Protein AF-A0A7V1G7P2-F1 (afdb_monomer_lite)

Structure (mmCIF, N/CA/C/O backbone):
data_AF-A0A7V1G7P2-F1
#
_entry.id   AF-A0A7V1G7P2-F1
#
loop_
_atom_site.group_PDB
_atom_site.id
_atom_site.type_symbol
_atom_site.label_atom_id
_atom_site.label_alt_id
_atom_site.label_comp_id
_atom_site.label_asym_id
_atom_site.label_entity_id
_atom_site.label_seq_id
_atom_site.pdbx_PDB_ins_code
_atom_site.Cartn_x
_atom_site.Cartn_y
_atom_site.Cartn_z
_atom_site.occupancy
_atom_site.B_iso_or_equiv
_atom_site.auth_seq_id
_atom_site.auth_comp_id
_atom_site.auth_asym_id
_atom_site.auth_atom_id
_atom_site.pdbx_PDB_model_num
ATOM 1 N N . GLY A 1 1 ? -12.724 52.203 19.573 1.00 27.95 1 GLY A N 1
ATOM 2 C CA . GLY A 1 1 ? -13.584 51.296 18.794 1.00 27.95 1 GLY A CA 1
ATOM 3 C C . GLY A 1 1 ? -13.089 49.905 19.089 1.00 27.95 1 GLY A C 1
ATOM 4 O O . GLY A 1 1 ? -12.019 49.605 18.593 1.00 27.95 1 GLY A O 1
ATOM 5 N N . LEU A 1 2 ? -13.583 49.236 20.140 1.00 21.66 2 LEU A N 1
ATOM 6 C CA . LEU A 1 2 ? -14.900 48.562 20.254 1.00 21.66 2 LEU A CA 1
ATOM 7 C C . LEU A 1 2 ? -14.921 47.342 19.307 1.00 21.66 2 LEU A C 1
ATOM 9 O O . LEU A 1 2 ? -14.838 47.572 18.107 1.00 21.66 2 LEU A O 1
ATOM 13 N N . HIS A 1 3 ? -14.993 46.067 19.710 1.00 22.47 3 HIS A N 1
ATOM 14 C CA . HIS A 1 3 ? -15.221 45.343 20.983 1.00 22.47 3 HIS A CA 1
ATOM 15 C C . HIS A 1 3 ? -14.580 43.931 20.830 1.00 22.47 3 HIS A C 1
ATOM 17 O O . HIS A 1 3 ? -14.553 43.418 19.717 1.00 22.47 3 HIS A O 1
ATOM 23 N N . GLU A 1 4 ? -13.841 43.391 21.810 1.00 26.34 4 GLU A N 1
ATOM 24 C CA . GLU A 1 4 ? -14.279 42.386 22.818 1.00 26.34 4 GLU A CA 1
ATOM 25 C C . GLU A 1 4 ? -15.004 41.139 22.265 1.00 26.34 4 GLU A C 1
ATOM 27 O O . GLU A 1 4 ? -16.059 41.268 21.654 1.00 26.34 4 GLU A O 1
ATOM 32 N N . ILE A 1 5 ? -14.482 39.935 22.561 1.00 23.22 5 ILE A N 1
ATOM 33 C CA . ILE A 1 5 ? -15.050 38.980 23.541 1.00 23.22 5 ILE A CA 1
ATOM 34 C C . ILE A 1 5 ? -13.998 37.914 23.922 1.00 23.22 5 ILE A C 1
ATOM 36 O O . ILE A 1 5 ? -13.150 37.506 23.133 1.00 23.22 5 ILE A O 1
ATOM 40 N N . ASP A 1 6 ? -14.098 37.553 25.193 1.00 22.50 6 ASP A N 1
ATOM 41 C CA . ASP A 1 6 ? -13.249 36.819 26.123 1.00 22.50 6 ASP A CA 1
ATOM 42 C C . ASP A 1 6 ? -13.480 35.288 26.107 1.00 22.50 6 ASP A C 1
ATOM 44 O O . ASP A 1 6 ? -14.578 34.837 25.772 1.00 22.50 6 ASP A O 1
ATOM 48 N N . ASN A 1 7 ? -12.469 34.496 26.506 1.00 21.72 7 ASN A N 1
ATOM 49 C CA . ASN A 1 7 ? -12.548 33.582 27.666 1.00 21.72 7 ASN A CA 1
ATOM 50 C C . ASN A 1 7 ? -11.319 32.654 27.812 1.00 21.72 7 ASN A C 1
ATOM 52 O O . ASN A 1 7 ? -11.214 31.578 27.223 1.00 21.72 7 ASN A O 1
ATOM 56 N N . PHE A 1 8 ? -10.404 33.121 28.667 1.00 21.33 8 PHE A N 1
ATOM 57 C CA . PHE A 1 8 ? -9.594 32.424 29.680 1.00 21.33 8 PHE A CA 1
ATOM 58 C C . PHE A 1 8 ? -9.469 30.879 29.675 1.00 21.33 8 PHE A C 1
ATOM 60 O O . PHE A 1 8 ? -10.409 30.148 29.983 1.00 21.33 8 PHE A O 1
ATOM 67 N N . ARG A 1 9 ? -8.216 30.394 29.600 1.00 23.23 9 ARG A N 1
ATOM 68 C CA . ARG A 1 9 ? -7.738 29.238 30.388 1.00 23.23 9 ARG A CA 1
ATOM 69 C C . ARG A 1 9 ? -6.706 29.720 31.408 1.00 23.23 9 ARG A C 1
ATOM 71 O O . ARG A 1 9 ? -5.691 30.317 31.055 1.00 23.23 9 ARG A O 1
ATOM 78 N N . ILE A 1 10 ? -7.005 29.463 32.676 1.00 22.66 10 ILE A N 1
ATOM 79 C CA . ILE A 1 10 ? -6.203 29.788 33.857 1.00 22.66 10 ILE A CA 1
ATOM 80 C C . ILE A 1 10 ? -4.869 29.029 33.785 1.00 22.66 10 ILE A C 1
ATOM 82 O O . ILE A 1 10 ? -4.853 27.801 33.813 1.00 22.66 10 ILE A O 1
ATOM 86 N N . ARG A 1 11 ? -3.747 29.757 33.710 1.00 23.53 11 ARG A N 1
ATOM 87 C CA . ARG A 1 11 ? -2.413 29.223 34.021 1.00 23.53 11 ARG A CA 1
ATOM 88 C C . ARG A 1 11 ? -2.134 29.477 35.496 1.00 23.53 11 ARG A C 1
ATOM 90 O O . ARG A 1 11 ? -2.043 30.635 35.898 1.00 23.53 11 ARG A O 1
ATOM 97 N N . ASN A 1 12 ? -1.939 28.419 36.275 1.00 21.69 12 ASN A N 1
ATOM 98 C CA . ASN A 1 12 ? -1.246 28.541 37.552 1.00 21.69 12 ASN A CA 1
ATOM 99 C C . ASN A 1 12 ? 0.260 28.612 37.263 1.00 21.69 12 ASN A C 1
ATOM 101 O O . ASN A 1 12 ? 0.894 27.610 36.946 1.00 21.69 12 ASN A O 1
ATOM 105 N N . TYR A 1 13 ? 0.807 29.827 37.319 1.00 22.56 13 TYR A N 1
ATOM 106 C CA . TYR A 1 13 ? 2.242 30.094 37.335 1.00 22.56 13 TYR A CA 1
ATOM 107 C C . TYR A 1 13 ? 2.760 29.951 38.768 1.00 22.56 13 TYR A C 1
ATOM 109 O O . TYR A 1 13 ? 2.450 30.788 39.610 1.00 22.56 13 TYR A O 1
ATOM 117 N N . ALA A 1 14 ? 3.602 28.953 39.022 1.00 22.48 14 ALA A N 1
ATOM 118 C CA . ALA A 1 14 ? 4.615 29.018 40.072 1.00 22.48 14 ALA A CA 1
ATOM 119 C C . ALA A 1 14 ? 5.707 27.981 39.788 1.00 22.48 14 ALA A C 1
ATOM 121 O O . ALA A 1 14 ? 5.609 26.838 40.219 1.00 22.48 14 ALA A O 1
ATOM 122 N N . ASN A 1 15 ? 6.696 28.367 38.981 1.00 25.78 15 ASN A N 1
ATOM 123 C CA . ASN A 1 15 ? 8.127 28.292 39.301 1.00 25.78 15 ASN A CA 1
ATOM 124 C C . ASN A 1 15 ? 8.930 28.714 38.062 1.00 25.78 15 ASN A C 1
ATOM 126 O O . ASN A 1 15 ? 8.744 28.196 36.965 1.00 25.78 15 ASN A O 1
ATOM 130 N N . VAL A 1 16 ? 9.760 29.736 38.254 1.00 27.11 16 VAL A N 1
ATOM 131 C CA . VAL A 1 16 ? 10.602 30.376 37.241 1.00 27.11 16 VAL A CA 1
ATOM 132 C C . VAL A 1 16 ? 11.987 29.740 37.313 1.00 27.11 16 VAL A C 1
ATOM 134 O O . VAL A 1 16 ? 12.609 29.808 38.364 1.00 27.11 16 VAL A O 1
ATOM 137 N N . GLU A 1 17 ? 12.475 29.201 36.199 1.00 24.75 17 GLU A N 1
ATOM 138 C CA . GLU A 1 17 ? 13.897 28.945 35.918 1.00 24.75 17 GLU A CA 1
ATOM 139 C C . GLU A 1 17 ? 14.171 29.378 34.453 1.00 24.75 17 GLU A C 1
ATOM 141 O O . GLU A 1 17 ? 13.233 29.453 33.650 1.00 24.75 17 GLU A O 1
ATOM 146 N N . PRO A 1 18 ? 15.402 29.798 34.106 1.00 26.98 18 PRO A N 1
ATOM 147 C CA . PRO A 1 18 ? 15.633 30.995 33.303 1.00 26.98 18 PRO A CA 1
ATOM 148 C C . PRO A 1 18 ? 15.902 30.738 31.814 1.00 26.98 18 PRO A C 1
ATOM 150 O O . PRO A 1 18 ? 16.698 29.888 31.435 1.00 26.98 18 PRO A O 1
ATOM 153 N N . GLY A 1 19 ? 15.299 31.602 30.995 1.00 28.33 19 GLY A N 1
ATOM 154 C CA . GLY A 1 19 ? 15.853 32.213 29.782 1.00 28.33 19 GLY A CA 1
ATOM 155 C C . GLY A 1 19 ? 16.790 31.395 28.893 1.00 28.33 19 GLY A C 1
ATOM 156 O O . GLY A 1 19 ? 18.000 31.607 28.919 1.00 28.33 19 GLY A O 1
ATOM 157 N N . VAL A 1 20 ? 16.211 30.632 27.965 1.00 23.75 20 VAL A N 1
ATOM 158 C CA . VAL A 1 20 ? 16.835 30.384 26.659 1.00 23.75 20 VAL A CA 1
ATOM 159 C C . VAL A 1 20 ? 16.096 31.236 25.632 1.00 23.75 20 VAL A C 1
ATOM 161 O O . VAL A 1 20 ? 14.902 31.064 25.400 1.00 23.75 20 VAL A O 1
ATOM 164 N N . SER A 1 21 ? 16.806 32.202 25.048 1.00 26.19 21 SER A N 1
ATOM 165 C CA . SER A 1 21 ? 16.332 32.962 23.893 1.00 26.19 21 SER A CA 1
ATOM 166 C C . SER A 1 21 ? 16.341 32.044 22.673 1.00 26.19 21 SER A C 1
ATOM 168 O O . SER A 1 21 ? 17.377 31.889 22.030 1.00 26.19 21 SER A O 1
ATOM 170 N N . LEU A 1 22 ? 15.198 31.444 22.352 1.00 26.66 22 LEU A N 1
ATOM 171 C CA . LEU A 1 22 ? 14.978 30.815 21.054 1.00 26.66 22 LEU A CA 1
ATOM 172 C C . LEU A 1 22 ? 14.605 31.913 20.046 1.00 26.66 22 LEU A C 1
ATOM 174 O O . LEU A 1 22 ? 13.692 32.705 20.285 1.00 26.66 22 LEU A O 1
ATOM 178 N N . GLY A 1 23 ? 15.364 31.992 18.948 1.00 27.61 23 GLY A N 1
ATOM 179 C CA . GLY A 1 23 ? 14.994 32.764 17.758 1.00 27.61 23 GLY A CA 1
ATOM 180 C C . GLY A 1 23 ? 13.719 32.204 17.111 1.00 27.61 23 GLY A C 1
ATOM 181 O O . GLY A 1 23 ? 13.170 31.228 17.619 1.00 27.61 23 GLY A O 1
ATOM 182 N N . PRO A 1 24 ? 13.218 32.806 16.017 1.00 27.64 24 PRO A N 1
ATOM 183 C CA . PRO A 1 24 ? 11.931 32.455 15.427 1.00 27.64 24 PRO A CA 1
ATOM 184 C C . PRO A 1 24 ? 12.024 31.112 14.689 1.00 27.64 24 PRO A C 1
ATOM 186 O O . PRO A 1 24 ? 12.030 31.059 13.464 1.00 27.64 24 PRO A O 1
ATOM 189 N N . GLU A 1 25 ? 12.116 30.017 15.437 1.00 27.88 25 GLU A N 1
ATOM 190 C CA . GLU A 1 25 ? 11.596 28.743 14.980 1.00 27.88 25 GLU A CA 1
ATOM 191 C C . GLU A 1 25 ? 10.080 28.843 15.069 1.00 27.88 25 GLU A C 1
ATOM 193 O O . GLU A 1 25 ? 9.504 29.072 16.136 1.00 27.88 25 GLU A O 1
ATOM 198 N N . GLU A 1 26 ? 9.435 28.715 13.913 1.00 28.91 26 GLU A N 1
ATOM 199 C CA . GLU A 1 26 ? 8.037 28.338 13.840 1.00 28.91 26 GLU A CA 1
ATOM 200 C C . GLU A 1 26 ? 7.831 27.151 14.779 1.00 28.91 26 GLU A C 1
ATOM 202 O O . GLU A 1 26 ? 8.303 26.040 14.535 1.00 28.91 26 GLU A O 1
ATOM 207 N N . THR A 1 27 ? 7.133 27.409 15.880 1.00 26.16 27 THR A N 1
ATOM 208 C CA . THR A 1 27 ? 6.521 26.389 16.712 1.00 26.16 27 THR A CA 1
ATOM 209 C C . THR A 1 27 ? 5.703 25.496 15.792 1.00 26.16 27 THR A C 1
ATOM 211 O O . THR A 1 27 ? 4.573 25.836 15.431 1.00 26.16 27 THR A O 1
ATOM 214 N N . LYS A 1 28 ? 6.275 24.357 15.398 1.00 27.56 28 LYS A N 1
ATOM 215 C CA . LYS A 1 28 ? 5.531 23.243 14.830 1.00 27.56 28 LYS A CA 1
ATOM 216 C C . LYS A 1 28 ? 4.644 22.702 15.944 1.00 27.56 28 LYS A C 1
ATOM 218 O O . LYS A 1 28 ? 4.958 21.723 16.609 1.00 27.56 28 LYS A O 1
ATOM 223 N N . VAL A 1 29 ? 3.500 23.358 16.128 1.00 24.91 29 VAL A N 1
ATOM 224 C CA . VAL A 1 29 ? 2.259 22.622 16.342 1.00 24.91 29 VAL A CA 1
ATOM 225 C C . VAL A 1 29 ? 2.300 21.523 15.293 1.00 24.91 29 VAL A C 1
ATOM 227 O O . VAL A 1 29 ? 2.389 21.836 14.104 1.00 24.91 29 VAL A O 1
ATOM 230 N N . VAL A 1 30 ? 2.366 20.266 15.736 1.00 28.48 30 VAL A N 1
ATOM 231 C CA . VAL A 1 30 ? 2.223 19.099 14.865 1.00 28.48 30 VAL A CA 1
ATOM 232 C C . VAL A 1 30 ? 1.100 19.437 13.889 1.00 28.48 30 VAL A C 1
ATOM 234 O O . VAL A 1 30 ? -0.021 19.690 14.349 1.00 28.48 30 VAL A O 1
ATOM 237 N N . PRO A 1 31 ? 1.368 19.554 12.576 1.00 29.62 31 PRO A N 1
ATOM 238 C CA . PRO A 1 31 ? 0.284 19.693 11.636 1.00 29.62 31 PRO A CA 1
ATOM 239 C C . PRO A 1 31 ? -0.623 18.498 11.894 1.00 29.62 31 PRO A C 1
ATOM 241 O O . PRO A 1 31 ? -0.173 17.350 11.865 1.00 29.62 31 PRO A O 1
ATOM 244 N N . LYS A 1 32 ? -1.900 18.776 12.169 1.00 30.83 32 LYS A N 1
ATOM 245 C CA . LYS A 1 32 ? -2.977 17.813 11.927 1.00 30.83 32 LYS A CA 1
ATOM 246 C C . LYS A 1 32 ? -2.633 17.115 10.592 1.00 30.83 32 LYS A C 1
ATOM 248 O O . LYS A 1 32 ? -2.172 17.831 9.700 1.00 30.83 32 LYS A O 1
ATOM 253 N N . PRO A 1 33 ? -2.754 15.777 10.481 1.00 33.66 33 PRO A N 1
ATOM 254 C CA . PRO A 1 33 ? -2.213 14.973 9.379 1.00 33.66 33 PRO A CA 1
ATOM 255 C C . PRO A 1 33 ? -2.405 15.635 8.010 1.00 33.66 33 PRO A C 1
ATOM 257 O O . PRO A 1 33 ? -3.380 16.370 7.842 1.00 33.66 33 PRO A O 1
ATOM 260 N N . PRO A 1 34 ? -1.518 15.370 7.032 1.00 36.31 34 PRO A N 1
ATOM 261 C CA . PRO A 1 34 ? -1.467 16.088 5.770 1.00 36.31 34 PRO A CA 1
ATOM 262 C C . PRO A 1 34 ? -2.673 15.706 4.905 1.00 36.31 34 PRO A C 1
ATOM 264 O O . PRO A 1 34 ? -2.555 14.989 3.920 1.00 36.31 34 PRO A O 1
ATOM 267 N N . PHE A 1 35 ? -3.854 16.224 5.225 1.00 37.88 35 PHE A N 1
ATOM 268 C CA . PHE A 1 35 ? -4.718 16.670 4.154 1.00 37.88 35 PHE A CA 1
ATOM 269 C C . PHE A 1 35 ? -3.912 17.786 3.511 1.00 37.88 35 PHE A C 1
ATOM 271 O O . PHE A 1 35 ? -3.632 18.800 4.156 1.00 37.88 35 PHE A O 1
ATOM 278 N N . ALA A 1 36 ? -3.465 17.582 2.271 1.00 38.06 36 ALA A N 1
ATOM 279 C CA . ALA A 1 36 ? -3.195 18.730 1.429 1.00 38.06 36 ALA A CA 1
ATOM 280 C C . ALA A 1 36 ? -4.382 19.674 1.643 1.00 38.06 36 ALA A C 1
ATOM 282 O O . ALA A 1 36 ? -5.532 19.246 1.530 1.00 38.06 36 ALA A O 1
ATOM 283 N N . ASP A 1 37 ? -4.111 20.908 2.061 1.00 41.78 37 ASP A N 1
ATOM 284 C CA . ASP A 1 37 ? -5.110 21.911 2.446 1.00 41.78 37 ASP A CA 1
ATOM 285 C C . ASP A 1 37 ? -5.965 22.375 1.240 1.00 41.78 37 ASP A C 1
ATOM 287 O O . ASP A 1 37 ? -6.479 23.489 1.170 1.00 41.78 37 ASP A O 1
ATOM 291 N N . THR A 1 38 ? -6.133 21.510 0.241 1.00 57.94 38 THR A N 1
ATOM 292 C CA . THR A 1 38 ? -6.852 21.724 -1.003 1.00 57.94 38 THR A CA 1
ATOM 293 C C . THR A 1 38 ? -8.257 21.136 -0.910 1.00 57.94 38 THR A C 1
ATOM 295 O O . THR A 1 38 ? -9.208 21.899 -1.022 1.00 57.94 38 THR A O 1
ATOM 298 N N . ASP A 1 39 ? -8.456 19.874 -0.527 1.00 64.56 39 ASP A N 1
ATOM 299 C CA . ASP A 1 39 ? -9.790 19.243 -0.596 1.00 64.56 39 ASP A CA 1
ATOM 300 C C . ASP A 1 39 ? -10.623 19.422 0.695 1.00 64.56 39 ASP A C 1
ATOM 302 O O . ASP A 1 39 ? -10.062 19.637 1.779 1.00 64.56 39 ASP A O 1
ATOM 306 N N . PRO A 1 40 ? -11.971 19.385 0.623 1.00 80.56 40 PRO A N 1
ATOM 307 C CA . PRO A 1 40 ? -12.807 19.221 1.813 1.00 80.56 40 PRO A CA 1
ATOM 308 C C . PRO A 1 40 ? -12.568 17.851 2.485 1.00 80.56 40 PRO A C 1
ATOM 310 O O . PRO A 1 40 ? -12.047 16.918 1.877 1.00 80.56 40 PRO A O 1
ATOM 313 N N . TYR A 1 41 ? -12.932 17.726 3.760 1.00 82.12 41 TYR A N 1
ATOM 314 C CA . TYR A 1 41 ? -13.037 16.456 4.473 1.00 82.12 41 TYR A CA 1
ATOM 315 C C . TYR A 1 41 ? -14.230 16.462 5.433 1.00 82.12 41 TYR A C 1
ATOM 317 O O . TYR A 1 41 ? -14.467 17.431 6.163 1.00 82.12 41 TYR A O 1
ATOM 325 N N . THR A 1 42 ? -14.938 15.334 5.480 1.00 87.88 42 THR A N 1
ATOM 326 C CA . THR A 1 42 ? -16.130 15.147 6.309 1.00 87.88 42 THR A CA 1
ATOM 327 C C . THR A 1 42 ? -15.838 14.300 7.544 1.00 87.88 42 THR A C 1
ATOM 329 O O . THR A 1 42 ? -15.235 13.230 7.476 1.00 87.88 42 THR A O 1
ATOM 332 N N . THR A 1 43 ? -16.313 14.774 8.693 1.00 88.25 43 THR A N 1
ATOM 333 C CA . THR A 1 43 ? -16.328 14.056 9.974 1.00 88.25 43 THR A CA 1
ATOM 334 C C . THR A 1 43 ? -17.725 13.507 10.260 1.00 88.25 43 THR A C 1
ATOM 336 O O . THR A 1 43 ? -18.720 14.126 9.890 1.00 88.25 43 THR A O 1
ATOM 339 N N . ILE A 1 44 ? -17.806 12.349 10.916 1.00 88.81 44 ILE A N 1
ATOM 340 C CA . ILE A 1 44 ? -19.047 11.679 11.323 1.00 88.81 44 ILE A CA 1
ATOM 341 C C . ILE A 1 44 ? -19.131 11.633 12.847 1.00 88.81 44 ILE A C 1
ATOM 343 O O . ILE A 1 44 ? -18.208 11.171 13.501 1.00 88.81 44 ILE A O 1
ATOM 347 N N . THR A 1 45 ? -20.239 12.078 13.431 1.00 88.94 45 THR A N 1
ATOM 348 C CA . THR A 1 45 ? -20.507 11.973 14.875 1.00 88.94 45 THR A CA 1
ATOM 349 C C . THR A 1 45 ? -21.784 11.178 15.109 1.00 88.94 45 THR A C 1
ATOM 351 O O . THR A 1 45 ? -22.745 11.322 14.355 1.00 88.94 45 THR A O 1
ATOM 354 N N . LEU A 1 46 ? -21.782 10.341 16.150 1.00 87.56 46 LEU A N 1
ATOM 355 C CA . LEU A 1 46 ? -22.865 9.415 16.480 1.00 87.56 46 LEU A CA 1
ATOM 356 C C . LEU A 1 46 ? -23.383 9.659 17.901 1.00 87.56 46 LEU A C 1
ATOM 358 O O . LEU A 1 46 ? -22.586 9.904 18.810 1.00 87.56 46 LEU A O 1
ATOM 362 N N . ALA A 1 47 ? -24.692 9.519 18.114 1.00 86.94 47 ALA A N 1
ATOM 363 C CA . ALA A 1 47 ? -25.287 9.466 19.450 1.00 86.94 47 ALA A CA 1
ATOM 364 C C . ALA A 1 47 ? -26.327 8.325 19.547 1.00 86.94 47 ALA A C 1
ATOM 366 O O . ALA A 1 47 ? -27.401 8.466 18.964 1.00 86.94 47 ALA A O 1
ATOM 367 N N . PRO A 1 48 ? -26.042 7.221 20.277 1.00 84.31 48 PRO A N 1
ATOM 368 C CA . PRO A 1 48 ? -24.840 6.995 21.087 1.00 84.31 48 PRO A CA 1
ATOM 369 C C . PRO A 1 48 ? -23.561 6.848 20.249 1.00 84.31 48 PRO A C 1
ATOM 371 O O . PRO A 1 48 ? -23.568 6.332 19.135 1.00 84.31 48 PRO A O 1
ATOM 374 N N . ALA A 1 49 ? -22.431 7.285 20.812 1.00 80.44 49 ALA A N 1
ATOM 375 C CA . ALA A 1 49 ? -21.136 7.272 20.125 1.00 80.44 49 ALA A CA 1
ATOM 376 C C . ALA A 1 49 ? -20.555 5.859 19.926 1.00 80.44 49 ALA A C 1
ATOM 378 O O . ALA A 1 49 ? -19.608 5.668 19.164 1.00 80.44 49 ALA A O 1
ATOM 379 N N . ARG A 1 50 ? -21.097 4.861 20.632 1.00 79.69 50 ARG A N 1
ATOM 380 C CA . ARG A 1 50 ? -20.600 3.482 20.671 1.00 79.69 50 ARG A CA 1
ATOM 381 C C . ARG A 1 50 ? -21.777 2.506 20.642 1.00 79.69 50 ARG A C 1
ATOM 383 O O . ARG A 1 50 ? -22.845 2.878 21.129 1.00 79.69 50 ARG A O 1
ATOM 390 N N . PRO A 1 51 ? -21.574 1.279 20.141 1.00 81.25 51 PRO A N 1
ATOM 391 C CA . PRO A 1 51 ? -22.567 0.225 20.257 1.00 81.25 51 PRO A CA 1
ATOM 392 C C . PRO A 1 51 ? -22.878 -0.079 21.730 1.00 81.25 51 PRO A C 1
ATOM 394 O O . PRO A 1 51 ? -21.983 -0.110 22.589 1.00 81.25 51 PRO A O 1
ATOM 397 N N . ASP A 1 52 ? -24.156 -0.281 22.020 1.00 75.81 52 ASP A N 1
ATOM 398 C CA . ASP A 1 52 ? -24.712 -0.549 23.347 1.00 75.81 52 ASP A CA 1
ATOM 399 C C . ASP A 1 52 ? -25.105 -2.024 23.554 1.00 75.81 52 ASP A C 1
ATOM 401 O O . ASP A 1 52 ? -25.572 -2.383 24.634 1.00 75.81 52 ASP A O 1
ATOM 405 N N . ALA A 1 53 ? -24.811 -2.895 22.580 1.00 74.00 53 ALA A N 1
ATOM 406 C CA . ALA A 1 53 ? -24.841 -4.353 22.704 1.00 74.00 53 ALA A CA 1
ATOM 407 C C . ALA A 1 53 ? -23.498 -5.017 22.333 1.00 74.00 53 ALA A C 1
ATOM 409 O O . ALA A 1 53 ? -22.532 -4.360 21.925 1.00 74.00 53 ALA A O 1
ATOM 410 N N . TYR A 1 54 ? -23.434 -6.337 22.545 1.00 70.69 54 TYR A N 1
ATOM 411 C CA . TYR A 1 54 ? -22.311 -7.207 22.170 1.00 70.69 54 TYR A CA 1
ATOM 412 C C . TYR A 1 54 ? -22.073 -7.188 20.648 1.00 70.69 54 TYR A C 1
ATOM 414 O O . TYR A 1 54 ? -22.902 -6.665 19.913 1.00 70.69 54 TYR A O 1
ATOM 422 N N . ASP A 1 55 ? -20.940 -7.702 20.164 1.00 71.62 55 ASP A N 1
ATOM 423 C CA . ASP A 1 55 ? -20.615 -7.828 18.728 1.00 71.62 55 ASP A CA 1
ATOM 424 C C . ASP A 1 55 ? -20.701 -6.541 17.882 1.00 71.62 55 ASP A C 1
ATOM 426 O O . ASP A 1 55 ? -20.791 -6.581 16.648 1.00 71.62 55 ASP A O 1
ATOM 430 N N . GLY A 1 56 ? -20.653 -5.382 18.545 1.00 78.25 56 GLY A N 1
ATOM 431 C CA . GLY A 1 56 ? -20.733 -4.071 17.904 1.00 78.25 56 GLY A CA 1
ATOM 432 C C . GLY A 1 56 ? -22.143 -3.649 17.482 1.00 78.25 56 GLY A C 1
ATOM 433 O O . GLY A 1 56 ? -22.273 -2.720 16.682 1.00 78.25 56 GLY A O 1
ATOM 434 N N . TRP A 1 57 ? -23.185 -4.293 18.020 1.00 83.31 57 TRP A N 1
ATOM 435 C CA . TRP A 1 57 ? -24.585 -3.978 17.726 1.00 83.31 57 TRP A CA 1
ATOM 436 C C . TRP A 1 57 ? -25.079 -2.720 18.449 1.00 83.31 57 TRP A C 1
ATOM 438 O O . TRP A 1 57 ? -24.844 -2.527 19.645 1.00 83.31 57 TRP A O 1
ATOM 448 N N . TYR A 1 58 ? -25.793 -1.871 17.712 1.00 85.50 58 TYR A N 1
ATOM 449 C CA . TYR A 1 58 ? -26.588 -0.779 18.264 1.00 85.50 58 TYR A CA 1
ATOM 450 C C . TYR A 1 58 ? -28.022 -1.251 18.501 1.00 85.50 58 TYR A C 1
ATOM 452 O O . TYR A 1 58 ? -28.752 -1.523 17.548 1.00 85.50 58 TYR A O 1
ATOM 460 N N . VAL A 1 59 ? -28.423 -1.294 19.767 1.00 84.19 59 VAL A N 1
ATOM 461 C CA . VAL A 1 59 ? -29.816 -1.444 20.205 1.00 84.19 59 VAL A CA 1
ATOM 462 C C . VAL A 1 59 ? -30.503 -0.087 20.184 1.00 84.19 59 VAL A C 1
ATOM 464 O O . VAL A 1 59 ? -31.607 0.064 19.661 1.00 84.19 59 VAL A O 1
ATOM 467 N N . THR A 1 60 ? -29.822 0.933 20.706 1.00 87.06 60 THR A N 1
ATOM 468 C CA . THR A 1 60 ? -30.240 2.322 20.546 1.00 87.06 60 THR A CA 1
ATOM 469 C C . THR A 1 60 ? -29.747 2.818 19.194 1.00 87.06 60 THR A C 1
ATOM 471 O O . THR A 1 60 ? -28.557 3.094 19.025 1.00 87.06 60 THR A O 1
ATOM 474 N N . LEU A 1 61 ? -30.666 2.939 18.230 1.00 87.50 61 LEU A N 1
ATOM 475 C CA . LEU A 1 61 ? -30.366 3.463 16.896 1.00 87.50 61 LEU A CA 1
ATOM 476 C C . LEU A 1 61 ? -29.680 4.834 17.005 1.00 87.50 61 LEU A C 1
ATOM 478 O O . LEU A 1 61 ? -30.278 5.764 17.559 1.00 87.50 61 LEU A O 1
ATOM 482 N N . PRO A 1 62 ? -28.442 4.983 16.500 1.00 88.88 62 PRO A N 1
ATOM 483 C CA . PRO A 1 62 ? -27.719 6.223 16.677 1.00 88.88 62 PRO A CA 1
ATOM 484 C C . PRO A 1 62 ? -28.215 7.301 15.717 1.00 88.88 62 PRO A C 1
ATOM 486 O O . PRO A 1 62 ? -28.501 7.039 14.550 1.00 88.88 62 PRO A O 1
ATOM 489 N N . THR A 1 63 ? -28.259 8.543 16.193 1.00 90.38 63 THR A N 1
ATOM 490 C CA . THR A 1 63 ? -28.364 9.703 15.304 1.00 90.38 63 THR A CA 1
ATOM 491 C C . THR A 1 63 ? -27.002 9.981 14.679 1.00 90.38 63 THR A C 1
ATOM 493 O O . THR A 1 63 ? -25.978 9.929 15.367 1.00 90.38 63 THR A O 1
ATOM 496 N N . ILE A 1 64 ? -26.982 10.248 13.371 1.00 93.12 64 ILE A N 1
ATOM 497 C CA . ILE A 1 64 ? -25.749 10.471 12.610 1.00 93.12 64 ILE A CA 1
ATOM 498 C C . ILE A 1 64 ? -25.679 11.933 12.169 1.00 93.12 64 ILE A C 1
ATOM 500 O O . ILE A 1 64 ? -26.606 12.453 11.539 1.00 93.12 64 ILE A O 1
ATOM 504 N N . THR A 1 65 ? -24.545 12.569 12.455 1.00 92.50 65 THR A N 1
ATOM 505 C CA . THR A 1 65 ? -24.236 13.942 12.046 1.00 92.50 65 THR A CA 1
ATOM 506 C C . THR A 1 65 ? -22.965 13.954 11.208 1.00 92.50 65 THR A C 1
ATOM 508 O O . THR A 1 65 ? -21.925 13.484 11.666 1.00 92.50 65 THR A O 1
ATOM 511 N N . LEU A 1 66 ? -23.037 14.524 10.005 1.00 93.38 66 LEU A N 1
ATOM 512 C CA . LEU A 1 66 ? -21.887 14.767 9.133 1.00 93.38 66 LEU A CA 1
ATOM 513 C C . LEU A 1 66 ? -21.470 16.241 9.214 1.00 93.38 66 LEU A C 1
ATOM 515 O O . LEU A 1 66 ? -22.321 17.129 9.251 1.00 93.38 66 LEU A O 1
ATOM 519 N N . THR A 1 67 ? -20.167 16.517 9.289 1.00 91.06 67 THR A N 1
ATOM 520 C CA . THR A 1 67 ? -19.618 17.884 9.340 1.00 91.06 67 THR A CA 1
ATOM 521 C C . THR A 1 67 ? -18.398 18.010 8.434 1.00 91.06 67 THR A C 1
ATOM 523 O O . THR A 1 67 ? -17.366 17.390 8.699 1.00 91.06 67 THR A O 1
ATOM 526 N N . SER A 1 68 ? -18.516 18.829 7.387 1.00 90.19 68 SER A N 1
ATOM 527 C CA . SER A 1 68 ? -17.403 19.221 6.513 1.00 90.19 68 SER A CA 1
ATOM 528 C C . SER A 1 68 ? -16.539 20.299 7.172 1.00 90.19 68 SER A C 1
ATOM 530 O O . SER A 1 68 ? -17.054 21.201 7.836 1.00 90.19 68 SER A O 1
ATOM 532 N N . ASN A 1 69 ? -15.224 20.246 6.960 1.00 85.81 69 ASN A N 1
ATOM 533 C CA . ASN A 1 69 ? -14.293 21.299 7.378 1.00 85.81 69 ASN A CA 1
ATOM 534 C C . ASN A 1 69 ? -14.327 22.556 6.484 1.00 85.81 69 ASN A C 1
ATOM 536 O O . ASN A 1 69 ? -13.771 23.583 6.873 1.00 85.81 69 ASN A O 1
ATOM 540 N N . LYS A 1 70 ? -14.925 22.477 5.287 1.00 86.94 70 LYS A N 1
ATOM 541 C CA . LYS A 1 70 ? -15.014 23.575 4.310 1.00 86.94 70 LYS A CA 1
ATOM 542 C C . LYS A 1 70 ? -16.475 23.853 3.930 1.00 86.94 70 LYS A C 1
ATOM 544 O O . LYS A 1 70 ? -17.282 22.920 3.904 1.00 86.94 70 LYS A O 1
ATOM 549 N N . PRO A 1 71 ? -16.832 25.115 3.618 1.00 87.06 71 PRO A N 1
ATOM 550 C CA . PRO A 1 71 ? -18.177 25.459 3.167 1.00 87.06 71 PRO A CA 1
ATOM 551 C C . PRO A 1 71 ? -18.476 24.773 1.831 1.00 87.06 71 PRO A C 1
ATOM 553 O O . PRO A 1 71 ? -17.662 24.831 0.908 1.00 87.06 71 PRO A O 1
ATOM 556 N N . GLY A 1 72 ? -19.628 24.114 1.728 1.00 89.31 72 GLY A N 1
ATOM 557 C CA . GLY A 1 72 ? -19.904 23.228 0.606 1.00 89.31 72 GLY A CA 1
ATOM 558 C C . GLY A 1 72 ? -21.115 22.326 0.815 1.00 89.31 72 GLY A C 1
ATOM 559 O O . GLY A 1 72 ? -21.802 22.432 1.833 1.00 89.31 72 GLY A O 1
ATOM 560 N N . ALA A 1 73 ? -21.369 21.453 -0.158 1.00 93.69 73 ALA A N 1
ATOM 561 C CA . ALA A 1 73 ? -22.399 20.425 -0.062 1.00 93.69 73 ALA A CA 1
ATOM 562 C C . ALA A 1 73 ? -21.784 19.118 0.446 1.00 93.69 73 ALA A C 1
ATOM 564 O O . ALA A 1 73 ? -20.693 18.739 0.029 1.00 93.69 73 ALA A O 1
ATOM 565 N N . THR A 1 74 ? -22.500 18.426 1.327 1.00 95.69 74 THR A N 1
ATOM 566 C CA . THR A 1 74 ? -22.164 17.070 1.773 1.00 95.69 74 THR A CA 1
ATOM 567 C C . THR A 1 74 ? -23.214 16.114 1.227 1.00 95.69 74 THR A C 1
ATOM 569 O O . THR A 1 74 ? -24.403 16.439 1.210 1.00 95.69 74 THR A O 1
ATOM 572 N N . TYR A 1 75 ? -22.790 14.931 0.808 1.00 95.25 75 TYR A N 1
ATOM 573 C CA . TYR A 1 75 ? -23.638 13.896 0.243 1.00 95.25 75 TYR A CA 1
ATOM 574 C C . TYR A 1 75 ? -23.404 12.567 0.944 1.00 95.25 75 TYR A C 1
ATOM 576 O O . TYR A 1 75 ? -22.311 12.300 1.443 1.00 95.25 75 TYR A O 1
ATOM 584 N N . TYR A 1 76 ? -24.432 11.723 0.971 1.00 95.50 76 TYR A N 1
ATOM 585 C CA . TYR A 1 76 ? -24.347 10.382 1.530 1.00 95.50 76 TYR A CA 1
ATOM 586 C C . TYR A 1 76 ? -25.188 9.370 0.749 1.00 95.50 76 TYR A C 1
ATOM 588 O O . TYR A 1 76 ? -26.132 9.728 0.039 1.00 95.50 76 TYR A O 1
ATOM 596 N N . GLN A 1 77 ? -24.838 8.095 0.904 1.00 93.94 77 GLN A N 1
ATOM 597 C CA . GLN A 1 77 ? -25.550 6.956 0.340 1.00 93.94 77 GLN A CA 1
ATOM 598 C C . GLN A 1 77 ? -25.338 5.710 1.211 1.00 93.94 77 GLN A C 1
ATOM 600 O O . GLN A 1 77 ? -24.293 5.552 1.836 1.00 93.94 77 GLN A O 1
ATOM 605 N N . TRP A 1 78 ? -26.326 4.816 1.255 1.00 92.19 78 TRP A N 1
ATOM 606 C CA . TRP A 1 78 ? -26.230 3.537 1.963 1.00 92.19 78 TRP A CA 1
ATOM 607 C C . TRP A 1 78 ? -25.834 2.403 1.016 1.00 92.19 78 TRP A C 1
ATOM 609 O O . TRP A 1 78 ? -26.319 2.348 -0.112 1.00 92.19 78 TRP A O 1
ATOM 619 N N . ASP A 1 79 ? -24.964 1.512 1.488 1.00 88.50 79 ASP A N 1
ATOM 620 C CA . ASP A 1 79 ? -24.594 0.207 0.914 1.00 88.50 79 ASP A CA 1
ATOM 621 C C . ASP A 1 79 ? -24.043 0.207 -0.525 1.00 88.50 79 ASP A C 1
ATOM 623 O O . ASP A 1 79 ? -23.731 -0.845 -1.077 1.00 88.50 79 ASP A O 1
ATOM 627 N N . SER A 1 80 ? -23.853 1.379 -1.131 1.00 84.19 80 SER A N 1
ATOM 628 C CA . SER A 1 80 ? -23.272 1.539 -2.460 1.00 84.19 80 SER A CA 1
ATOM 629 C C . SER A 1 80 ? -22.467 2.835 -2.558 1.00 84.19 80 SER A C 1
ATOM 631 O O . SER A 1 80 ? -22.861 3.858 -1.996 1.00 84.19 80 SER A O 1
ATOM 633 N N . LYS A 1 81 ? -21.374 2.805 -3.332 1.00 79.06 81 LYS A N 1
ATOM 634 C CA . LYS A 1 81 ? -20.580 3.984 -3.735 1.00 79.06 81 LYS A CA 1
ATOM 635 C C . LYS A 1 81 ? -21.000 4.562 -5.095 1.00 79.06 81 LYS A C 1
ATOM 637 O O . LYS A 1 81 ? -20.472 5.588 -5.507 1.00 79.06 81 LYS A O 1
ATOM 642 N N . VAL A 1 82 ? -21.910 3.890 -5.804 1.00 73.94 82 VAL A N 1
ATOM 643 C CA . VAL A 1 82 ? -22.343 4.238 -7.166 1.00 73.94 82 VAL A CA 1
ATOM 644 C C . VAL A 1 82 ? -23.836 4.551 -7.195 1.00 73.94 82 VAL A C 1
ATOM 646 O O . VAL A 1 82 ? -24.612 3.948 -6.451 1.00 73.94 82 VAL A O 1
ATOM 649 N N . GLY A 1 83 ? -24.252 5.471 -8.064 1.00 77.62 83 GLY A N 1
ATOM 650 C CA . GLY A 1 83 ? -25.656 5.852 -8.226 1.00 77.62 83 GLY A CA 1
ATOM 651 C C . GLY A 1 83 ? -25.989 7.244 -7.686 1.00 77.62 83 GLY A C 1
ATOM 652 O O . GLY A 1 83 ? -25.175 8.163 -7.754 1.00 77.62 83 GLY A O 1
ATOM 653 N N . SER A 1 84 ? -27.235 7.421 -7.241 1.00 85.19 84 SER A N 1
ATOM 654 C CA . SER A 1 84 ? -27.796 8.727 -6.886 1.00 85.19 84 SER A CA 1
ATOM 655 C C . SER A 1 84 ? -27.568 9.082 -5.417 1.00 85.19 84 SER A C 1
ATOM 657 O O . SER A 1 84 ? -28.312 8.663 -4.531 1.00 85.19 84 SER A O 1
ATOM 659 N N . TRP A 1 85 ? -26.579 9.939 -5.192 1.00 93.69 85 TRP A N 1
ATOM 660 C CA . TRP A 1 85 ? -26.245 10.511 -3.895 1.00 93.69 85 TRP A CA 1
ATOM 661 C C . TRP A 1 85 ? -27.365 11.378 -3.302 1.00 93.69 85 TRP A C 1
ATOM 663 O O . TRP A 1 85 ? -28.018 12.153 -4.004 1.00 93.69 85 TRP A O 1
ATOM 673 N N . THR A 1 86 ? -27.554 11.294 -1.982 1.00 94.62 86 THR A N 1
ATOM 674 C CA . THR A 1 86 ? -28.497 12.142 -1.237 1.00 94.62 86 THR A CA 1
ATOM 675 C C . THR A 1 86 ? -27.766 13.324 -0.612 1.00 94.62 86 THR A C 1
ATOM 677 O O . THR A 1 86 ? -26.801 13.132 0.125 1.00 94.62 86 THR A O 1
ATOM 680 N N . THR A 1 87 ? -28.234 14.551 -0.850 1.00 95.31 87 THR A N 1
ATOM 681 C CA . THR A 1 87 ? -27.684 15.748 -0.195 1.00 95.31 87 THR A CA 1
ATOM 682 C C . THR A 1 87 ? -28.010 15.748 1.301 1.00 95.31 87 THR A C 1
ATOM 684 O O . THR A 1 87 ? -29.162 15.601 1.712 1.00 95.31 87 THR A O 1
ATOM 687 N N . TYR A 1 88 ? -26.988 15.935 2.129 1.00 95.31 88 TYR A N 1
ATOM 688 C CA . TYR A 1 88 ? -27.097 16.037 3.578 1.00 95.31 88 TYR A CA 1
ATOM 689 C C . TYR A 1 88 ? -27.647 17.412 3.987 1.00 95.31 88 TYR A C 1
ATOM 691 O O . TYR A 1 88 ? -27.072 18.446 3.656 1.00 95.31 88 TYR A O 1
ATOM 699 N N . GLY A 1 89 ? -28.762 17.419 4.723 1.00 88.56 89 GLY A N 1
ATOM 700 C CA . GLY A 1 89 ? -29.450 18.640 5.171 1.00 88.56 89 GLY A CA 1
ATOM 701 C C . GLY A 1 89 ? -29.692 18.725 6.683 1.00 88.56 89 GLY A C 1
ATOM 702 O O . GLY A 1 89 ? -30.441 19.591 7.127 1.00 88.56 89 GLY A O 1
ATOM 703 N N . GLY A 1 90 ? -29.113 17.817 7.473 1.00 88.62 90 GLY A N 1
ATOM 704 C CA . GLY A 1 90 ? -29.363 17.676 8.910 1.00 88.62 90 GLY A CA 1
ATOM 705 C C . GLY A 1 90 ? -29.176 16.229 9.363 1.00 88.62 90 GLY A C 1
ATOM 706 O O . GLY A 1 90 ? -28.631 15.424 8.623 1.00 88.62 90 GLY A O 1
ATOM 707 N N . THR A 1 91 ? -29.642 15.874 10.558 1.00 87.75 91 THR A N 1
ATOM 708 C CA . THR A 1 91 ? -29.460 14.525 11.122 1.00 87.75 91 THR A CA 1
ATOM 709 C C . THR A 1 91 ? -29.965 13.412 10.195 1.00 87.75 91 THR A C 1
ATOM 711 O O . THR A 1 91 ? -31.107 13.450 9.734 1.00 87.75 91 THR A O 1
ATOM 714 N N . ILE A 1 92 ? -29.131 12.391 9.973 1.00 91.12 92 ILE A N 1
ATOM 715 C CA . ILE A 1 92 ? -29.521 11.165 9.265 1.00 91.12 92 ILE A CA 1
ATOM 716 C C . ILE A 1 92 ? -30.070 10.171 10.295 1.00 91.12 92 ILE A C 1
ATOM 718 O O . ILE A 1 92 ? -29.431 9.899 11.315 1.00 91.12 92 ILE A O 1
ATOM 722 N N . ASN A 1 93 ? -31.248 9.621 10.001 1.00 86.06 93 ASN A N 1
ATOM 723 C CA . ASN A 1 93 ? -31.859 8.528 10.755 1.00 86.06 93 ASN A CA 1
ATOM 724 C C . ASN A 1 93 ? -31.710 7.212 9.986 1.00 86.06 93 ASN A C 1
ATOM 726 O O . ASN A 1 93 ? -31.678 7.207 8.754 1.00 86.06 93 ASN A O 1
ATOM 730 N N . PHE A 1 94 ? -31.681 6.095 10.712 1.00 86.56 94 PHE A N 1
ATOM 731 C CA . PHE A 1 94 ? -31.667 4.770 10.099 1.00 86.56 94 PHE A CA 1
ATOM 732 C C . PHE A 1 94 ? -32.994 4.476 9.386 1.00 86.56 94 PHE A C 1
ATOM 734 O O . PHE A 1 94 ? -34.062 4.670 9.977 1.00 86.56 94 PHE A O 1
ATOM 741 N N . PRO A 1 95 ? -32.954 3.979 8.137 1.00 87.50 95 PRO A N 1
ATOM 742 C CA . PRO A 1 95 ? -34.114 3.373 7.502 1.00 87.50 95 PRO A CA 1
ATOM 743 C C . PRO A 1 95 ? -34.713 2.269 8.391 1.00 87.50 95 PRO A C 1
ATOM 745 O O . PRO A 1 95 ? -33.972 1.395 8.837 1.00 87.50 95 PRO A O 1
ATOM 748 N N . PRO A 1 96 ? -36.044 2.225 8.602 1.00 82.81 96 PRO A N 1
ATOM 749 C CA . PRO A 1 96 ? -36.674 1.176 9.412 1.00 82.81 96 PRO A CA 1
ATOM 750 C C . PRO A 1 96 ? -36.395 -0.249 8.915 1.00 82.81 96 PRO A C 1
ATOM 752 O O . PRO A 1 96 ? -36.473 -1.201 9.678 1.00 82.81 96 PRO A O 1
ATOM 755 N N . ALA A 1 97 ? -36.073 -0.405 7.628 1.00 84.75 97 ALA A N 1
ATOM 756 C CA . ALA A 1 97 ? -35.731 -1.691 7.031 1.00 84.75 97 ALA A CA 1
ATOM 757 C C . ALA A 1 97 ? -34.364 -2.238 7.474 1.00 84.75 97 ALA A C 1
ATOM 759 O O . ALA A 1 97 ? -34.120 -3.420 7.256 1.00 84.75 97 ALA A O 1
ATOM 760 N N . PHE A 1 98 ? -33.501 -1.404 8.056 1.00 86.88 98 PHE A N 1
ATOM 761 C CA . PHE A 1 98 ? -32.171 -1.806 8.521 1.00 86.88 98 PHE A CA 1
ATOM 762 C C . PHE A 1 98 ? -32.215 -2.436 9.912 1.00 86.88 98 PHE A C 1
ATOM 764 O O . PHE A 1 98 ? -31.308 -3.165 10.285 1.00 86.88 98 PHE A O 1
ATOM 771 N N . ASP A 1 99 ? -33.285 -2.182 10.667 1.00 84.12 99 ASP A N 1
ATOM 772 C CA . ASP A 1 99 ? -33.496 -2.761 11.988 1.00 84.12 99 ASP A CA 1
ATOM 773 C C . ASP A 1 99 ? -33.924 -4.229 11.859 1.00 84.12 99 ASP A C 1
ATOM 775 O O . ASP A 1 99 ? -35.079 -4.549 11.538 1.00 84.12 99 ASP A O 1
ATOM 779 N N . LYS A 1 100 ? -32.954 -5.130 12.020 1.00 80.75 100 LYS A N 1
ATOM 780 C CA . LYS A 1 100 ? -33.100 -6.572 11.815 1.00 80.75 100 LYS A CA 1
ATOM 781 C C . LYS A 1 100 ? -32.475 -7.324 12.979 1.00 80.75 100 LYS A C 1
ATOM 783 O O . LYS A 1 100 ? -31.517 -6.860 13.583 1.00 80.75 100 LYS A O 1
ATOM 788 N N . ALA A 1 101 ? -33.029 -8.498 13.274 1.00 75.69 101 ALA A N 1
ATOM 789 C CA . ALA A 1 101 ? -32.446 -9.401 14.260 1.00 75.69 101 ALA A CA 1
ATOM 790 C C . ALA A 1 101 ? -31.004 -9.758 13.864 1.00 75.69 101 ALA A C 1
ATOM 792 O O . ALA A 1 101 ? -30.727 -9.814 12.671 1.00 75.69 101 ALA A O 1
ATOM 793 N N . ILE A 1 102 ? -30.136 -10.027 14.847 1.00 67.75 102 ILE A N 1
ATOM 794 C CA . ILE A 1 102 ? -28.713 -10.418 14.713 1.00 67.75 102 ILE A CA 1
ATOM 795 C C . ILE A 1 102 ? -28.427 -11.353 13.514 1.00 67.75 102 ILE A C 1
ATOM 797 O O . ILE A 1 102 ? -28.339 -12.576 13.648 1.00 67.75 102 ILE A O 1
ATOM 801 N N . ASP A 1 103 ? -28.243 -10.774 12.333 1.00 69.69 103 ASP A N 1
ATOM 802 C CA . ASP A 1 103 ? -27.888 -11.456 11.095 1.00 69.69 103 ASP A CA 1
ATOM 803 C C . ASP A 1 103 ? -27.214 -10.476 10.117 1.00 69.69 103 ASP A C 1
ATOM 805 O O . ASP A 1 103 ? -27.005 -9.297 10.408 1.00 69.69 103 ASP A O 1
ATOM 809 N N . ALA A 1 104 ? -26.831 -10.963 8.936 1.00 65.75 104 ALA A N 1
ATOM 810 C CA . ALA A 1 104 ? -26.158 -10.135 7.938 1.00 65.75 104 ALA A CA 1
ATOM 811 C C . ALA A 1 104 ? -27.025 -8.969 7.414 1.00 65.75 104 ALA A C 1
ATOM 813 O O . ALA A 1 104 ? -26.478 -8.020 6.860 1.00 65.75 104 ALA A O 1
ATOM 814 N N . SER A 1 105 ? -28.351 -9.019 7.584 1.00 72.94 105 SER A N 1
ATOM 815 C CA . SER A 1 105 ? -29.290 -8.012 7.078 1.00 72.94 105 SER A CA 1
ATOM 816 C C . SER A 1 105 ? -29.422 -6.772 7.962 1.00 72.94 105 SER A C 1
ATOM 818 O O . SER A 1 105 ? -29.995 -5.793 7.500 1.00 72.94 105 SER A O 1
ATOM 820 N N . GLY A 1 106 ? -28.877 -6.793 9.186 1.00 81.50 106 GLY A N 1
ATOM 821 C CA . GLY A 1 106 ? -28.741 -5.609 10.046 1.00 81.50 106 GLY A CA 1
ATOM 822 C C . GLY A 1 106 ? -27.401 -4.879 9.893 1.00 81.50 106 GLY A C 1
ATOM 823 O O . GLY A 1 106 ? -27.138 -3.909 10.611 1.00 81.50 106 GLY A O 1
ATOM 824 N N . SER A 1 107 ? -26.523 -5.351 8.996 1.00 87.38 107 SER A N 1
ATOM 825 C CA . SER A 1 107 ? -25.230 -4.725 8.717 1.00 87.38 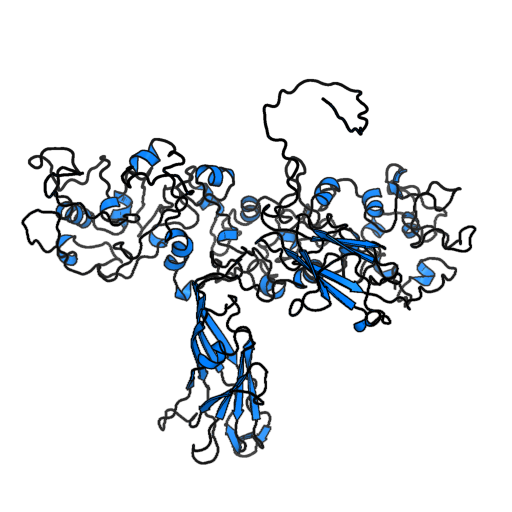107 SER A CA 1
ATOM 826 C C . SER A 1 107 ? -25.310 -3.812 7.499 1.00 87.38 107 SER A C 1
ATOM 828 O O . SER A 1 107 ? -25.646 -4.258 6.407 1.00 87.38 107 SER A O 1
ATOM 830 N N . HIS A 1 108 ? -24.950 -2.543 7.690 1.00 88.69 108 HIS A N 1
ATOM 831 C CA . HIS A 1 108 ? -25.041 -1.515 6.655 1.00 88.69 108 HIS A CA 1
ATOM 832 C C . HIS A 1 108 ? -23.815 -0.611 6.648 1.00 88.69 108 HIS A C 1
ATOM 834 O O . HIS A 1 108 ? -23.196 -0.362 7.687 1.00 88.69 108 HIS A O 1
ATOM 840 N N . THR A 1 109 ? -23.483 -0.071 5.481 1.00 90.31 109 THR A N 1
ATOM 841 C CA . THR A 1 109 ? -22.381 0.875 5.301 1.00 90.31 109 THR A CA 1
ATOM 842 C C . THR A 1 109 ? -22.917 2.216 4.828 1.00 90.31 109 THR A C 1
ATOM 844 O O . THR A 1 109 ? -23.581 2.304 3.800 1.00 90.31 109 THR A O 1
ATOM 847 N N . LEU A 1 110 ? -22.607 3.281 5.563 1.00 92.75 110 LEU A N 1
ATOM 848 C CA . LEU A 1 110 ? -22.851 4.648 5.119 1.00 92.75 110 LEU A CA 1
ATOM 849 C C . LEU A 1 110 ? -21.628 5.143 4.358 1.00 92.75 110 LEU A C 1
ATOM 851 O O . LEU A 1 110 ? -20.558 5.269 4.952 1.00 92.75 110 LEU A O 1
ATOM 855 N N . TYR A 1 111 ? -21.796 5.463 3.084 1.00 92.25 111 TYR A N 1
ATOM 856 C CA . TYR A 1 111 ? -20.816 6.168 2.269 1.00 92.25 111 TYR A CA 1
ATOM 857 C C . TYR A 1 111 ? -21.138 7.659 2.238 1.00 92.25 111 TYR A C 1
ATOM 859 O O . TYR A 1 111 ? -22.311 8.032 2.219 1.00 92.25 111 TYR A O 1
ATOM 867 N N . PHE A 1 112 ? -20.122 8.520 2.231 1.00 93.00 112 PHE A N 1
ATOM 868 C CA . PHE A 1 112 ? -20.319 9.968 2.165 1.00 93.00 112 PHE A CA 1
ATOM 869 C C . PHE A 1 112 ? -19.106 10.715 1.616 1.00 93.00 112 PHE A C 1
ATOM 871 O O . PHE A 1 112 ? -17.979 10.230 1.700 1.00 93.00 112 PHE A O 1
ATOM 878 N N . HIS A 1 113 ? -19.353 11.902 1.066 1.00 91.62 113 HIS A N 1
ATOM 879 C CA . HIS A 1 113 ? -18.324 12.843 0.628 1.00 91.62 113 HIS A CA 1
ATOM 880 C C . HIS A 1 113 ? -18.840 14.293 0.704 1.00 91.62 113 HIS A C 1
ATOM 882 O O . HIS A 1 113 ? -20.045 14.527 0.748 1.00 91.62 113 HIS A O 1
ATOM 888 N N . SER A 1 114 ? -17.944 15.277 0.701 1.00 91.75 114 SER A N 1
ATOM 889 C CA . SER A 1 114 ? -18.233 16.701 0.559 1.00 91.75 114 SER A CA 1
ATOM 890 C C . SER A 1 114 ? -17.540 17.307 -0.656 1.00 91.75 114 SER A C 1
ATOM 892 O O . SER A 1 114 ? -16.489 16.850 -1.105 1.00 91.75 114 SER A O 1
ATOM 894 N N . GLU A 1 115 ? -18.137 18.379 -1.154 1.00 91.75 115 GLU A N 1
ATOM 895 C CA . GLU A 1 115 ? -17.671 19.189 -2.274 1.00 91.75 115 GLU A CA 1
ATOM 896 C C . GLU A 1 115 ? -17.589 20.652 -1.837 1.00 91.75 115 GLU A C 1
ATOM 898 O O . GLU A 1 115 ? -18.505 21.164 -1.191 1.00 91.75 115 GLU A O 1
ATOM 903 N N . SER A 1 116 ? -16.509 21.344 -2.197 1.00 87.94 116 SER A N 1
ATOM 904 C CA . SER A 1 116 ? -16.296 22.763 -1.906 1.00 87.94 116 SER A CA 1
ATOM 905 C C . SER A 1 116 ? -15.681 23.451 -3.124 1.00 87.94 116 SER A C 1
ATOM 907 O O . SER A 1 116 ? -14.521 23.225 -3.466 1.00 87.94 116 SER A O 1
ATOM 909 N N . GLY A 1 117 ? -16.463 24.286 -3.815 1.00 83.94 117 GLY A N 1
ATOM 910 C CA . GLY A 1 117 ? -16.035 24.872 -5.087 1.00 83.94 117 GLY A CA 1
ATOM 911 C C . GLY A 1 117 ? -15.826 23.788 -6.149 1.00 83.94 117 GLY A C 1
ATOM 912 O O . GLY A 1 117 ? -16.750 23.040 -6.442 1.00 83.94 117 GLY A O 1
ATOM 913 N N . SER A 1 118 ? -14.620 23.705 -6.716 1.00 77.06 118 SER A N 1
ATOM 914 C CA . SER A 1 118 ? -14.221 22.662 -7.677 1.00 77.06 118 SER A CA 1
ATOM 915 C C . SER A 1 118 ? -13.533 21.453 -7.029 1.00 77.06 118 SER A C 1
ATOM 917 O O . SER A 1 118 ? -12.974 20.623 -7.739 1.00 77.06 118 SER A O 1
ATOM 919 N N . LEU A 1 119 ? -13.484 21.393 -5.696 1.00 78.94 119 LEU A N 1
ATOM 920 C CA . LEU A 1 119 ? -12.735 20.387 -4.944 1.00 78.94 119 LEU A CA 1
ATOM 921 C C . LEU A 1 119 ? -13.709 19.377 -4.342 1.00 78.94 119 LEU A C 1
ATOM 923 O O . LEU A 1 119 ? -14.725 19.767 -3.764 1.00 78.94 119 LEU A O 1
ATOM 927 N N . GLN A 1 120 ? -13.376 18.093 -4.434 1.00 82.25 120 GLN A N 1
ATOM 928 C CA . GLN A 1 120 ? -14.201 16.993 -3.942 1.00 82.25 120 GLN A CA 1
ATOM 929 C C . GLN A 1 120 ? -13.355 16.056 -3.078 1.00 82.25 120 GLN A C 1
ATOM 931 O O . GLN A 1 120 ? -12.234 15.697 -3.442 1.00 82.25 120 GLN A O 1
ATOM 936 N N . GLU A 1 121 ? -13.889 15.655 -1.924 1.00 82.94 121 GLU A N 1
ATOM 937 C CA . GLU A 1 121 ? -13.227 14.656 -1.085 1.00 82.94 121 GLU A CA 1
ATOM 938 C C . GLU A 1 121 ? -13.407 13.238 -1.639 1.00 82.94 121 GLU A C 1
ATOM 940 O O . GLU A 1 121 ? -14.390 12.919 -2.308 1.00 82.94 121 GLU A O 1
ATOM 945 N N . GLU A 1 122 ? -12.475 12.353 -1.297 1.00 79.06 122 GLU A N 1
ATOM 946 C CA . GLU A 1 122 ? -12.665 10.920 -1.516 1.00 79.06 122 GLU A CA 1
ATOM 947 C C . GLU A 1 122 ? -13.835 10.378 -0.695 1.00 79.06 122 GLU A C 1
ATOM 949 O O . GLU A 1 122 ? -14.008 10.743 0.469 1.00 79.06 122 GLU A O 1
ATOM 954 N N . VAL A 1 123 ? -14.582 9.437 -1.278 1.00 84.44 123 VAL A N 1
ATOM 955 C CA . VAL A 1 123 ? -15.709 8.788 -0.603 1.00 84.44 123 VAL A CA 1
ATOM 956 C C . VAL A 1 123 ? -15.235 8.064 0.656 1.00 84.44 123 VAL A C 1
ATOM 958 O O . VAL A 1 123 ? -14.507 7.070 0.603 1.00 84.44 123 VAL A O 1
ATOM 961 N N . ARG A 1 124 ? -15.711 8.549 1.799 1.00 87.25 124 ARG A N 1
ATOM 962 C CA . ARG A 1 124 ? -15.528 7.953 3.121 1.00 87.25 124 ARG A CA 1
ATOM 963 C C . ARG A 1 124 ? -16.624 6.951 3.401 1.00 87.25 124 ARG A C 1
ATOM 965 O O . ARG A 1 124 ? -17.689 6.988 2.783 1.00 87.25 124 ARG A O 1
ATOM 972 N N . PHE A 1 125 ? -16.371 6.062 4.354 1.00 88.81 125 PHE A N 1
ATOM 973 C CA . PHE A 1 125 ? -17.361 5.074 4.748 1.00 88.81 125 PHE A CA 1
ATOM 974 C C . PHE A 1 125 ? -17.351 4.764 6.240 1.00 88.81 125 PHE A C 1
ATOM 976 O O . PHE A 1 125 ? -16.329 4.863 6.921 1.00 88.81 125 PHE A O 1
ATOM 983 N N . PHE A 1 126 ? -18.511 4.353 6.747 1.00 88.88 126 PHE A N 1
ATOM 984 C CA . PHE A 1 126 ? -18.667 3.898 8.119 1.00 88.88 126 PHE A CA 1
ATOM 985 C C . PHE A 1 126 ? -19.651 2.731 8.210 1.00 88.88 126 PHE A C 1
ATOM 987 O O . PHE A 1 126 ? -20.759 2.804 7.682 1.00 88.88 126 PHE A O 1
ATOM 994 N N . LYS A 1 127 ? -19.249 1.658 8.901 1.00 88.00 127 LYS A N 1
ATOM 995 C CA . LYS A 1 127 ? -20.062 0.447 9.071 1.00 88.00 127 LYS A CA 1
ATOM 996 C C . LYS A 1 127 ? -20.893 0.477 10.349 1.00 88.00 127 LYS A C 1
ATOM 998 O O . LYS A 1 127 ? -20.402 0.840 11.424 1.00 88.00 127 LYS A O 1
ATOM 1003 N N . PHE A 1 128 ? -22.125 0.004 10.227 1.00 88.06 128 PHE A N 1
ATOM 1004 C CA . PHE A 1 128 ? -23.100 -0.137 11.296 1.00 88.06 128 PHE A CA 1
ATOM 1005 C C . PHE A 1 128 ? -23.626 -1.569 11.369 1.00 88.06 128 PHE A C 1
ATOM 1007 O O . PHE A 1 128 ? -23.761 -2.248 10.353 1.00 88.06 128 PHE A O 1
ATOM 1014 N N . LYS A 1 129 ? -23.945 -1.990 12.593 1.00 87.56 129 LYS A N 1
ATOM 1015 C CA . LYS A 1 129 ? -24.783 -3.148 12.896 1.00 87.56 129 LYS A CA 1
ATOM 1016 C C . LYS A 1 129 ? -25.902 -2.667 13.810 1.00 87.56 129 LYS A C 1
ATOM 1018 O O . LYS A 1 129 ? -25.596 -2.094 14.859 1.00 87.56 129 LYS A O 1
ATOM 1023 N N . VAL A 1 130 ? -27.158 -2.825 13.413 1.00 88.94 130 VAL A N 1
ATOM 1024 C CA . VAL A 1 130 ? -28.306 -2.290 14.162 1.00 88.94 130 VAL A CA 1
ATOM 1025 C C . VAL A 1 130 ? -29.359 -3.368 14.413 1.00 88.94 130 VAL A C 1
ATOM 1027 O O . VAL A 1 130 ? -29.771 -4.058 13.489 1.00 88.94 130 VAL A O 1
ATOM 1030 N N . ASP A 1 131 ? -29.767 -3.512 15.673 1.00 86.75 131 ASP A N 1
ATOM 1031 C CA . ASP A 1 131 ? -30.814 -4.440 16.114 1.00 86.75 131 ASP A CA 1
ATOM 1032 C C . ASP A 1 131 ? -31.472 -3.886 17.388 1.00 86.75 131 ASP A C 1
ATOM 1034 O O . ASP A 1 131 ? -31.015 -4.133 18.508 1.00 86.75 131 ASP A O 1
ATOM 1038 N N . SER A 1 132 ? -32.558 -3.124 17.238 1.00 85.00 132 SER A N 1
ATOM 1039 C CA . SER A 1 132 ? -33.328 -2.583 18.372 1.00 85.00 132 SER A CA 1
ATOM 1040 C C . SER A 1 132 ? -34.137 -3.665 19.110 1.00 85.00 132 SER A C 1
ATOM 1042 O O . SER A 1 132 ? -34.584 -3.493 20.257 1.00 85.00 132 SER A O 1
ATOM 1044 N N . GLY A 1 133 ? -34.312 -4.819 18.461 1.00 80.56 133 GLY A N 1
ATOM 1045 C CA . GLY A 1 133 ? -34.921 -6.020 19.014 1.00 80.56 133 GLY A CA 1
ATOM 1046 C C . GLY A 1 133 ? -33.996 -6.777 19.963 1.00 80.56 133 GLY A C 1
ATOM 1047 O O . GLY A 1 133 ? -34.495 -7.556 20.781 1.00 80.56 133 GLY A O 1
ATOM 1048 N N . TYR A 1 134 ? -32.688 -6.509 19.921 1.00 75.56 134 TYR A N 1
ATOM 1049 C CA . TYR A 1 134 ? -31.700 -7.162 20.764 1.00 75.56 134 TYR A CA 1
ATOM 1050 C C . TYR A 1 134 ? -32.076 -7.043 22.247 1.00 75.56 134 TYR A C 1
ATOM 1052 O O . TYR A 1 134 ? -32.478 -5.990 22.761 1.00 75.56 134 TYR A O 1
ATOM 1060 N N . ARG A 1 135 ? -31.969 -8.159 22.966 1.00 69.69 135 ARG A N 1
ATOM 1061 C CA . ARG A 1 135 ? -32.190 -8.222 24.411 1.00 69.69 135 ARG A CA 1
ATOM 1062 C C . ARG A 1 135 ? -30.928 -8.764 25.054 1.00 69.69 135 ARG A C 1
ATOM 1064 O O . ARG A 1 135 ? -30.581 -9.924 24.852 1.00 69.69 135 ARG A O 1
ATOM 1071 N N . MET A 1 136 ? -30.264 -7.922 25.846 1.00 60.28 136 MET A N 1
ATOM 1072 C CA . MET A 1 136 ? -29.208 -8.393 26.739 1.00 60.28 136 MET A CA 1
ATOM 1073 C C . MET A 1 136 ? -29.808 -9.459 27.672 1.00 60.28 136 MET A C 1
ATOM 1075 O O . MET A 1 136 ? -30.907 -9.239 28.198 1.00 60.28 136 MET A O 1
ATOM 1079 N N . PRO A 1 137 ? -29.135 -10.604 27.881 1.00 54.41 137 PRO A N 1
ATOM 1080 C CA . PRO A 1 137 ? -29.578 -11.588 28.859 1.00 54.41 137 PRO A CA 1
ATOM 1081 C C . PRO A 1 137 ? -29.755 -10.939 30.237 1.00 54.41 137 PRO A C 1
ATOM 1083 O O . PRO A 1 137 ? -28.970 -10.073 30.629 1.00 54.41 137 PRO A O 1
ATOM 1086 N N . ALA A 1 138 ? -30.784 -11.349 30.981 1.00 50.97 138 ALA A N 1
ATOM 1087 C CA . ALA A 1 138 ? -30.937 -10.926 32.368 1.00 50.97 138 ALA A CA 1
ATOM 1088 C C . ALA A 1 138 ? -29.746 -11.443 33.189 1.00 50.97 138 ALA A C 1
ATOM 1090 O O . ALA A 1 138 ? -29.390 -12.616 33.078 1.00 50.97 138 ALA A O 1
ATOM 1091 N N . ALA A 1 139 ? -29.141 -10.572 34.002 1.00 49.94 139 ALA A N 1
ATOM 1092 C CA . ALA A 1 139 ? -28.058 -10.954 34.900 1.00 49.94 139 ALA A CA 1
ATOM 1093 C C . ALA A 1 139 ? -28.536 -12.074 35.839 1.00 49.94 139 ALA A C 1
ATOM 1095 O O . ALA A 1 139 ? -29.529 -11.916 36.554 1.00 49.94 139 ALA A O 1
ATOM 1096 N N . VAL A 1 140 ? -27.841 -13.208 35.810 1.00 49.53 140 VAL A N 1
ATOM 1097 C CA . VAL A 1 140 ? -28.062 -14.333 36.721 1.00 49.53 140 VAL A CA 1
ATOM 1098 C C . VAL A 1 140 ? -27.038 -14.196 37.845 1.00 49.53 140 VAL A C 1
ATOM 1100 O O . VAL A 1 140 ? -25.876 -13.916 37.572 1.00 49.53 140 VAL A O 1
ATOM 1103 N N . GLY A 1 141 ? -27.450 -14.336 39.106 1.00 51.84 141 GLY A N 1
ATOM 1104 C CA . GLY A 1 141 ? -26.507 -14.288 40.229 1.00 51.84 141 GLY A CA 1
ATOM 1105 C C . GLY A 1 141 ? -25.498 -15.444 40.176 1.00 51.84 141 GLY A C 1
ATOM 1106 O O . GLY A 1 141 ? -25.895 -16.579 39.920 1.00 51.84 141 GLY A O 1
ATOM 1107 N N . GLY A 1 142 ? -24.219 -15.155 40.432 1.00 58.12 142 GLY A N 1
ATOM 1108 C CA . GLY A 1 142 ? -23.093 -16.103 40.409 1.00 58.12 142 GLY A CA 1
ATOM 1109 C C . GLY A 1 142 ? -21.749 -15.362 40.340 1.00 58.12 142 GLY A C 1
ATOM 1110 O O . GLY A 1 142 ? -21.752 -14.133 40.241 1.00 58.12 142 GLY A O 1
ATOM 1111 N N . THR A 1 143 ? -20.611 -16.068 40.404 1.00 63.84 143 THR A N 1
ATOM 1112 C CA . THR A 1 143 ? -19.308 -15.451 40.081 1.00 63.84 143 THR A CA 1
ATOM 1113 C C . THR A 1 143 ? -19.105 -15.393 38.564 1.00 63.84 143 THR A C 1
ATOM 1115 O O . THR A 1 143 ? -19.782 -16.083 37.795 1.00 63.84 143 THR A O 1
ATOM 1118 N N . CYS A 1 144 ? -18.173 -14.553 38.111 1.00 69.12 144 CYS A N 1
ATOM 1119 C CA . CYS A 1 144 ? -17.874 -14.372 36.690 1.00 69.12 144 CYS A CA 1
ATOM 1120 C C . CYS A 1 144 ? -17.505 -15.699 36.005 1.00 69.12 144 CYS A C 1
ATOM 1122 O O . CYS A 1 144 ? -17.947 -15.958 34.887 1.00 69.12 144 CYS A O 1
ATOM 1124 N N . GLU A 1 145 ? -16.731 -16.553 36.679 1.00 71.31 145 GLU A N 1
ATOM 1125 C CA . GLU A 1 145 ? -16.209 -17.815 36.139 1.00 71.31 145 GLU A CA 1
ATOM 1126 C C . GLU A 1 145 ? -17.279 -18.902 36.038 1.00 71.31 145 GLU A C 1
ATOM 1128 O O . GLU A 1 145 ? -17.215 -19.742 35.142 1.00 71.31 145 GLU A O 1
ATOM 1133 N N . ASP A 1 146 ? -18.283 -18.869 36.917 1.00 70.06 146 ASP A N 1
ATOM 1134 C CA . ASP A 1 146 ? -19.397 -19.819 36.886 1.00 70.06 146 ASP A CA 1
ATOM 1135 C C . ASP A 1 146 ? -20.251 -19.632 35.623 1.00 70.06 146 ASP A C 1
ATOM 1137 O O . ASP A 1 146 ? -20.798 -20.589 35.073 1.00 70.06 146 ASP A O 1
ATOM 1141 N N . CYS A 1 147 ? -20.348 -18.389 35.143 1.00 69.12 147 CYS A N 1
ATOM 1142 C CA . CYS A 1 147 ? -21.112 -18.032 33.948 1.00 69.12 147 CYS A CA 1
ATOM 1143 C C . CYS A 1 147 ? -20.240 -18.003 32.676 1.00 69.12 147 CYS A C 1
ATOM 1145 O O . CYS A 1 147 ? -20.670 -18.478 31.624 1.00 69.12 147 CYS A O 1
ATOM 1147 N N . HIS A 1 148 ? -19.010 -17.486 32.754 1.00 76.06 148 HIS A N 1
ATOM 1148 C CA . HIS A 1 148 ? -18.087 -17.291 31.621 1.00 76.06 148 HIS A CA 1
ATOM 1149 C C . HIS A 1 148 ? -16.876 -18.239 31.635 1.00 76.06 148 HIS A C 1
ATOM 1151 O O . HIS A 1 148 ? -15.805 -17.904 31.126 1.00 76.06 148 HIS A O 1
ATOM 1157 N N . GLY A 1 149 ? -17.037 -19.421 32.230 1.00 77.06 149 GLY A N 1
ATOM 1158 C CA . GLY A 1 149 ? -16.021 -20.468 32.287 1.00 77.06 149 GLY A CA 1
ATOM 1159 C C . GLY A 1 149 ? -15.872 -21.282 30.999 1.00 77.06 149 GLY A C 1
ATOM 1160 O O . GLY A 1 149 ? -16.458 -20.971 29.957 1.00 77.06 149 GLY A O 1
ATOM 1161 N N . SER A 1 150 ? -15.097 -22.368 31.103 1.00 82.31 150 SER A N 1
ATOM 1162 C CA . SER A 1 150 ? -14.697 -23.179 29.953 1.00 82.31 150 SER A CA 1
ATOM 1163 C C . SER A 1 150 ? -15.889 -23.692 29.140 1.00 82.31 150 SER A C 1
ATOM 1165 O O . SER A 1 150 ? -16.753 -24.393 29.670 1.00 82.31 150 SER A O 1
ATOM 1167 N N . GLY A 1 151 ? -15.935 -23.352 27.850 1.00 74.38 151 GLY A N 1
ATOM 1168 C CA . GLY A 1 151 ? -17.008 -23.775 26.944 1.00 74.38 151 GLY A CA 1
ATOM 1169 C C . GLY A 1 151 ? -18.357 -23.072 27.154 1.00 74.38 151 GLY A C 1
ATOM 1170 O O . GLY A 1 151 ? -19.373 -23.574 26.670 1.00 74.38 151 GLY A O 1
ATOM 1171 N N . SER A 1 152 ? -18.393 -21.935 27.860 1.00 76.00 152 SER A N 1
ATOM 1172 C CA . SER A 1 152 ? -19.620 -21.150 28.036 1.00 76.00 152 SER A CA 1
ATOM 1173 C C . SER A 1 152 ? -20.228 -20.712 26.697 1.00 76.00 152 SER A C 1
ATOM 1175 O O . SER A 1 152 ? -19.550 -20.156 25.834 1.00 76.00 152 SER A O 1
ATOM 1177 N N . GLY A 1 153 ? -21.536 -20.944 26.550 1.00 66.31 153 GLY A N 1
ATOM 1178 C CA . GLY A 1 153 ? -22.353 -20.480 25.423 1.00 66.31 153 GLY A CA 1
ATOM 1179 C C . GLY A 1 153 ? -23.136 -19.195 25.711 1.00 66.31 153 GLY A C 1
ATOM 1180 O O . GLY A 1 153 ? -24.031 -18.849 24.941 1.00 66.31 153 GLY A O 1
ATOM 1181 N N . LEU A 1 154 ? -22.865 -18.522 26.837 1.00 67.38 154 LEU A N 1
ATOM 1182 C CA . LEU A 1 154 ? -23.479 -17.230 27.147 1.00 67.38 154 LEU A CA 1
ATOM 1183 C C . LEU A 1 154 ? -22.976 -16.141 26.191 1.00 67.38 154 LEU A C 1
ATOM 1185 O O . LEU A 1 154 ? -21.905 -16.252 25.601 1.00 67.38 154 LEU A O 1
ATOM 1189 N N . VAL A 1 155 ? -23.734 -15.050 26.073 1.00 57.38 155 VAL A N 1
ATOM 1190 C CA . VAL A 1 155 ? -23.290 -13.841 25.360 1.00 57.38 155 VAL A CA 1
ATOM 1191 C C . VAL A 1 155 ? -22.015 -13.313 26.023 1.00 57.38 155 VAL A C 1
ATOM 1193 O O . VAL A 1 155 ? -22.039 -13.028 27.214 1.00 57.38 155 VAL A O 1
ATOM 1196 N N . GLY A 1 156 ? -20.919 -13.182 25.273 1.00 62.94 156 GLY A N 1
ATOM 1197 C CA . GLY A 1 156 ? -19.573 -12.930 25.813 1.00 62.94 156 GLY A CA 1
ATOM 1198 C C . GLY A 1 156 ? -18.664 -14.160 25.750 1.00 62.94 156 GLY A C 1
ATOM 1199 O O . GLY A 1 156 ? -17.472 -14.025 25.511 1.00 62.94 156 GLY A O 1
ATOM 1200 N N . GLY A 1 157 ? -19.240 -15.359 25.833 1.00 75.31 157 GLY A N 1
ATOM 1201 C CA . GLY A 1 157 ? -18.528 -16.625 25.705 1.00 75.31 157 GLY A CA 1
ATOM 1202 C C . GLY A 1 157 ? -17.658 -16.968 26.912 1.00 75.31 157 GLY A C 1
ATOM 1203 O O . GLY A 1 157 ? -17.837 -16.455 28.017 1.00 75.31 157 GLY A O 1
ATOM 1204 N N . ASP A 1 158 ? -16.734 -17.890 26.679 1.00 80.12 158 ASP A N 1
ATOM 1205 C CA . ASP A 1 158 ? -15.715 -18.331 27.624 1.00 80.12 158 ASP A CA 1
ATOM 1206 C C . ASP A 1 158 ? -14.601 -17.283 27.735 1.00 80.12 158 ASP A C 1
ATOM 1208 O O . ASP A 1 158 ? -13.882 -17.047 26.767 1.00 80.12 158 ASP A O 1
ATOM 1212 N N . HIS A 1 159 ? -14.462 -16.649 28.897 1.00 77.88 159 HIS A N 1
ATOM 1213 C CA . HIS A 1 159 ? -13.388 -15.693 29.181 1.00 77.88 159 HIS A CA 1
ATOM 1214 C C . HIS A 1 159 ? -12.257 -16.322 30.003 1.00 77.88 159 HIS A C 1
ATOM 1216 O O . HIS A 1 159 ? -11.120 -15.863 29.935 1.00 77.88 159 HIS A O 1
ATOM 1222 N N . VAL A 1 160 ? -12.543 -17.380 30.767 1.00 79.56 160 VAL A N 1
ATOM 1223 C CA . VAL A 1 160 ? -11.566 -17.994 31.680 1.00 79.56 160 VAL A CA 1
ATOM 1224 C C . VAL A 1 160 ? -10.505 -18.772 30.908 1.00 79.56 160 VAL A C 1
ATOM 1226 O O . VAL A 1 160 ? -9.315 -18.637 31.192 1.00 79.56 160 VAL A O 1
ATOM 1229 N N . THR A 1 161 ? -10.907 -19.558 29.904 1.00 83.75 161 THR A N 1
ATOM 1230 C CA . THR A 1 161 ? -9.963 -20.362 29.113 1.00 83.75 161 THR A CA 1
ATOM 1231 C C . THR A 1 161 ? -8.954 -19.482 28.383 1.00 83.75 161 THR A C 1
ATOM 1233 O O . THR A 1 161 ? -7.794 -19.866 28.257 1.00 83.75 161 THR A O 1
ATOM 1236 N N . TRP A 1 162 ? -9.379 -18.308 27.910 1.00 82.38 162 TRP A N 1
ATOM 1237 C CA . TRP A 1 162 ? -8.518 -17.418 27.132 1.00 82.38 162 TRP A CA 1
ATOM 1238 C C . TRP A 1 162 ? -7.728 -16.438 27.982 1.00 82.38 162 TRP A C 1
ATOM 1240 O O . TRP A 1 162 ? -6.676 -16.005 27.527 1.00 82.38 162 TRP A O 1
ATOM 1250 N N . PHE A 1 163 ? -8.190 -16.117 29.192 1.00 81.06 163 PHE A N 1
ATOM 1251 C CA . PHE A 1 163 ? -7.447 -15.275 30.124 1.00 81.06 163 PHE A CA 1
ATOM 1252 C C . PHE A 1 163 ? -6.310 -16.045 30.808 1.00 81.06 163 PHE A C 1
ATOM 1254 O O . PHE A 1 163 ? -5.230 -15.490 31.014 1.00 81.06 163 PHE A O 1
ATOM 1261 N N . ASN A 1 164 ? -6.511 -17.326 31.125 1.00 80.56 164 ASN A N 1
ATOM 1262 C CA . ASN A 1 164 ? -5.492 -18.142 31.785 1.00 80.56 164 ASN A CA 1
ATOM 1263 C C . ASN A 1 164 ? -4.234 -18.318 30.915 1.00 80.56 164 ASN A C 1
ATOM 1265 O O . ASN A 1 164 ? -4.305 -18.649 29.732 1.00 80.56 164 ASN A O 1
ATOM 1269 N N . GLY A 1 165 ? -3.059 -18.135 31.520 1.00 77.62 165 GLY A N 1
ATOM 1270 C CA . GLY A 1 165 ? -1.752 -18.226 30.864 1.00 77.62 165 GLY A CA 1
ATOM 1271 C C . GLY A 1 165 ? -1.356 -16.986 30.061 1.00 77.62 165 GLY A C 1
ATOM 1272 O O . GLY A 1 165 ? -0.296 -16.975 29.433 1.00 77.62 165 GLY A O 1
ATOM 1273 N N . THR A 1 166 ? -2.180 -15.941 30.073 1.00 79.50 166 THR A N 1
ATOM 1274 C CA . THR A 1 166 ? -1.872 -14.683 29.395 1.00 79.50 166 THR A CA 1
ATOM 1275 C C . THR A 1 166 ? -0.921 -13.798 30.222 1.00 79.50 166 THR A C 1
ATOM 1277 O O . THR A 1 166 ? -0.815 -13.985 31.432 1.00 79.50 166 THR A O 1
ATOM 1280 N N . PRO A 1 167 ? -0.218 -12.812 29.629 1.00 78.81 167 PRO A N 1
ATOM 1281 C CA . PRO A 1 167 ? 0.716 -11.951 30.370 1.00 78.81 167 PRO A CA 1
ATOM 1282 C C . PRO A 1 167 ? 0.160 -11.240 31.627 1.00 78.81 167 PRO A C 1
ATOM 1284 O O . PRO A 1 167 ? 0.841 -11.199 32.639 1.00 78.81 167 PRO A O 1
ATOM 1287 N N . HIS A 1 168 ? -1.057 -10.703 31.600 1.00 80.75 168 HIS A N 1
ATOM 1288 C CA . HIS A 1 168 ? -1.833 -10.197 32.738 1.00 80.75 168 HIS A CA 1
ATOM 1289 C C . HIS A 1 168 ? -2.197 -11.287 33.744 1.00 80.75 168 HIS A C 1
ATOM 1291 O O . HIS A 1 168 ? -2.146 -11.012 34.934 1.00 80.75 168 HIS A O 1
ATOM 1297 N N . ASP A 1 169 ? -2.529 -12.512 33.325 1.00 79.12 169 ASP A N 1
ATOM 1298 C CA . ASP A 1 169 ? -2.711 -13.608 34.285 1.00 79.12 169 ASP A CA 1
ATOM 1299 C C . ASP A 1 169 ? -1.383 -13.930 34.987 1.00 79.12 169 ASP A C 1
ATOM 1301 O O . ASP A 1 169 ? -1.327 -14.027 36.207 1.00 79.12 169 ASP A O 1
ATOM 1305 N N . LEU A 1 170 ? -0.280 -14.020 34.246 1.00 79.25 170 LEU A N 1
ATOM 1306 C CA . LEU A 1 170 ? 1.036 -14.330 34.813 1.00 79.25 170 LEU A CA 1
ATOM 1307 C C . LEU A 1 170 ? 1.666 -13.164 35.593 1.00 79.25 170 LEU A C 1
ATOM 1309 O O . LEU A 1 170 ? 2.509 -13.398 36.454 1.00 79.25 170 LEU A O 1
ATOM 1313 N N . GLY A 1 171 ? 1.308 -11.925 35.253 1.00 75.62 171 GLY A N 1
ATOM 1314 C CA . GLY A 1 171 ? 1.887 -10.702 35.809 1.00 75.62 171 GLY A CA 1
ATOM 1315 C C . GLY A 1 171 ? 1.086 -10.086 36.953 1.00 75.62 171 GLY A C 1
ATOM 1316 O O . GLY A 1 171 ? 1.661 -9.337 37.738 1.00 75.62 171 GLY A O 1
ATOM 1317 N N . LEU A 1 172 ? -0.212 -10.390 37.057 1.00 75.19 172 LEU A N 1
ATOM 1318 C CA . LEU A 1 172 ? -1.059 -9.970 38.171 1.00 75.19 172 LEU A CA 1
ATOM 1319 C C . LEU A 1 172 ? -1.211 -11.146 39.139 1.00 75.19 172 LEU A C 1
ATOM 1321 O O . LEU A 1 172 ? -1.938 -12.105 38.868 1.00 75.19 172 LEU A O 1
ATOM 1325 N N . ASN A 1 173 ? -0.540 -11.064 40.282 1.00 70.50 173 ASN A N 1
ATOM 1326 C CA . ASN A 1 173 ? -0.709 -12.012 41.381 1.00 70.50 173 ASN A CA 1
ATOM 1327 C C . ASN A 1 173 ? -1.963 -11.639 42.183 1.00 70.50 173 ASN A C 1
ATOM 1329 O O . ASN A 1 173 ? -2.546 -10.582 41.973 1.00 70.50 173 ASN A O 1
ATOM 1333 N N . ASP A 1 174 ? -2.431 -12.484 43.092 1.00 67.75 174 ASP A N 1
ATOM 1334 C CA . ASP A 1 174 ? -3.565 -12.194 43.985 1.00 67.75 174 ASP A CA 1
ATOM 1335 C C . ASP A 1 174 ? -3.141 -11.882 45.429 1.00 67.75 174 ASP A C 1
ATOM 1337 O O . ASP A 1 174 ? -3.914 -11.323 46.210 1.00 67.75 174 ASP A O 1
ATOM 1341 N N . ASP A 1 175 ? -1.886 -12.180 45.757 1.00 68.94 175 ASP A N 1
ATOM 1342 C CA . ASP A 1 175 ? -1.266 -12.028 47.075 1.00 68.94 175 ASP A CA 1
ATOM 1343 C C . ASP A 1 175 ? -0.630 -10.646 47.325 1.00 68.94 175 ASP A C 1
ATOM 1345 O O . ASP A 1 175 ? -0.120 -10.380 48.415 1.00 68.94 175 ASP A O 1
ATOM 1349 N N . GLY A 1 176 ? -0.670 -9.762 46.324 1.00 66.12 176 GLY A N 1
ATOM 1350 C CA . GLY A 1 176 ? -0.115 -8.408 46.369 1.00 66.12 176 GLY A CA 1
ATOM 1351 C C . GLY A 1 176 ? 1.415 -8.323 46.304 1.00 66.12 176 GLY A C 1
ATOM 1352 O O . GLY A 1 176 ? 1.997 -7.280 46.605 1.00 66.12 176 GLY A O 1
ATOM 1353 N N . THR A 1 177 ? 2.093 -9.407 45.919 1.00 71.94 177 THR A N 1
ATOM 1354 C CA . THR A 1 177 ? 3.557 -9.424 45.718 1.00 71.94 177 THR A CA 1
ATOM 1355 C C . THR A 1 177 ? 4.008 -8.758 44.415 1.00 71.94 177 THR A C 1
ATOM 1357 O O . THR A 1 177 ? 5.193 -8.485 44.237 1.00 71.94 177 THR A O 1
ATOM 1360 N N . ASP A 1 178 ? 3.066 -8.459 43.524 1.00 64.38 178 ASP A N 1
ATOM 1361 C CA . ASP A 1 178 ? 3.240 -7.787 42.232 1.00 64.38 178 ASP A CA 1
ATOM 1362 C C . ASP A 1 178 ? 3.261 -6.247 42.335 1.00 64.38 178 ASP A C 1
ATOM 1364 O O . ASP A 1 178 ? 3.311 -5.551 41.322 1.00 64.38 178 ASP A O 1
ATOM 1368 N N . GLY A 1 179 ? 3.228 -5.705 43.557 1.00 65.06 179 GLY A N 1
ATOM 1369 C CA . GLY A 1 179 ? 3.168 -4.266 43.824 1.00 65.06 179 GLY A CA 1
ATOM 1370 C C . GLY A 1 179 ? 1.746 -3.710 43.904 1.00 65.06 179 GLY A C 1
ATOM 1371 O O . GLY A 1 179 ? 1.566 -2.579 44.343 1.00 65.06 179 GLY A O 1
ATOM 1372 N N . TYR A 1 180 ? 0.719 -4.493 43.570 1.00 65.19 180 TYR A N 1
ATOM 1373 C CA . TYR A 1 180 ? -0.671 -4.082 43.747 1.00 65.19 180 TYR A CA 1
ATOM 1374 C C . TYR A 1 180 ? -1.213 -4.555 45.107 1.00 65.19 180 TYR A C 1
ATOM 1376 O O . TYR A 1 180 ? -0.732 -5.543 45.655 1.00 65.19 180 TYR A O 1
ATOM 1384 N N . PRO A 1 181 ? -2.251 -3.914 45.679 1.00 62.53 181 PRO A N 1
ATOM 1385 C CA . PRO A 1 181 ? -2.900 -4.439 46.877 1.00 62.53 181 PRO A CA 1
ATOM 1386 C C . PRO A 1 181 ? -3.422 -5.864 46.654 1.00 62.53 181 PRO A C 1
ATOM 1388 O O . PRO A 1 181 ? -4.007 -6.150 45.602 1.00 62.53 181 PRO A O 1
ATOM 1391 N N . ALA A 1 182 ? -3.218 -6.731 47.652 1.00 63.19 182 ALA A N 1
ATOM 1392 C CA . ALA A 1 182 ? -3.783 -8.075 47.670 1.00 63.19 182 ALA A CA 1
ATOM 1393 C C . ALA A 1 182 ? -5.307 -7.994 47.568 1.00 63.19 182 ALA A C 1
ATOM 1395 O O . ALA A 1 182 ? -5.948 -7.141 48.192 1.00 63.19 182 ALA A O 1
ATOM 1396 N N . VAL A 1 183 ? -5.882 -8.890 46.779 1.00 60.44 183 VAL A N 1
ATOM 1397 C CA . VAL A 1 183 ? -7.323 -8.922 46.579 1.00 60.44 183 VAL A CA 1
ATOM 1398 C C . VAL A 1 183 ? -7.941 -9.767 47.697 1.00 60.44 183 VAL A C 1
ATOM 1400 O O . VAL A 1 183 ? -7.440 -10.841 48.030 1.00 60.44 183 VAL A O 1
ATOM 1403 N N . LEU A 1 184 ? -8.991 -9.254 48.342 1.00 55.16 184 LEU A N 1
ATOM 1404 C CA . LEU A 1 184 ? -9.586 -9.868 49.530 1.00 55.16 184 LEU A CA 1
ATOM 1405 C C . LEU A 1 184 ? -11.002 -10.381 49.235 1.00 55.16 184 LEU A C 1
ATOM 1407 O O . LEU A 1 184 ? -11.793 -9.617 48.685 1.00 55.16 184 LEU A O 1
ATOM 1411 N N . PRO A 1 185 ? -11.362 -11.603 49.687 1.00 52.41 185 PRO A N 1
ATOM 1412 C CA . PRO A 1 185 ? -10.575 -12.518 50.526 1.00 52.41 185 PRO A CA 1
ATOM 1413 C C . PRO A 1 185 ? -9.565 -13.380 49.742 1.00 52.41 185 PRO A C 1
ATOM 1415 O O . PRO A 1 185 ? -9.805 -13.771 48.605 1.00 52.41 185 PRO A O 1
ATOM 1418 N N . ALA A 1 186 ? -8.449 -13.728 50.394 1.00 44.38 186 ALA A N 1
ATOM 1419 C CA . ALA A 1 186 ? -7.410 -14.580 49.815 1.00 44.38 186 ALA A CA 1
ATOM 1420 C C . ALA A 1 186 ? -7.989 -15.941 49.374 1.00 44.38 186 ALA A C 1
ATOM 1422 O O . ALA A 1 186 ? -8.517 -16.688 50.203 1.00 44.38 186 ALA A O 1
ATOM 1423 N N . GLY A 1 187 ? -7.886 -16.249 48.077 1.00 48.22 187 GLY A N 1
ATOM 1424 C CA . GLY A 1 187 ? -8.384 -17.488 47.471 1.00 48.22 187 GLY A CA 1
ATOM 1425 C C . GLY A 1 187 ? -9.745 -17.414 46.757 1.00 48.22 187 GLY A C 1
ATOM 1426 O O . GLY A 1 187 ? -10.253 -18.471 46.385 1.00 48.22 187 GLY A O 1
ATOM 1427 N N . SER A 1 188 ? -10.349 -16.233 46.548 1.00 52.09 188 SER A N 1
ATOM 1428 C CA . SER A 1 188 ? -11.411 -16.065 45.528 1.00 52.09 188 SER A CA 1
ATOM 1429 C C . SER A 1 188 ? -10.811 -15.875 44.119 1.00 52.09 188 SER A C 1
ATOM 1431 O O . SER A 1 188 ? -9.593 -15.854 43.958 1.00 52.09 188 SER A O 1
ATOM 1433 N N . SER A 1 189 ? -11.630 -15.759 43.068 1.00 56.41 189 SER A N 1
ATOM 1434 C CA . SER A 1 189 ? -11.215 -15.600 41.656 1.00 56.41 189 SER A CA 1
ATOM 1435 C C . SER A 1 189 ? -10.672 -14.195 41.290 1.00 56.41 189 SER A C 1
ATOM 1437 O O . SER A 1 189 ? -10.955 -13.584 40.260 1.00 56.41 189 SER A O 1
ATOM 1439 N N . THR A 1 190 ? -9.822 -13.680 42.163 1.00 60.47 190 THR A N 1
ATOM 1440 C CA . THR A 1 190 ? -9.396 -12.294 42.396 1.00 60.47 190 THR A CA 1
ATOM 1441 C C . THR A 1 190 ? -8.765 -11.493 41.246 1.00 60.47 190 THR A C 1
ATOM 1443 O O . THR A 1 190 ? -8.828 -10.262 41.277 1.00 60.47 190 THR A O 1
ATOM 1446 N N . LYS A 1 191 ? -8.177 -12.104 40.208 1.00 71.31 191 LYS A N 1
ATOM 1447 C CA . LYS A 1 191 ? -7.536 -11.326 39.119 1.00 71.31 191 LYS A CA 1
ATOM 1448 C C . LYS A 1 191 ? -8.557 -10.536 38.298 1.00 71.31 191 LYS A C 1
ATOM 1450 O O . LYS A 1 191 ? -8.306 -9.381 37.958 1.00 71.31 191 LYS A O 1
ATOM 1455 N N . CYS A 1 192 ? -9.746 -11.102 38.074 1.00 75.31 192 CYS A N 1
ATOM 1456 C CA . CYS A 1 192 ? -10.868 -10.426 37.414 1.00 75.31 192 CYS A CA 1
ATOM 1457 C C . CYS A 1 192 ? -11.331 -9.194 38.205 1.00 75.31 192 CYS A C 1
ATOM 1459 O O . CYS A 1 192 ? -11.635 -8.151 37.625 1.00 75.31 192 CYS A O 1
ATOM 1461 N N . GLN A 1 193 ? -11.319 -9.288 39.540 1.00 71.56 193 GLN A N 1
ATOM 1462 C CA . GLN A 1 193 ? -11.737 -8.222 40.453 1.00 71.56 193 GLN A CA 1
ATOM 1463 C C . GLN A 1 193 ? -10.785 -7.018 40.444 1.00 71.56 193 GLN A C 1
ATOM 1465 O O . GLN A 1 193 ? -11.119 -5.984 41.019 1.00 71.56 193 GLN A O 1
ATOM 1470 N N . ARG A 1 194 ? -9.608 -7.115 39.806 1.00 75.38 194 ARG A N 1
ATOM 1471 C CA . ARG A 1 194 ? -8.721 -5.963 39.590 1.00 75.38 194 ARG A CA 1
ATOM 1472 C C . ARG A 1 194 ? -9.319 -4.973 38.595 1.00 75.38 194 ARG A C 1
ATOM 1474 O O . ARG A 1 194 ? -9.116 -3.779 38.763 1.00 75.38 194 ARG A O 1
ATOM 1481 N N . CYS A 1 195 ? -10.092 -5.456 37.620 1.00 77.44 195 CYS A N 1
ATOM 1482 C CA . CYS A 1 195 ? -10.761 -4.636 36.605 1.00 77.44 195 CYS A CA 1
ATOM 1483 C C . CYS A 1 195 ? -12.279 -4.540 36.825 1.00 77.44 195 CYS A C 1
ATOM 1485 O O . CYS A 1 195 ? -12.900 -3.517 36.520 1.00 77.44 195 CYS A O 1
ATOM 1487 N N . HIS A 1 196 ? -12.870 -5.602 37.371 1.00 75.75 196 HIS A N 1
ATOM 1488 C CA . HIS A 1 196 ? -14.305 -5.750 37.566 1.00 75.75 196 HIS A CA 1
ATOM 1489 C C . HIS A 1 196 ? -14.724 -5.589 39.026 1.00 75.75 196 HIS A C 1
ATOM 1491 O O . HIS A 1 196 ? -13.928 -5.770 39.950 1.00 75.75 196 HIS A O 1
ATOM 1497 N N . TYR A 1 197 ? -15.990 -5.230 39.229 1.00 68.06 197 TYR A N 1
ATOM 1498 C CA . TYR A 1 197 ? -16.595 -5.210 40.556 1.00 68.06 197 TYR A CA 1
ATOM 1499 C C . TYR A 1 197 ? -17.121 -6.595 40.941 1.00 68.06 197 TYR A C 1
ATOM 1501 O O . TYR A 1 197 ? -17.616 -7.336 40.096 1.00 68.06 197 TYR A O 1
ATOM 1509 N N . ASP A 1 198 ? -17.032 -6.915 42.231 1.00 53.00 198 ASP A N 1
ATOM 1510 C CA . ASP A 1 198 ? -17.315 -8.251 42.769 1.00 53.00 198 ASP A CA 1
ATOM 1511 C C . ASP A 1 198 ? -18.804 -8.579 42.886 1.00 53.00 198 ASP A C 1
ATOM 1513 O O . ASP A 1 198 ? -19.224 -9.714 43.111 1.00 53.00 198 ASP A O 1
ATOM 1517 N N . SER A 1 199 ? -19.625 -7.543 42.774 1.00 52.31 199 SER A N 1
ATOM 1518 C CA . SER A 1 199 ? -21.039 -7.620 43.044 1.00 52.31 199 SER A CA 1
ATOM 1519 C C . SER A 1 199 ? -21.801 -7.213 41.782 1.00 52.31 199 SER A C 1
ATOM 1521 O O . SER A 1 199 ? -21.735 -6.081 41.304 1.00 52.31 199 SER A O 1
ATOM 1523 N N . MET A 1 200 ? -22.587 -8.143 41.234 1.00 51.44 200 MET A N 1
ATOM 1524 C CA . MET A 1 200 ? -23.655 -7.814 40.279 1.00 51.44 200 MET A CA 1
ATOM 1525 C C . MET A 1 200 ? -24.828 -7.120 40.994 1.00 51.44 200 MET A C 1
ATOM 1527 O O . MET A 1 200 ? -25.990 -7.307 40.625 1.00 51.44 200 MET A O 1
ATOM 1531 N N . VAL A 1 201 ? -24.559 -6.392 42.084 1.00 47.12 201 VAL A N 1
ATOM 1532 C CA . VAL A 1 201 ? -25.604 -5.807 42.912 1.00 47.12 201 VAL A CA 1
ATOM 1533 C C . VAL A 1 201 ? -26.294 -4.745 42.077 1.00 47.12 201 VAL A C 1
ATOM 1535 O O . VAL A 1 201 ? -25.675 -3.947 41.372 1.00 47.12 201 VAL A O 1
ATOM 1538 N N . GLN A 1 202 ? -27.616 -4.806 42.102 1.00 51.09 202 GLN A N 1
ATOM 1539 C CA . GLN A 1 202 ? -28.429 -3.752 41.547 1.00 51.09 202 GLN A CA 1
ATOM 1540 C C . GLN A 1 202 ? -28.223 -2.510 42.417 1.00 51.09 202 GLN A C 1
ATOM 1542 O O . GLN A 1 202 ? -28.272 -2.601 43.644 1.00 51.09 202 GLN A O 1
ATOM 1547 N N . GLY A 1 203 ? -27.998 -1.357 41.797 1.00 51.47 203 GLY A N 1
ATOM 1548 C CA . GLY A 1 203 ? -28.051 -0.078 42.478 1.00 51.47 203 GLY A CA 1
ATOM 1549 C C . GLY A 1 203 ? -29.409 0.113 43.168 1.00 51.47 203 GLY A C 1
ATOM 1550 O O . GLY A 1 203 ? -30.336 -0.686 42.985 1.00 51.47 203 GLY A O 1
ATOM 1551 N N . PRO A 1 204 ? -29.576 1.191 43.949 1.00 47.72 204 PRO A N 1
ATOM 1552 C CA . PRO A 1 204 ? -30.818 1.466 44.677 1.00 47.72 204 PRO A CA 1
ATOM 1553 C C . PRO A 1 204 ? -32.088 1.497 43.801 1.00 47.72 204 PRO A C 1
ATOM 1555 O O . PRO A 1 204 ? -33.198 1.435 44.326 1.00 47.72 204 PRO A O 1
ATOM 1558 N N . ASP A 1 205 ? -31.935 1.603 42.478 1.00 49.69 205 ASP A N 1
ATOM 1559 C CA . ASP A 1 205 ? -32.983 1.644 41.457 1.00 49.69 205 ASP A CA 1
ATOM 1560 C C . ASP A 1 205 ? -33.270 0.291 40.768 1.00 49.69 205 ASP A C 1
ATOM 1562 O O . ASP A 1 205 ? -34.083 0.237 39.842 1.00 49.69 205 ASP A O 1
ATOM 1566 N N . GLY A 1 206 ? -32.629 -0.805 41.188 1.00 50.56 206 GLY A N 1
ATOM 1567 C CA . GLY A 1 206 ? -32.822 -2.125 40.579 1.00 50.56 206 GLY A CA 1
ATOM 1568 C C . GLY A 1 206 ? -32.029 -2.351 39.281 1.00 50.56 206 GLY A C 1
ATOM 1569 O O . GLY A 1 206 ? -32.206 -3.383 38.630 1.00 50.56 206 GLY A O 1
ATOM 1570 N N . LYS A 1 207 ? -31.160 -1.415 38.873 1.00 51.47 207 LYS A N 1
ATOM 1571 C CA . LYS A 1 207 ? -30.316 -1.534 37.668 1.00 51.47 207 LYS A CA 1
ATOM 1572 C C . LYS A 1 207 ? -28.877 -1.911 38.027 1.00 51.47 207 LYS A C 1
ATOM 1574 O O . LYS A 1 207 ? -28.446 -1.613 39.131 1.00 51.47 207 LYS A O 1
ATOM 1579 N N . PRO A 1 208 ? -28.101 -2.548 37.133 1.00 51.22 208 PRO A N 1
ATOM 1580 C CA . PRO A 1 208 ? -26.684 -2.812 37.386 1.00 51.22 208 PRO A CA 1
ATOM 1581 C C . PRO A 1 208 ? -25.914 -1.527 37.731 1.00 51.22 208 PRO A C 1
ATOM 1583 O O . PRO A 1 208 ? -26.050 -0.529 37.025 1.00 51.22 208 PRO A O 1
ATOM 1586 N N . ILE A 1 209 ? -25.083 -1.575 38.780 1.00 50.25 209 ILE A N 1
ATOM 1587 C CA . ILE A 1 209 ? -24.242 -0.457 39.260 1.00 50.25 209 ILE A CA 1
ATOM 1588 C C . ILE A 1 209 ? -23.295 0.084 38.165 1.00 50.25 209 ILE A C 1
ATOM 1590 O O . ILE A 1 209 ? -23.008 1.277 38.107 1.00 50.25 209 ILE A O 1
ATOM 1594 N N . SER A 1 210 ? -22.861 -0.778 37.241 1.00 53.56 210 SER A N 1
ATOM 1595 C CA . SER A 1 210 ? -22.132 -0.410 36.024 1.00 53.56 210 SER A CA 1
ATOM 1596 C C . SER A 1 210 ? -22.698 -1.201 34.840 1.00 53.56 210 SER A C 1
ATOM 1598 O O . SER A 1 210 ? -22.813 -2.424 34.948 1.00 53.56 210 SER A O 1
ATOM 1600 N N . PRO A 1 211 ? -22.994 -0.575 33.681 1.00 53.38 211 PRO A N 1
ATOM 1601 C CA . PRO A 1 211 ? -23.491 -1.279 32.491 1.00 53.38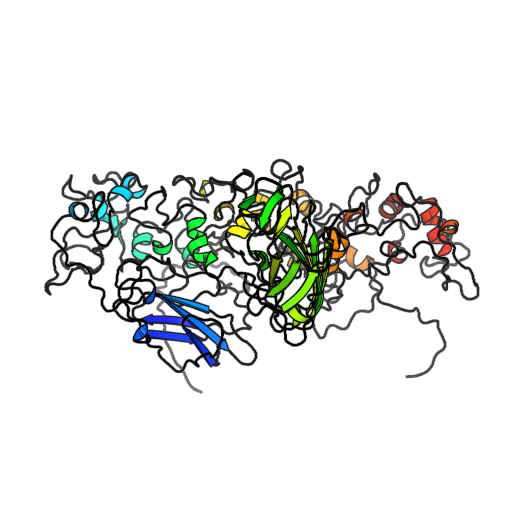 211 PRO A CA 1
ATOM 1602 C C . PRO A 1 211 ? -22.541 -2.364 31.962 1.00 53.38 211 PRO A C 1
ATOM 1604 O O . PRO A 1 211 ? -22.939 -3.176 31.130 1.00 53.38 211 PRO A O 1
ATOM 1607 N N . ARG A 1 212 ? -21.270 -2.343 32.393 1.00 59.38 212 ARG A N 1
ATOM 1608 C CA . ARG A 1 212 ? -20.205 -3.247 31.934 1.00 59.38 212 ARG A CA 1
ATOM 1609 C C . ARG A 1 212 ? -19.432 -3.919 33.073 1.00 59.38 212 ARG A C 1
ATOM 1611 O O . ARG A 1 212 ? -18.377 -4.488 32.819 1.00 59.38 212 ARG A O 1
ATOM 1618 N N . PHE A 1 213 ? -19.931 -3.838 34.310 1.00 69.06 213 PHE A N 1
ATOM 1619 C CA . PHE A 1 213 ? -19.314 -4.452 35.498 1.00 69.06 213 PHE A CA 1
ATOM 1620 C C . PHE A 1 213 ? -17.853 -4.026 35.767 1.00 69.06 213 PHE A C 1
ATOM 1622 O O . PHE A 1 213 ? -17.141 -4.706 36.499 1.00 69.06 213 PHE A O 1
ATOM 1629 N N . LEU A 1 214 ? -17.392 -2.917 35.173 1.00 72.75 214 LEU A N 1
ATOM 1630 C CA . LEU A 1 214 ? -16.067 -2.324 35.404 1.00 72.75 214 LEU A CA 1
ATOM 1631 C C . LEU A 1 214 ? -16.066 -1.476 36.683 1.00 72.75 214 LEU A C 1
ATOM 1633 O O . LEU A 1 214 ? -17.090 -0.861 36.996 1.00 72.75 214 LEU A O 1
ATOM 1637 N N . ARG A 1 215 ? -14.913 -1.383 37.361 1.00 69.81 215 ARG A N 1
ATOM 1638 C CA . ARG A 1 215 ? -14.672 -0.443 38.476 1.00 69.81 215 ARG A CA 1
ATOM 1639 C C . ARG A 1 215 ? -14.603 1.010 37.967 1.00 69.81 215 ARG A C 1
ATOM 1641 O O . ARG A 1 215 ? -13.520 1.538 37.736 1.00 69.81 215 ARG A O 1
ATOM 1648 N N . ILE A 1 216 ? -15.764 1.623 37.737 1.00 64.31 216 ILE A N 1
ATOM 1649 C CA . ILE A 1 216 ? -15.938 3.011 37.261 1.00 64.31 216 ILE A CA 1
ATOM 1650 C C . ILE A 1 216 ? -16.143 3.941 38.462 1.00 64.31 216 ILE A C 1
ATOM 1652 O O . ILE A 1 216 ? -16.818 3.553 39.411 1.00 64.31 216 ILE A O 1
ATOM 1656 N N . THR A 1 217 ? -15.620 5.169 38.402 1.00 58.44 217 THR A N 1
ATOM 1657 C CA . THR A 1 217 ? -15.794 6.192 39.449 1.00 58.44 217 THR A CA 1
ATOM 1658 C C . THR A 1 217 ? -17.274 6.527 39.719 1.00 58.44 217 THR A C 1
ATOM 1660 O O . THR A 1 217 ? -18.022 6.854 38.797 1.00 58.44 217 THR A O 1
ATOM 1663 N N . ASN A 1 218 ? -17.686 6.526 40.997 1.00 55.28 218 ASN A N 1
ATOM 1664 C CA . ASN A 1 218 ? -19.027 6.859 41.522 1.00 55.28 218 ASN A CA 1
ATOM 1665 C C . ASN A 1 218 ? -20.120 5.785 41.361 1.00 55.28 218 ASN A C 1
ATOM 1667 O O . ASN A 1 218 ? -21.312 6.096 41.460 1.00 55.28 218 ASN A O 1
ATOM 1671 N N . ALA A 1 219 ? -19.741 4.537 41.106 1.00 53.75 219 ALA A N 1
ATOM 1672 C CA . ALA A 1 219 ? -20.668 3.418 41.015 1.00 53.75 219 ALA A CA 1
ATOM 1673 C C . ALA A 1 219 ? -21.097 2.936 42.421 1.00 53.75 219 ALA A C 1
ATOM 1675 O O . ALA A 1 219 ? -22.245 2.522 42.612 1.00 53.75 219 ALA A O 1
ATOM 1676 N N . ASN A 1 220 ? -20.224 3.067 43.428 1.00 53.19 220 ASN A N 1
ATOM 1677 C CA . ASN A 1 220 ? -20.547 2.804 44.827 1.00 53.19 220 ASN A CA 1
ATOM 1678 C C . ASN A 1 220 ? -20.121 3.990 45.722 1.00 53.19 220 ASN A C 1
ATOM 1680 O O . ASN A 1 220 ? -18.932 4.264 45.844 1.00 53.19 220 ASN A O 1
ATOM 1684 N N . PRO A 1 221 ? -21.053 4.686 46.402 1.00 54.56 221 PRO A N 1
ATOM 1685 C CA . PRO A 1 221 ? -20.708 5.801 47.287 1.00 54.56 221 PRO A CA 1
ATOM 1686 C C . PRO A 1 221 ? -19.883 5.410 48.533 1.00 54.56 221 PRO A C 1
ATOM 1688 O O . PRO A 1 221 ? -19.374 6.309 49.203 1.00 54.56 221 PRO A O 1
ATOM 1691 N N . ASP A 1 222 ? -19.733 4.112 48.833 1.00 52.84 222 ASP A N 1
ATOM 1692 C CA . ASP A 1 222 ? -19.064 3.598 50.037 1.00 52.84 222 ASP A CA 1
ATOM 1693 C C . ASP A 1 222 ? -17.646 3.001 49.799 1.00 52.84 222 ASP A C 1
ATOM 1695 O O . ASP A 1 222 ? -16.998 2.600 50.768 1.00 52.84 222 ASP A O 1
ATOM 1699 N N . ASP A 1 223 ? -17.125 2.947 48.560 1.00 52.88 223 ASP A N 1
ATOM 1700 C CA . ASP A 1 223 ? -15.801 2.369 48.211 1.00 52.88 223 ASP A CA 1
ATOM 1701 C C . ASP A 1 223 ? -15.015 3.324 47.278 1.00 52.88 223 ASP A C 1
ATOM 1703 O O . ASP A 1 223 ? -15.620 3.931 46.394 1.00 52.88 223 ASP A O 1
ATOM 1707 N N . PRO A 1 224 ? -13.689 3.538 47.435 1.00 54.94 224 PRO A N 1
ATOM 1708 C CA . PRO A 1 224 ? -12.889 4.278 46.455 1.00 54.94 224 PRO A CA 1
ATOM 1709 C C . PRO A 1 224 ? -12.871 3.586 45.081 1.00 54.94 224 PRO A C 1
ATOM 1711 O O . PRO A 1 224 ? -12.035 2.722 44.806 1.00 54.94 224 PRO A O 1
ATOM 1714 N N . ASP A 1 225 ? -13.782 4.012 44.214 1.00 63.75 225 ASP A N 1
ATOM 1715 C CA . ASP A 1 225 ? -13.935 3.541 42.841 1.00 63.75 225 ASP A CA 1
ATOM 1716 C C . ASP A 1 225 ? -12.741 3.923 41.932 1.00 63.75 225 ASP A C 1
ATOM 1718 O O . ASP A 1 225 ? -12.293 5.071 41.919 1.00 63.75 225 ASP A O 1
ATOM 1722 N N . GLY A 1 226 ? -12.249 2.964 41.135 1.00 70.56 226 GLY A N 1
ATOM 1723 C CA . GLY A 1 226 ? -11.183 3.135 40.135 1.00 70.56 226 GLY A CA 1
ATOM 1724 C C . GLY A 1 226 ? -10.218 1.943 40.064 1.00 70.56 226 GLY A C 1
ATOM 1725 O O . GLY A 1 226 ? -10.369 0.957 40.792 1.00 70.56 226 GLY A O 1
ATOM 1726 N N . ILE A 1 227 ? -9.215 2.027 39.186 1.00 76.19 227 ILE A N 1
ATOM 1727 C CA . ILE A 1 227 ? -8.150 1.016 39.058 1.00 76.19 227 ILE A CA 1
ATOM 1728 C C . ILE A 1 227 ? -6.903 1.537 39.759 1.00 76.19 227 ILE A C 1
ATOM 1730 O O . ILE A 1 227 ? -6.490 2.670 39.531 1.00 76.19 227 ILE A O 1
ATOM 1734 N N . ARG A 1 228 ? -6.306 0.727 40.635 1.00 74.44 228 ARG A N 1
ATOM 1735 C CA . ARG A 1 228 ? -5.057 1.091 41.313 1.00 74.44 228 ARG A CA 1
ATOM 1736 C C . ARG A 1 228 ? -3.869 0.702 40.455 1.00 74.44 228 ARG A C 1
ATOM 1738 O O . ARG A 1 228 ? -3.858 -0.415 39.956 1.00 74.44 228 ARG A O 1
ATOM 1745 N N . ASP A 1 229 ? -2.886 1.584 40.336 1.00 71.31 229 ASP A N 1
ATOM 1746 C CA . ASP A 1 229 ? -1.574 1.258 39.768 1.00 71.31 229 ASP A CA 1
ATOM 1747 C C . ASP A 1 229 ? -0.669 0.531 40.796 1.00 71.31 229 ASP A C 1
ATOM 1749 O O . ASP A 1 229 ? -1.061 0.386 41.964 1.00 71.31 229 ASP A O 1
ATOM 1753 N N . PRO A 1 230 ? 0.550 0.082 40.418 1.00 69.94 230 PRO A N 1
ATOM 1754 C CA . PRO A 1 230 ? 1.498 -0.534 41.355 1.00 69.94 230 PRO A CA 1
ATOM 1755 C C . PRO A 1 230 ? 1.979 0.395 42.482 1.00 69.94 230 PRO A C 1
ATOM 1757 O O . PRO A 1 230 ? 2.581 -0.060 43.450 1.00 69.94 230 PRO A O 1
ATOM 1760 N N . ALA A 1 231 ? 1.772 1.710 42.368 1.00 70.88 231 ALA A N 1
ATOM 1761 C CA . ALA A 1 231 ? 2.064 2.666 43.434 1.00 70.88 231 ALA A CA 1
ATOM 1762 C C . ALA A 1 231 ? 0.869 2.844 44.395 1.00 70.88 231 ALA A C 1
ATOM 1764 O O . ALA A 1 231 ? 0.959 3.594 45.370 1.00 70.88 231 ALA A O 1
ATOM 1765 N N . GLY A 1 232 ? -0.249 2.150 44.146 1.00 69.31 232 GLY A N 1
ATOM 1766 C CA . GLY A 1 232 ? -1.485 2.228 44.919 1.00 69.31 232 GLY A CA 1
ATOM 1767 C C . GLY A 1 232 ? -2.338 3.463 44.613 1.00 69.31 232 GLY A C 1
ATOM 1768 O O . GLY A 1 232 ? -3.362 3.662 45.285 1.00 69.31 232 GLY A O 1
ATOM 1769 N N . VAL A 1 233 ? -1.950 4.273 43.621 1.00 76.50 233 VAL A N 1
ATOM 1770 C CA . VAL A 1 233 ? -2.685 5.460 43.171 1.00 76.50 233 VAL A CA 1
ATOM 1771 C C . VAL A 1 233 ? -3.914 5.007 42.396 1.00 76.50 233 VAL A C 1
ATOM 1773 O O . VAL A 1 233 ? -3.836 4.131 41.540 1.00 76.50 233 VAL A O 1
ATOM 1776 N N . VAL A 1 234 ? -5.070 5.583 42.729 1.00 75.94 234 VAL A N 1
ATOM 1777 C CA . VAL A 1 234 ? -6.332 5.293 42.040 1.00 75.94 234 VAL A CA 1
ATOM 1778 C C . VAL A 1 234 ? -6.405 6.136 40.773 1.00 75.94 234 VAL A C 1
ATOM 1780 O O . VAL A 1 234 ? -6.380 7.364 40.846 1.00 75.94 234 VAL A O 1
ATOM 1783 N N . HIS A 1 235 ? -6.530 5.468 39.632 1.00 78.19 235 HIS A N 1
ATOM 1784 C CA . HIS A 1 235 ? -6.773 6.070 38.329 1.00 78.19 235 HIS A CA 1
ATOM 1785 C C . HIS A 1 235 ? -8.254 5.981 37.981 1.00 78.19 235 HIS A C 1
ATOM 1787 O O . HIS A 1 235 ? -8.908 4.950 38.175 1.00 78.19 235 HIS A O 1
ATOM 1793 N N . GLU A 1 236 ? -8.781 7.086 37.466 1.00 78.75 236 GLU A N 1
ATOM 1794 C CA . GLU A 1 236 ? -10.169 7.180 37.041 1.00 78.75 236 GLU A CA 1
ATOM 1795 C C . GLU A 1 236 ? -10.404 6.360 35.766 1.00 78.75 236 GLU A C 1
ATOM 1797 O O . GLU A 1 236 ? -9.726 6.539 34.754 1.00 78.75 236 GLU A O 1
ATOM 1802 N N . VAL A 1 237 ? -11.409 5.483 35.810 1.00 77.81 237 VAL A N 1
ATOM 1803 C CA . VAL A 1 237 ? -11.899 4.738 34.648 1.00 77.81 237 VAL A CA 1
ATOM 1804 C C . VAL A 1 237 ? -13.297 5.226 34.325 1.00 77.81 237 VAL A C 1
ATOM 1806 O O . VAL A 1 237 ? -14.211 5.085 35.133 1.00 77.81 237 VAL A O 1
ATOM 1809 N N . LEU A 1 238 ? -13.465 5.784 33.127 1.00 73.62 238 LEU A N 1
ATOM 1810 C CA . LEU A 1 238 ? -14.726 6.380 32.673 1.00 73.62 238 LEU A CA 1
ATOM 1811 C C . LEU A 1 238 ? -15.643 5.361 31.980 1.00 73.62 238 LEU A C 1
ATOM 1813 O O . LEU A 1 238 ? -16.826 5.620 31.752 1.00 73.62 238 LEU A O 1
ATOM 1817 N N . GLY A 1 239 ? -15.110 4.187 31.640 1.00 73.62 239 GLY A N 1
ATOM 1818 C CA . GLY A 1 239 ? -15.860 3.099 31.033 1.00 73.62 239 GLY A CA 1
ATOM 1819 C C . GLY A 1 239 ? -14.964 2.084 30.333 1.00 73.62 239 GLY A C 1
ATOM 1820 O O . GLY A 1 239 ? -13.772 1.977 30.600 1.00 73.62 239 GLY A O 1
ATOM 1821 N N . ASN A 1 240 ? -15.554 1.328 29.404 1.00 74.06 240 ASN A N 1
ATOM 1822 C CA . ASN A 1 240 ? -14.823 0.384 28.554 1.00 74.06 240 ASN A CA 1
ATOM 1823 C C . ASN A 1 240 ? -14.154 1.126 27.381 1.00 74.06 240 ASN A C 1
ATOM 1825 O O . ASN A 1 240 ? -14.597 1.021 26.235 1.00 74.06 240 ASN A O 1
ATOM 1829 N N . ASP A 1 241 ? -13.160 1.956 27.691 1.00 80.12 241 ASP A N 1
ATOM 1830 C CA . ASP A 1 241 ? -12.308 2.680 26.742 1.00 80.12 241 ASP A CA 1
ATOM 1831 C C . ASP A 1 241 ? -10.856 2.745 27.222 1.00 80.12 241 ASP A C 1
ATOM 1833 O O . ASP A 1 241 ? -10.462 2.049 28.155 1.00 80.12 241 ASP A O 1
ATOM 1837 N N . ASN A 1 242 ? -10.041 3.558 26.550 1.00 87.00 242 ASN A N 1
ATOM 1838 C CA . ASN A 1 242 ? -8.611 3.635 26.806 1.00 87.00 242 ASN A CA 1
ATOM 1839 C C . ASN A 1 242 ? -8.279 4.107 28.227 1.00 87.00 242 ASN A C 1
ATOM 1841 O O . ASN A 1 242 ? -7.182 3.804 28.678 1.00 87.00 242 ASN A O 1
ATOM 1845 N N . THR A 1 243 ? -9.199 4.756 28.962 1.00 84.81 243 THR A N 1
ATOM 1846 C CA . THR A 1 243 ? -8.957 5.122 30.375 1.00 84.81 243 THR A CA 1
ATOM 1847 C C . THR A 1 243 ? -8.674 3.896 31.242 1.00 84.81 243 THR A C 1
ATOM 1849 O O . THR A 1 243 ? -7.783 3.940 32.085 1.00 84.81 243 THR A O 1
ATOM 1852 N N . LEU A 1 244 ? -9.325 2.760 30.957 1.00 84.31 244 LEU A N 1
ATOM 1853 C CA . LEU A 1 244 ? -9.033 1.480 31.609 1.00 84.31 244 LEU A CA 1
ATOM 1854 C C . LEU A 1 244 ? -7.595 1.015 31.345 1.00 84.31 244 LEU A C 1
ATOM 1856 O O . LEU A 1 244 ? -6.929 0.519 32.245 1.00 84.31 244 LEU A O 1
ATOM 1860 N N . CYS A 1 245 ? -7.120 1.156 30.107 1.00 86.75 245 CYS A N 1
ATOM 1861 C CA . CYS A 1 245 ? -5.788 0.692 29.716 1.00 86.75 245 CYS A CA 1
ATOM 1862 C C . CYS A 1 245 ? -4.702 1.623 30.272 1.00 86.75 245 CYS A C 1
ATOM 1864 O O . CYS A 1 245 ? -3.701 1.165 30.820 1.00 86.75 245 CYS A O 1
ATOM 1866 N N . PHE A 1 246 ? -4.915 2.936 30.166 1.00 86.31 246 PHE A N 1
ATOM 1867 C CA . PHE A 1 246 ? -3.977 3.953 30.632 1.00 86.31 246 PHE A CA 1
ATOM 1868 C C . PHE A 1 246 ? -3.868 4.018 32.156 1.00 86.31 246 PHE A C 1
ATOM 1870 O O . PHE A 1 246 ? -2.855 4.495 32.642 1.00 86.31 246 PHE A O 1
ATOM 1877 N N . ALA A 1 247 ? -4.822 3.465 32.912 1.00 81.94 247 ALA A N 1
ATOM 1878 C CA . ALA A 1 247 ? -4.698 3.326 34.364 1.00 81.94 247 ALA A CA 1
ATOM 1879 C C . ALA A 1 247 ? -3.456 2.524 34.805 1.00 81.94 247 ALA A C 1
ATOM 1881 O O . ALA A 1 247 ? -2.953 2.726 35.907 1.00 81.94 247 ALA A O 1
ATOM 1882 N N . CYS A 1 248 ? -2.959 1.615 33.957 1.00 80.88 248 CYS A N 1
ATOM 1883 C CA . CYS A 1 248 ? -1.746 0.835 34.231 1.00 80.88 248 CYS A CA 1
ATOM 1884 C C . CYS A 1 248 ? -0.660 0.993 33.149 1.00 80.88 248 CYS A C 1
ATOM 1886 O O . CYS A 1 248 ? 0.508 0.725 33.421 1.00 80.88 248 CYS A O 1
ATOM 1888 N N . HIS A 1 249 ? -1.012 1.430 31.932 1.00 84.00 249 HIS A N 1
ATOM 1889 C CA . HIS A 1 249 ? -0.098 1.568 30.789 1.00 84.00 249 HIS A CA 1
ATOM 1890 C C . HIS A 1 249 ? 0.112 3.033 30.361 1.00 84.00 249 HIS A C 1
ATOM 1892 O O . HIS A 1 249 ? -0.198 3.411 29.227 1.00 84.00 249 HIS A O 1
ATOM 1898 N N . THR A 1 250 ? 0.653 3.868 31.251 1.00 72.69 250 THR A N 1
ATOM 1899 C CA . THR A 1 250 ? 1.026 5.260 30.924 1.00 72.69 250 THR A CA 1
ATOM 1900 C C . THR A 1 250 ? 2.387 5.351 30.231 1.00 72.69 250 THR A C 1
ATOM 1902 O O . THR A 1 250 ? 2.548 6.082 29.250 1.00 72.69 250 THR A O 1
ATOM 1905 N N . ASP A 1 251 ? 3.354 4.570 30.714 1.00 80.88 251 ASP A N 1
ATOM 1906 C CA . ASP A 1 251 ? 4.766 4.710 30.367 1.00 80.88 251 ASP A CA 1
ATOM 1907 C C . ASP A 1 251 ? 5.196 3.791 29.219 1.00 80.88 251 ASP A C 1
ATOM 1909 O O . ASP A 1 251 ? 4.590 2.753 28.929 1.00 80.88 251 ASP A O 1
ATOM 1913 N N . LYS A 1 252 ? 6.304 4.165 28.572 1.00 85.69 252 LYS A N 1
ATOM 1914 C CA . LYS A 1 252 ? 6.906 3.391 27.482 1.00 85.69 252 LYS A CA 1
ATOM 1915 C C . LYS A 1 252 ? 7.369 2.038 28.015 1.00 85.69 252 LYS A C 1
ATOM 1917 O O . LYS A 1 252 ? 8.251 1.979 28.869 1.00 85.69 252 LYS A O 1
ATOM 1922 N N . THR A 1 253 ? 6.807 0.954 27.489 1.00 79.31 253 THR A N 1
ATOM 1923 C CA . THR A 1 253 ? 7.149 -0.409 27.909 1.00 79.31 253 THR A CA 1
ATOM 1924 C C . THR A 1 253 ? 7.160 -1.343 26.704 1.00 79.31 253 THR A C 1
ATOM 1926 O O . THR A 1 253 ? 6.141 -1.547 26.046 1.00 79.31 253 THR A O 1
ATOM 1929 N N . GLY A 1 254 ? 8.318 -1.946 26.419 1.00 79.50 254 GLY A N 1
ATOM 1930 C CA . GLY A 1 254 ? 8.488 -2.839 25.270 1.00 79.50 254 GLY A CA 1
ATOM 1931 C C . GLY A 1 254 ? 8.156 -2.144 23.944 1.00 79.50 254 GLY A C 1
ATOM 1932 O O . GLY A 1 254 ? 8.717 -1.097 23.634 1.00 79.50 254 GLY A O 1
ATOM 1933 N N . ALA A 1 255 ? 7.227 -2.723 23.180 1.00 82.69 255 ALA A N 1
ATOM 1934 C CA . ALA A 1 255 ? 6.770 -2.185 21.895 1.00 82.69 255 ALA A CA 1
ATOM 1935 C C . ALA A 1 255 ? 5.816 -0.986 22.016 1.00 82.69 255 ALA A C 1
ATOM 1937 O O . ALA A 1 255 ? 5.601 -0.267 21.036 1.00 82.69 255 ALA A O 1
ATOM 1938 N N . TYR A 1 256 ? 5.225 -0.780 23.197 1.00 87.38 256 TYR A N 1
ATOM 1939 C CA . TYR A 1 256 ? 4.339 0.344 23.453 1.00 87.38 256 TYR A CA 1
ATOM 1940 C C . TYR A 1 256 ? 5.167 1.589 23.771 1.00 87.38 256 TYR A C 1
ATOM 1942 O O . TYR A 1 256 ? 5.901 1.645 24.759 1.00 87.38 256 TYR A O 1
ATOM 1950 N N . THR A 1 257 ? 5.042 2.599 22.918 1.00 87.56 257 THR A N 1
ATOM 1951 C CA . THR A 1 257 ? 5.848 3.828 22.952 1.00 87.56 257 THR A CA 1
ATOM 1952 C C . THR A 1 257 ? 5.253 4.925 23.833 1.00 87.56 257 THR A C 1
ATOM 1954 O O . THR A 1 257 ? 5.772 6.041 23.855 1.00 87.56 257 THR A O 1
ATOM 1957 N N . GLY A 1 258 ? 4.225 4.586 24.617 1.00 89.25 258 GLY A N 1
ATOM 1958 C CA . GLY A 1 258 ? 3.566 5.476 25.566 1.00 89.25 258 GLY A CA 1
ATOM 1959 C C . GLY A 1 258 ? 2.332 6.167 24.988 1.00 89.25 258 GLY A C 1
ATOM 1960 O O . GLY A 1 258 ? 2.163 6.299 23.773 1.00 89.25 258 GLY A O 1
ATOM 1961 N N . GLN A 1 259 ? 1.475 6.646 25.892 1.00 88.12 259 GLN A N 1
ATOM 1962 C CA . GLN A 1 259 ? 0.190 7.260 25.546 1.00 88.12 259 GLN A CA 1
ATOM 1963 C C . GLN A 1 259 ? 0.364 8.485 24.640 1.00 88.12 259 GLN A C 1
ATOM 1965 O O . GLN A 1 259 ? -0.328 8.607 23.633 1.00 88.12 259 GLN A O 1
ATOM 1970 N N . GLN A 1 260 ? 1.330 9.355 24.956 1.00 87.94 260 GLN A N 1
ATOM 1971 C CA . GLN A 1 260 ? 1.574 10.599 24.219 1.00 87.94 260 GLN A CA 1
ATOM 1972 C C . GLN A 1 260 ? 1.861 10.360 22.731 1.00 87.94 260 GLN A C 1
ATOM 1974 O O . GLN A 1 260 ? 1.376 11.111 21.886 1.00 87.94 260 GLN A O 1
ATOM 1979 N N . VAL A 1 261 ? 2.660 9.341 22.402 1.00 89.19 261 VAL A N 1
ATOM 1980 C CA . VAL A 1 261 ? 2.972 9.001 21.008 1.00 89.19 261 VAL A CA 1
ATOM 1981 C C . VAL A 1 261 ? 1.757 8.355 20.359 1.00 89.19 261 VAL A C 1
ATOM 1983 O O . VAL A 1 261 ? 1.361 8.777 19.274 1.00 89.19 261 VAL A O 1
ATOM 1986 N N . PHE A 1 262 ? 1.122 7.391 21.036 1.00 89.00 262 PHE A N 1
ATOM 1987 C CA . PHE A 1 262 ? -0.051 6.703 20.505 1.00 89.00 262 PHE A CA 1
ATOM 1988 C C . PHE A 1 262 ? -1.174 7.675 20.144 1.00 89.00 262 PHE A C 1
ATOM 1990 O O . PHE A 1 262 ? -1.699 7.580 19.039 1.00 89.00 262 PHE A O 1
ATOM 1997 N N . GLU A 1 263 ? -1.501 8.650 20.996 1.00 87.44 263 GLU A N 1
ATOM 1998 C CA . GLU A 1 263 ? -2.557 9.662 20.785 1.00 87.44 263 GLU A CA 1
ATOM 1999 C C . GLU A 1 263 ? -2.339 10.573 19.558 1.00 87.44 263 GLU A C 1
ATOM 2001 O O . GLU A 1 263 ? -3.274 11.207 19.059 1.00 87.44 263 GLU A O 1
ATOM 2006 N N . GLN A 1 264 ? -1.122 10.614 19.013 1.00 86.88 264 GLN A N 1
ATOM 2007 C CA . GLN A 1 264 ? -0.811 11.343 17.778 1.00 86.88 264 GLN A CA 1
ATOM 2008 C C . GLN A 1 264 ? -1.068 10.512 16.512 1.00 86.88 264 GLN A C 1
ATOM 2010 O O . GLN A 1 264 ? -1.052 11.047 15.404 1.00 86.88 264 GLN A O 1
ATOM 2015 N N . THR A 1 265 ? -1.302 9.210 16.657 1.00 85.31 265 THR A N 1
ATOM 2016 C CA . THR A 1 265 ? -1.433 8.273 15.540 1.00 85.31 265 THR A CA 1
ATOM 2017 C C . THR A 1 265 ? -2.841 8.255 14.948 1.00 85.31 265 THR A C 1
ATOM 2019 O O . THR A 1 265 ? -3.838 8.509 15.621 1.00 85.31 265 THR A O 1
ATOM 2022 N N . MET A 1 266 ? -2.956 7.843 13.684 1.00 79.31 266 MET A N 1
ATOM 2023 C CA . MET A 1 266 ? -4.262 7.634 13.035 1.00 79.31 266 MET A CA 1
ATOM 2024 C C . MET A 1 266 ? -5.074 6.481 13.648 1.00 79.31 266 MET A C 1
ATOM 2026 O O . MET A 1 266 ? -6.263 6.356 13.364 1.00 79.31 266 MET A O 1
ATOM 2030 N N . HIS A 1 267 ? -4.430 5.633 14.457 1.00 84.50 267 HIS A N 1
ATOM 2031 C CA . HIS A 1 267 ? -5.062 4.517 15.158 1.00 84.50 267 HIS A CA 1
ATOM 2032 C C . HIS A 1 267 ? -5.660 4.920 16.511 1.00 84.50 267 HIS A C 1
ATOM 2034 O O . HIS A 1 267 ? -6.393 4.120 17.083 1.00 84.50 267 HIS A O 1
ATOM 2040 N N . SER A 1 268 ? -5.367 6.122 17.022 1.00 82.81 268 SER A N 1
ATOM 2041 C CA . SER A 1 268 ? -5.893 6.649 18.292 1.00 82.81 268 SER A CA 1
ATOM 2042 C C . SER A 1 268 ? -6.823 7.846 18.096 1.00 82.81 268 SER A C 1
ATOM 2044 O O . SER A 1 268 ? -7.843 7.974 18.776 1.00 82.81 268 SER A O 1
ATOM 2046 N N . GLN A 1 269 ? -6.504 8.713 17.133 1.00 69.50 269 GLN A N 1
ATOM 2047 C CA . GLN A 1 269 ? -7.421 9.722 16.630 1.00 69.50 269 GLN A CA 1
ATOM 2048 C C . GLN A 1 269 ? -8.593 8.973 15.998 1.00 69.50 269 GLN A C 1
ATOM 2050 O O . GLN A 1 269 ? -8.369 7.902 15.451 1.00 69.50 269 GLN A O 1
ATOM 2055 N N . ASN A 1 270 ? -9.824 9.487 16.133 1.00 60.88 270 ASN A N 1
ATOM 2056 C CA . ASN A 1 270 ? -11.023 9.176 15.319 1.00 60.88 270 ASN A CA 1
ATOM 2057 C C . ASN A 1 270 ? -12.334 9.090 16.121 1.00 60.88 270 ASN A C 1
ATOM 2059 O O . ASN A 1 270 ? -13.275 8.448 15.679 1.00 60.88 270 ASN A O 1
ATOM 2063 N N . GLY A 1 271 ? -12.506 9.825 17.226 1.00 57.12 271 GLY A N 1
ATOM 2064 C CA . GLY A 1 271 ? -13.847 9.993 17.821 1.00 57.12 271 GLY A CA 1
ATOM 2065 C C . GLY A 1 271 ? -14.930 10.454 16.819 1.00 57.12 271 GLY A C 1
ATOM 2066 O O . GLY A 1 271 ? -16.111 10.206 17.055 1.00 57.12 271 GLY A O 1
ATOM 2067 N N . SER A 1 272 ? -14.526 11.048 15.682 1.00 62.41 272 SER A N 1
ATOM 2068 C CA . SER A 1 272 ? -15.434 11.527 14.635 1.00 62.41 272 SER A CA 1
ATOM 2069 C C . SER A 1 272 ? -14.946 11.349 13.184 1.00 62.41 272 SER A C 1
ATOM 2071 O O . SER A 1 272 ? -15.387 12.081 12.300 1.00 62.41 272 SER A O 1
ATOM 2073 N N . PHE A 1 273 ? -14.003 10.452 12.885 1.00 70.19 273 PHE A N 1
ATOM 2074 C CA . PHE A 1 273 ? -13.357 10.430 11.560 1.00 70.19 273 PHE A CA 1
ATOM 2075 C C . PHE A 1 273 ? -13.558 9.099 10.836 1.00 70.19 273 PHE A C 1
ATOM 2077 O O . PHE A 1 273 ? -13.026 8.069 11.233 1.00 70.19 273 PHE A O 1
ATOM 2084 N N . ALA A 1 274 ? -14.312 9.126 9.737 1.00 74.94 274 ALA A N 1
ATOM 2085 C CA . ALA A 1 274 ? -14.445 7.972 8.858 1.00 74.94 274 ALA A CA 1
ATOM 2086 C C . ALA A 1 274 ? -13.267 7.885 7.892 1.00 74.94 274 ALA A C 1
ATOM 2088 O O . ALA A 1 274 ? -12.850 8.888 7.308 1.00 74.94 274 ALA A O 1
ATOM 2089 N N . SER A 1 275 ? -12.771 6.672 7.693 1.00 76.88 275 SER A N 1
ATOM 2090 C CA . SER A 1 275 ? -11.688 6.391 6.758 1.00 76.88 275 SER A CA 1
ATOM 2091 C C . SER A 1 275 ? -12.189 6.317 5.314 1.00 76.88 275 SER A C 1
ATOM 2093 O O . SER A 1 275 ? -13.370 6.075 5.059 1.00 76.88 275 SER A O 1
ATOM 2095 N N . THR A 1 276 ? -11.266 6.483 4.371 1.00 75.38 276 THR A N 1
ATOM 2096 C CA . THR A 1 276 ? -11.454 6.136 2.954 1.00 75.38 276 THR A CA 1
ATOM 2097 C C . THR A 1 276 ? -10.858 4.764 2.618 1.00 75.38 276 THR A C 1
ATOM 2099 O O . THR A 1 276 ? -11.122 4.245 1.538 1.00 75.38 276 THR A O 1
ATOM 2102 N N . THR A 1 277 ? -10.081 4.163 3.535 1.00 74.38 277 THR A N 1
ATOM 2103 C CA . THR A 1 277 ? -9.217 2.999 3.241 1.00 74.38 277 THR A CA 1
ATOM 2104 C C . THR A 1 277 ? -9.396 1.803 4.185 1.00 74.38 277 THR A C 1
ATOM 2106 O O . THR A 1 277 ? -9.221 0.665 3.754 1.00 74.38 277 THR A O 1
ATOM 2109 N N . ALA A 1 278 ? -9.765 2.015 5.448 1.00 81.94 278 ALA A N 1
ATOM 2110 C CA . ALA A 1 278 ? -9.849 0.946 6.448 1.00 81.94 278 ALA A CA 1
ATOM 2111 C C . ALA A 1 278 ? -11.026 1.161 7.400 1.00 81.94 278 ALA A C 1
ATOM 2113 O O . ALA A 1 278 ? -11.321 2.299 7.759 1.00 81.94 278 ALA A O 1
ATOM 2114 N N . ILE A 1 279 ? -11.685 0.102 7.868 1.00 84.81 279 ILE A N 1
ATOM 2115 C CA . ILE A 1 279 ? -12.697 0.269 8.927 1.00 84.81 279 ILE A CA 1
ATOM 2116 C C . ILE A 1 279 ? -12.051 0.865 10.181 1.00 84.81 279 ILE A C 1
ATOM 2118 O O . ILE A 1 279 ? -10.970 0.464 10.603 1.00 84.81 279 ILE A O 1
ATOM 2122 N N . SER A 1 280 ? -12.722 1.836 10.798 1.00 80.81 280 SER A N 1
ATOM 2123 C CA . SER A 1 280 ? -12.205 2.536 11.982 1.00 80.81 280 SER A CA 1
ATOM 2124 C C . SER A 1 280 ? -12.545 1.847 13.307 1.00 80.81 280 SER A C 1
ATOM 2126 O O . SER A 1 280 ? -12.225 2.363 14.380 1.00 80.81 280 SER A O 1
ATOM 2128 N N . ARG A 1 281 ? -13.212 0.688 13.245 1.00 83.62 281 ARG A N 1
ATOM 2129 C CA . ARG A 1 281 ? -13.565 -0.156 14.389 1.00 83.62 281 ARG A CA 1
ATOM 2130 C C . ARG A 1 281 ? -13.468 -1.611 13.997 1.00 83.62 281 ARG A C 1
ATOM 2132 O O . ARG A 1 281 ? -13.810 -1.963 12.870 1.00 83.62 281 ARG A O 1
ATOM 2139 N N . TRP A 1 282 ? -13.081 -2.435 14.957 1.00 85.00 282 TRP A N 1
ATOM 2140 C CA . TRP A 1 282 ? -13.067 -3.871 14.754 1.00 85.00 282 TRP A CA 1
ATOM 2141 C C . TRP A 1 282 ? -14.509 -4.407 14.596 1.00 85.00 282 TRP A C 1
ATOM 2143 O O . TRP A 1 282 ? -15.383 -3.993 15.366 1.00 85.00 282 TRP A O 1
ATOM 2153 N N . PRO A 1 283 ? -14.803 -5.284 13.612 1.00 71.81 283 PRO A N 1
ATOM 2154 C CA . PRO A 1 283 ? -16.179 -5.627 13.241 1.00 71.81 283 PRO A CA 1
ATOM 2155 C C . PRO A 1 283 ? -17.027 -6.283 14.333 1.00 71.81 283 PRO A C 1
ATOM 2157 O O . PRO A 1 283 ? -18.248 -6.203 14.251 1.00 71.81 283 PRO A O 1
ATOM 2160 N N . ASP A 1 284 ? -16.431 -6.950 15.321 1.00 68.19 284 ASP A N 1
ATOM 2161 C CA . ASP A 1 284 ? -17.128 -7.775 16.323 1.00 68.19 284 ASP A CA 1
ATOM 2162 C C . ASP A 1 284 ? -17.133 -7.185 17.747 1.00 68.19 284 ASP A C 1
ATOM 2164 O O . ASP A 1 284 ? -17.300 -7.907 18.724 1.00 68.19 284 ASP A O 1
ATOM 2168 N N . VAL A 1 285 ? -16.977 -5.865 17.916 1.00 67.12 285 VAL A N 1
ATOM 2169 C CA . VAL A 1 285 ? -16.884 -5.284 19.268 1.00 67.12 285 VAL A CA 1
ATOM 2170 C C . VAL A 1 285 ? -17.639 -3.988 19.508 1.00 67.12 285 VAL A C 1
ATOM 2172 O O . VAL A 1 285 ? -17.795 -3.135 18.641 1.00 67.12 285 VAL A O 1
ATOM 2175 N N . SER A 1 286 ? -18.020 -3.792 20.772 1.00 70.62 286 SER A N 1
ATOM 2176 C CA . SER A 1 286 ? -18.678 -2.588 21.290 1.00 70.62 286 SER A CA 1
ATOM 2177 C C . SER A 1 286 ? -17.730 -1.396 21.530 1.00 70.62 286 SER A C 1
ATOM 2179 O O . SER A 1 286 ? -18.093 -0.464 22.254 1.00 70.62 286 SER A O 1
ATOM 2181 N N . TYR A 1 287 ? -16.510 -1.418 20.982 1.00 78.00 287 TYR A N 1
ATOM 2182 C CA . TYR A 1 287 ? -15.540 -0.334 21.151 1.00 78.00 287 TYR A CA 1
ATOM 2183 C C . TYR A 1 287 ? -15.812 0.817 20.176 1.00 78.00 287 TYR A C 1
ATOM 2185 O O . TYR A 1 287 ? -16.298 0.641 19.059 1.00 78.00 287 TYR A O 1
ATOM 2193 N N . GLY A 1 288 ? -15.519 2.034 20.625 1.00 78.62 288 GLY A N 1
ATOM 2194 C CA . GLY A 1 288 ? -15.452 3.198 19.750 1.00 78.62 288 GLY A CA 1
ATOM 2195 C C . GLY A 1 288 ? -14.172 3.194 18.916 1.00 78.62 288 GLY A C 1
ATOM 2196 O O . GLY A 1 288 ? -13.256 2.404 19.134 1.00 78.62 288 GLY A O 1
ATOM 2197 N N . GLN A 1 289 ? -14.111 4.111 17.962 1.00 82.38 289 GLN A N 1
ATOM 2198 C CA . GLN A 1 289 ? -12.921 4.352 17.150 1.00 82.38 289 GLN A CA 1
ATOM 2199 C C . GLN A 1 289 ? -11.736 4.771 18.033 1.00 82.38 289 GLN A C 1
ATOM 2201 O O . GLN A 1 289 ? -11.937 5.399 19.074 1.00 82.38 289 GLN A O 1
ATOM 2206 N N . GLY A 1 290 ? -10.514 4.425 17.631 1.00 84.62 290 GLY A N 1
ATOM 2207 C CA . GLY A 1 290 ? -9.305 4.827 18.358 1.00 84.62 290 GLY A CA 1
ATOM 2208 C C . GLY A 1 290 ? -9.010 4.036 19.642 1.00 84.62 290 GLY A C 1
ATOM 2209 O O . GLY A 1 290 ? -8.066 4.346 20.369 1.00 84.62 290 GLY A O 1
ATOM 2210 N N . MET A 1 291 ? -9.842 3.041 19.974 1.00 87.56 291 MET A N 1
ATOM 2211 C CA . MET A 1 291 ? -9.717 2.311 21.237 1.00 87.56 291 MET A CA 1
ATOM 2212 C C . MET A 1 291 ? -8.771 1.120 21.149 1.00 87.56 291 MET A C 1
ATOM 2214 O O . MET A 1 291 ? -8.844 0.350 20.190 1.00 87.56 291 MET A O 1
ATOM 2218 N N . CYS A 1 292 ? -7.987 0.900 22.210 1.00 89.31 292 CYS A N 1
ATOM 2219 C CA . CYS A 1 292 ? -7.104 -0.257 22.383 1.00 89.31 292 CYS A CA 1
ATOM 2220 C C . CYS A 1 292 ? -7.868 -1.572 22.190 1.00 89.31 292 CYS A C 1
ATOM 2222 O O . CYS A 1 292 ? -7.362 -2.511 21.581 1.00 89.31 292 CYS A O 1
ATOM 2224 N N . GLY A 1 293 ? -9.126 -1.599 22.643 1.00 86.81 293 GLY A N 1
ATOM 2225 C CA . GLY A 1 293 ? -10.039 -2.727 22.510 1.00 86.81 293 GLY A CA 1
ATOM 2226 C C . GLY A 1 293 ? -10.363 -3.141 21.071 1.00 86.81 293 GLY A C 1
ATOM 2227 O O . GLY A 1 293 ? -10.864 -4.242 20.880 1.00 86.81 293 GLY A O 1
ATOM 2228 N N . ASN A 1 294 ? -10.075 -2.319 20.055 1.00 87.56 294 ASN A N 1
ATOM 2229 C CA . ASN A 1 294 ? -10.209 -2.722 18.648 1.00 87.56 294 ASN A CA 1
ATOM 2230 C C . ASN A 1 294 ? -9.094 -3.682 18.207 1.00 87.56 294 ASN A C 1
ATOM 2232 O O . ASN A 1 294 ? -9.297 -4.475 17.298 1.00 87.56 294 ASN A O 1
ATOM 2236 N N . CYS A 1 295 ? -7.932 -3.635 18.859 1.00 89.19 295 CYS A N 1
ATOM 2237 C CA . CYS A 1 295 ? -6.779 -4.472 18.522 1.00 89.19 295 CYS A CA 1
ATOM 2238 C C . CYS A 1 295 ? -6.538 -5.550 19.582 1.00 89.19 295 CYS A C 1
ATOM 2240 O O . CYS A 1 295 ? -6.207 -6.690 19.250 1.00 89.19 295 CYS A O 1
ATOM 2242 N N . HIS A 1 296 ? -6.744 -5.189 20.849 1.00 88.44 296 HIS A N 1
ATOM 2243 C CA . HIS A 1 296 ? -6.538 -6.041 22.009 1.00 88.44 296 HIS A CA 1
ATOM 2244 C C . HIS A 1 296 ? -7.864 -6.525 22.602 1.00 88.44 296 HIS A C 1
ATOM 2246 O O . HIS A 1 296 ? -8.867 -5.809 22.635 1.00 88.44 296 HIS A O 1
ATOM 2252 N N . ASN A 1 297 ? -7.855 -7.743 23.126 1.00 85.38 297 ASN A N 1
ATOM 2253 C CA . ASN A 1 297 ? -8.897 -8.275 23.982 1.00 85.38 297 ASN A CA 1
ATOM 2254 C C . ASN A 1 297 ? -8.283 -8.594 25.353 1.00 85.38 297 ASN A C 1
ATOM 2256 O O . ASN A 1 297 ? -7.501 -9.540 25.444 1.00 85.38 297 ASN A O 1
ATOM 2260 N N . PRO A 1 298 ? -8.618 -7.842 26.415 1.00 81.75 298 PRO A N 1
ATOM 2261 C CA . PRO A 1 298 ? -8.035 -8.056 27.739 1.00 81.75 298 PRO A CA 1
ATOM 2262 C C . PRO A 1 298 ? -8.424 -9.406 28.362 1.00 81.75 298 PRO A C 1
ATOM 2264 O O . PRO A 1 298 ? -7.735 -9.865 29.266 1.00 81.75 298 PRO A O 1
ATOM 2267 N N . HIS A 1 299 ? -9.473 -10.068 27.858 1.00 80.69 299 HIS A N 1
ATOM 2268 C CA . HIS A 1 299 ? -9.858 -11.423 28.269 1.00 80.69 299 HIS A CA 1
ATOM 2269 C C . HIS A 1 299 ? -9.076 -12.525 27.534 1.00 80.69 299 HIS A C 1
ATOM 2271 O O . HIS A 1 299 ? -9.329 -13.702 27.759 1.00 80.69 299 HIS A O 1
ATOM 2277 N N . GLY A 1 300 ? -8.155 -12.162 26.636 1.00 80.19 300 GLY A N 1
ATOM 2278 C CA . GLY A 1 300 ? -7.477 -13.101 25.745 1.00 80.19 300 GLY A CA 1
ATOM 2279 C C . GLY A 1 300 ? -8.363 -13.589 24.596 1.00 80.19 300 GLY A C 1
ATOM 2280 O O . GLY A 1 300 ? -9.576 -13.372 24.567 1.00 80.19 300 GLY A O 1
ATOM 2281 N N . VAL A 1 301 ? -7.738 -14.222 23.601 1.00 78.56 301 VAL A N 1
ATOM 2282 C CA . VAL A 1 301 ? -8.424 -14.825 22.447 1.00 78.56 301 VAL A CA 1
ATOM 2283 C C . VAL A 1 301 ? -7.747 -16.136 22.081 1.00 78.56 301 VAL A C 1
ATOM 2285 O O . VAL A 1 301 ? -6.516 -16.225 22.051 1.00 78.56 301 VAL A O 1
ATOM 2288 N N . ALA A 1 302 ? -8.561 -17.132 21.737 1.00 77.06 302 ALA A N 1
ATOM 2289 C CA . ALA A 1 302 ? -8.109 -18.409 21.206 1.00 77.06 302 ALA A CA 1
ATOM 2290 C C . ALA A 1 302 ? -7.065 -18.244 20.090 1.00 77.06 302 ALA A C 1
ATOM 2292 O O . ALA A 1 302 ? -7.268 -17.508 19.125 1.00 77.06 302 ALA A O 1
ATOM 2293 N N . GLY A 1 303 ? -5.953 -18.973 20.201 1.00 72.50 303 GLY A N 1
ATOM 2294 C CA . GLY A 1 303 ? -4.910 -18.995 19.171 1.00 72.50 303 GLY A CA 1
ATOM 2295 C C . GLY A 1 303 ? -3.970 -17.785 19.167 1.00 72.50 303 GLY A C 1
ATOM 2296 O O . GLY A 1 303 ? -3.134 -17.687 18.270 1.00 72.50 303 GLY A O 1
ATOM 2297 N N . THR A 1 304 ? -4.061 -16.893 20.158 1.00 74.31 304 THR A N 1
ATOM 2298 C CA . THR A 1 304 ? -3.110 -15.788 20.361 1.00 74.31 304 THR A CA 1
ATOM 2299 C C . THR A 1 304 ? -2.432 -15.903 21.724 1.00 74.31 304 THR A C 1
ATOM 2301 O O . THR A 1 304 ? -2.994 -16.483 22.649 1.00 74.31 304 THR A O 1
ATOM 2304 N N . ASN A 1 305 ? -1.212 -15.378 21.848 1.00 71.69 305 ASN A N 1
ATOM 2305 C CA . ASN A 1 305 ? -0.452 -15.362 23.103 1.00 71.69 305 ASN A CA 1
ATOM 2306 C C . ASN A 1 305 ? -0.191 -13.943 23.645 1.00 71.69 305 ASN A C 1
ATOM 2308 O O . ASN A 1 305 ? 0.454 -13.796 24.677 1.00 71.69 305 ASN A O 1
ATOM 2312 N N . ASP A 1 306 ? -0.699 -12.911 22.966 1.00 73.88 306 ASP A N 1
ATOM 2313 C CA . ASP A 1 306 ? -0.387 -11.496 23.206 1.00 73.88 306 ASP A CA 1
ATOM 2314 C C . ASP A 1 306 ? -1.615 -10.572 23.066 1.00 73.88 306 ASP A C 1
ATOM 2316 O O . ASP A 1 306 ? -1.513 -9.420 22.641 1.00 73.88 306 ASP A O 1
ATOM 2320 N N . TYR A 1 307 ? -2.797 -11.088 23.425 1.00 81.31 307 TYR A N 1
ATOM 2321 C CA . TYR A 1 307 ? -4.086 -10.374 23.485 1.00 81.31 307 TYR A CA 1
ATOM 2322 C C . TYR A 1 307 ? -4.629 -9.812 22.184 1.00 81.31 307 TYR A C 1
ATOM 2324 O O . TYR A 1 307 ? -5.688 -9.186 22.197 1.00 81.31 307 TYR A O 1
ATOM 2332 N N . ARG A 1 308 ? -3.944 -9.992 21.059 1.00 85.81 308 ARG A N 1
ATOM 2333 C CA . ARG A 1 308 ? -4.472 -9.545 19.775 1.00 85.81 308 ARG A CA 1
ATOM 2334 C C . ARG A 1 308 ? -5.786 -10.263 19.478 1.00 85.81 308 ARG A C 1
ATOM 2336 O O . ARG A 1 308 ? -5.938 -11.448 19.755 1.00 85.81 308 ARG A O 1
ATOM 2343 N N . ARG A 1 309 ? -6.731 -9.567 18.849 1.00 85.81 309 ARG A N 1
ATOM 2344 C CA . ARG A 1 309 ? -7.993 -10.189 18.404 1.00 85.81 309 ARG A CA 1
ATOM 2345 C C . ARG A 1 309 ? -7.805 -11.249 17.326 1.00 85.81 309 ARG A C 1
ATOM 2347 O O . ARG A 1 309 ? -8.625 -12.153 17.187 1.00 85.81 309 ARG A O 1
ATOM 2354 N N . LYS A 1 310 ? -6.713 -11.140 16.576 1.00 86.38 310 LYS A N 1
ATOM 2355 C CA . LYS A 1 310 ? -6.294 -12.076 15.540 1.00 86.38 310 LYS A CA 1
ATOM 2356 C C . LYS A 1 310 ? -4.773 -12.197 15.531 1.00 86.38 310 LYS A C 1
ATOM 2358 O O . LYS A 1 310 ? -4.077 -11.261 15.925 1.00 86.38 310 LYS A O 1
ATOM 2363 N N . PRO A 1 311 ? -4.234 -13.328 15.063 1.00 84.06 311 PRO A N 1
ATOM 2364 C CA . PRO A 1 311 ? -2.796 -13.495 14.954 1.00 84.06 311 PRO A CA 1
ATOM 2365 C C . PRO A 1 311 ? -2.204 -12.583 13.865 1.00 84.06 311 PRO A C 1
ATOM 2367 O O . PRO A 1 311 ? -2.623 -12.615 12.710 1.00 84.06 311 PRO A O 1
ATOM 2370 N N . LYS A 1 312 ? -1.143 -11.844 14.214 1.00 84.44 312 LYS A N 1
ATOM 2371 C CA . LYS A 1 312 ? -0.210 -11.206 13.262 1.00 84.44 312 LYS A CA 1
ATOM 2372 C C . LYS A 1 312 ? -0.925 -10.338 12.209 1.00 84.44 312 LYS A C 1
ATOM 2374 O O . LYS A 1 312 ? -1.726 -9.480 12.564 1.00 84.44 312 LYS A O 1
ATOM 2379 N N . ASN A 1 313 ? -0.633 -10.554 10.925 1.00 88.62 313 ASN A N 1
ATOM 2380 C CA . ASN A 1 313 ? -1.141 -9.748 9.815 1.00 88.62 313 ASN A CA 1
ATOM 2381 C C . ASN A 1 313 ? -2.662 -9.844 9.641 1.00 88.62 313 ASN A C 1
ATOM 2383 O O . ASN A 1 313 ? -3.237 -8.941 9.043 1.00 88.62 313 ASN A O 1
ATOM 2387 N N . ASP A 1 314 ? -3.316 -10.893 10.155 1.00 88.25 314 ASP A N 1
ATOM 2388 C CA . ASP A 1 314 ? -4.775 -11.036 10.057 1.00 88.25 314 ASP A CA 1
ATOM 2389 C C . ASP A 1 314 ? -5.489 -9.925 10.826 1.00 88.25 314 ASP A C 1
ATOM 2391 O O . ASP A 1 314 ? -6.518 -9.437 10.375 1.00 88.25 314 ASP A O 1
ATOM 2395 N N . LEU A 1 315 ? -4.906 -9.468 11.941 1.00 88.94 315 LEU A N 1
ATOM 2396 C CA . LEU A 1 315 ? -5.433 -8.336 12.700 1.00 88.94 315 LEU A CA 1
ATOM 2397 C C . LEU A 1 315 ? -5.452 -7.055 11.858 1.00 88.94 315 LEU A C 1
ATOM 2399 O O . LEU A 1 315 ? -6.426 -6.315 11.860 1.00 88.94 315 LEU A O 1
ATOM 2403 N N . CYS A 1 316 ? -4.371 -6.780 11.132 1.00 89.50 316 CYS A N 1
ATOM 2404 C CA . CYS A 1 316 ? -4.279 -5.579 10.309 1.00 89.50 316 CYS A CA 1
ATOM 2405 C C . CYS A 1 316 ? -5.171 -5.700 9.067 1.00 89.50 316 CYS A C 1
ATOM 2407 O O . CYS A 1 316 ? -5.918 -4.777 8.751 1.00 89.50 316 CYS A O 1
ATOM 2409 N N . ALA A 1 317 ? -5.104 -6.843 8.379 1.00 88.88 317 ALA A N 1
ATOM 2410 C CA . ALA A 1 317 ? -5.812 -7.076 7.125 1.00 88.88 317 ALA A CA 1
ATOM 2411 C C . ALA A 1 317 ? -7.334 -7.049 7.296 1.00 88.88 317 ALA A C 1
ATOM 2413 O O . ALA A 1 317 ? -8.004 -6.487 6.444 1.00 88.88 317 ALA A O 1
ATOM 2414 N N . GLU A 1 318 ? -7.887 -7.550 8.407 1.00 87.88 318 GLU A N 1
ATOM 2415 C CA . GLU A 1 318 ? -9.337 -7.471 8.665 1.00 87.88 318 GLU A CA 1
ATOM 2416 C C . GLU A 1 318 ? -9.861 -6.028 8.565 1.00 87.88 318 GLU A C 1
ATOM 2418 O O . GLU A 1 318 ? -10.961 -5.791 8.070 1.00 87.88 318 GLU A O 1
ATOM 2423 N N . CYS A 1 319 ? -9.052 -5.050 8.993 1.00 86.69 319 CYS A N 1
ATOM 2424 C CA . CYS A 1 319 ? -9.421 -3.645 8.902 1.00 86.69 319 CYS A CA 1
ATOM 2425 C C . CYS A 1 319 ? -9.000 -2.987 7.582 1.00 86.69 319 CYS A C 1
ATOM 2427 O O . CYS A 1 319 ? -9.772 -2.226 6.993 1.00 86.69 319 CYS A O 1
ATOM 2429 N N . HIS A 1 320 ? -7.763 -3.237 7.149 1.00 85.88 320 HIS A N 1
ATOM 2430 C CA . HIS A 1 320 ? -7.127 -2.554 6.022 1.00 85.88 320 HIS A CA 1
ATOM 2431 C C . HIS A 1 320 ? -7.488 -3.142 4.652 1.00 85.88 320 HIS A C 1
ATOM 2433 O O . HIS A 1 320 ? -7.355 -2.426 3.661 1.00 85.88 320 HIS A O 1
ATOM 2439 N N . ASP A 1 321 ? -7.974 -4.387 4.581 1.00 84.88 321 ASP A N 1
ATOM 2440 C CA . ASP A 1 321 ? -8.409 -5.013 3.325 1.00 84.88 321 ASP A CA 1
ATOM 2441 C C . ASP A 1 321 ? -9.836 -4.612 2.927 1.00 84.88 321 ASP A C 1
ATOM 2443 O O . ASP A 1 321 ? -10.209 -4.796 1.772 1.00 84.88 321 ASP A O 1
ATOM 2447 N N . GLU A 1 322 ? -10.621 -4.009 3.831 1.00 76.94 322 GLU A N 1
ATOM 2448 C CA . GLU A 1 322 ? -12.036 -3.686 3.583 1.00 76.94 322 GLU A CA 1
ATOM 2449 C C . GLU A 1 322 ? -12.237 -2.823 2.335 1.00 76.94 322 GLU A C 1
ATOM 2451 O O . GLU A 1 322 ? -13.100 -3.073 1.496 1.00 76.94 322 GLU A O 1
ATOM 2456 N N . THR A 1 323 ? -11.445 -1.761 2.247 1.00 63.59 323 THR A N 1
ATOM 2457 C CA . THR A 1 323 ? -11.370 -0.920 1.058 1.00 63.59 323 THR A CA 1
ATOM 2458 C C . THR A 1 323 ? -9.939 -0.815 0.588 1.00 63.59 323 THR A C 1
ATOM 2460 O O . THR A 1 323 ? -9.617 0.157 -0.100 1.00 63.59 323 THR A O 1
ATOM 2463 N N . ALA A 1 324 ? -9.089 -1.804 0.938 1.00 58.28 324 ALA A N 1
ATOM 2464 C CA . ALA A 1 324 ? -7.839 -1.983 0.215 1.00 58.28 324 ALA A CA 1
ATOM 2465 C C . ALA A 1 324 ? -8.220 -1.864 -1.247 1.00 58.28 324 ALA A C 1
ATOM 2467 O O . ALA A 1 324 ? -9.192 -2.514 -1.645 1.00 58.28 324 ALA A O 1
ATOM 2468 N N . PRO A 1 325 ? -7.567 -0.964 -1.990 1.00 52.28 325 PRO A N 1
ATOM 2469 C CA . PRO A 1 325 ? -7.982 -0.660 -3.330 1.00 52.28 325 PRO A CA 1
ATOM 2470 C C . PRO A 1 325 ? -7.953 -1.963 -4.114 1.00 52.28 325 PRO A C 1
ATOM 2472 O O . PRO A 1 325 ? -6.900 -2.416 -4.569 1.00 52.28 325 PRO A O 1
ATOM 2475 N N . LEU A 1 326 ? -9.131 -2.576 -4.244 1.00 43.03 326 LEU A N 1
ATOM 2476 C CA . LEU A 1 326 ? -9.458 -3.476 -5.316 1.00 43.03 326 LEU A CA 1
ATOM 2477 C C . LEU A 1 326 ? -9.288 -2.560 -6.507 1.00 43.03 326 LEU A C 1
ATOM 2479 O O . LEU A 1 326 ? -10.160 -1.745 -6.788 1.00 43.03 326 LEU A O 1
ATOM 2483 N N . THR A 1 327 ? -8.077 -2.562 -7.062 1.00 45.28 327 THR A N 1
ATOM 2484 C CA . THR A 1 327 ? -7.750 -1.817 -8.271 1.00 45.28 327 THR A CA 1
ATOM 2485 C C . THR A 1 327 ? -8.159 -0.343 -8.182 1.00 45.28 327 THR A C 1
ATOM 2487 O O . THR A 1 327 ? -9.011 0.096 -8.948 1.00 45.28 327 THR A O 1
ATOM 2490 N N . ALA A 1 328 ? -7.589 0.441 -7.250 1.00 44.56 328 ALA A N 1
ATOM 2491 C CA . ALA A 1 328 ? -7.650 1.899 -7.400 1.00 44.56 328 ALA A CA 1
ATOM 2492 C C . ALA A 1 328 ? -6.833 2.248 -8.638 1.00 44.56 328 ALA A C 1
ATOM 2494 O O . ALA A 1 328 ? -5.617 2.423 -8.585 1.00 44.56 328 ALA A O 1
ATOM 2495 N N . LYS A 1 329 ? -7.541 2.248 -9.759 1.00 49.00 329 LYS A N 1
ATOM 2496 C CA . LYS A 1 329 ? -7.124 2.791 -11.027 1.00 49.00 329 LYS A CA 1
ATOM 2497 C C . LYS A 1 329 ? -6.754 4.244 -10.763 1.00 49.00 329 LYS A C 1
ATOM 2499 O O . LYS A 1 329 ? -7.590 5.032 -10.317 1.00 49.00 329 LYS A O 1
ATOM 2504 N N . VAL A 1 330 ? -5.485 4.582 -10.953 1.00 45.81 330 VAL A N 1
ATOM 2505 C CA . VAL A 1 330 ? -5.093 5.988 -10.944 1.00 45.81 330 VAL A CA 1
ATOM 2506 C C . VAL A 1 330 ? -5.549 6.571 -12.261 1.00 45.81 330 VAL A C 1
ATOM 2508 O O . VAL A 1 330 ? -5.363 5.992 -13.325 1.00 45.81 330 VAL A O 1
ATOM 2511 N N . SER A 1 331 ? -6.200 7.713 -12.178 1.00 46.94 331 SER A N 1
ATOM 2512 C CA . SER A 1 331 ? -6.597 8.452 -13.350 1.00 46.94 331 SER A CA 1
ATOM 2513 C C . SER A 1 331 ? -5.309 9.152 -13.842 1.00 46.94 331 SER A C 1
ATOM 2515 O O . SER A 1 331 ? -4.900 10.155 -13.241 1.00 46.94 331 SER A O 1
ATOM 2517 N N . LYS A 1 332 ? -4.617 8.609 -14.864 1.00 51.34 332 LYS A N 1
ATOM 2518 C CA . LYS A 1 332 ? -3.428 9.248 -15.472 1.00 51.34 332 LYS A CA 1
ATOM 2519 C C . LYS A 1 332 ? -3.340 9.079 -16.994 1.00 51.34 332 LYS A C 1
ATOM 2521 O O . LYS A 1 332 ? -3.279 7.960 -17.485 1.00 51.34 332 LYS A O 1
ATOM 2526 N N . ALA A 1 333 ? -3.144 10.200 -17.693 1.00 51.12 333 ALA A N 1
ATOM 2527 C CA . ALA A 1 333 ? -2.942 10.201 -19.132 1.00 51.12 333 ALA A CA 1
ATOM 2528 C C . ALA A 1 333 ? -1.675 9.416 -19.523 1.00 51.12 333 ALA A C 1
ATOM 2530 O O . ALA A 1 333 ? -0.593 9.671 -18.980 1.00 51.12 333 ALA A O 1
ATOM 2531 N N . GLY A 1 334 ? -1.797 8.482 -20.462 1.00 56.56 334 GLY A N 1
ATOM 2532 C CA . GLY A 1 334 ? -0.713 7.618 -20.919 1.00 56.56 334 GLY A CA 1
ATOM 2533 C C . GLY A 1 334 ? -1.194 6.472 -21.809 1.00 56.56 334 GLY A C 1
ATOM 2534 O O . GLY A 1 334 ? -2.379 6.156 -21.854 1.00 56.56 334 GLY A O 1
ATOM 2535 N N . THR A 1 335 ? -0.252 5.836 -22.508 1.00 59.56 335 THR A N 1
ATOM 2536 C CA . THR A 1 335 ? -0.505 4.612 -23.280 1.00 59.56 335 THR A CA 1
ATOM 2537 C C . THR A 1 335 ? -0.222 3.395 -22.410 1.00 59.56 335 THR A C 1
ATOM 2539 O O . THR A 1 335 ? 0.930 3.116 -22.070 1.00 59.56 335 THR A O 1
ATOM 2542 N N . TYR A 1 336 ? -1.252 2.621 -22.104 1.00 60.22 336 TYR A N 1
ATOM 2543 C CA . TYR A 1 336 ? -1.156 1.426 -21.273 1.00 60.22 336 TYR A CA 1
ATOM 2544 C C . TYR A 1 336 ? -1.223 0.166 -22.111 1.00 60.22 336 TYR A C 1
ATOM 2546 O O . TYR A 1 336 ? -1.808 0.140 -23.195 1.00 60.22 336 TYR A O 1
ATOM 2554 N N . TYR A 1 337 ? -0.612 -0.898 -21.594 1.00 64.81 337 TYR A N 1
ATOM 2555 C CA . TYR A 1 337 ? -0.573 -2.179 -22.273 1.00 64.81 337 TYR A CA 1
ATOM 2556 C C . TYR A 1 337 ? -0.782 -3.324 -21.308 1.00 64.81 337 TYR A C 1
ATOM 2558 O O . TYR A 1 337 ? -0.058 -3.475 -20.327 1.00 64.81 337 TYR A O 1
ATOM 2566 N N . GLU A 1 338 ? -1.716 -4.185 -21.669 1.00 67.38 338 GLU A N 1
ATOM 2567 C CA . GLU A 1 338 ? -2.232 -5.221 -20.795 1.00 67.38 338 GLU A CA 1
ATOM 2568 C C . GLU A 1 338 ? -1.898 -6.592 -21.362 1.00 67.38 338 GLU A C 1
ATOM 2570 O O . GLU A 1 338 ? -2.163 -6.885 -22.531 1.00 67.38 338 GLU A O 1
ATOM 2575 N N . LEU A 1 339 ? -1.286 -7.428 -20.524 1.00 75.56 339 LEU A N 1
ATOM 2576 C CA . LEU A 1 339 ? -0.941 -8.810 -20.840 1.00 75.56 339 LEU A CA 1
ATOM 2577 C C . LEU A 1 339 ? -1.548 -9.707 -19.773 1.00 75.56 339 LEU A C 1
ATOM 2579 O O . LEU A 1 339 ? -1.096 -9.708 -18.627 1.00 75.56 339 LEU A O 1
ATOM 2583 N N . LYS A 1 340 ? -2.555 -10.489 -20.159 1.00 77.31 340 LYS A N 1
ATOM 2584 C CA . LYS A 1 340 ? -3.221 -11.416 -19.244 1.00 77.31 340 LYS A CA 1
ATOM 2585 C C . LYS A 1 340 ? -3.306 -12.802 -19.838 1.00 77.31 340 LYS A C 1
ATOM 2587 O O . LYS A 1 340 ? -3.613 -12.968 -21.013 1.00 77.31 340 LYS A O 1
ATOM 2592 N N . ASP A 1 341 ? -3.108 -13.795 -18.989 1.00 84.62 341 ASP A N 1
ATOM 2593 C CA . ASP A 1 341 ? -3.187 -15.194 -19.369 1.00 84.62 341 ASP A CA 1
ATOM 2594 C C . ASP A 1 341 ? -4.323 -15.858 -18.602 1.00 84.62 341 ASP A C 1
ATOM 2596 O O . ASP A 1 341 ? -4.489 -15.643 -17.402 1.00 84.62 341 ASP A O 1
ATOM 2600 N N . SER A 1 342 ? -5.095 -16.682 -19.298 1.00 87.44 342 SER A N 1
ATOM 2601 C CA . SER A 1 342 ? -6.144 -17.499 -18.702 1.00 87.44 342 SER A CA 1
ATOM 2602 C C . SER A 1 342 ? -6.145 -18.874 -19.352 1.00 87.44 342 SER A C 1
ATOM 2604 O O . SER A 1 342 ? -5.572 -19.093 -20.424 1.00 87.44 342 SER A O 1
ATOM 2606 N N . THR A 1 343 ? -6.711 -19.854 -18.668 1.00 88.06 343 THR A N 1
ATOM 2607 C CA . THR A 1 343 ? -6.774 -21.234 -19.147 1.00 88.06 343 THR A CA 1
ATOM 2608 C C . THR A 1 343 ? -8.092 -21.830 -18.697 1.00 88.06 343 THR A C 1
ATOM 2610 O O . THR A 1 343 ? -8.485 -21.669 -17.545 1.00 88.06 343 THR A O 1
ATOM 2613 N N . THR A 1 344 ? -8.786 -22.509 -19.604 1.00 89.50 344 THR A N 1
ATOM 2614 C CA . THR A 1 344 ? -10.007 -23.239 -19.247 1.00 89.50 344 THR A CA 1
ATOM 2615 C C . THR A 1 344 ? -9.688 -24.375 -18.282 1.00 89.50 344 THR A C 1
ATOM 2617 O O . THR A 1 344 ? -8.629 -24.997 -18.384 1.00 89.50 344 THR A O 1
ATOM 2620 N N . ASP A 1 345 ? -10.662 -24.790 -17.479 1.00 85.44 345 ASP A N 1
ATOM 2621 C CA . ASP A 1 345 ? -10.634 -26.137 -16.910 1.00 85.44 345 ASP A CA 1
ATOM 2622 C C . ASP A 1 345 ? -10.563 -27.216 -18.006 1.00 85.44 345 ASP A C 1
ATOM 2624 O O . ASP A 1 345 ? -10.722 -26.955 -19.202 1.00 85.44 345 ASP A O 1
ATOM 2628 N N . SER A 1 346 ? -10.372 -28.464 -17.577 1.00 86.94 346 SER A N 1
ATOM 2629 C CA . SER A 1 346 ? -10.514 -29.653 -18.423 1.00 86.94 346 SER A CA 1
ATOM 2630 C C . SER A 1 346 ? -11.733 -29.556 -19.353 1.00 86.94 346 SER A C 1
ATOM 2632 O O . SER A 1 346 ? -12.865 -29.402 -18.885 1.00 86.94 346 SER A O 1
ATOM 2634 N N . LEU A 1 347 ? -11.507 -29.640 -20.666 1.00 84.69 347 LEU A N 1
ATOM 2635 C CA . LEU A 1 347 ? -12.522 -29.394 -21.696 1.00 84.69 347 LEU A CA 1
ATOM 2636 C C . LEU A 1 347 ? -13.656 -30.421 -21.663 1.00 84.69 347 LEU A C 1
ATOM 2638 O O . LEU A 1 347 ? -14.819 -30.069 -21.843 1.00 84.69 347 LEU A O 1
ATOM 2642 N N . PHE A 1 348 ? -13.335 -31.680 -21.379 1.00 84.38 348 PHE A N 1
ATOM 2643 C CA . PHE A 1 348 ? -14.298 -32.774 -21.334 1.00 84.38 348 PHE A CA 1
ATOM 2644 C C . PHE A 1 348 ? -14.404 -33.327 -19.912 1.00 84.38 348 PHE A C 1
ATOM 2646 O O . PHE A 1 348 ? -13.424 -33.392 -19.178 1.00 84.38 348 PHE A O 1
ATOM 2653 N N . SER A 1 349 ? -15.596 -33.750 -19.503 1.00 73.06 349 SER A N 1
ATOM 2654 C CA . SER A 1 349 ? -15.819 -34.394 -18.197 1.00 73.06 349 SER A CA 1
ATOM 2655 C C . SER A 1 349 ? -16.155 -35.882 -18.314 1.00 73.06 349 SER A C 1
ATOM 2657 O O . SER A 1 349 ? -16.362 -36.543 -17.300 1.00 73.06 349 SER A O 1
ATOM 2659 N N . GLN A 1 350 ? -16.219 -36.418 -19.538 1.00 75.38 350 GLN A N 1
ATOM 2660 C CA . GLN A 1 350 ? -16.715 -37.764 -19.820 1.00 75.38 350 GLN A CA 1
ATOM 2661 C C . GLN A 1 350 ? -15.831 -38.491 -20.841 1.00 75.38 350 GLN A C 1
ATOM 2663 O O . GLN A 1 350 ? -15.260 -37.874 -21.746 1.00 75.38 350 GLN A O 1
ATOM 2668 N N . THR A 1 351 ? -15.745 -39.816 -20.703 1.00 79.25 351 THR A N 1
ATOM 2669 C CA . THR A 1 351 ? -14.966 -40.706 -21.572 1.00 79.25 351 THR A CA 1
ATOM 2670 C C . THR A 1 351 ? -15.871 -41.693 -22.313 1.00 79.25 351 THR A C 1
ATOM 2672 O O . THR A 1 351 ? -16.866 -42.176 -21.776 1.00 79.25 351 THR A O 1
ATOM 2675 N N . ASN A 1 352 ? -15.530 -41.993 -23.568 1.00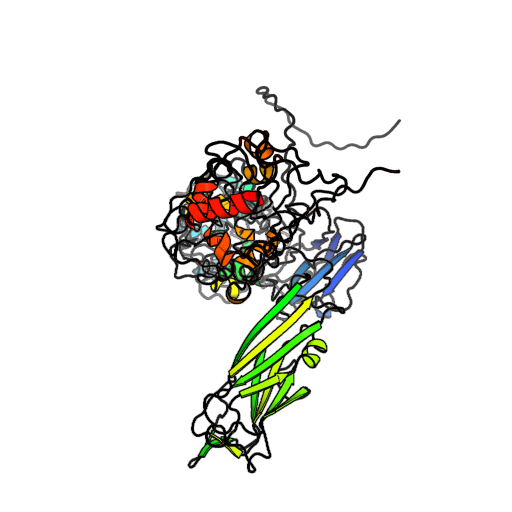 77.56 352 ASN A N 1
ATOM 2676 C CA . ASN A 1 352 ? -16.224 -42.935 -24.438 1.00 77.56 352 ASN A CA 1
ATOM 2677 C C . ASN A 1 352 ? -15.264 -44.068 -24.873 1.00 77.56 352 ASN A C 1
ATOM 2679 O O . ASN A 1 352 ? -14.197 -43.777 -25.434 1.00 77.56 352 ASN A O 1
ATOM 2683 N N . PRO A 1 353 ? -15.623 -45.351 -24.659 1.00 65.62 353 PRO A N 1
ATOM 2684 C CA . PRO A 1 353 ? -14.861 -46.508 -25.129 1.00 65.62 353 PRO A CA 1
ATOM 2685 C C . PRO A 1 353 ? -14.796 -46.570 -26.670 1.00 65.62 353 PRO A C 1
ATOM 2687 O O . PRO A 1 353 ? -15.619 -47.198 -27.326 1.00 65.62 353 PRO A O 1
ATOM 2690 N N . GLY A 1 354 ? -13.804 -45.901 -27.260 1.00 71.75 354 GLY A N 1
ATOM 2691 C CA . GLY A 1 354 ? -13.552 -45.891 -28.708 1.00 71.75 354 GLY A CA 1
ATOM 2692 C C . GLY A 1 354 ? -12.957 -44.581 -29.227 1.00 71.75 354 GLY A C 1
ATOM 2693 O O . GLY A 1 354 ? -12.171 -44.606 -30.167 1.00 71.75 354 GLY A O 1
ATOM 2694 N N . TYR A 1 355 ? -13.272 -43.459 -28.573 1.00 65.88 355 TYR A N 1
ATOM 2695 C CA . TYR A 1 355 ? -12.853 -42.112 -28.994 1.00 65.88 355 TYR A CA 1
ATOM 2696 C C . TYR A 1 355 ? -12.072 -41.335 -27.922 1.00 65.88 355 TYR A C 1
ATOM 2698 O O . TYR A 1 355 ? -11.631 -40.220 -28.183 1.00 65.88 355 TYR A O 1
ATOM 2706 N N . GLY A 1 356 ? -11.878 -41.911 -26.730 1.00 82.88 356 GLY A N 1
ATOM 2707 C CA . GLY A 1 356 ? -11.220 -41.227 -25.617 1.00 82.88 356 GLY A CA 1
ATOM 2708 C C . GLY A 1 356 ? -12.194 -40.301 -24.895 1.00 82.88 356 GLY A C 1
ATOM 2709 O O . GLY A 1 356 ? -13.182 -40.769 -24.336 1.00 82.88 356 GLY A O 1
ATOM 2710 N N . TRP A 1 357 ? -11.922 -39.000 -24.887 1.00 81.56 357 TRP A N 1
ATOM 2711 C CA . TRP A 1 357 ? -12.772 -37.979 -24.267 1.00 81.56 357 TRP A CA 1
ATOM 2712 C C . TRP A 1 357 ? -13.788 -37.449 -25.277 1.00 81.56 357 TRP A C 1
ATOM 2714 O O . TRP A 1 357 ? -13.425 -37.186 -26.420 1.00 81.56 357 TRP A O 1
ATOM 2724 N N . TYR A 1 358 ? -15.058 -37.327 -24.879 1.00 83.62 358 TYR A N 1
ATOM 2725 C CA . TYR A 1 358 ? -16.171 -37.118 -25.816 1.00 83.62 358 TYR A CA 1
ATOM 2726 C C . TYR A 1 358 ? -17.254 -36.191 -25.244 1.00 83.62 358 TYR A C 1
ATOM 2728 O O . TYR A 1 358 ? -17.606 -36.296 -24.067 1.00 83.62 358 TYR A O 1
ATOM 2736 N N . ALA A 1 359 ? -17.821 -35.316 -26.080 1.00 83.06 359 ALA A N 1
ATOM 2737 C CA . ALA A 1 359 ? -18.935 -34.434 -25.726 1.00 83.06 359 ALA A CA 1
ATOM 2738 C C . ALA A 1 359 ? -20.289 -35.026 -26.161 1.00 83.06 359 ALA A C 1
ATOM 2740 O O . ALA A 1 359 ? -20.550 -35.183 -27.351 1.00 83.06 359 ALA A O 1
ATOM 2741 N N . PHE A 1 360 ? -21.183 -35.342 -25.218 1.00 82.12 360 PHE A N 1
ATOM 2742 C CA . PHE A 1 360 ? -22.535 -35.848 -25.531 1.00 82.12 360 PHE A CA 1
ATOM 2743 C C . PHE A 1 360 ? -23.551 -34.739 -25.848 1.00 82.12 360 PHE A C 1
ATOM 2745 O O . PHE A 1 360 ? -24.555 -34.991 -26.509 1.00 82.12 360 PHE A O 1
ATOM 2752 N N . SER A 1 361 ? -23.273 -33.522 -25.394 1.00 87.00 361 SER A N 1
ATOM 2753 C CA . SER A 1 361 ? -24.019 -32.289 -25.652 1.00 87.00 361 SER A CA 1
ATOM 2754 C C . SER A 1 361 ? -23.024 -31.159 -25.903 1.00 87.00 361 SER A C 1
ATOM 2756 O O . SER A 1 361 ? -21.820 -31.360 -25.728 1.00 87.00 361 SER A O 1
ATOM 2758 N N . ASP A 1 362 ? -23.515 -29.978 -26.270 1.00 88.88 362 ASP A N 1
ATOM 2759 C CA . ASP A 1 362 ? -22.677 -28.781 -26.283 1.00 88.88 362 ASP A CA 1
ATOM 2760 C C . ASP A 1 362 ? -22.121 -28.529 -24.870 1.00 88.88 362 ASP A C 1
ATOM 2762 O O . ASP A 1 362 ? -22.803 -28.777 -23.867 1.00 88.88 362 ASP A O 1
ATOM 2766 N N . ILE A 1 363 ? -20.865 -28.091 -24.795 1.00 89.06 363 ILE A N 1
ATOM 2767 C CA . ILE A 1 363 ? -20.155 -27.822 -23.540 1.00 89.06 363 ILE A CA 1
ATOM 2768 C C . ILE A 1 363 ? -19.684 -26.373 -23.554 1.00 89.06 363 ILE A C 1
ATOM 2770 O O . ILE A 1 363 ? -18.975 -25.965 -24.473 1.00 89.06 363 ILE A O 1
ATOM 2774 N N . GLU A 1 364 ? -20.023 -25.620 -22.509 1.00 93.19 364 GLU A N 1
ATOM 2775 C CA . GLU A 1 364 ? -19.461 -24.290 -22.274 1.00 93.19 364 GLU A CA 1
ATOM 2776 C C . GLU A 1 364 ? -18.202 -24.376 -21.412 1.00 93.19 364 GLU A C 1
ATOM 2778 O O . GLU A 1 364 ? -18.153 -25.091 -20.403 1.00 93.19 364 GLU A O 1
ATOM 2783 N N . LYS A 1 365 ? -17.172 -23.637 -21.819 1.00 92.75 365 LYS A N 1
ATOM 2784 C CA . LYS A 1 365 ? -15.933 -23.461 -21.063 1.00 92.75 365 LYS A CA 1
ATOM 2785 C C . LYS A 1 365 ? -15.571 -21.995 -21.016 1.00 92.75 365 LYS A C 1
ATOM 2787 O O . LYS A 1 365 ? -15.580 -21.326 -22.042 1.00 92.75 365 LYS A O 1
ATOM 2792 N N . THR A 1 366 ? -15.223 -21.523 -19.832 1.00 92.19 366 THR A N 1
ATOM 2793 C CA . THR A 1 366 ? -15.004 -20.103 -19.578 1.00 92.19 366 THR A CA 1
ATOM 2794 C C . THR A 1 366 ? -13.542 -19.851 -19.245 1.00 92.19 366 THR A C 1
ATOM 2796 O O . THR A 1 366 ? -12.903 -20.653 -18.564 1.00 92.19 366 THR A O 1
ATOM 2799 N N . MET A 1 367 ? -13.025 -18.730 -19.731 1.00 91.81 367 MET A N 1
ATOM 2800 C CA . MET A 1 367 ? -11.758 -18.133 -19.326 1.00 91.81 367 MET A CA 1
ATOM 2801 C C . MET A 1 367 ? -12.054 -16.770 -18.718 1.00 91.81 367 MET A C 1
ATOM 2803 O O . MET A 1 367 ? -12.716 -15.949 -19.351 1.00 91.81 367 MET A O 1
ATOM 2807 N N . ASP A 1 368 ? -11.579 -16.556 -17.496 1.00 90.38 368 ASP A N 1
ATOM 2808 C CA . ASP A 1 368 ? -11.694 -15.287 -16.782 1.00 90.38 368 ASP A CA 1
ATOM 2809 C C . ASP A 1 368 ? -10.402 -14.486 -16.968 1.00 90.38 368 ASP A C 1
ATOM 2811 O O . ASP A 1 368 ? -9.312 -14.998 -16.687 1.00 90.38 368 ASP A O 1
ATOM 2815 N N . TYR A 1 369 ? -10.527 -13.261 -17.475 1.00 80.69 369 TYR A N 1
ATOM 2816 C CA . TYR A 1 369 ? -9.437 -12.291 -17.593 1.00 80.69 369 TYR A CA 1
ATOM 2817 C C . TYR A 1 369 ? -9.593 -11.107 -16.619 1.00 80.69 369 TYR A C 1
ATOM 2819 O O . TYR A 1 369 ? -8.715 -10.237 -16.558 1.00 80.69 369 TYR A O 1
ATOM 2827 N N . GLY A 1 370 ? -10.674 -11.068 -15.837 1.00 81.88 370 GLY A N 1
ATOM 2828 C CA . GLY A 1 370 ? -11.046 -9.950 -14.974 1.00 81.88 370 GLY A CA 1
ATOM 2829 C C . GLY A 1 370 ? -11.232 -8.646 -15.751 1.00 81.88 370 GLY A C 1
ATOM 2830 O O . GLY A 1 370 ? -11.398 -8.648 -16.970 1.00 81.88 370 GLY A O 1
ATOM 2831 N N . ASP A 1 371 ? -11.188 -7.522 -15.048 1.00 76.88 371 ASP A N 1
ATOM 2832 C CA . ASP A 1 371 ? -11.216 -6.189 -15.656 1.00 76.88 371 ASP A CA 1
ATOM 2833 C C . ASP A 1 371 ? -9.921 -5.913 -16.434 1.00 76.88 371 ASP A C 1
ATOM 2835 O O . ASP A 1 371 ? -8.832 -5.910 -15.858 1.00 76.88 371 ASP A O 1
ATOM 2839 N N . ILE A 1 372 ? -10.028 -5.715 -17.749 1.00 73.62 372 ILE A N 1
ATOM 2840 C CA . ILE A 1 372 ? -8.881 -5.478 -18.633 1.00 73.62 372 ILE A CA 1
ATOM 2841 C C . ILE A 1 372 ? -8.289 -4.076 -18.458 1.00 73.62 372 ILE A C 1
ATOM 2843 O O . ILE A 1 372 ? -7.095 -3.936 -18.676 1.00 73.62 372 ILE A O 1
ATOM 2847 N N . SER A 1 373 ? -9.049 -3.064 -18.027 1.00 64.06 373 SER A N 1
ATOM 2848 C CA . SER A 1 373 ? -8.509 -1.722 -17.744 1.00 64.06 373 SER A CA 1
ATOM 2849 C C . SER A 1 373 ? -8.095 -1.572 -16.278 1.00 64.06 373 SER A C 1
ATOM 2851 O O . SER A 1 373 ? -8.301 -0.530 -15.664 1.00 64.06 373 SER A O 1
ATOM 2853 N N . SER A 1 374 ? -7.531 -2.625 -15.676 1.00 56.34 374 SER A N 1
ATOM 2854 C CA . SER A 1 374 ? -7.283 -2.693 -14.228 1.00 56.34 374 SER A CA 1
ATOM 2855 C C . SER A 1 374 ? -6.311 -1.639 -13.684 1.00 56.34 374 SER A C 1
ATOM 2857 O O . SER A 1 374 ? -6.289 -1.411 -12.472 1.00 56.34 374 SER A O 1
ATOM 2859 N N . GLU A 1 375 ? -5.524 -1.002 -14.556 1.00 51.81 375 GLU A N 1
ATOM 2860 C CA . GLU A 1 375 ? -4.498 -0.026 -14.181 1.00 51.81 375 GLU A CA 1
ATOM 2861 C C . GLU A 1 375 ? -4.943 1.449 -14.316 1.00 51.81 375 GLU A C 1
ATOM 2863 O O . GLU A 1 375 ? -4.331 2.294 -13.660 1.00 51.81 375 GLU A O 1
ATOM 2868 N N . ALA A 1 376 ? -6.018 1.767 -15.065 1.00 52.62 376 ALA A N 1
ATOM 2869 C CA . ALA A 1 376 ? -6.514 3.143 -15.267 1.00 52.62 376 ALA A CA 1
ATOM 2870 C C . ALA A 1 376 ? -8.044 3.236 -15.481 1.00 52.62 376 ALA A C 1
ATOM 2872 O O . ALA A 1 376 ? -8.660 2.327 -16.040 1.00 52.62 376 ALA A O 1
ATOM 2873 N N . ILE A 1 377 ? -8.658 4.339 -15.023 1.00 56.12 377 ILE A N 1
ATOM 2874 C CA . ILE A 1 377 ? -10.090 4.642 -15.223 1.00 56.12 377 ILE A CA 1
ATOM 2875 C C . ILE A 1 377 ? -10.226 5.192 -16.633 1.00 56.12 377 ILE A C 1
ATOM 2877 O O . ILE A 1 377 ? -9.633 6.227 -16.919 1.00 56.12 377 ILE A O 1
ATOM 2881 N N . LEU A 1 378 ? -10.997 4.522 -17.489 1.00 58.28 378 LEU A N 1
ATOM 2882 C CA . LEU A 1 378 ? -11.217 4.997 -18.854 1.00 58.28 378 LEU A CA 1
ATOM 2883 C C . LEU A 1 378 ? -12.382 5.988 -18.842 1.00 58.28 378 LEU A C 1
ATOM 2885 O O . LEU A 1 378 ? -13.530 5.618 -18.593 1.00 58.28 378 LEU A O 1
ATOM 2889 N N . GLY A 1 379 ? -12.079 7.261 -19.066 1.00 55.22 379 GLY A N 1
ATOM 2890 C CA . GLY A 1 379 ? -13.056 8.311 -19.297 1.00 55.22 379 GLY A CA 1
ATOM 2891 C C . GLY A 1 379 ? -13.741 8.177 -20.659 1.00 55.22 379 GLY A C 1
ATOM 2892 O O . GLY A 1 379 ? -13.364 7.384 -21.516 1.00 55.22 379 GLY A O 1
ATOM 2893 N N . ALA A 1 380 ? -14.757 9.011 -20.892 1.00 57.00 380 ALA A N 1
ATOM 2894 C CA . ALA A 1 380 ? -15.540 8.990 -22.134 1.00 57.00 380 ALA A CA 1
ATOM 2895 C C . ALA A 1 380 ? -14.736 9.355 -23.403 1.00 57.00 380 ALA A C 1
ATOM 2897 O O . ALA A 1 380 ? -15.233 9.158 -24.512 1.00 57.00 380 ALA A O 1
ATOM 2898 N N . GLU A 1 381 ? -13.534 9.915 -23.245 1.00 57.47 381 GLU A N 1
ATOM 2899 C CA . GLU A 1 381 ? -12.607 10.246 -24.335 1.00 57.47 381 GLU A CA 1
ATOM 2900 C C . GLU A 1 381 ? -11.554 9.149 -24.575 1.00 57.47 381 GLU A C 1
ATOM 2902 O O . GLU A 1 381 ? -10.831 9.210 -25.569 1.00 57.47 381 GLU A O 1
ATOM 2907 N N . ASP A 1 382 ? -11.501 8.129 -23.713 1.00 66.31 382 ASP A N 1
ATOM 2908 C CA . ASP A 1 382 ? -10.478 7.088 -23.742 1.00 66.31 382 ASP A CA 1
ATOM 2909 C C . ASP A 1 382 ? -10.975 5.856 -24.499 1.00 66.31 382 ASP A C 1
ATOM 2911 O O . ASP A 1 382 ? -12.150 5.474 -24.437 1.00 66.31 382 ASP A O 1
ATOM 2915 N N . SER A 1 383 ? -10.075 5.201 -25.233 1.00 73.00 383 SER A N 1
ATOM 2916 C CA . SER A 1 383 ? -10.429 4.006 -25.995 1.00 73.00 383 SER A CA 1
ATOM 2917 C C . SER A 1 383 ? -9.275 3.017 -26.103 1.00 73.00 383 SER A C 1
ATOM 2919 O O . SER A 1 383 ? -8.097 3.370 -26.142 1.00 73.00 383 SER A O 1
ATOM 2921 N N . PHE A 1 384 ? -9.627 1.737 -26.168 1.00 78.12 384 PHE A N 1
ATOM 2922 C CA . PHE A 1 384 ? -8.713 0.689 -26.577 1.00 78.12 384 PHE A CA 1
ATOM 2923 C C . PHE A 1 384 ? -8.322 0.913 -28.029 1.00 78.12 384 PHE A C 1
ATOM 2925 O O . PHE A 1 384 ? -9.149 0.787 -28.936 1.00 78.12 384 PHE A O 1
ATOM 2932 N N . GLU A 1 385 ? -7.039 1.164 -28.254 1.00 80.62 385 GLU A N 1
ATOM 2933 C CA . GLU A 1 385 ? -6.457 1.174 -29.589 1.00 80.62 385 GLU A CA 1
ATOM 2934 C C . GLU A 1 385 ? -6.299 -0.247 -30.132 1.00 80.62 385 GLU A C 1
ATOM 2936 O O . GLU A 1 385 ? -6.451 -0.480 -31.337 1.00 80.62 385 GLU A O 1
ATOM 2941 N N . TYR A 1 386 ? -6.092 -1.213 -29.232 1.00 77.88 386 TYR A N 1
ATOM 2942 C CA . TYR A 1 386 ? -5.856 -2.614 -29.553 1.00 77.88 386 TYR A CA 1
ATOM 2943 C C . TYR A 1 386 ? -6.404 -3.547 -28.463 1.00 77.88 386 TYR A C 1
ATOM 2945 O O . TYR A 1 386 ? -6.235 -3.289 -27.275 1.00 77.88 386 TYR A O 1
ATOM 2953 N N . GLY A 1 387 ? -6.992 -4.682 -28.847 1.00 86.88 387 GLY A N 1
ATOM 2954 C CA . GLY A 1 387 ? -7.425 -5.707 -27.894 1.00 86.88 387 GLY A CA 1
ATOM 2955 C C . GLY A 1 387 ? -7.610 -7.058 -28.564 1.00 86.88 387 GLY A C 1
ATOM 2956 O O . GLY A 1 387 ? -8.603 -7.274 -29.254 1.00 86.88 387 GLY A O 1
ATOM 2957 N N . LYS A 1 388 ? -6.662 -7.980 -28.372 1.00 89.19 388 LYS A N 1
ATOM 2958 C CA . LYS A 1 388 ? -6.708 -9.308 -28.995 1.00 89.19 388 LYS A CA 1
ATOM 2959 C C . LYS A 1 388 ? -6.534 -10.431 -27.995 1.00 89.19 388 LYS A C 1
ATOM 2961 O O . LYS A 1 388 ? -5.704 -10.357 -27.097 1.00 89.19 388 LYS A O 1
ATOM 2966 N N . VAL A 1 389 ? -7.263 -11.514 -28.227 1.00 92.12 389 VAL A N 1
ATOM 2967 C CA . VAL A 1 389 ? -7.112 -12.778 -27.506 1.00 92.12 389 VAL A CA 1
ATOM 2968 C C . VAL A 1 389 ? -6.542 -13.815 -28.461 1.00 92.12 389 VAL A C 1
ATOM 2970 O O . VAL A 1 389 ? -7.109 -14.084 -29.519 1.00 92.12 389 VAL A O 1
ATOM 2973 N N . VAL A 1 390 ? -5.417 -14.414 -28.089 1.00 90.75 390 VAL A N 1
ATOM 2974 C CA . VAL A 1 390 ? -4.809 -15.539 -28.797 1.00 90.75 390 VAL A CA 1
ATOM 2975 C C . VAL A 1 390 ? -5.126 -16.811 -28.032 1.00 90.75 390 VAL A C 1
ATOM 2977 O O . VAL A 1 390 ? -4.603 -17.025 -26.944 1.00 90.75 390 VAL A O 1
ATOM 2980 N N . LEU A 1 391 ? -5.963 -17.667 -28.607 1.00 90.62 391 LEU A N 1
ATOM 2981 C CA . LEU A 1 391 ? -6.279 -18.979 -28.053 1.00 90.62 391 LEU A CA 1
ATOM 2982 C C . LEU A 1 391 ? -5.388 -20.035 -28.682 1.00 90.62 391 LEU A C 1
ATOM 2984 O O . LEU A 1 391 ? -5.168 -20.016 -29.893 1.00 90.62 391 LEU A O 1
ATOM 2988 N N . LYS A 1 392 ? -4.898 -20.971 -27.872 1.00 87.88 392 LYS A N 1
ATOM 2989 C CA . LYS A 1 392 ? -3.989 -22.029 -28.302 1.00 87.88 392 LYS A CA 1
ATOM 2990 C C . LYS A 1 392 ? -4.328 -23.355 -27.636 1.00 87.88 392 LYS A C 1
ATOM 2992 O O . LYS A 1 392 ? -4.539 -23.432 -26.427 1.00 87.88 392 LYS A O 1
ATOM 2997 N N . ILE A 1 393 ? -4.305 -24.411 -28.439 1.00 82.06 393 ILE A N 1
ATOM 2998 C CA . ILE A 1 393 ? -4.444 -25.799 -27.988 1.00 82.06 393 ILE A CA 1
ATOM 2999 C C . ILE A 1 393 ? -3.106 -26.528 -28.073 1.00 82.06 393 ILE A C 1
ATOM 3001 O O . ILE A 1 393 ? -2.278 -26.240 -28.940 1.00 82.06 393 ILE A O 1
ATOM 3005 N N . SER A 1 394 ? -2.879 -27.465 -27.150 1.00 71.75 394 SER A N 1
ATOM 3006 C CA . SER A 1 394 ? -1.632 -28.242 -27.103 1.00 71.75 394 SER A CA 1
ATOM 3007 C C . SER A 1 394 ? -1.709 -29.596 -27.818 1.00 71.75 394 SER A C 1
ATOM 3009 O O . SER A 1 394 ? -0.669 -30.149 -28.168 1.00 71.75 394 SER A O 1
ATOM 3011 N N . GLN A 1 395 ? -2.917 -30.112 -28.064 1.00 72.06 395 GLN A N 1
ATOM 3012 C CA . GLN A 1 395 ? -3.207 -31.334 -28.823 1.00 72.06 395 GLN A CA 1
ATOM 3013 C C . GLN A 1 395 ? -4.525 -31.165 -29.590 1.00 72.06 395 GLN A C 1
ATOM 3015 O O . GLN A 1 395 ? -5.301 -30.251 -29.308 1.00 72.06 395 GLN A O 1
ATOM 3020 N N . ASP A 1 396 ? -4.769 -32.042 -30.562 1.00 74.94 396 ASP A N 1
ATOM 3021 C CA . ASP A 1 396 ? -5.908 -31.919 -31.470 1.00 74.94 396 ASP A CA 1
ATOM 3022 C C . ASP A 1 396 ? -7.257 -32.192 -30.796 1.00 74.94 396 ASP A C 1
ATOM 3024 O O . ASP A 1 396 ? -7.421 -33.148 -30.030 1.00 74.94 396 ASP A O 1
ATOM 3028 N N . ILE A 1 397 ? -8.248 -31.389 -31.187 1.00 79.44 397 ILE A N 1
ATOM 3029 C CA . ILE A 1 397 ? -9.666 -31.605 -30.897 1.00 79.44 397 ILE A CA 1
ATOM 3030 C C . ILE A 1 397 ? -10.370 -31.891 -32.223 1.00 79.44 397 ILE A C 1
ATOM 3032 O O . ILE A 1 397 ? -10.268 -31.118 -33.177 1.00 79.44 397 ILE A O 1
ATOM 3036 N N . TYR A 1 398 ? -11.103 -32.998 -32.283 1.00 79.06 398 TYR A N 1
ATOM 3037 C CA . TYR A 1 398 ? -11.852 -33.408 -33.464 1.00 79.06 398 TYR A CA 1
ATOM 3038 C C . TYR A 1 398 ? -13.292 -32.906 -33.360 1.00 79.06 398 TYR A C 1
ATOM 3040 O O . TYR A 1 398 ? -14.009 -33.257 -32.424 1.00 79.06 398 TYR A O 1
ATOM 3048 N N . LEU A 1 399 ? -13.703 -32.082 -34.326 1.00 78.31 399 LEU A N 1
ATOM 3049 C CA . LEU A 1 399 ? -15.034 -31.476 -34.396 1.00 78.31 399 LEU A CA 1
ATOM 3050 C C . LEU A 1 399 ? -15.960 -32.249 -35.353 1.00 78.31 399 LEU A C 1
ATOM 3052 O O . LEU A 1 399 ? -15.481 -32.863 -36.316 1.00 78.31 399 LEU A O 1
ATOM 3056 N N . PRO A 1 400 ? -17.286 -32.212 -35.139 1.00 73.12 400 PRO A N 1
ATOM 3057 C CA . PRO A 1 400 ? -18.240 -32.894 -36.006 1.00 73.12 400 PRO A CA 1
ATOM 3058 C C . PRO A 1 400 ? -18.340 -32.290 -37.412 1.00 73.12 400 PRO A C 1
ATOM 3060 O O . PRO A 1 400 ? -18.134 -31.099 -37.632 1.00 73.12 400 PRO A O 1
ATOM 3063 N N . GLY A 1 401 ? -18.721 -33.125 -38.385 1.00 65.12 401 GLY A N 1
ATOM 3064 C CA . GLY A 1 401 ? -19.147 -32.655 -39.709 1.00 65.12 401 GLY A CA 1
ATOM 3065 C C . GLY A 1 401 ? -18.029 -32.138 -40.623 1.00 65.12 401 GLY A C 1
ATOM 3066 O O . GLY A 1 401 ? -18.205 -31.119 -41.286 1.00 65.12 401 GLY A O 1
ATOM 3067 N N . SER A 1 402 ? -16.884 -32.832 -40.695 1.00 56.69 402 SER A N 1
ATOM 3068 C CA . SER A 1 402 ? -15.800 -32.551 -41.665 1.00 56.69 402 SER A CA 1
ATOM 3069 C C . SER A 1 402 ? -15.312 -31.086 -41.691 1.00 56.69 402 SER A C 1
ATOM 3071 O O . SER A 1 402 ? -14.928 -30.571 -42.739 1.00 56.69 402 SER A O 1
ATOM 3073 N N . GLY A 1 403 ? -15.315 -30.410 -40.534 1.00 57.12 403 GLY A N 1
ATOM 3074 C CA . GLY A 1 403 ? -14.806 -29.040 -40.378 1.00 57.12 403 GLY A CA 1
ATOM 3075 C C . GLY A 1 403 ? -15.791 -27.924 -40.749 1.00 57.12 403 GLY A C 1
ATOM 3076 O O . GLY A 1 403 ? -15.369 -26.782 -40.909 1.00 57.12 403 GLY A O 1
ATOM 3077 N N . SER A 1 404 ? -17.084 -28.230 -40.911 1.00 61.38 404 SER A N 1
ATOM 3078 C CA . SER A 1 404 ? -18.140 -27.222 -41.128 1.00 61.38 404 SER A CA 1
ATOM 3079 C C . SER A 1 404 ? -18.739 -26.659 -39.832 1.00 61.38 404 SER A C 1
ATOM 3081 O O . SER A 1 404 ? -19.470 -25.676 -39.890 1.00 61.38 404 SER A O 1
ATOM 3083 N N . VAL A 1 405 ? -18.445 -27.267 -38.678 1.00 71.44 405 VAL A N 1
ATOM 3084 C CA . VAL A 1 405 ? -18.908 -26.827 -37.353 1.00 71.44 405 VAL A CA 1
ATOM 3085 C C . VAL A 1 405 ? -17.681 -26.554 -36.487 1.00 71.44 405 VAL A C 1
ATOM 3087 O O . VAL A 1 405 ? -16.886 -27.466 -36.259 1.00 71.44 405 VAL A O 1
ATOM 3090 N N . GLY A 1 406 ? -17.501 -25.307 -36.048 1.00 81.06 406 GLY A N 1
ATOM 3091 C CA . GLY A 1 406 ? -16.373 -24.886 -35.219 1.00 81.06 406 GLY A CA 1
ATOM 3092 C C . GLY A 1 406 ? -16.708 -24.700 -33.742 1.00 81.06 406 GLY A C 1
ATOM 3093 O O . GLY A 1 406 ? -17.866 -24.791 -33.326 1.00 81.06 406 GLY A O 1
ATOM 3094 N N . ILE A 1 407 ? -15.670 -24.444 -32.940 1.00 88.81 407 ILE A N 1
ATOM 3095 C CA . ILE A 1 407 ? -15.836 -23.976 -31.558 1.00 88.81 407 ILE A CA 1
ATOM 3096 C C . ILE A 1 407 ? -16.232 -22.504 -31.627 1.00 88.81 407 ILE A C 1
ATOM 3098 O O . ILE A 1 407 ? -15.449 -21.669 -32.089 1.00 88.81 407 ILE A O 1
ATOM 3102 N N . LYS A 1 408 ? -17.432 -22.175 -31.150 1.00 92.25 408 LYS A N 1
ATOM 3103 C CA . LYS A 1 408 ? -17.880 -20.781 -31.093 1.00 92.25 408 LYS A CA 1
ATOM 3104 C C . LYS A 1 408 ? -17.229 -20.086 -29.910 1.00 92.25 408 LYS A C 1
ATOM 3106 O O . LYS A 1 408 ? -17.224 -20.630 -28.806 1.00 92.25 408 LYS A O 1
ATOM 3111 N N . VAL A 1 409 ? -16.707 -18.889 -30.146 1.00 94.38 409 VAL A N 1
ATOM 3112 C CA . VAL A 1 409 ? -16.033 -18.087 -29.128 1.00 94.38 409 VAL A CA 1
ATOM 3113 C C . VAL A 1 409 ? -16.818 -16.809 -28.890 1.00 94.38 409 VAL A C 1
ATOM 3115 O O . VAL A 1 409 ? -16.995 -16.003 -29.804 1.00 94.38 409 VAL A O 1
ATOM 3118 N N . TYR A 1 410 ? -17.278 -16.633 -27.659 1.00 96.56 410 TYR A N 1
ATOM 3119 C CA . TYR A 1 410 ? -18.002 -15.460 -27.198 1.00 96.56 410 TYR A CA 1
ATOM 3120 C C . TYR A 1 410 ? -17.138 -14.645 -26.242 1.00 96.56 410 TYR A C 1
ATOM 3122 O O . TYR A 1 410 ? -16.333 -15.207 -25.502 1.00 96.56 410 TYR A O 1
ATOM 3130 N N . VAL A 1 411 ? -17.347 -13.334 -26.227 1.00 96.50 411 VAL A N 1
ATOM 3131 C CA . VAL A 1 411 ? -16.883 -12.434 -25.169 1.00 96.50 411 VAL A CA 1
ATOM 3132 C C . VAL A 1 411 ? -18.091 -11.926 -24.382 1.00 96.50 411 VAL A C 1
ATOM 3134 O O . VAL A 1 411 ? -19.142 -11.642 -24.969 1.00 96.50 411 VAL A O 1
ATOM 3137 N N . ASN A 1 412 ? -17.980 -11.872 -23.056 1.00 95.62 412 ASN A N 1
ATOM 3138 C CA . ASN A 1 412 ? -19.063 -11.434 -22.179 1.00 95.62 412 ASN A CA 1
ATOM 3139 C C . ASN A 1 412 ? -18.534 -10.854 -20.856 1.00 95.62 412 ASN A C 1
ATOM 3141 O O . ASN A 1 412 ? -17.389 -11.097 -20.481 1.00 95.62 412 ASN A O 1
ATOM 3145 N N . ASN A 1 413 ? -19.393 -10.136 -20.131 1.00 90.69 413 ASN A N 1
ATOM 3146 C CA . ASN A 1 413 ? -19.124 -9.619 -18.784 1.00 90.69 413 ASN A CA 1
ATOM 3147 C C . ASN A 1 413 ? -19.547 -10.580 -17.657 1.00 90.69 413 ASN A C 1
ATOM 3149 O O . ASN A 1 413 ? -19.347 -10.302 -16.476 1.00 90.69 413 ASN A O 1
ATOM 3153 N N . ALA A 1 414 ? -20.114 -11.726 -18.031 1.00 89.31 414 ALA A N 1
ATOM 3154 C CA . ALA A 1 414 ? -20.505 -12.812 -17.149 1.00 89.31 414 ALA A CA 1
ATOM 3155 C C . ALA A 1 414 ? -19.936 -14.144 -17.669 1.00 89.31 414 ALA A C 1
ATOM 3157 O O . ALA A 1 414 ? -19.756 -14.300 -18.880 1.00 89.31 414 ALA A O 1
ATOM 3158 N N . PRO A 1 415 ? -19.704 -15.142 -16.797 1.00 91.50 415 PRO A N 1
ATOM 3159 C CA . PRO A 1 415 ? -19.079 -16.414 -17.166 1.00 91.50 415 PRO A CA 1
ATOM 3160 C C . PRO A 1 415 ? -20.031 -17.385 -17.903 1.00 91.50 415 PRO A C 1
ATOM 3162 O O . PRO A 1 415 ? -20.082 -18.571 -17.583 1.00 91.50 415 PRO A O 1
ATOM 3165 N N . THR A 1 416 ? -20.803 -16.900 -18.880 1.00 91.25 416 THR A N 1
ATOM 3166 C CA . THR A 1 416 ? -21.773 -17.675 -19.678 1.00 91.25 416 THR A CA 1
ATOM 3167 C C . THR A 1 416 ? -21.866 -17.155 -21.113 1.00 91.25 416 THR A C 1
ATOM 3169 O O . THR A 1 416 ? -21.661 -15.965 -21.362 1.00 91.25 416 THR A O 1
ATOM 3172 N N . SER A 1 417 ? -22.210 -18.028 -22.068 1.00 90.12 417 SER A N 1
ATOM 3173 C CA . SER A 1 417 ? -22.451 -17.613 -23.460 1.00 90.12 417 SER A CA 1
ATOM 3174 C C . SER A 1 417 ? -23.750 -16.807 -23.633 1.00 90.12 417 SER A C 1
ATOM 3176 O O . SER A 1 417 ? -23.906 -16.073 -24.611 1.00 90.12 417 SER A O 1
ATOM 3178 N N . THR A 1 418 ? -24.684 -16.903 -22.680 1.00 92.69 418 THR A N 1
ATOM 3179 C CA . THR A 1 418 ? -25.984 -16.224 -22.757 1.00 92.69 418 THR A CA 1
ATOM 3180 C C . THR A 1 418 ? -25.797 -14.709 -22.689 1.00 92.69 418 THR A C 1
ATOM 3182 O O . THR A 1 418 ? -25.249 -14.187 -21.722 1.00 92.69 418 THR A O 1
ATOM 3185 N N . GLY A 1 419 ? -26.257 -13.998 -23.721 1.00 90.31 419 GLY A N 1
ATOM 3186 C CA . GLY A 1 419 ? -26.062 -12.548 -23.848 1.00 90.31 419 GLY A CA 1
ATOM 3187 C C . GLY A 1 419 ? -24.653 -12.129 -24.293 1.00 90.31 419 GLY A C 1
ATOM 3188 O O . GLY A 1 419 ? -24.418 -10.938 -24.469 1.00 90.31 419 GLY A O 1
ATOM 3189 N N . GLY A 1 420 ? -23.739 -13.081 -24.515 1.00 90.88 420 GLY A N 1
ATOM 3190 C CA . GLY A 1 420 ? -22.382 -12.813 -24.987 1.00 90.88 420 GLY A CA 1
ATOM 3191 C C . GLY A 1 420 ? -22.320 -12.447 -26.472 1.00 90.88 420 GLY A C 1
ATOM 3192 O O . GLY A 1 420 ? -23.158 -12.854 -27.281 1.00 90.88 420 GLY A O 1
ATOM 3193 N N . THR A 1 421 ? -21.281 -11.705 -26.853 1.00 96.56 421 THR A N 1
ATOM 3194 C CA . THR A 1 421 ? -21.008 -11.328 -28.248 1.00 96.56 421 THR A CA 1
ATOM 3195 C C . THR A 1 421 ? -20.139 -12.389 -28.910 1.00 96.56 421 THR A C 1
ATOM 3197 O O . THR A 1 421 ? -19.061 -12.697 -28.413 1.00 96.56 421 THR A O 1
ATOM 3200 N N . LEU A 1 422 ? -20.585 -12.957 -30.034 1.00 95.38 422 LEU A N 1
ATOM 3201 C CA . LEU A 1 422 ? -19.789 -13.916 -30.805 1.00 95.38 422 LEU A CA 1
ATOM 3202 C C . LEU A 1 422 ? -18.625 -13.186 -31.496 1.00 95.38 422 LEU A C 1
ATOM 3204 O O . LEU A 1 422 ? -18.859 -12.343 -32.357 1.00 95.38 422 LEU A O 1
ATOM 3208 N N . VAL A 1 423 ? -17.387 -13.537 -31.146 1.00 93.81 423 VAL A N 1
ATOM 3209 C CA . VAL A 1 423 ? -16.154 -12.902 -31.657 1.00 93.81 423 VAL A CA 1
ATOM 3210 C C . VAL A 1 423 ? -15.345 -13.810 -32.578 1.00 93.81 423 VAL A C 1
ATOM 3212 O O . VAL A 1 423 ? -14.453 -13.345 -33.283 1.00 93.81 423 VAL A O 1
ATOM 3215 N N . GLY A 1 424 ? -15.658 -15.105 -32.620 1.00 89.81 424 GLY A N 1
ATOM 3216 C CA . GLY A 1 424 ? -15.012 -16.023 -33.548 1.00 89.81 424 GLY A CA 1
ATOM 3217 C C . GLY A 1 424 ? -15.687 -17.380 -33.654 1.00 89.81 424 GLY A C 1
ATOM 3218 O O . GLY A 1 424 ? -16.422 -17.810 -32.767 1.00 89.81 424 GLY A O 1
ATOM 3219 N N . ASP A 1 425 ? -15.389 -18.066 -34.753 1.00 88.62 425 ASP A N 1
ATOM 3220 C CA . ASP A 1 425 ? -15.770 -19.454 -35.000 1.00 88.62 425 ASP A CA 1
ATOM 3221 C C . ASP A 1 425 ? -14.514 -20.245 -35.396 1.00 88.62 425 ASP A C 1
ATOM 3223 O O . ASP A 1 425 ? -13.957 -20.087 -36.490 1.00 88.62 425 ASP A O 1
ATOM 3227 N N . TRP A 1 426 ? -14.009 -21.061 -34.471 1.00 85.94 426 TRP A N 1
ATOM 3228 C CA . TRP A 1 426 ? -12.774 -21.816 -34.651 1.00 85.94 426 TRP A CA 1
ATOM 3229 C C . TRP A 1 426 ? -13.071 -23.159 -35.326 1.00 85.94 426 TRP A C 1
ATOM 3231 O O . TRP A 1 426 ? -13.205 -24.205 -34.691 1.00 85.94 426 TRP A O 1
ATOM 3241 N N . THR A 1 427 ? -13.187 -23.109 -36.652 1.00 73.19 427 THR A N 1
ATOM 3242 C CA . THR A 1 427 ? -13.653 -24.216 -37.510 1.00 73.19 427 THR A CA 1
ATOM 3243 C C . THR A 1 427 ? -12.616 -25.308 -37.792 1.00 73.19 427 THR A C 1
ATOM 3245 O O . THR A 1 427 ? -12.980 -26.396 -38.240 1.00 73.19 427 THR A O 1
ATOM 3248 N N . LYS A 1 428 ? -11.320 -25.059 -37.541 1.00 65.94 428 LYS A N 1
ATOM 3249 C CA . LYS A 1 428 ? -10.228 -26.015 -37.827 1.00 65.94 428 LYS A CA 1
ATOM 3250 C C . LYS A 1 428 ? -9.107 -26.039 -36.771 1.00 65.94 428 LYS A C 1
ATOM 3252 O O . LYS A 1 428 ? -7.972 -25.690 -37.101 1.00 65.94 428 LYS A O 1
ATOM 3257 N N . PRO A 1 429 ? -9.358 -26.524 -35.546 1.00 60.16 429 PRO A N 1
ATOM 3258 C CA . PRO A 1 429 ? -8.299 -26.819 -34.573 1.00 60.16 429 PRO A CA 1
ATOM 3259 C C . PRO A 1 429 ? -7.434 -28.061 -34.934 1.00 60.16 429 PRO A C 1
ATOM 3261 O O . PRO A 1 429 ? -6.878 -28.702 -34.051 1.00 60.16 429 PRO A O 1
ATOM 3264 N N . LEU A 1 430 ? -7.321 -28.433 -36.219 1.00 53.81 430 LEU A N 1
ATOM 3265 C CA . LEU A 1 430 ? -6.760 -29.709 -36.701 1.00 53.81 430 LEU A CA 1
ATOM 3266 C C . LEU A 1 430 ? -5.330 -29.566 -37.256 1.00 53.81 430 LEU A C 1
ATOM 3268 O O . LEU A 1 430 ? -5.135 -28.858 -38.236 1.00 53.81 430 LEU A O 1
ATOM 3272 N N . MET A 1 431 ? -4.370 -30.309 -36.694 1.00 51.97 431 MET A N 1
ATOM 3273 C CA . MET A 1 431 ? -3.125 -30.816 -37.303 1.00 51.97 431 MET A CA 1
ATOM 3274 C C . MET A 1 431 ? -2.381 -29.984 -38.376 1.00 51.97 431 MET A C 1
ATOM 3276 O O . MET A 1 431 ? -2.795 -29.833 -39.530 1.00 51.97 431 MET A O 1
ATOM 3280 N N . VAL A 1 432 ? -1.113 -29.712 -38.050 1.00 42.88 432 VAL A N 1
ATOM 3281 C CA . VAL A 1 432 ? 0.001 -29.281 -38.926 1.00 42.88 432 VAL A CA 1
ATOM 3282 C C . VAL A 1 432 ? 0.206 -30.192 -40.159 1.00 42.88 432 VAL A C 1
ATOM 3284 O O . VAL A 1 432 ? 0.804 -29.770 -41.144 1.00 42.88 432 VAL A O 1
ATOM 3287 N N . ALA A 1 433 ? -0.330 -31.420 -40.166 1.00 42.22 433 ALA A N 1
ATOM 3288 C CA . ALA A 1 433 ? -0.201 -32.366 -41.281 1.00 42.22 433 ALA A CA 1
ATOM 3289 C C . ALA A 1 433 ? -1.182 -32.139 -42.455 1.00 42.22 433 ALA A C 1
ATOM 3291 O O . ALA A 1 433 ? -0.995 -32.737 -43.513 1.00 42.22 433 ALA A O 1
ATOM 3292 N N . ILE A 1 434 ? -2.214 -31.293 -42.300 1.00 46.03 434 ILE A N 1
ATOM 3293 C CA . ILE A 1 434 ? -3.198 -30.986 -43.367 1.00 46.03 434 ILE A CA 1
ATOM 3294 C C . ILE A 1 434 ? -3.507 -29.475 -43.480 1.00 46.03 434 ILE A C 1
ATOM 3296 O O . ILE A 1 434 ? -4.460 -29.079 -44.149 1.00 46.03 434 ILE A O 1
ATOM 3300 N N . GLY A 1 435 ? -2.692 -28.621 -42.848 1.00 49.69 435 GLY A N 1
ATOM 3301 C CA . GLY A 1 435 ? -2.763 -27.160 -42.983 1.00 49.69 435 GLY A CA 1
ATOM 3302 C C . GLY A 1 435 ? -3.802 -26.443 -42.107 1.00 49.69 435 GLY A C 1
ATOM 3303 O O . GLY A 1 435 ? -4.311 -25.407 -42.531 1.00 49.69 435 GLY A O 1
ATOM 3304 N N . GLY A 1 436 ? -4.157 -26.969 -40.926 1.00 58.19 436 GLY A N 1
ATOM 3305 C CA . GLY A 1 436 ? -4.989 -26.244 -39.950 1.00 58.19 436 GLY A CA 1
ATOM 3306 C C . GLY A 1 436 ? -4.181 -25.456 -38.907 1.00 58.19 436 GLY A C 1
ATOM 3307 O O . GLY A 1 436 ? -2.968 -25.627 -38.779 1.00 58.19 436 GLY A O 1
ATOM 3308 N N . ASN A 1 437 ? -4.868 -24.579 -38.162 1.00 67.00 437 ASN A N 1
ATOM 3309 C CA . ASN A 1 437 ? -4.260 -23.655 -37.199 1.00 67.00 437 ASN A CA 1
ATOM 3310 C C . ASN A 1 437 ? -4.557 -24.103 -3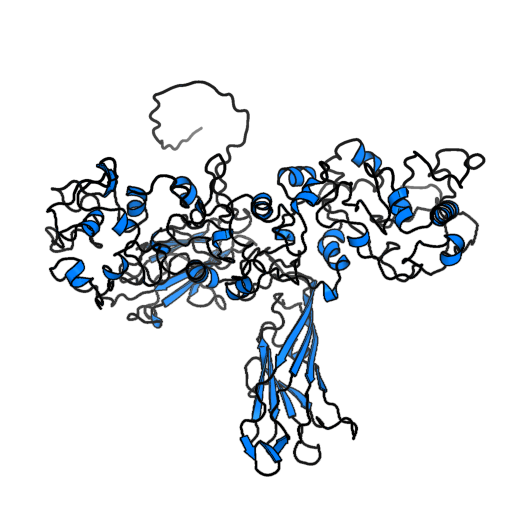5.758 1.00 67.00 437 ASN A C 1
ATOM 3312 O O . ASN A 1 437 ? -5.709 -24.096 -35.320 1.00 67.00 437 ASN A O 1
ATOM 3316 N N . ASN A 1 438 ? -3.507 -24.430 -34.998 1.00 76.81 438 ASN A N 1
ATOM 3317 C CA . ASN A 1 438 ? -3.581 -24.768 -33.565 1.00 76.81 438 ASN A CA 1
ATOM 3318 C C . ASN A 1 438 ? -3.741 -23.542 -32.647 1.00 76.81 438 ASN A C 1
ATOM 3320 O O . ASN A 1 438 ? -3.744 -23.669 -31.420 1.00 76.81 438 ASN A O 1
ATOM 3324 N N . SER A 1 439 ? -3.877 -22.360 -33.242 1.00 85.62 439 SER A N 1
ATOM 3325 C CA . SER A 1 439 ? -4.216 -21.127 -32.556 1.00 85.62 439 SER A CA 1
ATOM 3326 C C . SER A 1 439 ? -5.181 -20.287 -33.377 1.00 85.62 439 SER A C 1
ATOM 3328 O O . SER A 1 439 ? -5.125 -20.293 -34.609 1.00 85.62 439 SER A O 1
ATOM 3330 N N . ILE A 1 440 ? -6.008 -19.507 -32.694 1.00 86.56 440 ILE A N 1
ATOM 3331 C CA . ILE A 1 440 ? -6.850 -18.476 -33.298 1.00 86.56 440 ILE A CA 1
ATOM 3332 C C . ILE A 1 440 ? -6.608 -17.154 -32.573 1.00 86.56 440 ILE A C 1
ATOM 3334 O O . ILE A 1 440 ? -6.491 -17.120 -31.350 1.00 86.56 440 ILE A O 1
ATOM 3338 N N . THR A 1 441 ? -6.503 -16.068 -33.333 1.00 90.56 441 THR A N 1
ATOM 3339 C CA . THR A 1 441 ? -6.426 -14.709 -32.794 1.00 90.56 441 THR A CA 1
ATOM 3340 C C . THR A 1 441 ? -7.754 -14.020 -33.045 1.00 90.56 441 THR A C 1
ATOM 3342 O O . THR A 1 441 ? -8.221 -13.985 -34.182 1.00 90.56 441 THR A O 1
ATOM 3345 N N . LEU A 1 442 ? -8.349 -13.491 -31.986 1.00 92.25 442 LEU A N 1
ATOM 3346 C CA . LEU A 1 442 ? -9.655 -12.847 -31.987 1.00 92.25 442 LEU A CA 1
ATOM 3347 C C . LEU A 1 442 ? -9.478 -11.385 -31.608 1.00 92.25 442 LEU A C 1
ATOM 3349 O O . LEU A 1 442 ? -8.772 -11.094 -30.643 1.00 92.25 442 LEU A O 1
ATOM 3353 N N . ASP A 1 443 ? -10.094 -10.489 -32.370 1.00 92.94 443 ASP A N 1
ATOM 3354 C CA . ASP A 1 443 ? -10.147 -9.067 -32.040 1.00 92.94 443 ASP A CA 1
ATOM 3355 C C . ASP A 1 443 ? -11.399 -8.797 -31.208 1.00 92.94 443 ASP A C 1
ATOM 3357 O O . ASP A 1 443 ? -12.506 -9.171 -31.601 1.00 92.94 443 ASP A O 1
ATOM 3361 N N . ILE A 1 444 ? -11.207 -8.199 -30.037 1.00 93.25 444 ILE A N 1
ATOM 3362 C CA . ILE A 1 444 ? -12.280 -7.849 -29.105 1.00 93.25 444 ILE A CA 1
ATOM 3363 C C . ILE A 1 444 ? -12.288 -6.352 -28.778 1.00 93.25 444 ILE A C 1
ATOM 3365 O O . ILE A 1 444 ? -13.005 -5.946 -27.865 1.00 93.25 444 ILE A O 1
ATOM 3369 N N . LYS A 1 445 ? -11.527 -5.526 -29.516 1.00 92.44 445 LYS A N 1
ATOM 3370 C CA . LYS A 1 445 ? -11.411 -4.072 -29.304 1.00 92.44 445 LYS A CA 1
ATOM 3371 C C . LYS A 1 445 ? -12.771 -3.393 -29.150 1.00 92.44 445 LYS A C 1
ATOM 3373 O O . LYS A 1 445 ? -12.997 -2.679 -28.178 1.00 92.44 445 LYS A O 1
ATOM 3378 N N . ASP A 1 446 ? -13.683 -3.632 -30.088 1.00 90.81 446 ASP A N 1
ATOM 3379 C CA . ASP A 1 446 ? -14.986 -2.959 -30.097 1.00 90.81 446 ASP A CA 1
ATOM 3380 C C . ASP A 1 446 ? -15.835 -3.342 -28.881 1.00 90.81 446 ASP A C 1
ATOM 3382 O O . ASP A 1 446 ? -16.519 -2.500 -28.301 1.00 90.81 446 ASP A O 1
ATOM 3386 N N . TRP A 1 447 ? -15.753 -4.605 -28.452 1.00 93.00 447 TRP A N 1
ATOM 3387 C CA . TRP A 1 447 ? -16.453 -5.058 -27.256 1.00 93.00 447 TRP A CA 1
ATOM 3388 C C . TRP A 1 447 ? -15.856 -4.436 -25.989 1.00 93.00 447 TRP A C 1
ATOM 3390 O O . TRP A 1 447 ? -16.619 -4.003 -25.127 1.00 93.00 447 TRP A O 1
ATOM 3400 N N . LEU A 1 448 ? -14.523 -4.333 -25.900 1.00 87.81 448 LEU A N 1
ATOM 3401 C CA . LEU A 1 448 ? -13.834 -3.673 -24.784 1.00 87.81 448 LEU A CA 1
ATOM 3402 C C . LEU A 1 448 ? -14.218 -2.192 -24.682 1.00 87.81 448 LEU A C 1
ATOM 3404 O O . LEU A 1 448 ? -14.491 -1.707 -23.590 1.00 87.81 448 LEU A O 1
ATOM 3408 N N . ASN A 1 449 ? -14.310 -1.491 -25.814 1.00 84.62 449 ASN A N 1
ATOM 3409 C CA . ASN A 1 449 ? -14.744 -0.092 -25.852 1.00 84.62 449 ASN A CA 1
ATOM 3410 C C . ASN A 1 449 ? -16.225 0.091 -25.486 1.00 84.62 449 ASN A C 1
ATOM 3412 O O . ASN A 1 449 ? -16.589 1.107 -24.907 1.00 84.62 449 ASN A O 1
ATOM 3416 N N . ALA A 1 450 ? -17.086 -0.885 -25.783 1.00 86.62 450 ALA A N 1
ATOM 3417 C CA . ALA A 1 450 ? -18.500 -0.836 -25.404 1.00 86.62 450 ALA A CA 1
ATOM 3418 C C . ALA A 1 450 ? -18.768 -1.255 -23.943 1.00 86.62 450 ALA A C 1
ATOM 3420 O O . ALA A 1 450 ? -19.832 -0.948 -23.408 1.00 86.62 450 ALA A O 1
ATOM 3421 N N . ASN A 1 451 ? -17.831 -1.970 -23.310 1.00 83.81 451 ASN A N 1
ATOM 3422 C CA . ASN A 1 451 ? -17.972 -2.551 -21.970 1.00 83.81 451 ASN A CA 1
ATOM 3423 C C . ASN A 1 451 ? -16.757 -2.212 -21.093 1.00 83.81 451 ASN A C 1
ATOM 3425 O O . ASN A 1 451 ? -16.224 -3.077 -20.396 1.00 83.81 451 ASN A O 1
ATOM 3429 N N . GLN A 1 452 ? -16.305 -0.959 -21.157 1.00 74.94 452 GLN A N 1
ATOM 3430 C CA . GLN A 1 452 ? -15.181 -0.470 -20.361 1.00 74.94 452 GLN A CA 1
ATOM 3431 C C . GLN A 1 452 ? -15.404 -0.765 -18.868 1.00 74.94 452 GLN A C 1
ATOM 3433 O O . GLN A 1 452 ? -16.529 -0.697 -18.373 1.00 74.94 452 GLN A O 1
ATOM 3438 N N . GLU A 1 453 ? -14.320 -1.106 -18.164 1.00 68.50 453 GLU A N 1
ATOM 3439 C CA . GLU A 1 453 ? -14.292 -1.368 -16.712 1.00 68.50 453 GLU A CA 1
ATOM 3440 C C . GLU A 1 453 ? -15.101 -2.582 -16.231 1.00 68.50 453 GLU A C 1
ATOM 3442 O O . GLU A 1 453 ? -15.268 -2.793 -15.028 1.00 68.50 453 GLU A O 1
ATOM 3447 N N . GLN A 1 454 ? -15.610 -3.404 -17.148 1.00 79.62 454 GLN A N 1
ATOM 3448 C CA . GLN A 1 454 ? -16.280 -4.651 -16.806 1.00 79.62 454 GLN A CA 1
ATOM 3449 C C . GLN A 1 454 ? -15.313 -5.833 -16.887 1.00 79.62 454 GLN A C 1
ATOM 3451 O O . GLN A 1 454 ? -14.347 -5.830 -17.653 1.00 79.62 454 GLN A O 1
ATOM 3456 N N . ASN A 1 455 ? -15.595 -6.881 -16.108 1.00 83.94 455 ASN A N 1
ATOM 3457 C CA . ASN A 1 455 ? -14.860 -8.136 -16.220 1.00 83.94 455 ASN A CA 1
ATOM 3458 C C . ASN A 1 455 ? -14.982 -8.704 -17.633 1.00 83.94 455 ASN A C 1
ATOM 3460 O O . ASN A 1 455 ? -16.031 -8.602 -18.266 1.00 83.94 455 ASN A O 1
ATOM 3464 N N . VAL A 1 456 ? -13.922 -9.352 -18.103 1.00 90.31 456 VAL A N 1
ATOM 3465 C CA . VAL A 1 456 ? -13.871 -9.931 -19.441 1.00 90.31 456 VAL A CA 1
ATOM 3466 C C . VAL A 1 456 ? -13.775 -11.439 -19.339 1.00 90.31 456 VAL A C 1
ATOM 3468 O O . VAL A 1 456 ? -12.780 -12.000 -18.880 1.00 90.31 456 VAL A O 1
ATOM 3471 N N . TYR A 1 457 ? -14.822 -12.097 -19.820 1.00 94.06 457 TYR A N 1
ATOM 3472 C CA . TYR A 1 457 ? -14.894 -13.540 -19.951 1.00 94.06 457 TYR A CA 1
ATOM 3473 C C . TYR A 1 457 ? -14.855 -13.925 -21.422 1.00 94.06 457 TYR A C 1
ATOM 3475 O O . TYR A 1 457 ? -15.595 -13.374 -22.238 1.00 94.06 457 TYR A O 1
ATOM 3483 N N . ILE A 1 458 ? -14.032 -14.919 -21.754 1.00 96.06 458 ILE A N 1
ATOM 3484 C CA . ILE A 1 458 ? -14.084 -15.598 -23.050 1.00 96.06 458 ILE A CA 1
ATOM 3485 C C . ILE A 1 458 ? -14.748 -16.956 -22.854 1.00 96.06 458 ILE A C 1
ATOM 3487 O O . ILE A 1 458 ? -14.279 -17.774 -22.062 1.00 96.06 458 ILE A O 1
ATOM 3491 N N . ILE A 1 459 ? -15.837 -17.197 -23.580 1.00 95.75 459 ILE A N 1
ATOM 3492 C CA . ILE A 1 459 ? -16.651 -18.406 -23.475 1.00 95.75 459 ILE A CA 1
ATOM 3493 C C . ILE A 1 459 ? -16.542 -19.207 -24.763 1.00 95.75 459 ILE A C 1
ATOM 3495 O O . ILE A 1 459 ? -16.831 -18.727 -25.857 1.00 95.75 459 ILE A O 1
ATOM 3499 N N . LEU A 1 460 ? -16.133 -20.456 -24.613 1.00 93.69 460 LEU A N 1
ATOM 3500 C CA . LEU A 1 460 ? -15.953 -21.432 -25.670 1.00 93.69 460 LEU A CA 1
ATOM 3501 C C . LEU A 1 460 ? -17.127 -22.404 -25.633 1.00 93.69 460 LEU A C 1
ATOM 3503 O O . LEU A 1 460 ? -17.313 -23.105 -24.639 1.00 93.69 460 LEU A O 1
ATOM 3507 N N . VAL A 1 461 ? -17.896 -22.462 -26.717 1.00 93.06 461 VAL A N 1
ATOM 3508 C CA . VAL A 1 461 ? -18.964 -23.451 -26.890 1.00 93.06 461 VAL A CA 1
ATOM 3509 C C . VAL A 1 461 ? -18.445 -24.554 -27.799 1.00 93.06 461 VAL A C 1
ATOM 3511 O O . VAL A 1 461 ? -18.308 -24.379 -29.014 1.00 93.06 461 VAL A O 1
ATOM 3514 N N . ILE A 1 462 ? -18.117 -25.686 -27.184 1.00 89.50 462 ILE A N 1
ATOM 3515 C CA . ILE A 1 462 ? -17.637 -26.885 -27.866 1.00 89.50 462 ILE A CA 1
ATOM 3516 C C . ILE A 1 462 ? -18.866 -27.671 -28.326 1.00 89.50 462 ILE A C 1
ATOM 3518 O O . ILE A 1 462 ? -19.686 -28.032 -27.478 1.00 89.50 462 ILE A O 1
ATOM 3522 N N . PRO A 1 463 ? -19.014 -27.955 -29.631 1.00 88.81 463 PRO A N 1
ATOM 3523 C CA . PRO A 1 463 ? -20.206 -28.618 -30.135 1.00 88.81 463 PRO A CA 1
ATOM 3524 C C . PRO A 1 463 ? -20.282 -30.071 -29.660 1.00 88.81 463 PRO A C 1
ATOM 3526 O O . PRO A 1 463 ? -19.261 -30.764 -29.534 1.00 88.81 463 PRO A O 1
ATOM 3529 N N . ALA A 1 464 ? -21.506 -30.555 -29.457 1.00 87.31 464 ALA A N 1
ATOM 3530 C CA . ALA A 1 464 ? -21.795 -31.957 -29.203 1.00 87.31 464 ALA A CA 1
ATOM 3531 C C . ALA A 1 464 ? -21.109 -32.840 -30.248 1.00 87.31 464 ALA A C 1
ATOM 3533 O O . ALA A 1 464 ? -20.958 -32.460 -31.407 1.00 87.31 464 ALA A O 1
ATOM 3534 N N . THR A 1 465 ? -20.730 -34.050 -29.851 1.00 84.50 465 THR A N 1
ATOM 3535 C CA . THR A 1 465 ? -20.008 -35.051 -30.652 1.00 84.50 465 THR A CA 1
ATOM 3536 C C . THR A 1 465 ? -18.547 -34.725 -30.984 1.00 84.50 465 THR A C 1
ATOM 3538 O O . THR A 1 465 ? -17.889 -35.498 -31.680 1.00 84.50 465 THR A O 1
ATOM 3541 N N . SER A 1 466 ? -18.003 -33.637 -30.428 1.00 86.31 466 SER A N 1
ATOM 3542 C CA . SER A 1 466 ? -16.556 -33.388 -30.428 1.00 86.31 466 SER A CA 1
ATOM 3543 C C . SER A 1 466 ? -15.811 -34.407 -29.562 1.00 86.31 466 SER A C 1
ATOM 3545 O O . SER A 1 466 ? -16.331 -34.847 -28.532 1.00 86.31 466 SER A O 1
ATOM 3547 N N . TYR A 1 467 ? -14.580 -34.755 -29.945 1.00 84.38 467 TYR A N 1
ATOM 3548 C CA . TYR A 1 467 ? -13.765 -35.723 -29.206 1.00 84.38 467 TYR A CA 1
ATOM 3549 C C . TYR A 1 467 ? -12.263 -35.425 -29.244 1.00 84.38 467 TYR A C 1
ATOM 3551 O O . TYR A 1 467 ? -11.771 -34.716 -30.122 1.00 84.38 467 TYR A O 1
ATOM 3559 N N . ALA A 1 468 ? -11.522 -35.987 -28.288 1.00 82.25 468 ALA A N 1
ATOM 3560 C CA . ALA A 1 468 ? -10.069 -35.873 -28.195 1.00 82.25 468 ALA A CA 1
ATOM 3561 C C . ALA A 1 468 ? -9.445 -37.132 -27.572 1.00 82.25 468 ALA A C 1
ATOM 3563 O O . ALA A 1 468 ? -10.040 -37.787 -26.715 1.00 82.25 468 ALA A O 1
ATOM 3564 N N . ALA A 1 469 ? -8.206 -37.449 -27.964 1.00 78.12 469 ALA A N 1
ATOM 3565 C CA . ALA A 1 469 ? -7.484 -38.605 -27.428 1.00 78.12 469 ALA A CA 1
ATOM 3566 C C . ALA A 1 469 ? -7.189 -38.465 -25.921 1.00 78.12 469 ALA A C 1
ATOM 3568 O O . ALA A 1 469 ? -7.257 -39.447 -25.185 1.00 78.12 469 ALA A O 1
ATOM 3569 N N . ASN A 1 470 ? -6.922 -37.240 -25.458 1.00 78.88 470 ASN A N 1
ATOM 3570 C CA . ASN A 1 470 ? -6.697 -36.893 -24.056 1.00 78.88 470 ASN A CA 1
ATOM 3571 C C . ASN A 1 470 ? -7.517 -35.655 -23.682 1.00 78.88 470 ASN A C 1
ATOM 3573 O O . ASN A 1 470 ? -7.764 -34.796 -24.526 1.00 78.88 470 ASN A O 1
ATOM 3577 N N . ASN A 1 471 ? -7.891 -35.538 -22.409 1.00 76.62 471 ASN A N 1
ATOM 3578 C CA . ASN A 1 471 ? -8.486 -34.313 -21.896 1.00 76.62 471 ASN A CA 1
ATOM 3579 C C . ASN A 1 471 ? -7.419 -33.240 -21.754 1.00 76.62 471 ASN A C 1
ATOM 3581 O O . ASN A 1 471 ? -6.333 -33.519 -21.243 1.00 76.62 471 ASN A O 1
ATOM 3585 N N . GLN A 1 472 ? -7.741 -32.024 -22.167 1.00 76.69 472 GLN A N 1
ATOM 3586 C CA . GLN A 1 472 ? -6.826 -30.892 -22.126 1.00 76.69 472 GLN A CA 1
ATOM 3587 C C . GLN A 1 472 ? -7.574 -29.616 -21.763 1.00 76.69 472 GLN A C 1
ATOM 3589 O O . GLN A 1 472 ? -8.789 -29.642 -21.587 1.00 76.69 472 GLN A O 1
ATOM 3594 N N . SER A 1 473 ? -6.836 -28.517 -21.665 1.00 87.06 473 SER A N 1
ATOM 3595 C CA . SER A 1 473 ? -7.340 -27.155 -21.557 1.00 87.06 473 SER A CA 1
ATOM 3596 C C . SER A 1 473 ? -6.932 -26.331 -22.781 1.00 87.06 473 SER A C 1
ATOM 3598 O O . SER A 1 473 ? -5.972 -26.664 -23.484 1.00 87.06 473 SER A O 1
ATOM 3600 N N . ILE A 1 474 ? -7.666 -25.251 -23.043 1.00 88.06 474 ILE A N 1
ATOM 3601 C CA . ILE A 1 474 ? -7.275 -24.209 -23.995 1.00 88.06 474 ILE A CA 1
ATOM 3602 C C . ILE A 1 474 ? -6.594 -23.099 -23.203 1.00 88.06 474 ILE A C 1
ATOM 3604 O O . ILE A 1 474 ? -7.145 -22.612 -22.216 1.00 88.06 474 ILE A O 1
ATOM 3608 N N . MET A 1 475 ? -5.397 -22.714 -23.639 1.00 88.56 475 MET A N 1
ATOM 3609 C CA . MET A 1 475 ? -4.691 -21.554 -23.101 1.00 88.56 475 MET A CA 1
ATOM 3610 C C . MET A 1 475 ? -5.072 -20.327 -23.916 1.00 88.56 475 MET A C 1
ATOM 3612 O O . MET A 1 475 ? -5.142 -20.406 -25.145 1.00 88.56 475 MET A O 1
ATOM 3616 N N . GLY A 1 476 ? -5.269 -19.194 -23.257 1.00 87.56 476 GLY A N 1
ATOM 3617 C CA . GLY A 1 476 ? -5.550 -17.938 -23.927 1.00 87.56 476 GLY A CA 1
ATOM 3618 C C . GLY A 1 476 ? -4.675 -16.807 -23.406 1.00 87.56 476 GLY A C 1
ATOM 3619 O O . GLY A 1 476 ? -4.665 -16.540 -22.205 1.00 87.56 476 GLY A O 1
ATOM 3620 N N . ASN A 1 477 ? -3.997 -16.112 -24.316 1.00 87.62 477 ASN A N 1
ATOM 3621 C CA . ASN A 1 477 ? -3.191 -14.930 -24.024 1.00 87.62 477 ASN A CA 1
ATOM 3622 C C . ASN A 1 477 ? -3.912 -13.688 -24.556 1.00 87.62 477 ASN A C 1
ATOM 3624 O O . ASN A 1 477 ? -4.153 -13.571 -25.758 1.00 87.62 477 ASN A O 1
ATOM 3628 N N . PHE A 1 478 ? -4.257 -12.766 -23.670 1.00 82.94 478 PHE A N 1
ATOM 3629 C CA . PHE A 1 478 ? -4.797 -11.460 -24.008 1.00 82.94 478 PHE A CA 1
ATOM 3630 C C . PHE A 1 478 ? -3.669 -10.433 -24.142 1.00 82.94 478 PHE A C 1
ATOM 3632 O O . PHE A 1 478 ? -2.742 -10.408 -23.331 1.00 82.94 478 PHE A O 1
ATOM 3639 N N . VAL A 1 479 ? -3.784 -9.574 -25.156 1.00 79.19 479 VAL A N 1
ATOM 3640 C CA . VAL A 1 479 ? -2.929 -8.407 -25.371 1.00 79.19 479 VAL A CA 1
ATOM 3641 C C . VAL A 1 479 ? -3.809 -7.200 -25.675 1.00 79.19 479 VAL A C 1
ATOM 3643 O O . VAL A 1 479 ? -4.525 -7.199 -26.679 1.00 79.19 479 VAL A O 1
ATOM 3646 N N . GLY A 1 480 ? -3.725 -6.169 -24.841 1.00 75.94 480 GLY A N 1
ATOM 3647 C CA . GLY A 1 480 ? -4.446 -4.908 -25.005 1.00 75.94 480 GLY A CA 1
ATOM 3648 C C . GLY A 1 480 ? -3.511 -3.707 -25.032 1.00 75.94 480 GLY A C 1
ATOM 3649 O O . GLY A 1 480 ? -2.444 -3.747 -24.423 1.00 75.94 480 GLY A O 1
ATOM 3650 N N . GLN A 1 481 ? -3.920 -2.653 -25.732 1.00 75.19 481 GLN A N 1
ATOM 3651 C CA . GLN A 1 481 ? -3.350 -1.313 -25.628 1.00 75.19 481 GLN A CA 1
ATOM 3652 C C . GLN A 1 481 ? -4.493 -0.301 -25.592 1.00 75.19 481 GLN A C 1
ATOM 3654 O O . GLN A 1 481 ? -5.423 -0.401 -26.398 1.00 75.19 481 GLN A O 1
ATOM 3659 N N . TYR A 1 482 ? -4.409 0.672 -24.698 1.00 69.44 482 TYR A N 1
ATOM 3660 C CA . TYR A 1 482 ? -5.350 1.785 -24.631 1.00 69.44 482 TYR A CA 1
ATOM 3661 C C . TYR A 1 482 ? -4.617 3.078 -24.284 1.00 69.44 482 TYR A C 1
ATOM 3663 O O . TYR A 1 482 ? -3.589 3.038 -23.607 1.00 69.44 482 TYR A O 1
ATOM 3671 N N . ASP A 1 483 ? -5.149 4.198 -24.760 1.00 64.69 483 ASP A N 1
ATOM 3672 C CA . ASP A 1 483 ? -4.662 5.535 -24.433 1.00 64.69 483 ASP A CA 1
ATOM 3673 C C . ASP A 1 483 ? -5.659 6.206 -23.477 1.00 64.69 483 ASP A C 1
ATOM 3675 O O . ASP A 1 483 ? -6.854 6.265 -23.771 1.00 64.69 483 ASP A O 1
ATOM 3679 N N . ASP A 1 484 ? -5.164 6.676 -22.333 1.00 61.44 484 ASP A N 1
ATOM 3680 C CA . ASP A 1 484 ? -5.858 7.599 -21.424 1.00 61.44 484 ASP A CA 1
ATOM 3681 C C . ASP A 1 484 ? -5.369 9.012 -21.773 1.00 61.44 484 ASP A C 1
ATOM 3683 O O . ASP A 1 484 ? -4.160 9.270 -21.743 1.00 61.44 484 ASP A O 1
ATOM 3687 N N . TYR A 1 485 ? -6.259 9.919 -22.174 1.00 52.59 485 TYR A N 1
ATOM 3688 C CA . TYR A 1 485 ? -5.871 11.261 -22.625 1.00 52.59 485 TYR A CA 1
ATOM 3689 C C . TYR A 1 485 ? -6.094 12.356 -21.582 1.00 52.59 485 TYR A C 1
ATOM 3691 O O . TYR A 1 485 ? -5.416 13.388 -21.654 1.00 52.59 485 TYR A O 1
ATOM 3699 N N . ASN A 1 486 ? -6.993 12.176 -20.608 1.00 49.41 486 ASN A N 1
ATOM 3700 C CA . ASN A 1 486 ? -7.240 13.210 -19.604 1.00 49.41 486 ASN A CA 1
ATOM 3701 C C . ASN A 1 486 ? -8.037 12.727 -18.382 1.00 49.41 486 ASN A C 1
ATOM 3703 O O . ASN A 1 486 ? -9.268 12.810 -18.340 1.00 49.41 486 ASN A O 1
ATOM 3707 N N . PRO A 1 487 ? -7.344 12.384 -17.303 1.00 46.59 487 PRO A N 1
ATOM 3708 C CA . PRO A 1 487 ? -7.991 12.054 -16.058 1.00 46.59 487 PRO A CA 1
ATOM 3709 C C . PRO A 1 487 ? -7.988 13.245 -15.107 1.00 46.59 487 PRO A C 1
ATOM 3711 O O . PRO A 1 487 ? -6.968 13.633 -14.525 1.00 46.59 487 PRO A O 1
ATOM 3714 N N . ALA A 1 488 ? -9.168 13.809 -14.890 1.00 37.38 488 ALA A N 1
ATOM 3715 C CA . ALA A 1 488 ? -9.373 14.752 -13.806 1.00 37.38 488 ALA A CA 1
ATOM 3716 C C . ALA A 1 488 ? -9.219 14.035 -12.447 1.00 37.38 488 ALA A C 1
ATOM 3718 O O . ALA A 1 488 ? -10.046 13.201 -12.090 1.00 37.38 488 ALA A O 1
ATOM 3719 N N . GLY A 1 489 ? -8.195 14.404 -11.664 1.00 45.50 489 GLY A N 1
ATOM 3720 C CA . GLY A 1 489 ? -8.153 14.126 -10.218 1.00 45.50 489 GLY A CA 1
ATOM 3721 C C . GLY A 1 489 ? -7.231 13.003 -9.721 1.00 45.50 489 GLY A C 1
ATOM 3722 O O . GLY A 1 489 ? -7.424 12.546 -8.595 1.00 45.50 489 GLY A O 1
ATOM 3723 N N . GLY A 1 490 ? -6.224 12.580 -10.493 1.00 40.25 490 GLY A N 1
ATOM 3724 C CA . GLY A 1 490 ? -5.313 11.495 -10.097 1.00 40.25 490 GLY A CA 1
ATOM 3725 C C . GLY A 1 490 ? -4.548 11.795 -8.807 1.00 40.25 490 GLY A C 1
ATOM 3726 O O . GLY A 1 490 ? -3.714 12.699 -8.769 1.00 40.25 490 GLY A O 1
ATOM 3727 N N . LYS A 1 491 ? -4.830 11.035 -7.744 1.00 42.81 491 LYS A N 1
ATOM 3728 C CA . LYS A 1 491 ? -4.101 11.086 -6.469 1.00 42.81 491 LYS A CA 1
ATOM 3729 C C . LYS A 1 491 ? -3.004 10.019 -6.458 1.00 42.81 491 LYS A C 1
ATOM 3731 O O . LYS A 1 491 ? -3.236 8.877 -6.848 1.00 42.81 491 LYS A O 1
ATOM 3736 N N . ASP A 1 492 ? -1.812 10.392 -5.991 1.00 42.19 492 ASP A N 1
ATOM 3737 C CA . ASP A 1 492 ? -0.688 9.474 -5.778 1.00 42.19 492 ASP A CA 1
ATOM 3738 C C . ASP A 1 492 ? -1.024 8.502 -4.635 1.00 42.19 492 ASP A C 1
ATOM 3740 O O . ASP A 1 492 ? -0.810 8.792 -3.455 1.00 42.19 492 ASP A O 1
ATOM 3744 N N . TYR A 1 493 ? -1.565 7.331 -4.970 1.00 48.91 493 TYR A N 1
ATOM 3745 C CA . TYR A 1 493 ? -1.815 6.285 -3.983 1.00 48.91 493 TYR A CA 1
ATOM 3746 C C . TYR A 1 493 ? -0.528 5.515 -3.677 1.00 48.91 493 TYR A C 1
ATOM 3748 O O . TYR A 1 493 ? -0.140 4.591 -4.390 1.00 48.91 493 TYR A O 1
ATOM 3756 N N . TYR A 1 494 ? 0.096 5.831 -2.543 1.00 53.56 494 TYR A N 1
ATOM 3757 C CA . TYR A 1 494 ? 1.030 4.929 -1.862 1.00 53.56 494 TYR A CA 1
ATOM 3758 C C . TYR A 1 494 ? 0.232 3.923 -1.029 1.00 53.56 494 TYR A C 1
ATOM 3760 O O . TYR A 1 494 ? 0.243 3.956 0.199 1.00 53.56 494 TYR A O 1
ATOM 3768 N N . ALA A 1 495 ? -0.561 3.083 -1.689 1.00 62.25 495 ALA A N 1
ATOM 3769 C CA . ALA A 1 495 ? -1.510 2.238 -0.983 1.00 62.25 495 ALA A CA 1
ATOM 3770 C C . ALA A 1 495 ? -1.024 0.793 -0.907 1.00 62.25 495 ALA A C 1
ATOM 3772 O O . ALA A 1 495 ? -0.709 0.156 -1.912 1.00 62.25 495 ALA A O 1
ATOM 3773 N N . TYR A 1 496 ? -1.029 0.262 0.312 1.00 77.38 496 TYR A N 1
ATOM 3774 C CA . TYR A 1 496 ? -1.203 -1.161 0.547 1.00 77.38 496 TYR A CA 1
ATOM 3775 C C . TYR A 1 496 ? -2.415 -1.653 -0.259 1.00 77.38 496 TYR A C 1
ATOM 3777 O O . TYR A 1 496 ? -3.516 -1.136 -0.098 1.00 77.38 496 TYR A O 1
ATOM 3785 N N . GLN A 1 497 ? -2.211 -2.621 -1.153 1.00 75.94 497 GLN A N 1
ATOM 3786 C CA . GLN A 1 497 ? -3.247 -3.101 -2.080 1.00 75.94 497 GLN A CA 1
ATOM 3787 C C . GLN A 1 497 ? -3.876 -4.423 -1.624 1.00 75.94 497 GLN A C 1
ATOM 3789 O O . GLN A 1 497 ? -4.236 -5.276 -2.438 1.00 75.94 497 GLN A O 1
ATOM 3794 N N . GLY A 1 498 ? -3.954 -4.607 -0.311 1.00 82.50 498 GLY A N 1
ATOM 3795 C CA . GLY A 1 498 ? -4.506 -5.798 0.307 1.00 82.50 498 GLY A CA 1
ATOM 3796 C C . GLY A 1 498 ? -3.473 -6.886 0.576 1.00 82.50 498 GLY A C 1
ATOM 3797 O O . GLY A 1 498 ? -2.383 -6.948 -0.015 1.00 82.50 498 GLY A O 1
ATOM 3798 N N . LYS A 1 499 ? -3.837 -7.785 1.488 1.00 85.25 499 LYS A N 1
ATOM 3799 C CA . LYS A 1 499 ? -2.954 -8.832 2.008 1.00 85.25 499 LYS A CA 1
ATOM 3800 C C . LYS A 1 499 ? -2.421 -9.775 0.936 1.00 85.25 499 LYS A C 1
ATOM 3802 O O . LYS A 1 499 ? -1.268 -10.193 1.025 1.00 85.25 499 LYS A O 1
ATOM 3807 N N . SER A 1 500 ? -3.225 -10.112 -0.073 1.00 83.62 500 SER A N 1
ATOM 3808 C CA . SER A 1 500 ? -2.833 -11.043 -1.142 1.00 83.62 500 SER A CA 1
ATOM 3809 C C . SER A 1 500 ? -1.673 -10.503 -1.982 1.00 83.62 500 SER A C 1
ATOM 3811 O O . SER A 1 500 ? -0.690 -11.212 -2.208 1.00 83.62 500 SER A O 1
ATOM 3813 N N . LYS A 1 501 ? -1.744 -9.229 -2.386 1.00 83.25 501 LYS A N 1
ATOM 3814 C CA . LYS A 1 501 ? -0.671 -8.556 -3.122 1.00 83.25 501 LYS A CA 1
ATOM 3815 C C . LYS A 1 501 ? 0.578 -8.407 -2.263 1.00 83.25 501 LYS A C 1
ATOM 3817 O O . LYS A 1 501 ? 1.655 -8.783 -2.724 1.00 83.25 501 LYS A O 1
ATOM 3822 N N . PHE A 1 502 ? 0.436 -7.981 -1.007 1.00 87.31 502 PHE A N 1
ATOM 3823 C CA . PHE A 1 502 ? 1.579 -7.896 -0.096 1.00 87.31 502 PHE A CA 1
ATOM 3824 C C . PHE A 1 502 ? 2.278 -9.245 0.090 1.00 87.31 502 PHE A C 1
ATOM 3826 O O . PHE A 1 502 ? 3.492 -9.326 -0.060 1.00 87.31 502 PHE A O 1
ATOM 3833 N N . ALA A 1 503 ? 1.526 -10.323 0.323 1.00 86.81 503 ALA A N 1
ATOM 3834 C CA . ALA A 1 503 ? 2.083 -11.666 0.485 1.00 86.81 503 ALA A CA 1
ATOM 3835 C C . ALA A 1 503 ? 2.851 -12.167 -0.757 1.00 86.81 503 ALA A C 1
ATOM 3837 O O . ALA A 1 503 ? 3.698 -13.052 -0.640 1.00 86.81 503 ALA A O 1
ATOM 3838 N N . SER A 1 504 ? 2.576 -11.607 -1.942 1.00 85.31 504 SER A N 1
ATOM 3839 C CA . SER A 1 504 ? 3.315 -11.898 -3.179 1.00 85.31 504 SER A CA 1
ATOM 3840 C C . SER A 1 504 ? 4.604 -11.079 -3.342 1.00 85.31 504 SER A C 1
ATOM 3842 O O . SER A 1 504 ? 5.445 -11.408 -4.187 1.00 85.31 504 SER A O 1
ATOM 3844 N N . SER A 1 505 ? 4.778 -10.022 -2.544 1.00 87.81 505 SER A N 1
ATOM 3845 C CA . SER A 1 505 ? 5.965 -9.171 -2.564 1.00 87.81 505 SER A CA 1
ATOM 3846 C C . SER A 1 505 ? 7.168 -9.876 -1.924 1.00 87.81 505 SER A C 1
ATOM 3848 O O . SER A 1 505 ? 7.048 -10.851 -1.180 1.00 87.81 505 SER A O 1
ATOM 3850 N N . ALA A 1 506 ? 8.372 -9.375 -2.203 1.00 87.56 506 ALA A N 1
ATOM 3851 C CA . ALA A 1 506 ? 9.591 -9.873 -1.570 1.00 87.56 506 ALA A CA 1
ATOM 3852 C C . ALA A 1 506 ? 9.600 -9.627 -0.052 1.00 87.56 506 ALA A C 1
ATOM 3854 O O . ALA A 1 506 ? 10.195 -10.417 0.681 1.00 87.56 506 ALA A O 1
ATOM 3855 N N . HIS A 1 507 ? 8.935 -8.559 0.402 1.00 89.00 507 HIS A N 1
ATOM 3856 C CA . HIS A 1 507 ? 8.848 -8.193 1.814 1.00 89.00 507 HIS A CA 1
ATOM 3857 C C . HIS A 1 507 ? 7.714 -8.917 2.538 1.00 89.00 507 HIS A C 1
ATOM 3859 O O . HIS A 1 507 ? 7.858 -9.165 3.723 1.00 89.00 507 HIS A O 1
ATOM 3865 N N . GLY A 1 508 ? 6.641 -9.327 1.852 1.00 89.19 508 GLY A N 1
ATOM 3866 C CA . GLY A 1 508 ? 5.590 -10.175 2.434 1.00 89.19 508 GLY A CA 1
ATOM 3867 C C . GLY A 1 508 ? 5.926 -11.670 2.465 1.00 89.19 508 GLY A C 1
ATOM 3868 O O . GLY A 1 508 ? 5.125 -12.479 2.933 1.00 89.19 508 GLY A O 1
ATOM 3869 N N . SER A 1 509 ? 7.107 -12.062 1.978 1.00 85.25 509 SER A N 1
ATOM 3870 C CA . SER A 1 509 ? 7.561 -13.452 1.983 1.00 85.25 509 SER A CA 1
ATOM 3871 C C . SER A 1 509 ? 7.857 -13.942 3.404 1.00 85.25 509 SER A C 1
ATOM 3873 O O . SER A 1 509 ? 8.870 -13.585 4.003 1.00 85.25 509 SER A O 1
ATOM 3875 N N . GLY A 1 510 ? 7.035 -14.869 3.901 1.00 82.69 510 GLY A N 1
ATOM 3876 C CA . GLY A 1 510 ? 7.242 -15.522 5.200 1.00 82.69 510 GLY A CA 1
ATOM 3877 C C . GLY A 1 510 ? 8.470 -16.438 5.286 1.00 82.69 510 GLY A C 1
ATOM 3878 O O . GLY A 1 510 ? 8.759 -16.979 6.351 1.00 82.69 510 GLY A O 1
ATOM 3879 N N . THR A 1 511 ? 9.198 -16.640 4.184 1.00 80.38 511 THR A N 1
ATOM 3880 C CA . THR A 1 511 ? 10.386 -17.507 4.136 1.00 80.38 511 THR A CA 1
ATOM 3881 C C . THR A 1 511 ? 11.700 -16.736 4.133 1.00 80.38 511 THR A C 1
ATOM 3883 O O . THR A 1 511 ? 12.754 -17.362 4.217 1.00 80.38 511 THR A O 1
ATOM 3886 N N . ASN A 1 512 ? 11.673 -15.406 3.989 1.00 78.38 512 ASN A N 1
ATOM 3887 C CA . ASN A 1 512 ? 12.887 -14.599 3.918 1.00 78.38 512 ASN A CA 1
ATOM 3888 C C . ASN A 1 512 ? 13.243 -14.018 5.301 1.00 78.38 512 ASN A C 1
ATOM 3890 O O . ASN A 1 512 ? 12.695 -12.974 5.667 1.00 78.38 512 ASN A O 1
ATOM 3894 N N . PRO A 1 513 ? 14.183 -14.621 6.058 1.00 77.75 513 PRO A N 1
ATOM 3895 C CA . PRO A 1 513 ? 14.511 -14.177 7.415 1.00 77.75 513 PRO A CA 1
ATOM 3896 C C . PRO A 1 513 ? 15.124 -12.769 7.465 1.00 77.75 513 PRO A C 1
ATOM 3898 O O . PRO A 1 513 ? 15.231 -12.196 8.541 1.00 77.75 513 PRO A O 1
ATOM 3901 N N . LEU A 1 514 ? 15.505 -12.196 6.316 1.00 78.94 514 LEU A N 1
ATOM 3902 C CA . LEU A 1 514 ? 16.039 -10.836 6.203 1.00 78.94 514 LEU A CA 1
ATOM 3903 C C . LEU A 1 514 ? 14.956 -9.745 6.264 1.00 78.94 514 LEU A C 1
ATOM 3905 O O . LEU A 1 514 ? 15.283 -8.568 6.192 1.00 78.94 514 LEU A O 1
ATOM 3909 N N . THR A 1 515 ? 13.680 -10.126 6.376 1.00 82.94 515 THR A N 1
ATOM 3910 C CA . THR A 1 515 ? 12.536 -9.201 6.501 1.00 82.94 515 THR A CA 1
ATOM 3911 C C . THR A 1 515 ? 12.031 -9.080 7.942 1.00 82.94 515 THR A C 1
ATOM 3913 O O . THR A 1 515 ? 10.891 -8.686 8.165 1.00 82.94 515 THR A O 1
ATOM 3916 N N . ILE A 1 516 ? 12.862 -9.461 8.914 1.00 87.31 516 ILE A N 1
ATOM 3917 C CA . ILE A 1 516 ? 12.593 -9.342 10.350 1.00 87.31 516 ILE A CA 1
ATOM 3918 C C . ILE A 1 516 ? 13.247 -8.062 10.862 1.00 87.31 516 ILE A C 1
ATOM 3920 O O . ILE A 1 516 ? 14.423 -7.819 10.579 1.00 87.31 516 ILE A O 1
ATOM 3924 N N . TRP A 1 517 ? 12.505 -7.262 11.632 1.00 88.25 517 TRP A N 1
ATOM 3925 C CA . TRP A 1 517 ? 13.065 -6.051 12.231 1.00 88.25 517 TRP A CA 1
ATOM 3926 C C . TRP A 1 517 ? 14.238 -6.402 13.165 1.00 88.25 517 TRP A C 1
ATOM 3928 O O . TRP A 1 517 ? 14.090 -7.287 14.014 1.00 88.25 517 TRP A O 1
ATOM 3938 N N . PRO A 1 518 ? 15.399 -5.722 13.069 1.00 85.19 518 PRO A N 1
ATOM 3939 C CA . PRO A 1 518 ? 16.578 -6.092 13.855 1.00 85.19 518 PRO A CA 1
ATOM 3940 C C . PRO A 1 518 ? 16.393 -5.992 15.376 1.00 85.19 518 PRO A C 1
ATOM 3942 O O . PRO A 1 518 ? 17.060 -6.713 16.119 1.00 85.19 518 PRO A O 1
ATOM 3945 N N . ASN A 1 519 ? 15.513 -5.106 15.855 1.00 84.19 519 ASN A N 1
ATOM 3946 C CA . ASN A 1 519 ? 15.298 -4.870 17.281 1.00 84.19 519 ASN A CA 1
ATOM 3947 C C . ASN A 1 519 ? 13.953 -5.435 17.762 1.00 84.19 519 ASN A C 1
ATOM 3949 O O . ASN A 1 519 ? 12.946 -4.735 17.859 1.00 84.19 519 ASN A O 1
ATOM 3953 N N . THR A 1 520 ? 13.947 -6.712 18.139 1.00 79.12 520 THR A N 1
ATOM 3954 C CA . THR A 1 520 ? 12.727 -7.434 18.537 1.00 79.12 520 THR A CA 1
ATOM 3955 C C . THR A 1 520 ? 12.032 -6.878 19.788 1.00 79.12 520 THR A C 1
ATOM 3957 O O . THR A 1 520 ? 10.882 -7.224 20.058 1.00 79.12 520 THR A O 1
ATOM 3960 N N . ALA A 1 521 ? 12.693 -6.030 20.585 1.00 79.19 521 ALA A N 1
ATOM 3961 C CA . ALA A 1 521 ? 12.046 -5.365 21.718 1.00 79.19 521 ALA A CA 1
ATOM 3962 C C . ALA A 1 521 ? 10.968 -4.367 21.255 1.00 79.19 521 ALA A C 1
ATOM 3964 O O . ALA A 1 521 ? 9.964 -4.181 21.940 1.00 79.19 521 ALA A O 1
ATOM 3965 N N . GLU A 1 522 ? 11.149 -3.774 20.074 1.00 82.88 522 GLU A N 1
ATOM 3966 C CA . GLU A 1 522 ? 10.254 -2.759 19.505 1.00 82.88 522 GLU A CA 1
ATOM 3967 C C . GLU A 1 522 ? 9.064 -3.364 18.756 1.00 82.88 522 GLU A C 1
ATOM 3969 O O . GLU A 1 522 ? 8.059 -2.691 18.531 1.00 82.88 522 GLU A O 1
ATOM 3974 N N . THR A 1 523 ? 9.151 -4.642 18.394 1.00 82.38 523 THR A N 1
ATOM 3975 C CA . THR A 1 523 ? 8.081 -5.373 17.705 1.00 82.38 523 THR A CA 1
ATOM 3976 C C . THR A 1 523 ? 7.190 -6.168 18.648 1.00 82.38 523 THR A C 1
ATOM 3978 O O . THR A 1 523 ? 6.173 -6.694 18.215 1.00 82.38 523 THR A O 1
ATOM 3981 N N . GLY A 1 524 ? 7.527 -6.252 19.938 1.00 72.56 524 GLY A N 1
ATOM 3982 C CA . GLY A 1 524 ? 6.745 -6.993 20.935 1.00 72.56 524 GLY A CA 1
ATOM 3983 C C . GLY A 1 524 ? 7.273 -8.404 21.191 1.00 72.56 524 GLY A C 1
ATOM 3984 O O . GLY A 1 524 ? 6.561 -9.251 21.732 1.00 72.56 524 GLY A O 1
ATOM 3985 N N . GLY A 1 525 ? 8.537 -8.668 20.845 1.00 66.44 525 GLY A N 1
ATOM 3986 C CA . GLY A 1 525 ? 9.215 -9.934 21.123 1.00 66.44 525 GLY A CA 1
ATOM 3987 C C . GLY A 1 525 ? 9.259 -10.295 22.614 1.00 66.44 525 GLY A C 1
ATOM 3988 O O . GLY A 1 525 ? 9.292 -11.476 22.945 1.00 66.44 525 GLY A O 1
ATOM 3989 N N . SER A 1 526 ? 9.164 -9.312 23.518 1.00 55.84 526 SER A N 1
ATOM 3990 C CA . SER A 1 526 ? 9.086 -9.524 24.972 1.00 55.84 526 SER A CA 1
ATOM 3991 C C . SER A 1 526 ? 7.766 -10.141 25.457 1.00 55.84 526 SER A C 1
ATOM 3993 O O . SER A 1 526 ? 7.727 -10.651 26.572 1.00 55.84 526 SER A O 1
ATOM 3995 N N . ILE A 1 527 ? 6.709 -10.125 24.635 1.00 54.00 527 ILE A N 1
ATOM 3996 C CA . ILE A 1 527 ? 5.369 -10.662 24.957 1.00 54.00 527 ILE A CA 1
ATOM 3997 C C . ILE A 1 527 ? 5.043 -11.896 24.082 1.00 54.00 527 ILE A C 1
ATOM 3999 O O . ILE A 1 527 ? 3.977 -12.493 24.177 1.00 54.00 527 ILE A O 1
ATOM 4003 N N . GLY A 1 528 ? 6.007 -12.362 23.277 1.00 54.56 528 GLY A N 1
ATOM 4004 C CA . GLY A 1 528 ? 6.023 -13.746 22.798 1.00 54.56 528 GLY A CA 1
ATOM 4005 C C . GLY A 1 528 ? 5.641 -14.010 21.340 1.00 54.56 528 GLY A C 1
ATOM 4006 O O . GLY A 1 528 ? 5.468 -15.179 21.003 1.00 54.56 528 GLY A O 1
ATOM 4007 N N . SER A 1 529 ? 5.542 -13.017 20.447 1.00 61.78 529 SER A N 1
ATOM 4008 C CA . SER A 1 529 ? 5.563 -13.304 18.989 1.00 61.78 529 SER A CA 1
ATOM 4009 C C . SER A 1 529 ? 5.737 -12.111 18.040 1.00 61.78 529 SER A C 1
ATOM 4011 O O . SER A 1 529 ? 5.829 -12.331 16.832 1.00 61.78 529 SER A O 1
ATOM 4013 N N . GLY A 1 530 ? 5.761 -10.868 18.521 1.00 64.75 530 GLY A N 1
ATOM 4014 C CA . GLY A 1 530 ? 5.710 -9.720 17.621 1.00 64.75 530 GLY A CA 1
ATOM 4015 C C . GLY A 1 530 ? 7.000 -9.502 16.815 1.00 64.75 530 GLY A C 1
ATOM 4016 O O . GLY A 1 530 ? 8.084 -9.411 17.394 1.00 64.75 530 GLY A O 1
ATOM 4017 N N . GLY A 1 531 ? 6.894 -9.450 15.482 1.00 73.75 531 GLY A N 1
ATOM 4018 C CA . GLY A 1 531 ? 7.999 -9.237 14.541 1.00 73.75 531 GLY A CA 1
ATOM 4019 C C . GLY A 1 531 ? 8.956 -10.422 14.448 1.00 73.75 531 GLY A C 1
ATOM 4020 O O . GLY A 1 531 ? 10.031 -10.315 13.876 1.00 73.75 531 GLY A O 1
ATOM 4021 N N . ALA A 1 532 ? 8.597 -11.569 15.031 1.00 77.38 532 ALA A N 1
ATOM 4022 C CA . ALA A 1 532 ? 9.457 -12.750 15.052 1.00 77.38 532 ALA A CA 1
ATOM 4023 C C . ALA A 1 532 ? 9.391 -13.560 13.745 1.00 77.38 532 ALA A C 1
ATOM 4025 O O . ALA A 1 532 ? 10.214 -14.450 13.526 1.00 77.38 532 ALA A O 1
ATOM 4026 N N . THR A 1 533 ? 8.412 -13.276 12.881 1.00 84.81 533 THR A N 1
ATOM 4027 C CA . THR A 1 533 ? 8.257 -13.943 11.584 1.00 84.81 533 THR A CA 1
ATOM 4028 C C . THR A 1 533 ? 8.558 -12.971 10.459 1.00 84.81 533 THR A C 1
ATOM 4030 O O . THR A 1 533 ? 8.113 -11.825 10.472 1.00 84.81 533 THR A O 1
ATOM 4033 N N . ALA A 1 534 ? 9.269 -13.462 9.449 1.00 87.94 534 ALA A N 1
ATOM 4034 C CA . ALA A 1 534 ? 9.431 -12.780 8.175 1.00 87.94 534 ALA A CA 1
ATOM 4035 C C . ALA A 1 534 ? 8.070 -12.384 7.571 1.00 87.94 534 ALA A C 1
ATOM 4037 O O . ALA A 1 534 ? 7.091 -13.125 7.684 1.00 87.94 534 ALA A O 1
ATOM 4038 N N . GLY A 1 535 ? 8.016 -11.215 6.935 1.00 88.25 535 GLY A N 1
ATOM 4039 C CA . GLY A 1 535 ? 6.816 -10.702 6.270 1.00 88.25 535 GLY A CA 1
ATOM 4040 C C . GLY A 1 535 ? 5.649 -10.282 7.164 1.00 88.25 535 GLY A C 1
ATOM 4041 O O . GLY A 1 535 ? 4.538 -10.095 6.667 1.00 88.25 535 GLY A O 1
ATOM 4042 N N . GLU A 1 536 ? 5.858 -10.106 8.470 1.00 90.38 536 GLU A N 1
ATOM 4043 C CA . GLU A 1 536 ? 4.867 -9.443 9.323 1.00 90.38 536 GLU A CA 1
ATOM 4044 C C . GLU A 1 536 ? 4.834 -7.927 9.066 1.00 90.38 536 GLU A C 1
ATOM 4046 O O . GLU A 1 536 ? 5.880 -7.295 8.919 1.00 90.38 536 GLU A O 1
ATOM 4051 N N . CYS A 1 537 ? 3.640 -7.316 9.066 1.00 90.81 537 CYS A N 1
ATOM 4052 C CA . CYS A 1 537 ? 3.476 -5.862 8.906 1.00 90.81 537 CYS A CA 1
ATOM 4053 C C . CYS A 1 537 ? 4.276 -5.091 9.969 1.00 90.81 537 CYS A C 1
ATOM 4055 O O . CYS A 1 537 ? 4.842 -4.030 9.703 1.00 90.81 537 CYS A O 1
ATOM 4057 N N . ILE A 1 538 ? 4.366 -5.673 11.167 1.00 89.94 538 ILE A N 1
ATOM 4058 C CA . ILE A 1 538 ? 5.084 -5.118 12.314 1.00 89.94 538 ILE A CA 1
ATOM 4059 C C . ILE A 1 538 ? 6.605 -5.236 12.231 1.00 89.94 538 ILE A C 1
ATOM 4061 O O . ILE A 1 538 ? 7.286 -4.833 13.160 1.00 89.94 538 ILE A O 1
ATOM 4065 N N . ASN A 1 539 ? 7.162 -5.744 11.130 1.00 89.75 539 ASN A N 1
ATOM 4066 C CA . ASN A 1 539 ? 8.593 -5.594 10.856 1.00 89.75 539 ASN A CA 1
ATOM 4067 C C . ASN A 1 539 ? 8.938 -4.210 10.282 1.00 89.75 539 ASN A C 1
ATOM 4069 O O . ASN A 1 539 ? 10.113 -3.869 10.173 1.00 89.75 539 ASN A O 1
ATOM 4073 N N . CYS A 1 540 ? 7.925 -3.417 9.912 1.00 90.50 540 CYS A N 1
ATOM 4074 C CA . CYS A 1 540 ? 8.090 -2.053 9.404 1.00 90.50 540 CYS A CA 1
ATOM 4075 C C . CYS A 1 540 ? 7.178 -1.042 10.115 1.00 90.50 540 CYS A C 1
ATOM 4077 O O . CYS A 1 540 ? 7.590 0.099 10.318 1.00 90.50 540 CYS A O 1
ATOM 4079 N N . HIS A 1 541 ? 5.968 -1.456 10.512 1.00 91.31 541 HIS A N 1
ATOM 4080 C CA . HIS A 1 541 ? 4.970 -0.591 11.140 1.00 91.31 541 HIS A CA 1
ATOM 4081 C C . HIS A 1 541 ? 4.792 -0.891 12.635 1.00 91.31 541 HIS A C 1
ATOM 4083 O O . HIS A 1 541 ? 4.416 -1.997 13.006 1.00 91.31 541 HIS A O 1
ATOM 4089 N N . ASN A 1 542 ? 4.939 0.105 13.504 1.00 91.00 542 ASN A N 1
ATOM 4090 C CA . ASN A 1 542 ? 4.518 0.011 14.896 1.00 91.00 542 ASN A CA 1
ATOM 4091 C C . ASN A 1 542 ? 3.095 0.568 15.052 1.00 91.00 542 ASN A C 1
ATOM 4093 O O . ASN A 1 542 ? 2.951 1.785 15.026 1.00 91.00 542 ASN A O 1
ATOM 4097 N N . PRO A 1 543 ? 2.047 -0.243 15.282 1.00 89.56 543 PRO A N 1
ATOM 4098 C CA . PRO A 1 543 ? 0.672 0.250 15.423 1.00 89.56 543 PRO A CA 1
ATOM 4099 C C . PRO A 1 543 ? 0.443 1.137 16.661 1.00 89.56 543 PRO A C 1
ATOM 4101 O O . PRO A 1 543 ? -0.553 1.857 16.709 1.00 89.56 543 PRO A O 1
ATOM 4104 N N . HIS A 1 544 ? 1.359 1.136 17.636 1.00 89.81 544 HIS A N 1
ATOM 4105 C CA . HIS A 1 544 ? 1.345 2.079 18.763 1.00 89.81 544 HIS A CA 1
ATOM 4106 C C . HIS A 1 544 ? 1.983 3.432 18.419 1.00 89.81 544 HIS A C 1
ATOM 4108 O O . HIS A 1 544 ? 1.889 4.380 19.193 1.00 89.81 544 HIS A O 1
ATOM 4114 N N . GLY A 1 545 ? 2.630 3.522 17.259 1.00 90.00 545 GLY A N 1
ATOM 4115 C CA . GLY A 1 545 ? 3.431 4.652 16.821 1.00 90.00 545 GLY A CA 1
ATOM 4116 C C . GLY A 1 545 ? 4.861 4.557 17.335 1.00 90.00 545 GLY A C 1
ATOM 4117 O O . GLY A 1 545 ? 5.182 3.796 18.249 1.00 90.00 545 GLY A O 1
ATOM 4118 N N . LYS A 1 546 ? 5.738 5.364 16.751 1.00 89.56 546 LYS A N 1
ATOM 4119 C CA . LYS A 1 546 ? 7.114 5.557 17.201 1.00 89.56 546 LYS A CA 1
ATOM 4120 C C . LYS A 1 546 ? 7.380 7.052 17.251 1.00 89.56 546 LYS A C 1
ATOM 4122 O O . LYS A 1 546 ? 7.097 7.743 16.281 1.00 89.56 546 LYS A O 1
ATOM 4127 N N . GLY A 1 547 ? 7.853 7.543 18.391 1.00 87.62 547 GLY A N 1
ATOM 4128 C CA . GLY A 1 547 ? 8.233 8.941 18.552 1.00 87.62 547 GLY A CA 1
ATOM 4129 C C . GLY A 1 547 ? 9.634 9.194 18.006 1.00 87.62 547 GLY A C 1
ATOM 4130 O O . GLY A 1 547 ? 10.504 8.325 18.115 1.00 87.62 547 GLY A O 1
ATOM 4131 N N . ASP A 1 548 ? 9.858 10.383 17.457 1.00 85.31 548 ASP A N 1
ATOM 4132 C CA . ASP A 1 548 ? 11.204 10.926 17.301 1.00 85.31 548 ASP A CA 1
ATOM 4133 C C . ASP A 1 548 ? 11.817 11.292 18.672 1.00 85.31 548 ASP A C 1
ATOM 4135 O O . ASP A 1 548 ? 11.270 10.985 19.734 1.00 85.31 548 ASP A O 1
ATOM 4139 N N . VAL A 1 549 ? 12.969 11.967 18.672 1.00 84.00 549 VAL A N 1
ATOM 4140 C CA . VAL A 1 549 ? 13.654 12.390 19.910 1.00 84.00 549 VAL A CA 1
ATOM 4141 C C . VAL A 1 549 ? 12.821 13.321 20.805 1.00 84.00 549 VAL A C 1
ATOM 4143 O O . VAL A 1 549 ? 13.160 13.484 21.974 1.00 84.00 549 VAL A O 1
ATOM 4146 N N . ASN A 1 550 ? 11.747 13.916 20.276 1.00 86.38 550 ASN A N 1
ATOM 4147 C CA . ASN A 1 550 ? 10.833 14.817 20.973 1.00 86.38 550 ASN A CA 1
ATOM 4148 C C . ASN A 1 550 ? 9.438 14.197 21.183 1.00 86.38 550 ASN A C 1
ATOM 4150 O O . ASN A 1 550 ? 8.489 14.922 21.483 1.00 86.38 550 ASN A O 1
ATOM 4154 N N . ASP A 1 551 ? 9.297 12.878 21.008 1.00 86.56 551 ASP A N 1
ATOM 4155 C CA . ASP A 1 551 ? 8.024 12.155 21.090 1.00 86.56 551 ASP A CA 1
ATOM 4156 C C . ASP A 1 551 ? 6.956 12.628 20.092 1.00 86.56 551 ASP A C 1
ATOM 4158 O O . ASP A 1 551 ? 5.753 12.472 20.322 1.00 86.56 551 ASP A O 1
ATOM 4162 N N . VAL A 1 552 ? 7.386 13.161 18.944 1.00 86.94 552 VAL A N 1
ATOM 4163 C CA . VAL A 1 552 ? 6.501 13.404 17.801 1.00 86.94 552 VAL A CA 1
ATOM 4164 C C . VAL A 1 552 ? 6.363 12.109 17.010 1.00 86.94 552 VAL A C 1
ATOM 4166 O O . VAL A 1 552 ? 7.366 11.522 16.604 1.00 86.94 552 VAL A O 1
ATOM 4169 N N . ALA A 1 553 ? 5.130 11.645 16.795 1.00 86.75 553 ALA A N 1
ATOM 4170 C CA . ALA A 1 553 ? 4.890 10.388 16.089 1.00 86.75 553 ALA A CA 1
ATOM 4171 C C . ALA A 1 553 ? 5.401 10.433 14.638 1.00 86.75 553 ALA A C 1
ATOM 4173 O O . ALA A 1 553 ? 5.103 11.359 13.878 1.00 86.75 553 ALA A O 1
ATOM 4174 N N . LEU A 1 554 ? 6.138 9.395 14.243 1.00 85.94 554 LEU A N 1
ATOM 4175 C CA . LEU A 1 554 ? 6.611 9.212 12.880 1.00 85.94 554 LEU A CA 1
ATOM 4176 C C . LEU A 1 554 ? 5.432 8.940 11.924 1.00 85.94 554 LEU A C 1
ATOM 4178 O O . LEU A 1 554 ? 4.519 8.174 12.263 1.00 85.94 554 LEU A O 1
ATOM 4182 N N . PRO A 1 555 ? 5.438 9.535 10.714 1.00 80.88 555 PRO A N 1
ATOM 4183 C CA . PRO A 1 555 ? 4.418 9.280 9.703 1.00 80.88 555 PRO A CA 1
ATOM 4184 C C . PRO A 1 555 ? 4.310 7.797 9.344 1.00 80.88 555 PRO A C 1
ATOM 4186 O O . PRO A 1 555 ? 5.274 7.041 9.452 1.00 80.88 555 PRO A O 1
ATOM 4189 N N . LEU A 1 556 ? 3.123 7.383 8.890 1.00 81.50 556 LEU A N 1
ATOM 4190 C CA . LEU A 1 556 ? 2.845 6.013 8.429 1.00 81.50 556 LEU A CA 1
ATOM 4191 C C . LEU A 1 556 ? 3.144 4.920 9.471 1.00 81.50 556 LEU A C 1
ATOM 4193 O O . LEU A 1 556 ? 3.164 3.736 9.133 1.00 81.50 556 LEU A O 1
ATOM 4197 N N . MET A 1 557 ? 3.321 5.305 10.740 1.00 87.69 557 MET A N 1
ATOM 4198 C CA . MET A 1 557 ? 3.583 4.395 11.852 1.00 87.69 557 MET A CA 1
ATOM 4199 C C . MET A 1 557 ? 4.889 3.612 11.691 1.00 87.69 557 MET A C 1
ATOM 4201 O O . MET A 1 557 ? 4.989 2.494 12.181 1.00 87.69 557 MET A O 1
ATOM 4205 N N . LEU A 1 558 ? 5.873 4.155 10.977 1.00 89.81 558 LEU A N 1
ATOM 4206 C CA . LEU A 1 558 ? 7.145 3.474 10.739 1.00 89.81 558 LEU A CA 1
ATOM 4207 C C . LEU A 1 558 ? 8.027 3.465 11.994 1.00 89.81 558 LEU A C 1
ATOM 4209 O O . LEU A 1 558 ? 7.898 4.329 12.862 1.00 89.81 558 LEU A O 1
ATOM 4213 N N . TYR A 1 559 ? 8.939 2.494 12.087 1.00 89.69 559 TYR A N 1
ATOM 4214 C CA . TYR A 1 559 ? 9.941 2.447 13.163 1.00 89.69 559 TYR A CA 1
ATOM 4215 C C . TYR A 1 559 ? 11.009 3.537 13.069 1.00 89.69 559 TYR A C 1
ATOM 4217 O O . TYR A 1 559 ? 11.630 3.861 14.080 1.00 89.69 559 TYR A O 1
ATOM 4225 N N . ASP A 1 560 ? 11.223 4.088 11.880 1.00 89.50 560 ASP A N 1
ATOM 4226 C CA . ASP A 1 560 ? 12.145 5.191 11.645 1.00 89.50 560 ASP A CA 1
ATOM 4227 C C . ASP A 1 560 ? 11.686 6.002 10.422 1.00 89.50 560 ASP A C 1
ATOM 4229 O O . ASP A 1 560 ? 10.707 5.641 9.756 1.00 89.50 560 ASP A O 1
ATOM 4233 N N . LYS A 1 561 ? 12.382 7.100 10.126 1.00 85.44 561 LYS A N 1
ATOM 4234 C CA . LYS A 1 561 ? 12.255 7.805 8.844 1.00 85.44 561 LYS A CA 1
ATOM 4235 C C . LYS A 1 561 ? 12.572 6.855 7.692 1.00 85.44 561 LYS A C 1
ATOM 4237 O O . LYS A 1 561 ? 13.272 5.865 7.877 1.00 85.44 561 LYS A O 1
ATOM 4242 N N . GLU A 1 562 ? 12.020 7.126 6.516 1.00 82.94 562 GLU A N 1
ATOM 4243 C CA . GLU A 1 562 ? 11.953 6.149 5.429 1.00 82.94 562 GLU A CA 1
ATOM 4244 C C . GLU A 1 562 ? 13.323 5.573 5.040 1.00 82.94 562 GLU A C 1
ATOM 4246 O O . GLU A 1 562 ? 13.498 4.353 5.005 1.00 82.94 562 GLU A O 1
ATOM 4251 N N . GLU A 1 563 ? 14.310 6.431 4.801 1.00 86.56 563 GLU A N 1
ATOM 4252 C CA . GLU A 1 563 ? 15.668 6.037 4.440 1.00 86.56 563 GLU A CA 1
ATOM 4253 C C . GLU A 1 563 ? 16.342 5.199 5.542 1.00 86.56 563 GLU A C 1
ATOM 4255 O O . GLU A 1 563 ? 16.941 4.155 5.264 1.00 86.56 563 GLU A O 1
ATOM 4260 N N . ASP A 1 564 ? 16.178 5.601 6.802 1.00 88.94 564 ASP A N 1
ATOM 4261 C CA . ASP A 1 564 ? 16.789 4.949 7.960 1.00 88.94 564 ASP A CA 1
ATOM 4262 C C . ASP A 1 564 ? 16.116 3.602 8.261 1.00 88.94 564 ASP A C 1
ATOM 4264 O O . ASP A 1 564 ? 16.800 2.615 8.556 1.00 88.94 564 ASP A O 1
ATOM 4268 N N . LEU A 1 565 ? 14.796 3.516 8.067 1.00 89.81 565 LEU A N 1
ATOM 4269 C CA . LEU A 1 565 ? 14.026 2.278 8.142 1.00 89.81 565 LEU A CA 1
ATOM 4270 C C . LEU A 1 565 ? 14.554 1.255 7.133 1.00 89.81 565 LEU A C 1
ATOM 4272 O O . LEU A 1 565 ? 14.812 0.103 7.487 1.00 89.81 565 LEU A O 1
ATOM 4276 N N . CYS A 1 566 ? 14.742 1.671 5.877 1.00 89.06 566 CYS A N 1
ATOM 4277 C CA . CYS A 1 566 ? 15.265 0.798 4.829 1.00 89.06 566 CYS A CA 1
ATOM 4278 C C . CYS A 1 566 ? 16.694 0.351 5.162 1.00 89.06 566 CYS A C 1
ATOM 4280 O O . CYS A 1 566 ? 17.025 -0.837 5.078 1.00 89.06 566 CYS A O 1
ATOM 4282 N N . PHE A 1 567 ? 17.550 1.287 5.581 1.00 89.75 567 PHE A N 1
ATOM 4283 C CA . PHE A 1 567 ? 18.943 1.006 5.913 1.00 89.75 567 PHE A CA 1
ATOM 4284 C C . PHE A 1 567 ? 19.128 0.152 7.166 1.00 89.75 567 PHE A C 1
ATOM 4286 O O . PHE A 1 567 ? 20.174 -0.481 7.280 1.00 89.75 567 PHE A O 1
ATOM 4293 N N . ALA A 1 568 ? 18.141 0.034 8.056 1.00 87.94 568 ALA A N 1
ATOM 4294 C CA . ALA A 1 568 ? 18.215 -0.907 9.176 1.00 87.94 568 ALA A CA 1
ATOM 4295 C C . ALA A 1 568 ? 18.485 -2.354 8.711 1.00 87.94 568 ALA A C 1
ATOM 4297 O O . ALA A 1 568 ? 19.161 -3.118 9.404 1.00 87.94 568 ALA A O 1
ATOM 4298 N N . CYS A 1 569 ? 18.001 -2.712 7.515 1.00 85.94 569 CYS A N 1
ATOM 4299 C CA . CYS A 1 569 ? 18.254 -4.009 6.887 1.00 85.94 569 CYS A CA 1
ATOM 4300 C C . CYS A 1 569 ? 19.139 -3.906 5.636 1.00 85.94 569 CYS A C 1
ATOM 4302 O O . CYS A 1 569 ? 19.909 -4.822 5.359 1.00 85.94 569 CYS A O 1
ATOM 4304 N N . HIS A 1 570 ? 19.086 -2.808 4.882 1.00 87.69 570 HIS A N 1
ATOM 4305 C CA . HIS A 1 570 ? 19.784 -2.652 3.601 1.00 87.69 570 HIS A CA 1
ATOM 4306 C C . HIS A 1 570 ? 21.146 -1.921 3.699 1.00 87.69 570 HIS A C 1
ATOM 4308 O O . HIS A 1 570 ? 21.555 -1.211 2.782 1.00 87.69 570 HIS A O 1
ATOM 4314 N N . ASP A 1 571 ? 21.891 -2.102 4.791 1.00 88.56 571 ASP A N 1
ATOM 4315 C CA . ASP A 1 571 ? 23.190 -1.446 5.039 1.00 88.56 571 ASP A CA 1
ATOM 4316 C C . ASP A 1 571 ? 24.431 -2.305 4.758 1.00 88.56 571 ASP A C 1
ATOM 4318 O O . ASP A 1 571 ? 25.557 -1.838 4.955 1.00 88.56 571 ASP A O 1
ATOM 4322 N N . LYS A 1 572 ? 24.264 -3.568 4.353 1.00 86.25 572 LYS A N 1
ATOM 4323 C CA . LYS A 1 572 ? 25.379 -4.498 4.136 1.00 86.25 572 LYS A CA 1
ATOM 4324 C C . LYS A 1 572 ? 25.056 -5.580 3.117 1.00 86.25 572 LYS A C 1
ATOM 4326 O O . LYS A 1 572 ? 23.913 -5.853 2.771 1.00 86.25 572 LYS A O 1
ATOM 4331 N N . THR A 1 573 ? 26.107 -6.225 2.628 1.00 81.94 573 THR A N 1
ATOM 4332 C CA . THR A 1 573 ? 26.004 -7.267 1.601 1.00 81.94 573 THR A CA 1
ATOM 4333 C C . THR A 1 573 ? 25.327 -8.537 2.128 1.00 81.94 573 THR A C 1
ATOM 4335 O O . THR A 1 573 ? 24.602 -9.196 1.391 1.00 81.94 573 THR A O 1
ATOM 4338 N N . SER A 1 574 ? 25.494 -8.871 3.412 1.00 76.81 574 SER A N 1
ATOM 4339 C CA . SER A 1 574 ? 24.928 -10.089 4.012 1.00 76.81 574 SER A CA 1
ATOM 4340 C C . SER A 1 574 ? 23.403 -10.074 4.162 1.00 76.81 574 SER A C 1
ATOM 4342 O O . SER A 1 574 ? 22.815 -11.116 4.431 1.00 76.81 574 SER A O 1
ATOM 4344 N N . THR A 1 575 ? 22.764 -8.914 4.014 1.00 71.62 575 THR A N 1
ATOM 4345 C CA . THR A 1 575 ? 21.318 -8.709 4.198 1.00 71.62 575 THR A CA 1
ATOM 4346 C C . THR A 1 575 ? 20.603 -8.363 2.887 1.00 71.62 575 THR A C 1
ATOM 4348 O O . THR A 1 575 ? 19.470 -7.893 2.882 1.00 71.62 575 THR A O 1
ATOM 4351 N N . SER A 1 576 ? 21.253 -8.626 1.750 1.00 67.31 576 SER A N 1
ATOM 4352 C CA . SER A 1 576 ? 20.816 -8.212 0.419 1.00 67.31 576 SER A CA 1
ATOM 4353 C C . SER A 1 576 ? 20.926 -9.357 -0.588 1.00 67.31 576 SER A C 1
ATOM 4355 O O . SER A 1 576 ? 21.963 -10.016 -0.699 1.00 67.31 576 SER A O 1
ATOM 4357 N N . ASP A 1 577 ? 19.862 -9.582 -1.365 1.00 58.28 577 ASP A N 1
ATOM 4358 C CA . ASP A 1 577 ? 19.889 -10.514 -2.494 1.00 58.28 577 ASP A CA 1
ATOM 4359 C C . ASP A 1 577 ? 20.970 -10.075 -3.500 1.00 58.28 577 ASP A C 1
ATOM 4361 O O . ASP A 1 577 ? 20.940 -8.956 -4.018 1.00 58.28 577 ASP A O 1
ATOM 4365 N N . LYS A 1 578 ? 21.924 -10.972 -3.784 1.00 63.72 578 LYS A N 1
ATOM 4366 C CA . LYS A 1 578 ? 23.145 -10.734 -4.587 1.00 63.72 578 LYS A CA 1
ATOM 4367 C C . LYS A 1 578 ? 24.228 -9.869 -3.929 1.00 63.72 578 LYS A C 1
ATOM 4369 O O . LYS A 1 578 ? 25.131 -9.414 -4.629 1.00 63.72 578 LYS A O 1
ATOM 4374 N N . GLY A 1 579 ? 24.185 -9.663 -2.613 1.00 63.41 579 GLY A N 1
ATOM 4375 C CA . GLY A 1 579 ? 25.311 -9.077 -1.889 1.00 63.41 579 GLY A CA 1
ATOM 4376 C C . GLY A 1 579 ? 25.532 -7.587 -2.142 1.00 63.41 579 GLY A C 1
ATOM 4377 O O . GLY A 1 579 ? 26.666 -7.129 -2.052 1.00 63.41 579 GLY A O 1
ATOM 4378 N N . LYS A 1 580 ? 24.488 -6.823 -2.488 1.00 75.88 580 LYS A N 1
ATOM 4379 C CA . LYS A 1 580 ? 24.601 -5.376 -2.735 1.00 75.88 580 LYS A CA 1
ATOM 4380 C C . LYS A 1 580 ? 24.376 -4.573 -1.456 1.00 75.88 580 LYS A C 1
ATOM 4382 O O . LYS A 1 580 ? 23.306 -4.673 -0.865 1.00 75.88 580 LYS A O 1
ATOM 4387 N N . ASN A 1 581 ? 25.335 -3.736 -1.076 1.00 88.19 581 ASN A N 1
ATOM 4388 C CA . ASN A 1 581 ? 25.140 -2.731 -0.036 1.00 88.19 581 ASN A CA 1
ATOM 4389 C C . ASN A 1 581 ? 24.612 -1.441 -0.673 1.00 88.19 581 ASN A C 1
ATOM 4391 O O . ASN A 1 581 ? 25.361 -0.737 -1.350 1.00 88.19 581 ASN A O 1
ATOM 4395 N N . ILE A 1 582 ? 23.323 -1.153 -0.498 1.00 89.00 582 ILE A N 1
ATOM 4396 C CA . ILE A 1 582 ? 22.723 0.023 -1.128 1.00 89.00 582 ILE A CA 1
ATOM 4397 C C . ILE A 1 582 ? 23.025 1.310 -0.367 1.00 89.00 582 ILE A C 1
ATOM 4399 O O . ILE A 1 582 ? 23.291 2.332 -0.997 1.00 89.00 582 ILE A O 1
ATOM 4403 N N . LYS A 1 583 ? 23.107 1.242 0.968 1.00 91.25 583 LYS A N 1
ATOM 4404 C CA . LYS A 1 583 ? 23.551 2.370 1.793 1.00 91.25 583 LYS A CA 1
ATOM 4405 C C . LYS A 1 583 ? 24.906 2.886 1.330 1.00 91.25 583 LYS A C 1
ATOM 4407 O O . LYS A 1 583 ? 25.074 4.085 1.153 1.00 91.25 583 LYS A O 1
ATOM 4412 N N . GLU A 1 584 ? 25.835 1.975 1.043 1.00 91.75 584 GLU A N 1
ATOM 4413 C CA . GLU A 1 584 ? 27.166 2.327 0.547 1.00 91.75 584 GLU A CA 1
ATOM 4414 C C . GLU A 1 584 ? 27.115 3.202 -0.711 1.00 91.75 584 GLU A C 1
ATOM 4416 O O . GLU A 1 584 ? 27.888 4.150 -0.798 1.00 91.75 584 GLU A O 1
ATOM 4421 N N . ARG A 1 585 ? 26.198 2.935 -1.653 1.00 89.94 585 ARG A N 1
ATOM 4422 C CA . ARG A 1 585 ? 26.052 3.723 -2.890 1.00 89.94 585 ARG A CA 1
ATOM 4423 C C . ARG A 1 585 ? 25.554 5.143 -2.613 1.00 89.94 585 ARG A C 1
ATOM 4425 O O . ARG A 1 585 ? 26.157 6.098 -3.096 1.00 89.94 585 ARG A O 1
ATOM 4432 N N . PHE A 1 586 ? 24.538 5.298 -1.763 1.00 90.38 586 PHE A N 1
ATOM 4433 C CA . PHE A 1 586 ? 24.039 6.618 -1.347 1.00 90.38 586 PHE A CA 1
ATOM 4434 C C . PHE A 1 586 ? 25.038 7.391 -0.468 1.00 90.38 586 PHE A C 1
ATOM 4436 O O . PHE A 1 586 ? 25.024 8.619 -0.444 1.00 90.38 586 PHE A O 1
ATOM 4443 N N . THR A 1 587 ? 25.951 6.704 0.223 1.00 90.38 587 THR A N 1
ATOM 4444 C CA . THR A 1 587 ? 26.981 7.343 1.064 1.00 90.38 587 THR A CA 1
ATOM 4445 C C . THR A 1 587 ? 28.361 7.430 0.411 1.00 90.38 587 THR A C 1
ATOM 4447 O O . THR A 1 587 ? 29.303 7.900 1.046 1.00 90.38 587 THR A O 1
ATOM 4450 N N . ALA A 1 588 ? 28.511 6.989 -0.841 1.00 89.50 588 ALA A N 1
ATOM 4451 C CA . ALA A 1 588 ? 29.804 6.945 -1.529 1.00 89.50 588 ALA A CA 1
ATOM 4452 C C . ALA A 1 588 ? 30.394 8.344 -1.785 1.00 89.50 588 ALA A C 1
ATOM 4454 O O . ALA A 1 588 ? 31.606 8.486 -1.944 1.00 89.50 588 ALA A O 1
ATOM 4455 N N . SER A 1 589 ? 29.550 9.380 -1.802 1.00 85.38 589 SER A N 1
ATOM 4456 C CA . SER A 1 589 ? 29.952 10.772 -1.986 1.00 85.38 589 SER A CA 1
ATOM 4457 C C . SER A 1 589 ? 29.169 11.713 -1.074 1.00 85.38 589 SER A C 1
ATOM 4459 O O . SER A 1 589 ? 27.962 11.561 -0.866 1.00 85.38 589 SER A O 1
ATOM 4461 N N . THR A 1 590 ? 29.850 12.751 -0.587 1.00 82.50 590 THR A N 1
ATOM 4462 C CA . THR A 1 590 ? 29.229 13.882 0.123 1.00 82.50 590 THR A CA 1
ATOM 4463 C C . THR A 1 590 ? 28.514 14.847 -0.825 1.00 82.50 590 THR A C 1
ATOM 4465 O O . THR A 1 590 ? 27.784 15.723 -0.375 1.00 82.50 590 THR A O 1
ATOM 4468 N N . SER A 1 591 ? 28.708 14.694 -2.137 1.00 78.56 591 SER A N 1
ATOM 4469 C CA . SER A 1 591 ? 28.036 15.490 -3.157 1.00 78.56 591 SER A CA 1
ATOM 4470 C C . SER A 1 591 ? 26.572 15.066 -3.313 1.00 78.56 591 SER A C 1
ATOM 4472 O O . SER A 1 591 ? 26.271 13.880 -3.479 1.00 78.56 591 SER A O 1
ATOM 4474 N N . ASN A 1 592 ? 25.655 16.035 -3.326 1.00 74.88 592 ASN A N 1
ATOM 4475 C CA . ASN A 1 592 ? 24.237 15.793 -3.631 1.00 74.88 592 ASN A CA 1
ATOM 4476 C C . ASN A 1 592 ? 23.989 15.565 -5.126 1.00 74.88 592 ASN A C 1
ATOM 4478 O O . ASN A 1 592 ? 22.918 15.120 -5.505 1.00 74.88 592 ASN A O 1
ATOM 4482 N N . TRP A 1 593 ? 24.981 15.832 -5.978 1.00 75.31 593 TRP A N 1
ATOM 4483 C CA . TRP A 1 593 ? 24.901 15.585 -7.419 1.00 75.31 593 TRP A CA 1
ATOM 4484 C C . TRP A 1 593 ? 25.371 14.184 -7.809 1.00 75.31 593 TRP A C 1
ATOM 4486 O O . TRP A 1 593 ? 25.333 13.834 -8.982 1.00 75.31 593 TRP A O 1
ATOM 4496 N N . ALA A 1 594 ? 25.867 13.394 -6.859 1.00 81.12 594 ALA A N 1
ATOM 4497 C CA . ALA A 1 594 ? 26.366 12.043 -7.100 1.00 81.12 594 ALA A CA 1
ATOM 4498 C C . ALA A 1 594 ? 25.292 10.951 -6.940 1.00 81.12 594 ALA A C 1
ATOM 4500 O O . ALA A 1 594 ? 25.599 9.770 -7.097 1.00 81.12 594 ALA A O 1
ATOM 4501 N N . LYS A 1 595 ? 24.067 11.347 -6.581 1.00 83.19 595 LYS A N 1
ATOM 4502 C CA . LYS A 1 595 ? 22.959 10.482 -6.167 1.00 83.19 595 LYS A CA 1
ATOM 4503 C C . LYS A 1 595 ? 21.629 11.233 -6.249 1.00 83.19 595 LYS A C 1
ATOM 4505 O O . LYS A 1 595 ? 21.624 12.457 -6.373 1.00 83.19 595 LYS A O 1
ATOM 4510 N N . HIS A 1 596 ? 20.518 10.514 -6.134 1.00 82.50 596 HIS A N 1
ATOM 4511 C CA . HIS A 1 596 ? 19.223 11.137 -5.862 1.00 82.50 596 HIS A CA 1
ATOM 4512 C C . HIS A 1 596 ? 19.171 11.609 -4.402 1.00 82.50 596 HIS A C 1
ATOM 4514 O O . HIS A 1 596 ? 19.652 10.908 -3.512 1.00 82.50 596 HIS A O 1
ATOM 4520 N N . GLY A 1 597 ? 18.619 12.802 -4.159 1.00 79.06 597 GLY A N 1
ATOM 4521 C CA . GLY A 1 597 ? 18.437 13.319 -2.804 1.00 79.06 597 GLY A CA 1
ATOM 4522 C C . GLY A 1 597 ? 17.254 12.631 -2.138 1.00 79.06 597 GLY A C 1
ATOM 4523 O O . GLY A 1 597 ? 16.118 12.945 -2.479 1.00 79.06 597 GLY A O 1
ATOM 4524 N N . ILE A 1 598 ? 17.531 11.703 -1.222 1.00 82.44 598 ILE A N 1
ATOM 4525 C CA . ILE A 1 598 ? 16.504 10.901 -0.537 1.00 82.44 598 ILE A CA 1
ATOM 4526 C C . ILE A 1 598 ? 16.251 11.377 0.888 1.00 82.44 598 ILE A C 1
ATOM 4528 O O . ILE A 1 598 ? 15.203 11.110 1.441 1.00 82.44 598 ILE A O 1
ATOM 4532 N N . THR A 1 599 ? 17.179 12.121 1.484 1.00 80.81 599 THR A N 1
ATOM 4533 C CA . THR A 1 599 ? 16.937 12.731 2.794 1.00 80.81 599 THR A CA 1
ATOM 4534 C C . THR A 1 599 ? 16.321 14.112 2.632 1.00 80.81 599 THR A C 1
ATOM 4536 O O . THR A 1 599 ? 16.611 14.841 1.677 1.00 80.81 599 THR A O 1
ATOM 4539 N N . LYS A 1 600 ? 15.570 14.565 3.639 1.00 75.00 600 LYS A N 1
ATOM 4540 C CA . LYS A 1 600 ? 15.021 15.931 3.653 1.00 75.00 600 LYS A CA 1
ATOM 4541 C C . LYS A 1 600 ? 16.086 17.013 3.421 1.00 75.00 600 LYS A C 1
ATOM 4543 O O . LYS A 1 600 ? 15.837 17.973 2.698 1.00 75.00 600 LYS A O 1
ATOM 4548 N N . ALA A 1 601 ? 17.269 16.856 4.017 1.00 78.56 601 ALA A N 1
ATOM 4549 C CA . ALA A 1 601 ? 18.365 17.812 3.873 1.00 78.56 601 ALA A CA 1
ATOM 4550 C C . ALA A 1 601 ? 18.899 17.871 2.430 1.00 78.56 601 ALA A C 1
ATOM 4552 O O . ALA A 1 601 ? 19.223 18.945 1.929 1.00 78.56 601 ALA A O 1
ATOM 4553 N N . GLU A 1 602 ? 18.970 16.731 1.743 1.00 75.75 602 GLU A N 1
ATOM 4554 C CA . GLU A 1 602 ? 19.388 16.659 0.339 1.00 75.75 602 GLU A CA 1
ATOM 4555 C C . GLU A 1 602 ? 18.305 17.182 -0.607 1.00 75.75 602 GLU A C 1
ATOM 4557 O O . GLU A 1 602 ? 18.612 17.883 -1.575 1.00 75.75 602 GLU A O 1
ATOM 4562 N N . GLN A 1 603 ? 17.040 16.877 -0.324 1.00 71.69 603 GLN A N 1
ATOM 4563 C CA . GLN A 1 603 ? 15.882 17.374 -1.066 1.00 71.69 603 GLN A CA 1
ATOM 4564 C C . GLN A 1 603 ? 15.749 18.898 -0.962 1.00 71.69 603 GLN A C 1
ATOM 4566 O O . GLN A 1 603 ? 15.448 19.554 -1.954 1.00 71.69 603 GLN A O 1
ATOM 4571 N N . ASP A 1 604 ? 16.067 19.487 0.194 1.00 66.88 604 ASP A N 1
ATOM 4572 C CA . ASP A 1 604 ? 16.073 20.946 0.380 1.00 66.88 604 ASP A CA 1
ATOM 4573 C C . ASP A 1 604 ? 17.155 21.660 -0.436 1.00 66.88 604 ASP A C 1
ATOM 4575 O O . ASP A 1 604 ? 17.001 22.830 -0.779 1.00 66.88 604 ASP A O 1
ATOM 4579 N N . ILE A 1 605 ? 18.236 20.953 -0.773 1.00 65.69 605 ILE A N 1
ATOM 4580 C CA . ILE A 1 605 ? 19.331 21.478 -1.597 1.00 65.69 605 ILE A CA 1
ATOM 4581 C C . ILE A 1 605 ? 19.067 21.234 -3.087 1.00 65.69 605 ILE A C 1
ATOM 4583 O O . ILE A 1 605 ? 19.333 22.098 -3.920 1.00 65.69 605 ILE A O 1
ATOM 4587 N N . SER A 1 606 ? 18.582 20.042 -3.435 1.00 60.31 606 SER A N 1
ATOM 4588 C CA . SER A 1 606 ? 18.379 19.609 -4.825 1.00 60.31 606 SER A CA 1
ATOM 4589 C C . SER A 1 606 ? 17.013 19.994 -5.396 1.00 60.31 606 SER A C 1
ATOM 4591 O O . SER A 1 606 ? 16.826 19.934 -6.608 1.00 60.31 606 SER A O 1
ATOM 4593 N N . TYR A 1 607 ? 16.060 20.379 -4.542 1.00 55.75 607 TYR A N 1
ATOM 4594 C CA . TYR A 1 607 ? 14.645 20.590 -4.870 1.00 55.75 607 TYR A CA 1
ATOM 4595 C C . TYR A 1 607 ? 13.960 19.369 -5.504 1.00 55.75 607 TYR A C 1
ATOM 4597 O O . TYR A 1 607 ? 12.889 19.494 -6.101 1.00 55.75 607 TYR A O 1
ATOM 4605 N N . THR A 1 608 ? 14.556 18.184 -5.357 1.00 59.88 608 THR A N 1
ATOM 4606 C CA . THR A 1 608 ? 13.940 16.908 -5.726 1.00 59.88 608 THR A CA 1
ATOM 4607 C C . THR A 1 608 ? 13.057 16.426 -4.574 1.00 59.88 608 THR A C 1
ATOM 4609 O O . THR A 1 608 ? 13.344 16.705 -3.416 1.00 59.88 608 THR A O 1
ATOM 4612 N N . LYS A 1 609 ? 11.947 15.746 -4.877 1.00 66.44 609 LYS A N 1
ATOM 4613 C CA . LYS A 1 609 ? 11.063 15.116 -3.877 1.00 66.44 609 LYS A CA 1
ATOM 4614 C C . LYS A 1 609 ? 11.013 13.611 -4.122 1.00 66.44 609 LYS A C 1
ATOM 4616 O O . LYS A 1 609 ? 9.957 13.073 -4.445 1.00 66.44 609 LYS A O 1
ATOM 4621 N N . LEU A 1 610 ? 12.182 12.980 -4.095 1.00 76.56 610 LEU A N 1
ATOM 4622 C CA . LEU A 1 610 ? 12.334 11.551 -4.337 1.00 76.56 610 LEU A CA 1
ATOM 4623 C C . LEU A 1 610 ? 12.645 10.839 -3.027 1.00 76.56 610 LEU A C 1
ATOM 4625 O O . LEU A 1 610 ? 13.542 11.243 -2.300 1.00 76.56 610 LEU A O 1
ATOM 4629 N N . GLU A 1 611 ? 11.925 9.756 -2.784 1.00 82.81 611 GLU A N 1
ATOM 4630 C CA . GLU A 1 611 ? 12.107 8.853 -1.648 1.00 82.81 611 GLU A CA 1
ATOM 4631 C C . GLU A 1 611 ? 12.333 7.422 -2.151 1.00 82.81 611 GLU A C 1
ATOM 4633 O O . GLU A 1 611 ? 12.113 7.123 -3.332 1.00 82.81 611 GLU A O 1
ATOM 4638 N N . CYS A 1 612 ? 12.736 6.505 -1.269 1.00 87.25 612 CYS A N 1
ATOM 4639 C CA . CYS A 1 612 ? 12.936 5.098 -1.637 1.00 87.25 612 CYS A CA 1
ATOM 4640 C C . CYS A 1 612 ? 11.664 4.511 -2.274 1.00 87.25 612 CYS A C 1
ATOM 4642 O O . CYS A 1 612 ? 11.719 3.878 -3.332 1.00 87.25 612 CYS A O 1
ATOM 4644 N N . ASN A 1 613 ? 10.503 4.802 -1.688 1.00 84.38 613 ASN A N 1
ATOM 4645 C CA . ASN A 1 613 ? 9.185 4.366 -2.132 1.00 84.38 613 ASN A CA 1
ATOM 4646 C C . ASN A 1 613 ? 8.688 5.025 -3.418 1.00 84.38 613 ASN A C 1
ATOM 4648 O O . ASN A 1 613 ? 7.702 4.560 -3.988 1.00 84.38 613 ASN A O 1
ATOM 4652 N N . SER A 1 614 ? 9.373 6.064 -3.903 1.00 81.75 614 SER A N 1
ATOM 4653 C CA . SER A 1 614 ? 9.063 6.681 -5.194 1.00 81.75 614 SER A CA 1
ATOM 4654 C C . SER A 1 614 ? 9.404 5.737 -6.347 1.00 81.75 614 SER A C 1
ATOM 4656 O O . SER A 1 614 ? 8.768 5.793 -7.394 1.00 81.75 614 SER A O 1
ATOM 4658 N N . CYS A 1 615 ? 10.373 4.840 -6.128 1.00 85.06 615 CYS A N 1
ATOM 4659 C CA . CYS A 1 615 ? 10.765 3.790 -7.069 1.00 85.06 615 CYS A CA 1
ATOM 4660 C C . CYS A 1 615 ? 10.479 2.378 -6.530 1.00 85.06 615 CYS A C 1
ATOM 4662 O O . CYS A 1 615 ? 10.276 1.453 -7.319 1.00 85.06 615 CYS A O 1
ATOM 4664 N N . HIS A 1 616 ? 10.458 2.193 -5.204 1.00 89.25 616 HIS A N 1
ATOM 4665 C CA . HIS A 1 616 ? 10.340 0.895 -4.540 1.00 89.25 616 HIS A CA 1
ATOM 4666 C C . HIS A 1 616 ? 9.121 0.800 -3.610 1.00 89.25 616 HIS A C 1
ATOM 4668 O O . HIS A 1 616 ? 9.191 1.111 -2.426 1.00 89.25 616 HIS A O 1
ATOM 4674 N N . ASN A 1 617 ? 8.001 0.271 -4.084 1.00 88.31 617 ASN A N 1
ATOM 4675 C CA . ASN A 1 617 ? 6.897 -0.092 -3.203 1.00 88.31 617 ASN A CA 1
ATOM 4676 C C . ASN A 1 617 ? 7.147 -1.448 -2.513 1.00 88.31 617 ASN A C 1
ATOM 4678 O O . ASN A 1 617 ? 6.982 -2.512 -3.122 1.00 88.31 617 ASN A O 1
ATOM 4682 N N . SER A 1 618 ? 7.477 -1.426 -1.219 1.00 89.00 618 SER A N 1
ATOM 4683 C CA . SER A 1 618 ? 7.666 -2.628 -0.385 1.00 89.00 618 SER A CA 1
ATOM 4684 C C . SER A 1 618 ? 6.440 -3.553 -0.365 1.00 89.00 618 SER A C 1
ATOM 4686 O O . SER A 1 618 ? 6.583 -4.771 -0.203 1.00 89.00 618 SER A O 1
ATOM 4688 N N . HIS A 1 619 ? 5.245 -3.015 -0.626 1.00 87.75 619 HIS A N 1
ATOM 4689 C CA . HIS A 1 619 ? 4.021 -3.800 -0.711 1.00 87.75 619 HIS A CA 1
ATOM 4690 C C . HIS A 1 619 ? 3.854 -4.562 -2.032 1.00 87.75 619 HIS A C 1
ATOM 4692 O O . HIS A 1 619 ? 3.029 -5.470 -2.085 1.00 87.75 619 HIS A O 1
ATOM 4698 N N . LEU A 1 620 ? 4.629 -4.242 -3.077 1.00 85.81 620 LEU A N 1
ATOM 4699 C CA . LEU A 1 620 ? 4.457 -4.803 -4.427 1.00 85.81 620 LEU A CA 1
ATOM 4700 C C . LEU A 1 620 ? 5.722 -5.411 -5.015 1.00 85.81 620 LEU A C 1
ATOM 4702 O O . LEU A 1 620 ? 5.648 -6.413 -5.729 1.00 85.81 620 LEU A O 1
ATOM 4706 N N . ASN A 1 621 ? 6.887 -4.813 -4.761 1.00 87.44 621 ASN A N 1
ATOM 4707 C CA . ASN A 1 621 ? 8.121 -5.248 -5.394 1.00 87.44 621 ASN A CA 1
ATOM 4708 C C . ASN A 1 621 ? 8.439 -6.697 -5.060 1.00 87.44 621 ASN A C 1
ATOM 4710 O O . ASN A 1 621 ? 8.395 -7.137 -3.913 1.00 87.44 621 ASN A O 1
ATOM 4714 N N . THR A 1 622 ? 8.811 -7.433 -6.098 1.00 84.69 622 THR A N 1
ATOM 4715 C CA . THR A 1 622 ? 9.202 -8.836 -6.008 1.00 84.69 622 THR A CA 1
ATOM 4716 C C . THR A 1 622 ? 10.702 -8.957 -6.243 1.00 84.69 622 THR A C 1
ATOM 4718 O O . THR A 1 622 ? 11.343 -8.052 -6.781 1.00 84.69 622 THR A O 1
ATOM 4721 N N . ALA A 1 623 ? 11.279 -10.122 -5.941 1.00 77.56 623 ALA A N 1
ATOM 4722 C CA . ALA A 1 623 ? 12.692 -10.380 -6.226 1.00 77.56 623 ALA A CA 1
ATOM 4723 C C . ALA A 1 623 ? 13.052 -10.208 -7.721 1.00 77.56 623 ALA A C 1
ATOM 4725 O O . ALA A 1 623 ? 14.200 -9.905 -8.054 1.00 77.56 623 ALA A O 1
ATOM 4726 N N . LYS A 1 624 ? 12.074 -10.381 -8.626 1.00 79.06 624 LYS A N 1
ATOM 4727 C CA . LYS A 1 624 ? 12.248 -10.239 -10.082 1.00 79.06 624 LYS A CA 1
ATOM 4728 C C . LYS A 1 624 ? 11.934 -8.832 -10.595 1.00 79.06 624 LYS A C 1
ATOM 4730 O O . LYS A 1 624 ? 12.604 -8.374 -11.514 1.00 79.06 624 LYS A O 1
ATOM 4735 N N . ARG A 1 625 ? 10.921 -8.165 -10.035 1.00 83.06 625 ARG A N 1
ATOM 4736 C CA . ARG A 1 625 ? 10.461 -6.825 -10.438 1.00 83.06 625 ARG A CA 1
ATOM 4737 C C . ARG A 1 625 ? 10.630 -5.878 -9.257 1.00 83.06 625 ARG A C 1
ATOM 4739 O O . ARG A 1 625 ? 9.781 -5.830 -8.367 1.00 83.06 625 ARG A O 1
ATOM 4746 N N . LYS A 1 626 ? 11.771 -5.188 -9.247 1.00 85.50 626 LYS A N 1
ATOM 4747 C CA . LYS A 1 626 ? 12.260 -4.424 -8.093 1.00 85.50 626 LYS A CA 1
ATOM 4748 C C . LYS A 1 626 ? 11.819 -2.965 -8.079 1.00 85.50 626 LYS A C 1
ATOM 4750 O O . LYS A 1 626 ? 12.004 -2.337 -7.052 1.00 85.50 626 LYS A O 1
ATOM 4755 N N . VAL A 1 627 ? 11.245 -2.455 -9.166 1.00 87.31 627 VAL A N 1
ATOM 4756 C CA . VAL A 1 627 ? 10.753 -1.076 -9.255 1.00 87.31 627 VAL A CA 1
ATOM 4757 C C . VAL A 1 627 ? 9.266 -1.054 -9.600 1.00 87.31 627 VAL A C 1
ATOM 4759 O O . VAL A 1 627 ? 8.762 -1.943 -10.299 1.00 87.31 627 VAL A O 1
ATOM 4762 N N . ILE A 1 628 ? 8.557 -0.088 -9.031 1.00 84.62 628 ILE A N 1
ATOM 4763 C CA . ILE A 1 628 ? 7.197 0.282 -9.431 1.00 84.62 628 ILE A CA 1
ATOM 4764 C C . ILE A 1 628 ? 7.235 1.282 -10.576 1.00 84.62 628 ILE A C 1
ATOM 4766 O O . ILE A 1 628 ? 8.287 1.846 -10.867 1.00 84.62 628 ILE A O 1
ATOM 4770 N N . ASP A 1 629 ? 6.097 1.470 -11.228 1.00 80.38 629 ASP A N 1
ATOM 4771 C CA . ASP A 1 629 ? 5.934 2.585 -12.147 1.00 80.38 629 ASP A CA 1
ATOM 4772 C C . ASP A 1 629 ? 5.908 3.907 -11.339 1.00 80.38 629 ASP A C 1
ATOM 4774 O O . ASP A 1 629 ? 5.024 4.084 -10.496 1.00 80.38 629 ASP A O 1
ATOM 4778 N N . PRO A 1 630 ? 6.860 4.843 -11.543 1.00 76.81 630 PRO A N 1
ATOM 4779 C CA . PRO A 1 630 ? 6.876 6.126 -10.831 1.00 76.81 630 PRO A CA 1
ATOM 4780 C C . PRO A 1 630 ? 5.635 6.978 -11.118 1.00 76.81 630 PRO A C 1
ATOM 4782 O O . PRO A 1 630 ? 5.249 7.821 -10.304 1.00 76.81 630 PRO A O 1
ATOM 4785 N N . ASN A 1 631 ? 5.009 6.746 -12.273 1.00 71.69 631 ASN A N 1
ATOM 4786 C CA . ASN A 1 631 ? 3.805 7.413 -12.727 1.00 71.69 631 ASN A CA 1
ATOM 4787 C C . ASN A 1 631 ? 2.520 6.713 -12.249 1.00 71.69 631 ASN A C 1
ATOM 4789 O O . ASN A 1 631 ? 1.496 7.392 -12.173 1.00 71.69 631 ASN A O 1
ATOM 4793 N N . ASN A 1 632 ? 2.592 5.431 -11.865 1.00 72.88 632 ASN A N 1
ATOM 4794 C CA . ASN A 1 632 ? 1.535 4.664 -11.202 1.00 72.88 632 ASN A CA 1
ATOM 4795 C C . ASN A 1 632 ? 2.114 3.751 -10.101 1.00 72.88 632 ASN A C 1
ATOM 4797 O O . ASN A 1 632 ? 2.432 2.576 -10.301 1.00 72.88 632 ASN A O 1
ATOM 4801 N N . LYS A 1 633 ? 2.176 4.269 -8.872 1.00 74.69 633 LYS A N 1
ATOM 4802 C CA . LYS A 1 633 ? 2.850 3.600 -7.741 1.00 74.69 633 LYS A CA 1
ATOM 4803 C C . LYS A 1 633 ? 2.129 2.356 -7.211 1.00 74.69 633 LYS A C 1
ATOM 4805 O O . LYS A 1 633 ? 2.613 1.684 -6.292 1.00 74.69 633 LYS A O 1
ATOM 4810 N N . THR A 1 634 ? 0.975 2.047 -7.795 1.00 73.12 634 THR A N 1
ATOM 4811 C CA . THR A 1 634 ? 0.130 0.902 -7.461 1.00 73.12 634 THR A CA 1
ATOM 4812 C C . THR A 1 634 ? 0.423 -0.325 -8.334 1.00 73.12 634 THR A C 1
ATOM 4814 O O . THR A 1 634 ? -0.171 -1.384 -8.121 1.00 73.12 634 THR A O 1
ATOM 4817 N N . VAL A 1 635 ? 1.344 -0.215 -9.298 1.00 74.88 635 VAL A N 1
ATOM 4818 C CA . VAL A 1 635 ? 1.725 -1.310 -10.198 1.00 74.88 635 VAL A CA 1
ATOM 4819 C C . VAL A 1 635 ? 3.240 -1.438 -10.323 1.00 74.88 635 VAL A C 1
ATOM 4821 O O . VAL A 1 635 ? 4.015 -0.526 -10.036 1.00 74.88 635 VAL A O 1
ATOM 4824 N N . LEU A 1 636 ? 3.687 -2.624 -10.731 1.00 81.31 636 LEU A N 1
ATOM 4825 C CA . LEU A 1 636 ? 5.097 -2.879 -11.012 1.00 81.31 636 LEU A CA 1
ATOM 4826 C C . LEU A 1 636 ? 5.450 -2.350 -12.401 1.00 81.31 636 LEU A C 1
ATOM 4828 O O . LEU A 1 636 ? 4.741 -2.650 -13.356 1.00 81.31 636 LEU A O 1
ATOM 4832 N N . TYR A 1 637 ? 6.608 -1.708 -12.555 1.00 82.88 637 TYR A N 1
ATOM 4833 C CA . TYR A 1 637 ? 7.068 -1.270 -13.875 1.00 82.88 637 TYR A CA 1
ATOM 4834 C C . TYR A 1 637 ? 7.436 -2.465 -14.765 1.00 82.88 637 TYR A C 1
ATOM 4836 O O . TYR A 1 637 ? 7.953 -3.491 -14.284 1.00 82.88 637 TYR A O 1
ATOM 4844 N N . ASN A 1 638 ? 7.160 -2.388 -16.068 1.00 77.69 638 ASN A N 1
ATOM 4845 C CA . ASN A 1 638 ? 7.420 -3.474 -17.013 1.00 77.69 638 ASN A CA 1
ATOM 4846 C C . ASN A 1 638 ? 8.776 -3.332 -17.724 1.00 77.69 638 ASN A C 1
ATOM 4848 O O . ASN A 1 638 ? 8.862 -3.100 -18.926 1.00 77.69 638 ASN A O 1
ATOM 4852 N N . LEU A 1 639 ? 9.859 -3.607 -16.990 1.00 72.38 639 LEU A N 1
ATOM 4853 C CA . LEU A 1 639 ? 11.231 -3.547 -17.522 1.00 72.38 639 LEU A CA 1
ATOM 4854 C C . LEU A 1 639 ? 11.482 -4.418 -18.768 1.00 72.38 639 LEU A C 1
ATOM 4856 O O . LEU A 1 639 ? 12.429 -4.163 -19.502 1.00 72.38 639 LEU A O 1
ATOM 4860 N N . LYS A 1 640 ? 10.688 -5.472 -19.009 1.00 67.81 640 LYS A N 1
ATOM 4861 C CA . LYS A 1 640 ? 10.862 -6.319 -20.205 1.00 67.81 640 LYS A CA 1
ATOM 4862 C C . LYS A 1 640 ? 10.436 -5.618 -21.485 1.00 67.81 640 LYS A C 1
ATOM 4864 O O . LYS A 1 640 ? 10.896 -6.001 -22.556 1.00 67.81 640 LYS A O 1
ATOM 4869 N N . LYS A 1 641 ? 9.499 -4.687 -21.362 1.00 62.69 641 LYS A N 1
ATOM 4870 C CA . LYS A 1 641 ? 8.869 -4.027 -22.485 1.00 62.69 641 LYS A CA 1
ATOM 4871 C C . LYS A 1 641 ? 9.588 -2.722 -22.810 1.00 62.69 641 LYS A C 1
ATOM 4873 O O . LYS A 1 641 ? 10.030 -2.549 -23.938 1.00 62.69 641 LYS A O 1
ATOM 4878 N N . ASP A 1 642 ? 9.741 -1.870 -21.804 1.00 65.75 642 ASP A N 1
ATOM 4879 C CA . ASP A 1 642 ? 10.199 -0.489 -21.993 1.00 65.75 642 ASP A CA 1
ATOM 4880 C C . ASP A 1 642 ? 11.691 -0.322 -21.638 1.00 65.75 642 ASP A C 1
ATOM 4882 O O . ASP A 1 642 ? 12.312 0.711 -21.890 1.00 65.75 642 ASP A O 1
ATOM 4886 N N . GLY A 1 643 ? 12.307 -1.384 -21.102 1.00 77.44 643 GLY A N 1
ATOM 4887 C CA . GLY A 1 643 ? 13.710 -1.397 -20.701 1.00 77.44 643 GLY A CA 1
ATOM 4888 C C . GLY A 1 643 ? 13.994 -0.500 -19.494 1.00 77.44 643 GLY A C 1
ATOM 4889 O O . GLY A 1 643 ? 13.104 0.110 -18.907 1.00 77.44 643 GLY A O 1
ATOM 4890 N N . MET A 1 644 ? 15.264 -0.427 -19.097 1.00 83.12 644 MET A N 1
ATOM 4891 C CA . MET A 1 644 ? 15.692 0.483 -18.028 1.00 83.12 644 MET A CA 1
ATOM 4892 C C . MET A 1 644 ? 15.711 1.944 -18.494 1.00 83.12 644 MET A C 1
ATOM 4894 O O . MET A 1 644 ? 15.432 2.845 -17.713 1.00 83.12 644 MET A O 1
ATOM 4898 N N . VAL A 1 645 ? 16.009 2.184 -19.775 1.00 81.06 645 VAL A N 1
ATOM 4899 C CA . VAL A 1 645 ? 15.990 3.534 -20.355 1.00 81.06 645 VAL A CA 1
ATOM 4900 C C . VAL A 1 645 ? 14.590 4.138 -20.259 1.00 81.06 645 VAL A C 1
ATOM 4902 O O . VAL A 1 645 ? 14.468 5.258 -19.773 1.00 81.06 645 VAL A O 1
ATOM 4905 N N . GLY A 1 646 ? 13.543 3.390 -20.638 1.00 79.44 646 GLY A N 1
ATOM 4906 C CA . GLY A 1 646 ? 12.155 3.833 -20.484 1.00 79.44 646 GLY A CA 1
ATOM 4907 C C . GLY A 1 646 ? 11.834 4.207 -19.038 1.00 79.44 646 GLY A C 1
ATOM 4908 O O . GLY A 1 646 ? 11.323 5.293 -18.792 1.00 79.44 646 GLY A O 1
ATOM 4909 N N . PHE A 1 647 ? 12.256 3.374 -18.078 1.00 84.69 647 PHE A N 1
ATOM 4910 C CA . PHE A 1 647 ? 12.049 3.637 -16.651 1.00 84.69 647 PHE A CA 1
ATOM 4911 C C . PHE A 1 647 ? 12.666 4.968 -16.204 1.00 84.69 647 PHE A C 1
ATOM 4913 O O . PHE A 1 647 ? 12.008 5.762 -15.537 1.00 84.69 647 PHE A O 1
ATOM 4920 N N . CYS A 1 648 ? 13.923 5.236 -16.575 1.00 82.75 648 CYS A N 1
ATOM 4921 C CA . CYS A 1 648 ? 14.582 6.497 -16.230 1.00 82.75 648 CYS A CA 1
ATOM 4922 C C . CYS A 1 648 ? 13.859 7.700 -16.855 1.00 82.75 648 CYS A C 1
ATOM 4924 O O . CYS A 1 648 ? 13.734 8.754 -16.225 1.00 82.75 648 CYS A O 1
ATOM 4926 N N . LEU A 1 649 ? 13.387 7.547 -18.093 1.00 78.38 649 LEU A N 1
ATOM 4927 C CA . LEU A 1 649 ? 12.726 8.610 -18.838 1.00 78.38 649 LEU A CA 1
ATOM 4928 C C . LEU A 1 649 ? 11.354 8.984 -18.264 1.00 78.38 649 LEU A C 1
ATOM 4930 O O . LEU A 1 649 ? 10.982 10.134 -18.432 1.00 78.38 649 LEU A O 1
ATOM 4934 N N . GLU A 1 650 ? 10.688 8.132 -17.472 1.00 76.94 650 GLU A N 1
ATOM 4935 C CA . GLU A 1 650 ? 9.428 8.487 -16.778 1.00 76.94 650 GLU A CA 1
ATOM 4936 C C . GLU A 1 650 ? 9.528 9.777 -15.941 1.00 76.94 650 GLU A C 1
ATOM 4938 O O . GLU A 1 650 ? 8.533 10.484 -15.736 1.00 76.94 650 GLU A O 1
ATOM 4943 N N . CYS A 1 651 ? 10.735 10.077 -15.448 1.00 75.12 651 CYS A N 1
ATOM 4944 C CA . CYS A 1 651 ? 11.056 11.319 -14.749 1.00 75.12 651 CYS A CA 1
ATOM 4945 C C . CYS A 1 651 ? 11.997 12.225 -15.554 1.00 75.12 651 CYS A C 1
ATOM 4947 O O . CYS A 1 651 ? 11.861 13.447 -15.488 1.00 75.12 651 CYS A O 1
ATOM 4949 N N . HIS A 1 652 ? 12.950 11.650 -16.293 1.00 75.31 652 HIS A N 1
ATOM 4950 C CA . HIS A 1 652 ? 14.012 12.402 -16.960 1.00 75.31 652 HIS A CA 1
ATOM 4951 C C . HIS A 1 652 ? 13.668 12.910 -18.365 1.00 75.31 652 HIS A C 1
ATOM 4953 O O . HIS A 1 652 ? 14.476 13.643 -18.917 1.00 75.31 652 HIS A O 1
ATOM 4959 N N . ASP A 1 653 ? 12.522 12.594 -18.969 1.00 67.31 653 ASP A N 1
ATOM 4960 C CA . ASP A 1 653 ? 12.161 13.126 -20.296 1.00 67.31 653 ASP A CA 1
ATOM 4961 C C . ASP A 1 653 ? 11.496 14.521 -20.254 1.00 67.31 653 ASP A C 1
ATOM 4963 O O . ASP A 1 653 ? 11.442 15.219 -21.271 1.00 67.31 653 ASP A O 1
ATOM 4967 N N . LYS A 1 654 ? 11.039 14.979 -19.077 1.00 54.09 654 LYS A N 1
ATOM 4968 C CA . LYS A 1 654 ? 10.295 16.244 -18.910 1.00 54.09 654 LYS A CA 1
ATOM 4969 C C . LYS A 1 654 ? 11.196 17.366 -18.411 1.00 54.09 654 LYS A C 1
ATOM 4971 O O . LYS A 1 654 ? 11.770 17.299 -17.327 1.00 54.09 654 LYS A O 1
ATOM 4976 N N . ALA A 1 655 ? 11.239 18.473 -19.147 1.00 48.97 655 ALA A N 1
ATOM 4977 C CA . ALA A 1 655 ? 11.723 19.736 -18.602 1.00 48.97 655 ALA A CA 1
ATOM 4978 C C . ALA A 1 655 ? 10.610 20.359 -17.745 1.00 48.97 655 ALA A C 1
ATOM 4980 O O . ALA A 1 655 ? 9.687 20.962 -18.288 1.00 48.97 655 ALA A O 1
ATOM 4981 N N . TYR A 1 656 ? 10.671 20.211 -16.419 1.00 40.47 656 TYR A N 1
ATOM 4982 C CA . TYR A 1 656 ? 9.755 20.917 -15.517 1.00 40.47 656 TYR A CA 1
ATOM 4983 C C . TYR A 1 656 ? 10.268 22.337 -15.234 1.00 40.47 656 TYR A C 1
ATOM 4985 O O . TYR A 1 656 ? 11.274 22.484 -14.531 1.00 40.47 656 TYR A O 1
ATOM 4993 N N . PRO A 1 657 ? 9.595 23.400 -15.717 1.00 38.31 657 PRO A N 1
ATOM 4994 C CA . PRO A 1 657 ? 9.865 24.747 -15.244 1.00 38.31 657 PRO A CA 1
ATOM 4995 C C . PRO A 1 657 ? 9.371 24.881 -13.799 1.00 38.31 657 PRO A C 1
ATOM 4997 O O . PRO A 1 657 ? 8.193 24.684 -13.498 1.00 38.31 657 PRO A O 1
ATOM 5000 N N . ILE A 1 658 ? 10.266 25.240 -12.882 1.00 34.47 658 ILE A N 1
ATOM 5001 C CA . ILE A 1 658 ? 9.878 25.628 -11.524 1.00 34.47 658 ILE A CA 1
ATOM 5002 C C . ILE A 1 658 ? 9.134 26.973 -11.579 1.00 34.47 658 ILE A C 1
ATOM 5004 O O . ILE A 1 658 ? 9.745 28.004 -11.838 1.00 34.47 658 ILE A O 1
ATOM 5008 N N . LYS A 1 659 ? 7.828 26.939 -11.273 1.00 31.41 659 LYS A N 1
ATOM 5009 C CA . LYS A 1 659 ? 6.891 28.068 -11.076 1.00 31.41 659 LYS A CA 1
ATOM 5010 C C . LYS A 1 659 ? 6.668 29.026 -12.260 1.00 31.41 659 LYS A C 1
ATOM 5012 O O . LYS A 1 659 ? 7.579 29.621 -12.829 1.00 31.41 659 LYS A O 1
ATOM 5017 N N . GLU A 1 660 ? 5.386 29.297 -12.508 1.00 28.70 660 GLU A N 1
ATOM 5018 C CA . GLU A 1 660 ? 4.902 30.460 -13.256 1.00 28.70 660 GLU A CA 1
ATOM 5019 C C . GLU A 1 660 ? 5.587 31.747 -12.744 1.00 28.70 660 GLU A C 1
ATOM 5021 O O . GLU A 1 660 ? 5.472 32.102 -11.570 1.00 28.70 660 GLU A O 1
ATOM 5026 N N . GLY A 1 661 ? 6.338 32.431 -13.615 1.00 31.62 661 GLY A N 1
ATOM 5027 C CA . GLY A 1 661 ? 6.947 33.738 -13.329 1.00 31.62 661 GLY A CA 1
ATOM 5028 C C . GLY A 1 661 ? 8.480 33.793 -13.288 1.00 31.62 661 GLY A C 1
ATOM 5029 O O . GLY A 1 661 ? 9.029 34.897 -13.342 1.00 31.62 661 GLY A O 1
ATOM 5030 N N . VAL A 1 662 ? 9.196 32.662 -13.270 1.00 34.03 662 VAL A N 1
ATOM 5031 C CA . VAL A 1 662 ? 10.662 32.658 -13.441 1.00 34.03 662 VAL A CA 1
ATOM 5032 C C . VAL A 1 662 ? 10.975 32.577 -14.935 1.00 34.03 662 VAL A C 1
ATOM 5034 O O . VAL A 1 662 ? 10.784 31.546 -15.575 1.00 34.03 662 VAL A O 1
ATOM 5037 N N . ARG A 1 663 ? 11.414 33.695 -15.529 1.00 29.31 663 ARG A N 1
ATOM 5038 C CA . ARG A 1 663 ? 11.883 33.710 -16.922 1.00 29.31 663 ARG A CA 1
ATOM 5039 C C . ARG A 1 663 ? 13.056 32.742 -17.065 1.00 29.31 663 ARG A C 1
ATOM 5041 O O . ARG A 1 663 ? 14.038 32.868 -16.341 1.00 29.31 663 ARG A O 1
ATOM 5048 N N . THR A 1 664 ? 12.949 31.838 -18.036 1.00 30.36 664 THR A N 1
ATOM 5049 C CA . THR A 1 664 ? 14.026 30.972 -18.523 1.00 30.36 664 THR A CA 1
ATOM 5050 C C . THR A 1 664 ? 15.318 31.770 -18.674 1.00 30.36 664 THR A C 1
ATOM 5052 O O . THR A 1 664 ? 15.388 32.688 -19.499 1.00 30.36 664 THR A O 1
ATOM 5055 N N . VAL A 1 665 ? 16.340 31.433 -17.893 1.00 30.56 665 VAL A N 1
ATOM 5056 C CA . VAL A 1 665 ? 17.698 31.898 -18.172 1.00 30.56 665 VAL A CA 1
ATOM 5057 C C . VAL A 1 665 ? 18.156 31.174 -19.434 1.00 30.56 665 VAL A C 1
ATOM 5059 O O . VAL A 1 665 ? 18.000 29.958 -19.553 1.00 30.56 665 VAL A O 1
ATOM 5062 N N . ALA A 1 666 ? 18.650 31.932 -20.413 1.00 30.89 666 ALA A N 1
ATOM 5063 C CA . ALA A 1 666 ? 19.202 31.380 -21.640 1.00 30.89 666 ALA A CA 1
ATOM 5064 C C . ALA A 1 666 ? 20.211 30.274 -21.297 1.00 30.89 666 ALA A C 1
ATOM 5066 O O . ALA A 1 666 ? 21.092 30.469 -20.462 1.00 30.89 666 ALA A O 1
ATOM 5067 N N . SER A 1 667 ? 20.035 29.125 -21.942 1.00 36.50 667 SER A N 1
ATOM 5068 C CA . SER A 1 667 ? 20.674 27.820 -21.740 1.00 36.50 667 SER A CA 1
ATOM 5069 C C . SER A 1 667 ? 22.190 27.826 -22.005 1.00 36.50 667 SER A C 1
ATOM 5071 O O . SER A 1 667 ? 22.690 27.119 -22.876 1.00 36.50 667 SER A O 1
ATOM 5073 N N . GLY A 1 668 ? 22.927 28.672 -21.289 1.00 32.81 668 GLY A N 1
ATOM 5074 C CA . GLY A 1 668 ? 24.344 28.952 -21.513 1.00 32.81 668 GLY A CA 1
ATOM 5075 C C . GLY A 1 668 ? 25.158 29.127 -20.234 1.00 32.81 668 GLY A C 1
ATOM 5076 O O . GLY A 1 668 ? 26.340 29.454 -20.321 1.00 32.81 668 GLY A O 1
ATOM 5077 N N . THR A 1 669 ? 24.587 28.901 -19.050 1.00 34.19 669 THR A N 1
ATOM 5078 C CA . THR A 1 669 ? 25.369 28.784 -17.816 1.00 34.19 669 THR A CA 1
ATOM 5079 C C . THR A 1 669 ? 26.108 27.449 -17.850 1.00 34.19 669 THR A C 1
ATOM 5081 O O . THR A 1 669 ? 25.589 26.397 -17.496 1.00 34.19 669 THR A O 1
ATOM 5084 N N . TYR A 1 670 ? 27.322 27.508 -18.396 1.00 39.84 670 TYR A N 1
ATOM 5085 C CA . TYR A 1 670 ? 28.335 26.461 -18.435 1.00 39.84 670 TYR A CA 1
ATOM 5086 C C . TYR A 1 670 ? 28.315 25.601 -17.160 1.00 39.84 670 TYR A C 1
ATOM 5088 O O . TYR A 1 670 ? 28.187 26.147 -16.064 1.00 39.84 670 TYR A O 1
ATOM 5096 N N . LEU A 1 671 ? 28.572 24.288 -17.285 1.00 38.22 671 LEU A N 1
ATOM 5097 C CA . LEU A 1 671 ? 28.840 23.366 -16.159 1.00 38.22 671 LEU A CA 1
ATOM 5098 C C . LEU A 1 671 ? 29.804 23.951 -15.096 1.00 38.22 671 LEU A C 1
ATOM 5100 O O . LEU A 1 671 ? 29.814 23.501 -13.957 1.00 38.22 671 LEU A O 1
ATOM 5104 N N . TRP A 1 672 ? 30.582 24.973 -15.465 1.00 32.38 672 TRP A N 1
ATOM 5105 C CA . TRP A 1 672 ? 31.414 25.816 -14.608 1.00 32.38 672 TRP A CA 1
ATOM 5106 C C . TRP A 1 672 ? 30.703 26.473 -13.428 1.00 32.38 672 TRP A C 1
ATOM 5108 O O . TRP A 1 672 ? 31.295 26.547 -12.358 1.00 32.38 672 TRP A O 1
ATOM 5118 N N . GLY A 1 673 ? 29.456 26.921 -13.588 1.00 37.03 673 GLY A N 1
ATOM 5119 C CA . GLY A 1 673 ? 28.722 27.599 -12.513 1.00 37.03 673 GLY A CA 1
ATOM 5120 C C . GLY A 1 673 ? 28.265 26.659 -11.397 1.00 37.03 673 GLY A C 1
ATOM 5121 O O . GLY A 1 673 ? 28.174 27.079 -10.249 1.00 37.03 673 GLY A O 1
ATOM 5122 N N . ILE A 1 674 ? 28.037 25.384 -11.725 1.00 41.31 674 ILE A N 1
ATOM 5123 C CA . ILE A 1 674 ? 27.529 24.360 -10.798 1.00 41.31 674 ILE A CA 1
ATOM 5124 C C . ILE A 1 674 ? 28.646 23.848 -9.873 1.00 41.31 674 ILE A C 1
ATOM 5126 O O . ILE A 1 674 ? 28.385 23.435 -8.747 1.00 41.31 674 ILE A O 1
ATOM 5130 N N . VAL A 1 675 ? 29.903 23.904 -10.324 1.00 39.62 675 VAL A N 1
ATOM 5131 C CA . VAL A 1 675 ? 31.061 23.347 -9.600 1.00 39.62 675 VAL A CA 1
ATOM 5132 C C . VAL A 1 675 ? 31.814 24.363 -8.739 1.00 39.62 675 VAL A C 1
ATOM 5134 O O . VAL A 1 675 ? 32.641 23.958 -7.924 1.00 39.62 675 VAL A O 1
ATOM 5137 N N . SER A 1 676 ? 31.558 25.667 -8.906 1.00 37.66 676 SER A N 1
ATOM 5138 C CA . SER A 1 676 ? 32.263 26.731 -8.169 1.00 37.66 676 SER A CA 1
ATOM 5139 C C . SER A 1 676 ? 31.405 27.480 -7.143 1.00 37.66 676 SER A C 1
ATOM 5141 O O . SER A 1 676 ? 31.956 28.175 -6.292 1.00 37.66 676 SER A O 1
ATOM 5143 N N . SER A 1 677 ? 30.077 27.364 -7.203 1.00 37.59 677 SER A N 1
ATOM 5144 C CA . SER A 1 677 ? 29.143 28.035 -6.288 1.00 37.59 677 SER A CA 1
ATOM 5145 C C . SER A 1 677 ? 27.773 27.363 -6.335 1.00 37.59 677 SER A C 1
ATOM 5147 O O . SER A 1 677 ? 27.361 26.908 -7.397 1.00 37.59 677 SER A O 1
ATOM 5149 N N . ALA A 1 678 ? 27.054 27.321 -5.208 1.00 36.81 678 ALA A N 1
ATOM 5150 C CA . ALA A 1 678 ? 25.678 26.831 -5.185 1.00 36.81 678 ALA A CA 1
ATOM 5151 C C . ALA A 1 678 ? 24.826 27.631 -6.202 1.00 36.81 678 ALA A C 1
ATOM 5153 O O . ALA A 1 678 ? 24.816 28.864 -6.115 1.00 36.81 678 ALA A O 1
ATOM 5154 N N . PRO A 1 679 ? 24.169 26.976 -7.180 1.00 43.31 679 PRO A N 1
ATOM 5155 C CA . PRO A 1 679 ? 23.348 27.660 -8.176 1.00 43.31 679 PRO A CA 1
ATOM 5156 C C . PRO A 1 679 ? 22.214 28.443 -7.508 1.00 43.31 679 PRO A C 1
ATOM 5158 O O . PRO A 1 679 ? 21.721 28.063 -6.444 1.00 43.31 679 PRO A O 1
ATOM 5161 N N . SER A 1 680 ? 21.796 29.555 -8.117 1.00 41.06 680 SER A N 1
ATOM 5162 C CA . SER A 1 680 ? 20.647 30.303 -7.609 1.00 41.06 680 SER A CA 1
ATOM 5163 C C . SER A 1 680 ? 19.361 29.491 -7.820 1.00 41.06 680 SER A C 1
ATOM 5165 O O . SER A 1 680 ? 19.292 28.648 -8.711 1.00 41.06 680 SER A O 1
ATOM 5167 N N . GLN A 1 681 ? 18.305 29.765 -7.047 1.00 37.97 681 GLN A N 1
ATOM 5168 C CA . GLN A 1 681 ? 16.989 29.115 -7.196 1.00 37.97 681 GLN A CA 1
ATOM 5169 C C . GLN A 1 681 ? 16.437 29.160 -8.640 1.00 37.97 681 GLN A C 1
ATOM 5171 O O . GLN A 1 681 ? 15.599 28.336 -8.992 1.00 37.97 681 GLN A O 1
ATOM 5176 N N . ALA A 1 682 ? 16.893 30.107 -9.470 1.00 38.88 682 ALA A N 1
ATOM 5177 C CA . ALA A 1 682 ? 16.491 30.254 -10.868 1.00 38.88 682 ALA A CA 1
ATOM 5178 C C . ALA A 1 682 ? 17.231 29.315 -11.847 1.00 38.88 682 ALA A C 1
ATOM 5180 O O . ALA A 1 682 ? 16.772 29.153 -12.974 1.00 38.88 682 ALA A O 1
ATOM 5181 N N . ASP A 1 683 ? 18.345 28.698 -11.434 1.00 43.75 683 ASP A N 1
ATOM 5182 C CA . ASP A 1 683 ? 19.210 27.867 -12.289 1.00 43.75 683 ASP A CA 1
ATOM 5183 C C . ASP A 1 683 ? 18.914 26.354 -12.181 1.00 43.75 683 ASP A C 1
ATOM 5185 O O . ASP A 1 683 ? 19.475 25.554 -12.932 1.00 43.75 683 ASP A O 1
ATOM 5189 N N . ILE A 1 684 ? 18.062 25.931 -11.239 1.00 47.12 684 ILE A N 1
ATOM 5190 C CA . ILE A 1 684 ? 17.882 24.516 -10.877 1.00 47.12 684 ILE A CA 1
ATOM 5191 C C . ILE A 1 684 ? 16.656 23.932 -11.586 1.00 47.12 684 ILE A C 1
ATOM 5193 O O . ILE A 1 684 ? 15.535 24.020 -11.094 1.00 47.12 684 ILE A O 1
ATOM 5197 N N . ASN A 1 685 ? 16.850 23.271 -12.726 1.00 45.00 685 ASN A N 1
ATOM 5198 C CA . ASN A 1 685 ? 15.811 22.384 -13.253 1.00 45.00 685 ASN A CA 1
ATOM 5199 C C . ASN A 1 685 ? 15.627 21.211 -12.276 1.00 45.00 685 ASN A C 1
ATOM 5201 O O . ASN A 1 685 ? 16.574 20.475 -12.013 1.00 45.00 685 ASN A O 1
ATOM 5205 N N . SER A 1 686 ? 14.412 21.052 -11.737 1.00 46.94 686 SER A N 1
ATOM 5206 C CA . SER A 1 686 ? 14.096 20.059 -10.689 1.00 46.94 686 SER A CA 1
ATOM 5207 C C . SER A 1 686 ? 14.256 18.594 -11.120 1.00 46.94 686 SER A C 1
ATOM 5209 O O . SER A 1 686 ? 14.346 17.718 -10.270 1.00 46.94 686 SER A O 1
ATOM 5211 N N . VAL A 1 687 ? 14.377 18.329 -12.422 1.00 51.56 687 VAL A N 1
ATOM 5212 C CA . VAL A 1 687 ? 14.907 17.088 -12.996 1.00 51.56 687 VAL A CA 1
ATOM 5213 C C . VAL A 1 687 ? 15.637 17.480 -14.280 1.00 51.56 687 VAL A C 1
ATOM 5215 O O . VAL A 1 687 ? 15.124 18.279 -15.069 1.00 51.56 687 VAL A O 1
ATOM 5218 N N . MET A 1 688 ? 16.857 16.981 -14.490 1.00 54.88 688 MET A N 1
ATOM 5219 C CA . MET A 1 688 ? 17.566 17.219 -15.747 1.00 54.88 688 MET A CA 1
ATOM 5220 C C . MET A 1 688 ? 16.847 16.458 -16.859 1.00 54.88 688 MET A C 1
ATOM 5222 O O . MET A 1 688 ? 16.877 15.227 -16.866 1.00 54.88 688 MET A O 1
ATOM 5226 N N . ALA A 1 689 ? 16.212 17.204 -17.766 1.00 57.94 689 ALA A N 1
ATOM 5227 C CA . ALA A 1 689 ? 15.627 16.650 -18.976 1.00 57.94 689 ALA A CA 1
ATOM 5228 C C . ALA A 1 689 ? 16.731 16.027 -19.842 1.00 57.94 689 ALA A C 1
ATOM 5230 O O . ALA A 1 689 ? 17.751 16.675 -20.092 1.00 57.94 689 ALA A O 1
ATOM 5231 N N . VAL A 1 690 ? 16.516 14.793 -20.288 1.00 61.50 690 VAL A N 1
ATOM 5232 C CA . VAL A 1 690 ? 17.413 14.007 -21.127 1.00 61.50 690 VAL A CA 1
ATOM 5233 C C . VAL A 1 690 ? 16.739 13.776 -22.468 1.00 61.50 690 VAL A C 1
ATOM 5235 O O . VAL A 1 690 ? 15.799 12.995 -22.588 1.00 61.50 690 VAL A O 1
ATOM 5238 N N . ASP A 1 691 ? 17.259 14.426 -23.503 1.00 62.34 691 ASP A N 1
ATOM 5239 C CA . ASP A 1 691 ? 16.837 14.170 -24.879 1.00 62.34 691 ASP A CA 1
ATOM 5240 C C . ASP A 1 691 ? 17.548 12.920 -25.424 1.00 62.34 691 ASP A C 1
ATOM 5242 O O . ASP A 1 691 ? 18.493 13.003 -26.210 1.00 62.34 691 ASP A O 1
ATOM 5246 N N . TYR A 1 692 ? 17.157 11.749 -24.910 1.00 66.50 692 TYR A N 1
ATOM 5247 C CA . TYR A 1 692 ? 17.846 10.491 -25.202 1.00 66.50 692 TYR A CA 1
ATOM 5248 C C . TYR A 1 692 ? 17.710 10.083 -26.674 1.00 66.50 692 TYR A C 1
ATOM 5250 O O . TYR A 1 692 ? 18.678 9.630 -27.277 1.00 66.50 692 TYR A O 1
ATOM 5258 N N . ALA A 1 693 ? 16.540 10.312 -27.278 1.00 60.53 693 ALA A N 1
ATOM 5259 C CA . ALA A 1 693 ? 16.290 9.988 -28.682 1.00 60.53 693 ALA A CA 1
ATOM 5260 C C . ALA A 1 693 ? 17.162 10.807 -29.649 1.00 60.53 693 ALA A C 1
ATOM 5262 O O . ALA A 1 693 ? 17.564 10.293 -30.688 1.00 60.53 693 ALA A O 1
ATOM 5263 N N . ASN A 1 694 ? 17.492 12.057 -29.301 1.00 53.69 694 ASN A N 1
ATOM 5264 C CA . ASN A 1 694 ? 18.378 12.901 -30.109 1.00 53.69 694 ASN A CA 1
ATOM 5265 C C . ASN A 1 694 ? 19.846 12.842 -29.657 1.00 53.69 694 ASN A C 1
ATOM 5267 O O . ASN A 1 694 ? 20.675 13.611 -30.154 1.00 53.69 694 ASN A O 1
ATOM 5271 N N . ASN A 1 695 ? 20.189 11.951 -28.720 1.00 58.03 695 ASN A N 1
ATOM 5272 C CA . ASN A 1 695 ? 21.573 11.685 -28.366 1.00 58.03 695 ASN A CA 1
ATOM 5273 C C . ASN A 1 695 ? 22.116 10.510 -29.200 1.00 58.03 695 ASN A C 1
ATOM 5275 O O . ASN A 1 695 ? 21.408 9.588 -29.596 1.00 58.03 695 ASN A O 1
ATOM 5279 N N . TYR A 1 696 ? 23.420 10.524 -29.467 1.00 64.88 696 TYR A N 1
ATOM 5280 C CA . TYR A 1 696 ? 24.076 9.509 -30.303 1.00 64.88 696 TYR A CA 1
ATOM 5281 C C . TYR A 1 696 ? 24.139 8.103 -29.675 1.00 64.88 696 TYR A C 1
ATOM 5283 O O . TYR A 1 696 ? 24.699 7.195 -30.283 1.00 64.88 696 TYR A O 1
ATOM 5291 N N . HIS A 1 697 ? 23.617 7.930 -28.459 1.00 73.06 697 HIS A N 1
ATOM 5292 C CA . HIS A 1 697 ? 23.540 6.653 -27.752 1.00 73.06 697 HIS A CA 1
ATOM 5293 C C . HIS A 1 697 ? 22.119 6.066 -27.746 1.00 73.06 697 HIS A C 1
ATOM 5295 O O . HIS A 1 697 ? 21.977 4.921 -27.323 1.00 73.06 697 HIS A O 1
ATOM 5301 N N . GLY A 1 698 ? 21.108 6.813 -28.214 1.00 60.97 698 GLY A N 1
ATOM 5302 C CA . GLY A 1 698 ? 19.706 6.400 -28.314 1.00 60.97 698 GLY A CA 1
ATOM 5303 C C . GLY A 1 698 ? 19.178 6.216 -29.742 1.00 60.97 698 GLY A C 1
ATOM 5304 O O . GLY A 1 698 ? 18.083 5.683 -29.904 1.00 60.97 698 GLY A O 1
ATOM 5305 N N . ASP A 1 699 ? 19.945 6.600 -30.771 1.00 59.38 699 ASP A N 1
ATOM 5306 C CA . ASP A 1 699 ? 19.543 6.521 -32.185 1.00 59.38 699 ASP A CA 1
ATOM 5307 C C . ASP A 1 699 ? 20.204 5.346 -32.947 1.00 59.38 699 ASP A C 1
ATOM 5309 O O . ASP A 1 699 ? 21.406 5.092 -32.835 1.00 59.38 699 ASP A O 1
ATOM 5313 N N . LEU A 1 700 ? 19.421 4.662 -33.792 1.00 47.31 700 LEU A N 1
ATOM 5314 C CA . LEU A 1 700 ? 19.882 3.679 -34.785 1.00 47.31 700 LEU A CA 1
ATOM 5315 C C . LEU A 1 700 ? 20.678 4.331 -35.936 1.00 47.31 700 LEU A C 1
ATOM 5317 O O . LEU A 1 700 ? 21.490 3.655 -36.573 1.00 47.31 700 LEU A O 1
ATOM 5321 N N . ALA A 1 701 ? 20.507 5.636 -36.187 1.00 50.62 701 ALA A N 1
ATOM 5322 C CA . ALA A 1 701 ? 21.177 6.377 -37.263 1.00 50.62 701 ALA A CA 1
ATOM 5323 C C . ALA A 1 701 ? 22.645 6.751 -36.966 1.00 50.62 701 ALA A C 1
ATOM 5325 O O . ALA A 1 701 ? 23.265 7.528 -37.702 1.00 50.62 701 ALA A O 1
ATOM 5326 N N . ALA A 1 702 ? 23.261 6.156 -35.936 1.00 52.84 702 ALA A N 1
ATOM 5327 C CA . ALA A 1 702 ? 24.679 6.329 -35.601 1.00 52.84 702 ALA A CA 1
ATOM 5328 C C . ALA A 1 702 ? 25.666 5.898 -36.719 1.00 52.84 702 ALA A C 1
ATOM 5330 O O . ALA A 1 702 ? 26.878 6.036 -36.543 1.00 52.84 702 ALA A O 1
ATOM 5331 N N . THR A 1 703 ? 25.168 5.396 -37.856 1.00 51.00 703 THR A N 1
ATOM 5332 C CA . THR A 1 703 ? 25.936 4.885 -39.010 1.00 51.00 703 THR A CA 1
ATOM 5333 C C . THR A 1 703 ? 25.850 5.757 -40.271 1.00 51.00 703 THR A C 1
ATOM 5335 O O . THR A 1 703 ? 26.437 5.421 -41.295 1.00 51.00 703 THR A O 1
ATOM 5338 N N . GLU A 1 704 ? 25.166 6.904 -40.235 1.00 52.88 704 GLU A N 1
ATOM 5339 C CA . GLU A 1 704 ? 24.974 7.698 -41.459 1.00 52.88 704 GLU A CA 1
ATOM 5340 C C . GLU A 1 704 ? 26.057 8.760 -41.696 1.00 52.88 704 GLU A C 1
ATOM 5342 O O . GLU A 1 704 ? 26.731 9.223 -40.769 1.00 52.88 704 GLU A O 1
ATOM 5347 N N . THR A 1 705 ? 26.195 9.153 -42.963 1.00 52.56 705 THR A N 1
ATOM 5348 C CA . THR A 1 705 ? 26.987 10.306 -43.398 1.00 52.56 705 THR A CA 1
ATOM 5349 C C . THR A 1 705 ? 26.173 11.575 -43.151 1.00 52.56 705 THR A C 1
ATOM 5351 O O . THR A 1 705 ? 25.045 11.659 -43.629 1.00 52.56 705 THR A O 1
ATOM 5354 N N . PHE A 1 706 ? 26.710 12.553 -42.419 1.00 56.00 706 PHE A N 1
ATOM 5355 C CA . PHE A 1 706 ? 25.985 13.795 -42.122 1.00 56.00 706 PHE A CA 1
ATOM 5356 C C . PHE A 1 706 ? 26.708 15.025 -42.679 1.00 56.00 706 PHE A C 1
ATOM 5358 O O . PHE A 1 706 ? 27.932 15.034 -42.822 1.00 56.00 706 PHE A O 1
ATOM 5365 N N . ASP A 1 707 ? 25.929 16.053 -43.014 1.00 49.41 707 ASP A N 1
ATOM 5366 C CA . ASP A 1 707 ? 26.439 17.336 -43.496 1.00 49.41 707 ASP A CA 1
ATOM 5367 C C . ASP A 1 707 ? 26.941 18.173 -42.310 1.00 49.41 707 ASP A C 1
ATOM 5369 O O . ASP A 1 707 ? 26.153 18.664 -41.490 1.00 49.41 707 ASP A O 1
ATOM 5373 N N . ASN A 1 708 ? 28.263 18.303 -42.191 1.00 48.88 708 ASN A N 1
ATOM 5374 C CA . ASN A 1 708 ? 28.899 19.066 -41.127 1.00 48.88 708 ASN A CA 1
ATOM 5375 C C . ASN A 1 708 ? 28.857 20.569 -41.455 1.00 48.88 708 ASN A C 1
ATOM 5377 O O . ASN A 1 708 ? 29.829 21.149 -41.931 1.00 48.88 708 ASN A O 1
ATOM 5381 N N . HIS A 1 709 ? 27.738 21.225 -41.133 1.00 47.59 709 HIS A N 1
ATOM 5382 C CA . HIS A 1 709 ? 27.511 22.667 -41.344 1.00 47.59 709 HIS A CA 1
ATOM 5383 C C . HIS A 1 709 ? 28.444 23.605 -40.541 1.00 47.59 709 HIS A C 1
ATOM 5385 O O . HIS A 1 709 ? 28.240 24.820 -40.514 1.00 47.59 709 HIS A O 1
ATOM 5391 N N . THR A 1 710 ? 29.471 23.081 -39.870 1.00 45.59 710 THR A N 1
ATOM 5392 C CA . THR A 1 710 ? 30.364 23.862 -39.002 1.00 45.59 710 THR A CA 1
ATOM 5393 C C . THR A 1 710 ? 31.507 24.546 -39.770 1.00 45.59 710 THR A C 1
ATOM 5395 O O . THR A 1 710 ? 32.215 25.374 -39.195 1.00 45.59 710 THR A O 1
ATOM 5398 N N . ILE A 1 711 ? 31.670 24.265 -41.070 1.00 44.56 711 ILE A N 1
ATOM 5399 C CA . ILE A 1 711 ? 32.644 24.931 -41.949 1.00 44.56 711 ILE A CA 1
ATOM 5400 C C . ILE A 1 711 ? 31.885 25.725 -43.028 1.00 44.56 711 ILE A C 1
ATOM 5402 O O . ILE A 1 711 ? 31.309 25.138 -43.944 1.00 44.56 711 ILE A O 1
ATOM 5406 N N . PRO A 1 712 ? 31.864 27.070 -42.972 1.00 38.97 712 PRO A N 1
ATOM 5407 C CA . PRO A 1 712 ? 31.226 27.871 -44.011 1.00 38.97 712 PRO A CA 1
ATOM 5408 C C . PRO A 1 712 ? 31.907 27.647 -45.373 1.00 38.97 712 PRO A C 1
ATOM 5410 O O . PRO A 1 712 ? 33.035 28.087 -45.585 1.00 38.97 712 PRO A O 1
ATOM 5413 N N . GLY A 1 713 ? 31.211 26.990 -46.307 1.00 45.34 713 GLY A N 1
ATOM 5414 C CA . GLY A 1 713 ? 31.640 26.856 -47.705 1.00 45.34 713 GLY A CA 1
ATOM 5415 C C . GLY A 1 713 ? 32.275 25.521 -48.112 1.00 45.34 713 GLY A C 1
ATOM 5416 O O . GLY A 1 713 ? 32.741 25.429 -49.248 1.00 45.34 713 GLY A O 1
ATOM 5417 N N . THR A 1 714 ? 32.275 24.491 -47.259 1.00 46.53 714 THR A N 1
ATOM 5418 C CA . THR A 1 714 ? 32.648 23.123 -47.663 1.00 46.53 714 THR A CA 1
ATOM 5419 C C . THR A 1 714 ? 31.436 22.193 -47.592 1.00 46.53 714 THR A C 1
ATOM 5421 O O . THR A 1 714 ? 30.683 22.203 -46.628 1.00 46.53 714 THR A O 1
ATOM 5424 N N . THR A 1 715 ? 31.224 21.385 -48.633 1.00 46.94 715 THR A N 1
ATOM 5425 C CA . THR A 1 715 ? 30.286 20.248 -48.618 1.00 46.94 715 THR A CA 1
ATOM 5426 C C . THR A 1 715 ? 31.035 18.997 -48.157 1.00 46.94 715 THR A C 1
ATOM 5428 O O . THR A 1 715 ? 31.158 18.028 -48.912 1.00 46.94 715 THR A O 1
ATOM 5431 N N . GLU A 1 716 ? 31.659 19.051 -46.978 1.00 53.84 716 GLU A N 1
ATOM 5432 C CA . GLU A 1 716 ? 32.355 17.890 -46.418 1.00 53.84 716 GLU A CA 1
ATOM 5433 C C . GLU A 1 716 ? 31.362 17.009 -45.662 1.00 53.84 716 GLU A C 1
ATOM 5435 O O . GLU A 1 716 ? 30.893 17.309 -44.566 1.00 53.84 716 GLU A O 1
ATOM 5440 N N . PHE A 1 717 ? 31.034 15.900 -46.308 1.00 58.03 717 PHE A N 1
ATOM 5441 C CA . PHE A 1 717 ? 30.251 14.817 -45.751 1.00 58.03 717 PHE A CA 1
ATOM 5442 C C . PHE A 1 717 ? 31.119 14.019 -44.772 1.00 58.03 717 PHE A C 1
ATOM 5444 O O . PHE A 1 717 ? 32.061 13.353 -45.199 1.00 58.03 717 PHE A O 1
ATOM 5451 N N . VAL A 1 718 ? 30.807 14.074 -43.474 1.00 60.28 718 VAL A N 1
ATOM 5452 C CA . VAL A 1 718 ? 31.528 13.295 -42.454 1.00 60.28 718 VAL A CA 1
ATOM 5453 C C . VAL A 1 718 ? 30.988 11.869 -42.454 1.00 60.28 718 VAL A C 1
ATOM 5455 O O . VAL A 1 718 ? 29.827 11.631 -42.100 1.00 60.28 718 VAL A O 1
ATOM 5458 N N . ASN A 1 719 ? 31.832 10.909 -42.827 1.00 67.19 719 ASN A N 1
ATOM 5459 C CA . ASN A 1 719 ? 31.561 9.488 -42.668 1.00 67.19 719 ASN A CA 1
ATOM 5460 C C . ASN A 1 719 ? 32.074 9.039 -41.299 1.00 67.19 719 ASN A C 1
ATOM 5462 O O . ASN A 1 719 ? 33.247 8.729 -41.116 1.00 67.19 719 ASN A O 1
ATOM 5466 N N . ARG A 1 720 ? 31.170 8.957 -40.326 1.00 68.06 720 ARG A N 1
ATOM 5467 C CA . ARG A 1 720 ? 31.514 8.651 -38.930 1.00 68.06 720 ARG A CA 1
ATOM 5468 C C . ARG A 1 720 ? 32.199 7.298 -38.737 1.00 68.06 720 ARG A C 1
ATOM 5470 O O . ARG A 1 720 ? 32.991 7.179 -37.804 1.00 68.06 720 ARG A O 1
ATOM 5477 N N . ASP A 1 721 ? 31.937 6.313 -39.594 1.00 65.44 721 ASP A N 1
ATOM 5478 C CA . ASP A 1 721 ? 32.583 4.999 -39.510 1.00 65.44 721 ASP A CA 1
ATOM 5479 C C . ASP A 1 721 ? 34.070 5.055 -39.850 1.00 65.44 721 ASP A C 1
ATOM 5481 O O . ASP A 1 721 ? 34.869 4.308 -39.283 1.00 65.44 721 ASP A O 1
ATOM 5485 N N . ILE A 1 722 ? 34.443 5.976 -40.734 1.00 68.00 722 ILE A N 1
ATOM 5486 C CA . ILE A 1 722 ? 35.812 6.148 -41.215 1.00 68.00 722 ILE A CA 1
ATOM 5487 C C . ILE A 1 722 ? 36.513 7.256 -40.423 1.00 68.00 722 ILE A C 1
ATOM 5489 O O . ILE A 1 722 ? 37.607 7.052 -39.896 1.00 68.00 722 ILE A O 1
ATOM 5493 N N . ASP A 1 723 ? 35.861 8.408 -40.287 1.00 69.56 723 ASP A N 1
ATOM 5494 C CA . ASP A 1 723 ? 36.489 9.651 -39.846 1.00 69.56 723 ASP A CA 1
ATOM 5495 C C . ASP A 1 723 ? 36.695 9.689 -38.333 1.00 69.56 723 ASP A C 1
ATOM 5497 O O . ASP A 1 723 ? 37.727 10.154 -37.858 1.00 69.56 723 ASP A O 1
ATOM 5501 N N . TYR A 1 724 ? 35.761 9.154 -37.542 1.00 75.00 724 TYR A N 1
ATOM 5502 C CA . TYR A 1 724 ? 35.892 9.169 -36.083 1.00 75.00 724 TYR A CA 1
ATOM 5503 C C . TYR A 1 724 ? 36.705 7.987 -35.543 1.00 75.00 724 TYR A C 1
ATOM 5505 O O . TYR A 1 724 ? 36.947 7.957 -34.346 1.00 75.00 724 TYR A O 1
ATOM 5513 N N . GLY A 1 725 ? 37.104 7.006 -36.357 1.00 74.88 725 GLY A N 1
ATOM 5514 C CA . GLY A 1 725 ? 37.918 5.865 -35.910 1.00 74.88 725 GLY A CA 1
ATOM 5515 C C . GLY A 1 725 ? 37.186 4.793 -35.069 1.00 74.88 725 GLY A C 1
ATOM 5516 O O . GLY A 1 725 ? 35.973 4.888 -34.835 1.00 74.88 725 GLY A O 1
ATOM 5517 N N . PRO A 1 726 ? 37.909 3.739 -34.632 1.00 80.81 726 PRO A N 1
ATOM 5518 C CA . PRO A 1 726 ? 37.351 2.544 -33.979 1.00 80.81 726 PRO A CA 1
ATOM 5519 C C . PRO A 1 726 ? 36.901 2.754 -32.518 1.00 80.81 726 PRO A C 1
ATOM 5521 O O . PRO A 1 726 ? 37.326 3.679 -31.825 1.00 80.81 726 PRO A O 1
ATOM 5524 N N . LEU A 1 727 ? 36.042 1.864 -32.020 1.00 86.12 727 LEU A N 1
ATOM 5525 C CA . LEU A 1 727 ? 35.629 1.806 -30.613 1.00 86.12 727 LEU A CA 1
ATOM 5526 C C . LEU A 1 727 ? 36.313 0.631 -29.905 1.00 86.12 727 LEU A C 1
ATOM 5528 O O . LEU A 1 727 ? 36.711 -0.345 -30.542 1.00 86.12 727 LEU A O 1
ATOM 5532 N N . LYS A 1 728 ? 36.434 0.713 -28.579 1.00 90.25 728 LYS A N 1
ATOM 5533 C CA . LYS A 1 728 ? 36.906 -0.407 -27.765 1.00 90.25 728 LYS A CA 1
ATOM 5534 C C . LYS A 1 728 ? 35.829 -1.486 -27.726 1.00 90.25 728 LYS A C 1
ATOM 5536 O O . LYS A 1 728 ? 34.657 -1.193 -27.489 1.00 90.25 728 LYS A O 1
ATOM 5541 N N . ALA A 1 729 ? 36.242 -2.742 -27.882 1.00 86.44 729 ALA A N 1
ATOM 5542 C CA . ALA A 1 729 ? 35.349 -3.881 -27.699 1.00 86.44 729 ALA A CA 1
ATOM 5543 C C . ALA A 1 729 ? 34.644 -3.812 -26.322 1.00 86.44 729 ALA A C 1
ATOM 5545 O O . ALA A 1 729 ? 35.271 -3.383 -25.347 1.00 86.44 729 ALA A O 1
ATOM 5546 N N . PRO A 1 730 ? 33.365 -4.225 -26.225 1.00 87.81 730 PRO A N 1
ATOM 5547 C CA . PRO A 1 730 ? 32.537 -4.846 -27.270 1.00 87.81 730 PRO A CA 1
ATOM 5548 C C . PRO A 1 730 ? 31.787 -3.852 -28.178 1.00 87.81 730 PRO A C 1
ATOM 5550 O O . PRO A 1 730 ? 30.983 -4.282 -29.002 1.00 87.81 730 PRO A O 1
ATOM 5553 N N . TYR A 1 731 ? 32.012 -2.546 -28.028 1.00 85.19 731 TYR A N 1
ATOM 5554 C CA . TYR A 1 731 ? 31.240 -1.527 -28.733 1.00 85.19 731 TYR A CA 1
ATOM 5555 C C . TYR A 1 731 ? 31.677 -1.371 -30.192 1.00 85.19 731 TYR A C 1
ATOM 5557 O O . TYR A 1 731 ? 32.850 -1.517 -30.537 1.00 85.19 731 TYR A O 1
ATOM 5565 N N . SER A 1 732 ? 30.719 -1.032 -31.051 1.00 81.12 732 SER A N 1
ATOM 5566 C CA . SER A 1 732 ? 30.921 -0.722 -32.469 1.00 81.12 732 SER A CA 1
ATOM 5567 C C . SER A 1 732 ? 29.980 0.407 -32.899 1.00 81.12 732 SER A C 1
ATOM 5569 O O . SER A 1 732 ? 29.078 0.795 -32.162 1.00 81.12 732 SER A O 1
ATOM 5571 N N . ARG A 1 733 ? 30.174 0.986 -34.082 1.00 76.25 733 ARG A N 1
ATOM 5572 C CA . ARG A 1 733 ? 29.179 1.920 -34.632 1.00 76.25 733 ARG A CA 1
ATOM 5573 C C . ARG A 1 733 ? 27.972 1.129 -35.128 1.00 76.25 733 ARG A C 1
ATOM 5575 O O . ARG A 1 733 ? 28.125 -0.015 -35.553 1.00 76.25 733 ARG A O 1
ATOM 5582 N N . GLY A 1 734 ? 26.776 1.690 -34.961 1.00 70.25 734 GLY A N 1
ATOM 5583 C CA . GLY A 1 734 ? 25.522 0.944 -35.131 1.00 70.25 734 GLY A CA 1
ATOM 5584 C C . GLY A 1 734 ? 25.251 -0.092 -34.033 1.00 70.25 734 GLY A C 1
ATOM 5585 O O . GLY A 1 734 ? 24.395 -0.956 -34.211 1.00 70.25 734 GLY A O 1
ATOM 5586 N N . TYR A 1 735 ? 25.981 -0.037 -32.910 1.00 74.88 735 TYR A N 1
ATOM 5587 C CA . TYR A 1 735 ? 25.641 -0.813 -31.718 1.00 74.88 735 TYR A CA 1
ATOM 5588 C C . TYR A 1 735 ? 24.250 -0.398 -31.206 1.00 74.88 735 TYR A C 1
ATOM 5590 O O . TYR A 1 735 ? 23.896 0.776 -31.343 1.00 74.88 735 TYR A O 1
ATOM 5598 N N . PRO A 1 736 ? 23.455 -1.321 -30.630 1.00 73.81 736 PRO A N 1
ATOM 5599 C CA . PRO A 1 736 ? 22.166 -0.974 -30.040 1.00 73.81 736 PRO A CA 1
ATOM 5600 C C . PRO A 1 736 ? 22.278 0.146 -29.001 1.00 73.81 736 PRO A C 1
ATOM 5602 O O . PRO A 1 736 ? 23.329 0.315 -28.380 1.00 73.81 736 PRO A O 1
ATOM 5605 N N . ALA A 1 737 ? 21.177 0.866 -28.788 1.00 75.94 737 ALA A N 1
ATOM 5606 C CA . ALA A 1 737 ? 21.112 1.947 -27.814 1.00 75.94 737 ALA A CA 1
ATOM 5607 C C . ALA A 1 737 ? 21.664 1.517 -26.440 1.00 75.94 737 ALA A C 1
ATOM 5609 O O . ALA A 1 737 ? 21.374 0.418 -25.953 1.00 75.94 737 ALA A O 1
ATOM 5610 N N . LEU A 1 738 ? 22.503 2.364 -25.836 1.00 79.81 738 LEU A N 1
ATOM 5611 C CA . LEU A 1 738 ? 23.177 2.032 -24.579 1.00 79.81 738 LEU A CA 1
ATOM 5612 C C . LEU A 1 738 ? 22.253 2.259 -23.388 1.00 79.81 738 LEU A C 1
ATOM 5614 O O . LEU A 1 738 ? 21.763 3.366 -23.180 1.00 79.81 738 LEU A O 1
ATOM 5618 N N . ASP A 1 739 ? 22.094 1.239 -22.551 1.00 84.81 739 ASP A N 1
ATOM 5619 C CA . ASP A 1 739 ? 21.373 1.373 -21.288 1.00 84.81 739 ASP A CA 1
ATOM 5620 C C . ASP A 1 739 ? 22.025 2.455 -20.404 1.00 84.81 739 ASP A C 1
ATOM 5622 O O . ASP A 1 739 ? 23.250 2.487 -20.257 1.00 84.81 739 ASP A O 1
ATOM 5626 N N . CYS A 1 740 ? 21.226 3.333 -19.789 1.00 85.12 740 CYS A N 1
ATOM 5627 C CA . CYS A 1 740 ? 21.724 4.383 -18.893 1.00 85.12 740 CYS A CA 1
ATOM 5628 C C . CYS A 1 740 ? 22.600 3.807 -17.769 1.00 85.12 740 CYS A C 1
ATOM 5630 O O . CYS A 1 740 ? 23.598 4.417 -17.372 1.00 85.12 740 CYS A O 1
ATOM 5632 N N . THR A 1 741 ? 22.282 2.594 -17.306 1.00 88.75 741 THR A N 1
ATOM 5633 C CA . THR A 1 741 ? 23.036 1.896 -16.257 1.00 88.75 741 THR A CA 1
ATOM 5634 C C . THR A 1 741 ? 24.402 1.388 -16.717 1.00 88.75 741 THR A C 1
ATOM 5636 O O . THR A 1 741 ? 25.179 0.899 -15.898 1.00 88.75 741 THR A O 1
ATOM 5639 N N . VAL A 1 742 ? 24.767 1.511 -17.997 1.00 88.94 742 VAL A N 1
ATOM 5640 C CA . VAL A 1 742 ? 26.155 1.289 -18.440 1.00 88.94 742 VAL A CA 1
ATOM 5641 C C . VAL A 1 742 ? 27.083 2.324 -17.803 1.00 88.94 742 VAL A C 1
ATOM 5643 O O . VAL A 1 742 ? 28.178 1.974 -17.360 1.00 88.94 742 VAL A O 1
ATOM 5646 N N . CYS A 1 743 ? 26.628 3.575 -17.718 1.00 86.62 743 CYS A N 1
ATOM 5647 C CA . CYS A 1 743 ? 27.428 4.699 -17.237 1.00 86.62 743 CYS A CA 1
ATOM 5648 C C . CYS A 1 743 ? 27.020 5.164 -15.840 1.00 86.62 743 CYS A C 1
ATOM 5650 O O . CYS A 1 743 ? 27.885 5.563 -15.064 1.00 86.62 743 CYS A O 1
ATOM 5652 N N . HIS A 1 744 ? 25.729 5.109 -15.519 1.00 87.81 744 HIS A N 1
ATOM 5653 C CA . HIS A 1 744 ? 25.184 5.624 -14.268 1.00 87.81 744 HIS A CA 1
ATOM 5654 C C . HIS A 1 744 ? 24.903 4.503 -13.267 1.00 87.81 744 HIS A C 1
ATOM 5656 O O . HIS A 1 744 ? 24.519 3.393 -13.643 1.00 87.81 744 HIS A O 1
ATOM 5662 N N . ASP A 1 745 ? 25.105 4.791 -11.987 1.00 89.75 745 ASP A N 1
ATOM 5663 C CA . ASP A 1 745 ? 24.525 4.025 -10.888 1.00 89.75 745 ASP A CA 1
ATOM 5664 C C . ASP A 1 745 ? 23.209 4.687 -10.477 1.00 89.75 745 ASP A C 1
ATOM 5666 O O . ASP A 1 745 ? 23.163 5.871 -10.157 1.00 89.75 745 ASP A O 1
ATOM 5670 N N . GLU A 1 746 ? 22.127 3.922 -10.522 1.00 86.50 746 GLU A N 1
ATOM 5671 C CA . GLU A 1 746 ? 20.768 4.411 -10.304 1.00 86.50 746 GLU A CA 1
ATOM 5672 C C . GLU A 1 746 ? 20.485 4.866 -8.856 1.00 86.50 746 GLU A C 1
ATOM 5674 O O . GLU A 1 746 ? 19.507 5.572 -8.607 1.00 86.50 746 GLU A O 1
ATOM 5679 N N . HIS A 1 747 ? 21.354 4.508 -7.905 1.00 89.00 747 HIS A N 1
ATOM 5680 C CA . HIS A 1 747 ? 21.242 4.896 -6.496 1.00 89.00 747 HIS A CA 1
ATOM 5681 C C . HIS A 1 747 ? 22.272 5.961 -6.121 1.00 89.00 747 HIS A C 1
ATOM 5683 O O . HIS A 1 747 ? 21.973 6.907 -5.393 1.00 89.00 747 HIS A O 1
ATOM 5689 N N . GLY A 1 748 ? 23.490 5.824 -6.639 1.00 88.25 748 GLY A N 1
ATOM 5690 C CA . GLY A 1 748 ? 24.545 6.804 -6.448 1.00 88.25 748 GLY A CA 1
ATOM 5691 C C . GLY A 1 748 ? 25.939 6.217 -6.595 1.00 88.25 748 GLY A C 1
ATOM 5692 O O . GLY A 1 748 ? 26.147 5.003 -6.593 1.00 88.25 748 GLY A O 1
ATOM 5693 N N . SER A 1 749 ? 26.920 7.104 -6.710 1.00 89.12 749 SER A N 1
ATOM 5694 C CA . SER A 1 749 ? 28.329 6.731 -6.851 1.00 89.12 749 SER A CA 1
ATOM 5695 C C . SER A 1 749 ? 29.238 7.664 -6.051 1.00 89.12 749 SER A C 1
ATOM 5697 O O . SER A 1 749 ? 28.800 8.671 -5.493 1.00 89.12 749 SER A O 1
ATOM 5699 N N . GLY A 1 750 ? 30.534 7.368 -6.033 1.00 87.62 750 GLY A N 1
ATOM 5700 C CA . GLY A 1 750 ? 31.564 8.277 -5.537 1.00 87.62 750 GLY A CA 1
ATOM 5701 C C . GLY A 1 750 ? 31.747 9.533 -6.400 1.00 87.62 750 GLY A C 1
ATOM 5702 O O . GLY A 1 750 ? 32.466 10.447 -5.995 1.00 87.62 750 GLY A O 1
ATOM 5703 N N . GLN A 1 751 ? 31.108 9.607 -7.572 1.00 82.88 751 GLN A N 1
ATOM 5704 C CA . GLN A 1 751 ? 31.319 10.642 -8.581 1.00 82.88 751 GLN A CA 1
ATOM 5705 C C . GLN A 1 751 ? 30.054 11.458 -8.864 1.00 82.88 751 GLN A C 1
ATOM 5707 O O . GLN A 1 751 ? 28.929 10.967 -8.769 1.00 82.88 751 GLN A O 1
ATOM 5712 N N . VAL A 1 752 ? 30.235 12.722 -9.258 1.00 77.00 752 VAL A N 1
ATOM 5713 C CA . VAL A 1 752 ? 29.123 13.581 -9.697 1.00 77.00 752 VAL A CA 1
ATOM 5714 C C . VAL A 1 752 ? 28.380 12.970 -10.890 1.00 77.00 752 VAL A C 1
ATOM 5716 O O . VAL A 1 752 ? 28.954 12.226 -11.683 1.00 77.00 752 VAL A O 1
ATOM 5719 N N . PHE A 1 753 ? 27.093 13.292 -11.008 1.00 76.94 753 PHE A N 1
ATOM 5720 C CA . PHE A 1 753 ? 26.151 12.731 -11.982 1.00 76.94 753 PHE A CA 1
ATOM 5721 C C . PHE A 1 753 ? 25.966 11.212 -11.878 1.00 76.94 753 PHE A C 1
ATOM 5723 O O . PHE A 1 753 ? 25.527 10.574 -12.831 1.00 76.94 753 PHE A O 1
ATOM 5730 N N . ALA A 1 754 ? 26.304 10.636 -10.722 1.00 83.88 754 ALA A N 1
ATOM 5731 C CA . ALA A 1 754 ? 26.209 9.209 -10.450 1.00 83.88 754 ALA A CA 1
ATOM 5732 C C . ALA A 1 754 ? 26.982 8.330 -11.457 1.00 83.88 754 ALA A C 1
ATOM 5734 O O . ALA A 1 754 ? 26.587 7.196 -11.720 1.00 83.88 754 ALA A O 1
ATOM 5735 N N . PHE A 1 755 ? 28.073 8.836 -12.049 1.00 86.75 755 PHE A N 1
ATOM 5736 C CA . PHE A 1 755 ? 28.898 8.033 -12.951 1.00 86.75 755 PHE A CA 1
ATOM 5737 C C . PHE A 1 755 ? 29.608 6.899 -12.208 1.00 86.75 755 PHE A C 1
ATOM 5739 O O . PHE A 1 755 ? 30.266 7.104 -11.187 1.00 86.75 755 PHE A O 1
ATOM 5746 N N . LYS A 1 756 ? 29.561 5.695 -12.773 1.00 90.44 756 LYS A N 1
ATOM 5747 C CA . LYS A 1 756 ? 30.266 4.531 -12.233 1.00 90.44 756 LYS A CA 1
ATOM 5748 C C . LYS A 1 756 ? 31.774 4.743 -12.241 1.00 90.44 756 LYS A C 1
ATOM 5750 O O . LYS A 1 756 ? 32.345 5.252 -13.203 1.00 90.44 756 LYS A O 1
ATOM 5755 N N . GLU A 1 757 ? 32.434 4.293 -11.179 1.00 91.00 757 GLU A N 1
ATOM 5756 C CA . GLU A 1 757 ? 33.894 4.362 -11.019 1.00 91.00 757 GLU A CA 1
ATOM 5757 C C . GLU A 1 757 ? 34.627 3.402 -11.960 1.00 91.00 757 GLU A C 1
ATOM 5759 O O . GLU A 1 757 ? 35.840 3.501 -12.144 1.00 91.00 757 GLU A O 1
ATOM 5764 N N . ASN A 1 758 ? 33.901 2.462 -12.568 1.00 91.88 758 ASN A N 1
ATOM 5765 C C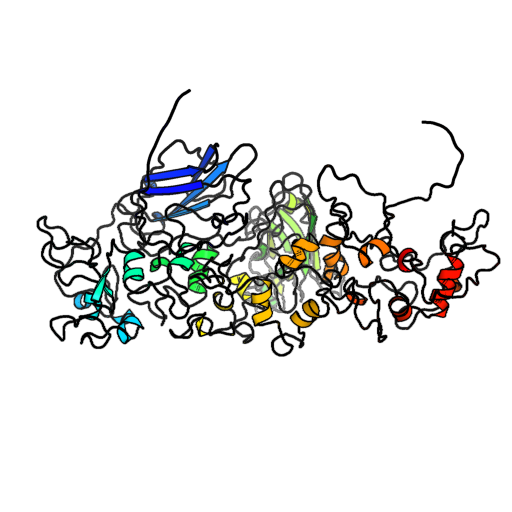A . ASN A 1 758 ? 34.417 1.574 -13.592 1.00 91.88 758 ASN A CA 1
ATOM 5766 C C . ASN A 1 758 ? 33.391 1.393 -14.714 1.00 91.88 758 ASN A C 1
ATOM 5768 O O . ASN A 1 758 ? 32.254 0.992 -14.460 1.00 91.88 758 ASN A O 1
ATOM 5772 N N . ILE A 1 759 ? 33.810 1.669 -15.947 1.00 91.50 759 ILE A N 1
ATOM 5773 C CA . ILE A 1 759 ? 33.004 1.505 -17.159 1.00 91.50 759 ILE A CA 1
ATOM 5774 C C . ILE A 1 759 ? 33.859 0.747 -18.170 1.00 91.50 759 ILE A C 1
ATOM 5776 O O . ILE A 1 759 ? 35.021 1.080 -18.393 1.00 91.50 759 ILE A O 1
ATOM 5780 N N . ASN A 1 760 ? 33.298 -0.308 -18.763 1.00 92.00 760 ASN A N 1
ATOM 5781 C CA . ASN A 1 760 ? 33.995 -1.176 -19.719 1.00 92.00 760 ASN A CA 1
ATOM 5782 C C . ASN A 1 760 ? 35.361 -1.709 -19.219 1.00 92.00 760 ASN A C 1
ATOM 5784 O O . ASN A 1 760 ? 36.334 -1.783 -19.967 1.00 92.00 760 ASN A O 1
ATOM 5788 N N . GLY A 1 761 ? 35.465 -2.028 -17.923 1.00 90.06 761 GLY A N 1
ATOM 5789 C CA . GLY A 1 761 ? 36.705 -2.506 -17.299 1.00 90.06 761 GLY A CA 1
ATOM 5790 C C . GLY A 1 761 ? 37.749 -1.414 -17.036 1.00 90.06 761 GLY A C 1
ATOM 5791 O O . GLY A 1 761 ? 38.788 -1.703 -16.442 1.00 90.06 761 GLY A O 1
ATOM 5792 N N . GLN A 1 762 ? 37.487 -0.168 -17.433 1.00 91.81 762 GLN A N 1
ATOM 5793 C CA . GLN A 1 762 ? 38.361 0.976 -17.215 1.00 91.81 762 GLN A CA 1
ATOM 5794 C C . GLN A 1 762 ? 37.909 1.769 -15.986 1.00 91.81 762 GLN A C 1
ATOM 5796 O O . GLN A 1 762 ? 36.731 2.083 -15.841 1.00 91.81 762 GLN A O 1
ATOM 5801 N N . ALA A 1 763 ? 38.859 2.138 -15.124 1.00 91.50 763 ALA A N 1
ATOM 5802 C CA . ALA A 1 763 ? 38.597 3.076 -14.040 1.00 91.50 763 ALA A CA 1
ATOM 5803 C C . ALA A 1 763 ? 38.253 4.463 -14.606 1.00 91.50 763 ALA A C 1
ATOM 5805 O O . ALA A 1 763 ? 38.997 5.014 -15.422 1.00 91.50 763 ALA A O 1
ATOM 5806 N N . VAL A 1 764 ? 37.135 5.020 -14.158 1.00 88.25 764 VAL A N 1
ATOM 5807 C CA . VAL A 1 764 ? 36.640 6.340 -14.542 1.00 88.25 764 VAL A CA 1
ATOM 5808 C C . VAL A 1 764 ? 36.714 7.245 -13.321 1.00 88.25 764 VAL A C 1
ATOM 5810 O O . VAL A 1 764 ? 36.257 6.876 -12.243 1.00 88.25 764 VAL A O 1
ATOM 5813 N N . ASN A 1 765 ? 37.321 8.418 -13.498 1.00 85.25 765 ASN A N 1
ATOM 5814 C CA . ASN A 1 765 ? 37.359 9.472 -12.495 1.00 85.25 765 ASN A CA 1
ATOM 5815 C C . ASN A 1 765 ? 37.010 10.798 -13.167 1.00 85.25 765 ASN A C 1
ATOM 5817 O O . ASN A 1 765 ? 37.842 11.360 -13.872 1.00 85.25 765 ASN A O 1
ATOM 5821 N N . VAL A 1 766 ? 35.789 11.282 -12.953 1.00 72.44 766 VAL A N 1
ATOM 5822 C CA . VAL A 1 766 ? 35.320 12.554 -13.514 1.00 72.44 766 VAL A CA 1
ATOM 5823 C C . VAL A 1 766 ? 35.586 13.758 -12.606 1.00 72.44 766 VAL A C 1
ATOM 5825 O O . VAL A 1 766 ? 35.277 14.894 -12.979 1.00 72.44 766 VAL A O 1
ATOM 5828 N N . GLY A 1 767 ? 36.164 13.545 -11.417 1.00 65.94 767 GLY A N 1
ATOM 5829 C CA . GLY A 1 767 ? 36.364 14.580 -10.401 1.00 65.94 767 GLY A CA 1
ATOM 5830 C C . GLY A 1 767 ? 35.063 15.334 -10.097 1.00 65.94 767 GLY A C 1
ATOM 5831 O O . GLY A 1 767 ? 34.014 14.728 -9.893 1.00 65.94 767 GLY A O 1
ATOM 5832 N N . ASN A 1 768 ? 35.110 16.668 -10.152 1.00 59.75 768 ASN A N 1
ATOM 5833 C CA . ASN A 1 768 ? 33.927 17.535 -10.047 1.00 59.75 768 ASN A CA 1
ATOM 5834 C C . ASN A 1 768 ? 33.187 17.708 -11.394 1.00 59.75 768 ASN A C 1
ATOM 5836 O O . ASN A 1 768 ? 32.547 18.727 -11.612 1.00 59.75 768 ASN A O 1
ATOM 5840 N N . GLY A 1 769 ? 33.309 16.778 -12.344 1.00 58.84 769 GLY A N 1
ATOM 5841 C CA . GLY A 1 769 ? 32.715 16.885 -13.687 1.00 58.84 769 GLY A CA 1
ATOM 5842 C C . GLY A 1 769 ? 33.559 17.680 -14.692 1.00 58.84 769 GLY A C 1
ATOM 5843 O O . GLY A 1 769 ? 33.045 18.099 -15.726 1.00 58.84 769 GLY A O 1
ATOM 5844 N N . GLN A 1 770 ? 34.841 17.906 -14.389 1.00 56.75 770 GLN A N 1
ATOM 5845 C CA . GLN A 1 770 ? 35.769 18.672 -15.236 1.00 56.75 770 GLN A CA 1
ATOM 5846 C C . GLN A 1 770 ? 36.678 17.785 -16.099 1.00 56.75 770 GLN A C 1
ATOM 5848 O O . GLN A 1 770 ? 37.198 18.261 -17.103 1.00 56.75 770 GLN A O 1
ATOM 5853 N N . ASP A 1 771 ? 36.848 16.508 -15.746 1.00 67.62 771 ASP A N 1
ATOM 5854 C CA . ASP A 1 771 ? 37.685 15.565 -16.496 1.00 67.62 771 ASP A CA 1
ATOM 5855 C C . ASP A 1 771 ? 36.843 14.405 -17.044 1.00 67.62 771 ASP A C 1
ATOM 5857 O O . ASP A 1 771 ? 36.696 13.357 -16.427 1.00 67.62 771 ASP A O 1
ATOM 5861 N N . LEU A 1 772 ? 36.231 14.600 -18.213 1.00 72.44 772 LEU A N 1
ATOM 5862 C CA . LEU A 1 772 ? 35.386 13.579 -18.849 1.00 72.44 772 LEU A CA 1
ATOM 5863 C C . LEU A 1 772 ? 36.185 12.603 -19.730 1.00 72.44 772 LEU A C 1
ATOM 5865 O O . LEU A 1 772 ? 35.620 11.646 -20.261 1.00 72.44 772 LEU A O 1
ATOM 5869 N N . LEU A 1 773 ? 37.494 12.809 -19.906 1.00 75.12 773 LEU A N 1
ATOM 5870 C CA . LEU A 1 773 ? 38.302 11.976 -20.798 1.00 75.12 773 LEU A CA 1
ATOM 5871 C C . LEU A 1 773 ? 38.385 10.506 -20.334 1.00 75.12 773 LEU A C 1
ATOM 5873 O O . LEU A 1 773 ? 38.249 9.618 -21.187 1.00 75.12 773 LEU A O 1
ATOM 5877 N N . PRO A 1 774 ? 38.540 10.192 -19.030 1.00 80.38 774 PRO A N 1
ATOM 5878 C CA . PRO A 1 774 ? 38.470 8.818 -18.536 1.00 80.38 774 PRO A CA 1
ATOM 5879 C C . PRO A 1 774 ? 37.126 8.140 -18.824 1.00 80.38 774 PRO A C 1
ATOM 5881 O O . PRO A 1 774 ? 37.112 6.952 -19.135 1.00 80.38 774 PRO A O 1
ATOM 5884 N N . LEU A 1 775 ? 36.018 8.889 -18.780 1.00 81.25 775 LEU A N 1
ATOM 5885 C CA . LEU A 1 775 ? 34.681 8.382 -19.101 1.00 81.25 775 LEU A CA 1
ATOM 5886 C C . LEU A 1 775 ? 34.578 8.012 -20.587 1.00 81.25 775 LEU A C 1
ATOM 5888 O O . LEU A 1 775 ? 34.250 6.877 -20.922 1.00 81.25 775 LEU A O 1
ATOM 5892 N N . CYS A 1 776 ? 34.919 8.934 -21.490 1.00 79.69 776 CYS A N 1
ATOM 5893 C CA . CYS A 1 776 ? 34.815 8.695 -22.934 1.00 79.69 776 CYS A CA 1
ATOM 5894 C C . CYS A 1 776 ? 35.765 7.583 -23.399 1.00 79.69 776 CYS A C 1
ATOM 5896 O O . CYS A 1 776 ? 35.395 6.709 -24.186 1.00 79.69 776 CYS A O 1
ATOM 5898 N N . SER A 1 777 ? 36.998 7.588 -22.885 1.00 85.75 777 SER A N 1
ATOM 5899 C CA . SER A 1 777 ? 38.002 6.589 -23.255 1.00 85.75 777 SER A CA 1
ATOM 5900 C C . SER A 1 777 ? 37.688 5.190 -22.730 1.00 85.75 777 SER A C 1
ATOM 5902 O O . SER A 1 777 ? 38.336 4.246 -23.170 1.00 85.75 777 SER A O 1
ATOM 5904 N N . ALA A 1 778 ? 36.683 5.008 -21.868 1.00 89.31 778 ALA A N 1
ATOM 5905 C CA . ALA A 1 778 ? 36.201 3.679 -21.502 1.00 89.31 778 ALA A CA 1
ATOM 5906 C C . ALA A 1 778 ? 35.665 2.904 -22.721 1.00 89.31 778 ALA A C 1
ATOM 5908 O O . ALA A 1 778 ? 35.889 1.700 -22.838 1.00 89.31 778 ALA A O 1
ATOM 5909 N N . CYS A 1 779 ? 35.016 3.595 -23.663 1.00 87.69 779 CYS A N 1
ATOM 5910 C CA . CYS A 1 779 ? 34.378 2.969 -24.828 1.00 87.69 779 CYS A CA 1
ATOM 5911 C C . CYS A 1 779 ? 34.998 3.407 -26.161 1.00 87.69 779 CYS A C 1
ATOM 5913 O O . CYS A 1 779 ? 34.973 2.653 -27.131 1.00 87.69 779 CYS A O 1
ATOM 5915 N N . HIS A 1 780 ? 35.607 4.591 -26.219 1.00 84.81 780 HIS A N 1
ATOM 5916 C CA . HIS A 1 780 ? 36.291 5.083 -27.411 1.00 84.81 780 HIS A CA 1
ATOM 5917 C C . HIS A 1 780 ? 37.800 4.844 -27.324 1.00 84.81 780 HIS A C 1
ATOM 5919 O O . HIS A 1 780 ? 38.415 5.004 -26.266 1.00 84.81 780 HIS A O 1
ATOM 5925 N N . GLU A 1 781 ? 38.434 4.514 -28.450 1.00 86.25 781 GLU A N 1
ATOM 5926 C CA . GLU A 1 781 ? 39.887 4.644 -28.525 1.00 86.25 781 GLU A CA 1
ATOM 5927 C C . GLU A 1 781 ? 40.285 6.124 -28.432 1.00 86.25 781 GLU A C 1
ATOM 5929 O O . GLU A 1 781 ? 39.583 7.012 -28.914 1.00 86.25 781 GLU A O 1
ATOM 5934 N N . VAL A 1 782 ? 41.425 6.416 -27.804 1.00 78.88 782 VAL A N 1
ATOM 5935 C CA . VAL A 1 782 ? 41.892 7.805 -27.621 1.00 78.88 782 VAL A CA 1
ATOM 5936 C C . VAL A 1 782 ? 42.121 8.501 -28.969 1.00 78.88 782 VAL A C 1
ATOM 5938 O O . VAL A 1 782 ? 41.871 9.697 -29.107 1.00 78.88 782 VAL A O 1
ATOM 5941 N N . THR A 1 783 ? 42.563 7.743 -29.973 1.00 79.56 783 THR A N 1
ATOM 5942 C CA . THR A 1 783 ? 42.662 8.159 -31.380 1.00 79.56 783 THR A CA 1
ATOM 5943 C C . THR A 1 783 ? 41.305 8.586 -31.932 1.00 79.56 783 THR A C 1
ATOM 5945 O O . THR A 1 783 ? 41.201 9.644 -32.540 1.00 79.56 783 THR A O 1
ATOM 5948 N N . SER A 1 784 ? 40.251 7.833 -31.638 1.00 79.62 784 SER A N 1
ATOM 5949 C CA . SER A 1 784 ? 38.891 8.115 -32.093 1.00 79.62 784 SER A CA 1
ATOM 5950 C C . SER A 1 784 ? 38.295 9.373 -31.468 1.00 79.62 784 SER A C 1
ATOM 5952 O O . SER A 1 784 ? 37.671 10.180 -32.152 1.00 79.62 784 SER A O 1
ATOM 5954 N N . ILE A 1 785 ? 38.547 9.594 -30.173 1.00 75.69 785 ILE A N 1
ATOM 5955 C CA . ILE A 1 785 ? 38.161 10.835 -29.481 1.00 75.69 785 ILE A CA 1
ATOM 5956 C C . ILE A 1 785 ? 38.873 12.035 -30.117 1.00 75.69 785 ILE A C 1
ATOM 5958 O O . ILE A 1 785 ? 38.248 13.062 -30.375 1.00 75.69 785 ILE A O 1
ATOM 5962 N N . ARG A 1 786 ? 40.176 11.900 -30.400 1.00 73.69 786 ARG A N 1
ATOM 5963 C CA . ARG A 1 786 ? 40.975 12.949 -31.046 1.00 73.69 786 ARG A CA 1
ATOM 5964 C C . ARG A 1 786 ? 40.455 13.271 -32.447 1.00 73.69 786 ARG A C 1
ATOM 5966 O O . ARG A 1 786 ? 40.281 14.444 -32.755 1.00 73.69 786 ARG A O 1
ATOM 5973 N N . ASN A 1 787 ? 40.165 12.252 -33.253 1.00 72.50 787 ASN A N 1
ATOM 5974 C CA . ASN A 1 787 ? 39.646 12.442 -34.604 1.00 72.50 787 ASN A CA 1
ATOM 5975 C C . ASN A 1 787 ? 38.262 13.107 -34.589 1.00 72.50 787 ASN A C 1
ATOM 5977 O O . ASN A 1 787 ? 38.027 14.061 -35.322 1.00 72.50 787 ASN A O 1
ATOM 5981 N N . ALA A 1 788 ? 37.357 12.657 -33.713 1.00 71.31 788 ALA A N 1
ATOM 5982 C CA . ALA A 1 788 ? 36.042 13.276 -33.563 1.00 71.31 788 ALA A CA 1
ATOM 5983 C C . ALA A 1 788 ? 36.149 14.742 -33.109 1.00 71.31 788 ALA A C 1
ATOM 5985 O O . ALA A 1 788 ? 35.401 15.593 -33.586 1.00 71.31 788 ALA A O 1
ATOM 5986 N N . HIS A 1 789 ? 37.089 15.059 -32.216 1.00 70.00 789 HIS A N 1
ATOM 5987 C CA . HIS A 1 789 ? 37.365 16.437 -31.807 1.00 70.00 789 HIS A CA 1
ATOM 5988 C C . HIS A 1 789 ? 37.888 17.290 -32.972 1.00 70.00 789 HIS A C 1
ATOM 5990 O O . HIS A 1 789 ? 37.389 18.392 -33.177 1.00 70.00 789 HIS A O 1
ATOM 5996 N N . GLU A 1 790 ? 38.830 16.775 -33.765 1.00 68.75 790 GLU A N 1
ATOM 5997 C CA . GLU A 1 790 ? 39.400 17.468 -34.934 1.00 68.75 790 GLU A CA 1
ATOM 5998 C C . GLU A 1 790 ? 38.338 17.756 -36.011 1.00 68.75 790 GLU A C 1
ATOM 6000 O O . GLU A 1 790 ? 38.285 18.865 -36.539 1.00 68.75 790 GLU A O 1
ATOM 6005 N N . VAL A 1 791 ? 37.443 16.799 -36.276 1.00 65.44 791 VAL A N 1
ATOM 6006 C CA . VAL A 1 791 ? 36.380 16.924 -37.291 1.00 65.44 791 VAL A CA 1
ATOM 6007 C C . VAL A 1 791 ? 35.259 17.883 -36.860 1.00 65.44 791 VAL A C 1
ATOM 6009 O O . VAL A 1 791 ? 34.691 18.588 -37.694 1.00 65.44 791 VAL A O 1
ATOM 6012 N N . ASN A 1 792 ? 34.926 17.937 -35.565 1.00 60.69 792 ASN A N 1
ATOM 6013 C CA . ASN A 1 792 ? 33.792 18.733 -35.071 1.00 60.69 792 ASN A CA 1
ATOM 6014 C C . ASN A 1 792 ? 34.175 20.118 -34.524 1.00 60.69 792 ASN A C 1
ATOM 6016 O O . ASN A 1 792 ? 33.316 20.997 -34.439 1.00 60.69 792 ASN A O 1
ATOM 6020 N N . CYS A 1 793 ? 35.436 20.349 -34.147 1.00 60.12 793 CYS A N 1
ATOM 6021 C CA . CYS A 1 793 ? 35.877 21.599 -33.520 1.00 60.12 793 CYS A CA 1
ATOM 6022 C C . CYS A 1 793 ? 36.874 22.369 -34.402 1.00 60.12 793 CYS A C 1
ATOM 6024 O O . CYS A 1 793 ? 38.070 22.402 -34.119 1.00 60.12 793 CYS A O 1
ATOM 6026 N N . TYR A 1 794 ? 36.371 23.065 -35.427 1.00 51.62 794 TYR A N 1
ATOM 6027 C CA . TYR A 1 794 ? 37.192 23.913 -36.312 1.00 51.62 794 TYR A CA 1
ATOM 6028 C C . TYR A 1 794 ? 37.282 25.395 -35.871 1.00 51.62 794 TYR A C 1
ATOM 6030 O O . TYR A 1 794 ? 38.060 26.172 -36.422 1.00 51.62 794 TYR A O 1
ATOM 6038 N N . SER A 1 795 ? 36.504 25.832 -34.868 1.00 48.88 795 SER A N 1
ATOM 6039 C CA . SER A 1 795 ? 36.370 27.262 -34.528 1.00 48.88 795 SER A CA 1
ATOM 6040 C C . SER A 1 795 ? 37.182 27.713 -33.302 1.00 48.88 795 SER A C 1
ATOM 6042 O O . SER A 1 795 ? 37.339 26.993 -32.315 1.00 48.88 795 SER A O 1
ATOM 6044 N N . SER A 1 796 ? 37.633 28.972 -33.332 1.00 47.28 796 SER A N 1
ATOM 6045 C CA . SER A 1 796 ? 38.272 29.694 -32.215 1.00 47.28 796 SER A CA 1
ATOM 6046 C C . SER A 1 796 ? 37.348 29.943 -31.009 1.00 47.28 796 SER A C 1
ATOM 6048 O O . SER A 1 796 ? 37.779 30.518 -30.012 1.00 47.28 796 SER A O 1
ATOM 6050 N N . ILE A 1 797 ? 36.081 29.516 -31.078 1.00 45.19 797 ILE A N 1
ATOM 6051 C CA . ILE A 1 797 ? 35.087 29.656 -30.002 1.00 45.19 797 ILE A CA 1
ATOM 6052 C C . ILE A 1 797 ? 35.409 28.725 -28.825 1.00 45.19 797 ILE A C 1
ATOM 6054 O O . ILE A 1 797 ? 35.176 29.086 -27.675 1.00 45.19 797 ILE A O 1
ATOM 6058 N N . CYS A 1 798 ? 35.953 27.536 -29.095 1.00 48.94 798 CYS A N 1
ATOM 6059 C CA . CYS A 1 798 ? 36.238 26.534 -28.062 1.00 48.94 798 CYS A CA 1
ATOM 6060 C C . CYS A 1 798 ? 37.670 26.621 -27.508 1.00 48.94 798 CYS A C 1
ATOM 6062 O O . CYS A 1 798 ? 37.916 26.232 -26.368 1.00 48.94 798 CYS A O 1
ATOM 6064 N N . HIS A 1 799 ? 38.602 27.156 -28.299 1.00 53.91 799 HIS A N 1
ATOM 6065 C CA . HIS A 1 799 ? 39.989 27.413 -27.913 1.00 53.91 799 HIS A CA 1
ATOM 6066 C C . HIS A 1 799 ? 40.244 28.899 -28.125 1.00 53.91 799 HIS A C 1
ATOM 6068 O O . HIS A 1 799 ? 40.439 29.312 -29.265 1.00 53.91 799 HIS A O 1
ATOM 6074 N N . GLY A 1 800 ? 40.183 29.699 -27.055 1.00 46.66 800 GLY A N 1
ATOM 6075 C CA . GLY A 1 800 ? 40.262 31.167 -27.087 1.00 46.66 800 GLY A CA 1
ATOM 6076 C C . GLY A 1 800 ? 41.605 31.725 -27.584 1.00 46.66 800 GLY A C 1
ATOM 6077 O O . GLY A 1 800 ? 42.343 32.343 -26.822 1.00 46.66 800 GLY A O 1
ATOM 6078 N N . GLY A 1 801 ? 41.926 31.511 -28.861 1.00 50.59 801 GLY A N 1
ATOM 6079 C CA . GLY A 1 801 ? 43.184 31.880 -29.502 1.00 50.59 801 GLY A CA 1
ATOM 6080 C C . GLY A 1 801 ? 43.138 31.790 -31.034 1.00 50.59 801 GLY A C 1
ATOM 6081 O O . GLY A 1 801 ? 42.173 31.309 -31.626 1.00 50.59 801 GLY A O 1
ATOM 6082 N N . ASN A 1 802 ? 44.196 32.301 -31.671 1.00 44.38 802 ASN A N 1
ATOM 6083 C CA . ASN A 1 802 ? 44.351 32.390 -33.126 1.00 44.38 802 ASN A CA 1
ATOM 6084 C C . ASN A 1 802 ? 44.414 30.977 -33.766 1.00 44.38 802 ASN A C 1
ATOM 6086 O O . ASN A 1 802 ? 45.279 30.190 -33.371 1.00 44.38 802 ASN A O 1
ATOM 6090 N N . PRO A 1 803 ? 43.559 30.646 -34.759 1.00 47.97 803 PRO A N 1
ATOM 6091 C CA . PRO A 1 803 ? 43.490 29.323 -35.399 1.00 47.97 803 PRO A CA 1
ATOM 6092 C C . PRO A 1 803 ? 44.825 28.775 -35.918 1.00 47.97 803 PRO A C 1
ATOM 6094 O O . PRO A 1 803 ? 45.025 27.570 -36.006 1.00 47.97 803 PRO A O 1
ATOM 6097 N N . SER A 1 804 ? 45.770 29.656 -36.249 1.00 46.06 804 SER A N 1
ATOM 6098 C CA . SER A 1 804 ? 47.055 29.284 -36.844 1.00 46.06 804 SER A CA 1
ATOM 6099 C C . SER A 1 804 ? 48.095 28.726 -35.861 1.00 46.06 804 SER A C 1
ATOM 6101 O O . SER A 1 804 ? 49.168 28.323 -36.304 1.00 46.06 804 SER A O 1
ATOM 6103 N N . THR A 1 805 ? 47.837 28.742 -34.546 1.00 44.75 805 THR A N 1
ATOM 6104 C CA . THR A 1 805 ? 48.794 28.276 -33.515 1.00 44.75 805 THR A CA 1
ATOM 6105 C C . THR A 1 805 ? 48.258 27.172 -32.609 1.00 44.75 805 THR A C 1
ATOM 6107 O O . THR A 1 805 ? 49.015 26.638 -31.800 1.00 44.75 805 THR A O 1
ATOM 6110 N N . ASN A 1 806 ? 46.974 26.834 -32.715 1.00 49.47 806 ASN A N 1
ATOM 6111 C CA . ASN A 1 806 ? 46.367 25.805 -31.881 1.00 49.47 806 ASN A CA 1
ATOM 6112 C C . ASN A 1 806 ? 46.565 24.444 -32.551 1.00 49.47 806 ASN A C 1
ATOM 6114 O O . ASN A 1 806 ? 46.062 24.198 -33.642 1.00 49.47 806 ASN A O 1
ATOM 6118 N N . ASP A 1 807 ? 47.320 23.556 -31.908 1.00 51.81 807 ASP A N 1
ATOM 6119 C CA . ASP A 1 807 ? 47.407 22.163 -32.334 1.00 51.81 807 ASP A CA 1
ATOM 6120 C C . ASP A 1 807 ? 46.084 21.462 -31.997 1.00 51.81 807 ASP A C 1
ATOM 6122 O O . ASP A 1 807 ? 45.878 20.992 -30.876 1.00 51.81 807 ASP A O 1
ATOM 6126 N N . TYR A 1 808 ? 45.178 21.418 -32.977 1.00 50.16 808 TYR A N 1
ATOM 6127 C CA . TYR A 1 808 ? 43.860 20.775 -32.894 1.00 50.16 808 TYR A CA 1
ATOM 6128 C C . TYR A 1 808 ? 43.928 19.281 -32.536 1.00 50.16 808 TYR A C 1
ATOM 6130 O O . TYR A 1 808 ? 42.913 18.686 -32.177 1.00 50.16 808 TYR A O 1
ATOM 6138 N N . ARG A 1 809 ? 45.124 18.675 -32.573 1.00 50.09 809 ARG A N 1
ATOM 6139 C CA . ARG A 1 809 ? 45.356 17.280 -32.192 1.00 50.09 809 ARG A CA 1
ATOM 6140 C C . ARG A 1 809 ? 45.561 17.098 -30.691 1.00 50.09 809 ARG A C 1
ATOM 6142 O O . ARG A 1 809 ? 45.531 15.957 -30.234 1.00 50.09 809 ARG A O 1
ATOM 6149 N N . ASN A 1 810 ? 45.793 18.156 -29.913 1.00 50.88 810 ASN A N 1
ATOM 6150 C CA . ASN A 1 810 ? 45.989 18.023 -28.471 1.00 50.88 810 ASN A CA 1
ATOM 6151 C C . ASN A 1 810 ? 44.645 18.023 -27.740 1.00 50.88 810 ASN A C 1
ATOM 6153 O O . ASN A 1 810 ? 43.924 19.018 -27.723 1.00 50.88 810 ASN A O 1
ATOM 6157 N N . LEU A 1 811 ? 44.336 16.893 -27.097 1.00 53.44 811 LEU A N 1
ATOM 6158 C CA . LEU A 1 811 ? 43.279 16.832 -26.093 1.00 53.44 811 LEU A CA 1
ATOM 6159 C C . LEU A 1 811 ? 43.676 17.796 -24.961 1.00 53.44 811 LEU A C 1
ATOM 6161 O O . LEU A 1 811 ? 44.791 17.661 -24.445 1.00 53.44 811 LEU A O 1
ATOM 6165 N N . PRO A 1 812 ? 42.842 18.785 -24.595 1.00 49.09 812 PRO A N 1
ATOM 6166 C CA . PRO A 1 812 ? 43.193 19.720 -23.539 1.00 49.09 812 PRO A CA 1
ATOM 6167 C C . PRO A 1 812 ? 43.390 18.941 -22.238 1.00 49.09 812 PRO A C 1
ATOM 6169 O O . PRO A 1 812 ? 42.465 18.326 -21.723 1.00 49.09 812 PRO A O 1
ATOM 6172 N N . THR A 1 813 ? 44.609 18.958 -21.703 1.00 44.66 813 THR A N 1
ATOM 6173 C CA . THR A 1 813 ? 44.963 18.254 -20.462 1.00 44.66 813 THR A CA 1
ATOM 6174 C C . THR A 1 813 ? 44.466 18.972 -19.204 1.00 44.66 813 THR A C 1
ATOM 6176 O O . THR A 1 813 ? 44.690 18.483 -18.100 1.00 44.66 813 THR A O 1
ATOM 6179 N N . SER A 1 814 ? 43.820 20.137 -19.344 1.00 42.88 814 SER A N 1
ATOM 6180 C CA . SER A 1 814 ? 43.400 20.964 -18.203 1.00 42.88 814 SER A CA 1
ATOM 6181 C C . SER A 1 814 ? 42.425 22.110 -18.522 1.00 42.88 814 SER A C 1
ATOM 6183 O O . SER A 1 814 ? 42.183 22.945 -17.650 1.00 42.88 814 SER A O 1
ATOM 6185 N N . ALA A 1 815 ? 41.868 22.201 -19.737 1.00 37.34 815 ALA A N 1
ATOM 6186 C CA . ALA A 1 815 ? 40.983 23.311 -20.097 1.00 37.34 815 ALA A CA 1
ATOM 6187 C C . ALA A 1 815 ? 39.501 22.908 -20.051 1.00 37.34 815 ALA A C 1
ATOM 6189 O O . ALA A 1 815 ? 39.167 21.771 -20.383 1.00 37.34 815 ALA A O 1
ATOM 6190 N N . PRO A 1 816 ? 38.593 23.843 -19.731 1.00 42.81 816 PRO A N 1
ATOM 6191 C CA . PRO A 1 816 ? 37.178 23.566 -19.552 1.00 42.81 816 PRO A CA 1
ATOM 6192 C C . PRO A 1 816 ? 36.357 23.480 -20.823 1.00 42.81 816 PRO A C 1
ATOM 6194 O O . PRO A 1 816 ? 35.217 23.944 -20.906 1.00 42.81 816 PRO A O 1
ATOM 6197 N N . THR A 1 817 ? 36.957 22.933 -21.863 1.00 45.00 817 THR A N 1
ATOM 6198 C CA . THR A 1 817 ? 36.281 22.822 -23.136 1.00 45.00 817 THR A CA 1
ATOM 6199 C C . THR A 1 817 ? 35.233 21.714 -23.001 1.00 45.00 817 THR A C 1
ATOM 6201 O O . THR A 1 817 ? 35.553 20.614 -22.544 1.00 45.00 817 THR A O 1
ATOM 6204 N N . PRO A 1 818 ? 33.963 21.985 -23.331 1.00 51.91 818 PRO A N 1
ATOM 6205 C CA . PRO A 1 818 ? 32.852 21.113 -22.985 1.00 51.91 818 PRO A CA 1
ATOM 6206 C C . PRO A 1 818 ? 32.885 19.868 -23.867 1.00 51.91 818 PRO A C 1
ATOM 6208 O O . PRO A 1 818 ? 32.234 19.806 -24.904 1.00 51.91 818 PRO A O 1
ATOM 6211 N N . CYS A 1 819 ? 33.618 18.843 -23.439 1.00 50.94 819 CYS A N 1
ATOM 6212 C CA . CYS A 1 819 ? 33.605 17.523 -24.072 1.00 50.94 819 CYS A CA 1
ATOM 6213 C C . CYS A 1 819 ? 32.159 16.983 -24.164 1.00 50.94 819 CYS A C 1
ATOM 6215 O O . CYS A 1 819 ? 31.796 16.314 -25.129 1.00 50.94 819 CYS A O 1
ATOM 6217 N N . ALA A 1 820 ? 31.298 17.392 -23.221 1.00 52.62 820 ALA A N 1
ATOM 6218 C CA . ALA A 1 820 ? 29.856 17.152 -23.223 1.00 52.62 820 ALA A CA 1
ATOM 6219 C C . ALA A 1 820 ? 29.091 17.788 -24.409 1.00 52.62 820 ALA A C 1
ATOM 6221 O O . ALA A 1 820 ? 28.002 17.323 -24.737 1.00 52.62 820 ALA A O 1
ATOM 6222 N N . MET A 1 821 ? 29.634 18.807 -25.097 1.00 50.72 821 MET A N 1
ATOM 6223 C CA . MET A 1 821 ? 28.995 19.413 -26.280 1.00 50.72 821 MET A CA 1
ATOM 6224 C C . MET A 1 821 ? 28.950 18.477 -27.489 1.00 50.72 821 MET A C 1
ATOM 6226 O O . MET A 1 821 ? 28.095 18.676 -28.348 1.00 50.72 821 MET A O 1
ATOM 6230 N N . CYS A 1 822 ? 29.818 17.461 -27.550 1.00 50.19 822 CYS A N 1
ATOM 6231 C CA . CYS A 1 822 ? 29.780 16.457 -28.615 1.00 50.19 822 CYS A CA 1
ATOM 6232 C C . CYS A 1 822 ? 28.659 15.420 -28.411 1.00 50.19 822 CYS A C 1
ATOM 6234 O O . CYS A 1 822 ? 28.223 14.813 -29.381 1.00 50.19 822 CYS A O 1
ATOM 6236 N N . HIS A 1 823 ? 28.167 15.230 -27.179 1.00 54.66 823 HIS A N 1
ATOM 6237 C CA . HIS A 1 823 ? 27.216 14.167 -26.814 1.00 54.66 823 HIS A CA 1
ATOM 6238 C C . HIS A 1 823 ? 26.018 14.697 -26.011 1.00 54.66 823 HIS A C 1
ATOM 6240 O O . HIS A 1 823 ? 25.681 14.159 -24.964 1.00 54.66 823 HIS A O 1
ATOM 6246 N N . ASN A 1 824 ? 25.378 15.770 -26.478 1.00 50.94 824 ASN A N 1
ATOM 6247 C CA . ASN A 1 824 ? 24.315 16.464 -25.741 1.00 50.94 824 ASN A CA 1
ATOM 6248 C C . ASN A 1 824 ? 23.295 15.555 -25.047 1.00 50.94 824 ASN A C 1
ATOM 6250 O O . ASN A 1 824 ? 22.676 14.715 -25.688 1.00 50.94 824 ASN A O 1
ATOM 6254 N N . HIS A 1 825 ? 23.059 15.828 -23.764 1.00 51.16 825 HIS A N 1
ATOM 6255 C CA . HIS A 1 825 ? 21.904 15.317 -23.022 1.00 51.16 825 HIS A CA 1
ATOM 6256 C C . HIS A 1 825 ? 20.878 16.424 -22.719 1.00 51.16 825 HIS A C 1
ATOM 6258 O O . HIS A 1 825 ? 19.839 16.122 -22.160 1.00 51.16 825 HIS A O 1
ATOM 6264 N N . ALA A 1 826 ? 21.123 17.690 -23.101 1.00 43.00 826 ALA A N 1
ATOM 6265 C CA . ALA A 1 826 ? 20.257 18.810 -22.706 1.00 43.00 826 ALA A CA 1
ATOM 6266 C C . ALA A 1 826 ? 20.143 19.977 -23.714 1.00 43.00 826 ALA A C 1
ATOM 6268 O O . ALA A 1 826 ? 19.834 21.097 -23.304 1.00 43.00 826 ALA A O 1
ATOM 6269 N N . ARG A 1 827 ? 20.380 19.794 -25.025 1.00 41.12 827 ARG A N 1
ATOM 6270 C CA . ARG A 1 827 ? 20.077 20.892 -25.966 1.00 41.12 827 ARG A CA 1
ATOM 6271 C C . ARG A 1 827 ? 18.624 20.868 -26.402 1.00 41.12 827 ARG A C 1
ATOM 6273 O O . ARG A 1 827 ? 18.240 20.157 -27.321 1.00 41.12 827 ARG A O 1
ATOM 6280 N N . THR A 1 828 ? 17.874 21.802 -25.828 1.00 34.28 828 THR A N 1
ATOM 6281 C CA . THR A 1 828 ? 16.844 22.522 -26.569 1.00 34.28 828 THR A CA 1
ATOM 6282 C C . THR A 1 828 ? 17.400 22.938 -27.932 1.00 34.28 828 THR A C 1
ATOM 6284 O O . THR A 1 828 ? 18.556 23.350 -28.064 1.00 34.28 828 THR A O 1
ATOM 6287 N N . LYS A 1 829 ? 16.565 22.795 -28.961 1.00 26.83 829 LYS A N 1
ATOM 6288 C CA . LYS A 1 829 ? 16.818 23.195 -30.347 1.00 26.83 829 LYS A CA 1
ATOM 6289 C C . LYS A 1 829 ? 17.244 24.669 -30.441 1.00 26.83 829 LYS A C 1
ATOM 6291 O O . LYS A 1 829 ? 16.429 25.531 -30.747 1.00 26.83 829 LYS A O 1
ATOM 6296 N N . VAL A 1 830 ? 18.518 24.976 -30.223 1.00 27.33 830 VAL A N 1
ATOM 6297 C CA . VAL A 1 830 ? 19.113 26.244 -30.648 1.00 27.33 830 VAL A CA 1
ATOM 6298 C C . VAL A 1 830 ? 19.833 25.958 -31.950 1.00 27.33 830 VAL A C 1
ATOM 6300 O O . VAL A 1 830 ? 21.009 25.598 -31.985 1.00 27.33 830 VAL A O 1
ATOM 6303 N N . TRP A 1 831 ? 19.071 26.099 -33.032 1.00 23.09 831 TRP A N 1
ATOM 6304 C CA . TRP A 1 831 ? 19.618 26.495 -34.320 1.00 23.09 831 TRP A CA 1
ATOM 6305 C C . TRP A 1 831 ? 20.545 27.686 -34.054 1.00 23.09 831 TRP A C 1
ATOM 6307 O O . TRP A 1 831 ? 20.088 28.719 -33.565 1.00 23.09 831 TRP A O 1
ATOM 6317 N N . MET A 1 832 ? 21.845 27.537 -34.307 1.00 25.02 832 MET A N 1
ATOM 6318 C CA . MET A 1 832 ? 22.731 28.694 -34.364 1.00 25.02 832 MET A CA 1
ATOM 6319 C C . MET A 1 832 ? 22.174 29.600 -35.467 1.00 25.02 832 MET A C 1
ATOM 6321 O O . MET A 1 832 ? 22.091 29.143 -36.609 1.00 25.02 832 MET A O 1
ATOM 6325 N N . PRO A 1 833 ? 21.743 30.842 -35.181 1.00 23.73 833 PRO A N 1
ATOM 6326 C CA . PRO A 1 833 ? 21.394 31.744 -36.254 1.00 23.73 833 PRO A CA 1
ATOM 6327 C C . PRO A 1 833 ? 22.686 32.002 -37.024 1.00 23.73 833 PRO A C 1
ATOM 6329 O O . PRO A 1 833 ? 23.610 32.647 -36.525 1.00 23.73 833 PRO A O 1
ATOM 6332 N N . VAL A 1 834 ? 22.751 31.465 -38.242 1.00 25.39 834 VAL A N 1
ATOM 6333 C CA . VAL A 1 834 ? 23.613 32.013 -39.281 1.00 25.39 834 VAL A CA 1
ATOM 6334 C C . VAL A 1 834 ? 23.350 33.511 -39.304 1.00 25.39 834 VAL A C 1
ATOM 6336 O O . VAL A 1 834 ? 22.219 33.969 -39.469 1.00 25.39 834 VAL A O 1
ATOM 6339 N N . SER A 1 835 ? 24.400 34.271 -39.031 1.00 28.88 835 SER A N 1
ATOM 6340 C CA . SER A 1 835 ? 24.384 35.719 -39.048 1.00 28.88 835 SER A CA 1
ATOM 6341 C C . SER A 1 835 ? 24.015 36.207 -40.448 1.00 28.88 835 SER A C 1
ATOM 6343 O O . SER A 1 835 ? 24.888 36.383 -41.295 1.00 28.88 835 SER A O 1
ATOM 6345 N N . ASN A 1 836 ? 22.734 36.468 -40.680 1.00 25.91 836 ASN A N 1
ATOM 6346 C CA . ASN A 1 836 ? 22.290 37.350 -41.745 1.00 25.91 836 ASN A CA 1
ATOM 6347 C C . ASN A 1 836 ? 21.876 38.672 -41.100 1.00 25.91 836 ASN A C 1
ATOM 6349 O O . ASN A 1 836 ? 20.799 38.765 -40.532 1.00 25.91 836 ASN A O 1
ATOM 6353 N N . SER A 1 837 ? 22.828 39.609 -41.146 1.00 24.36 837 SER A N 1
ATOM 6354 C CA . SER A 1 837 ? 22.725 41.076 -41.239 1.00 24.36 837 SER A CA 1
ATOM 6355 C C . SER A 1 837 ? 21.649 41.874 -40.453 1.00 24.36 837 SER A C 1
ATOM 6357 O O . SER A 1 837 ? 20.541 41.428 -40.188 1.00 24.36 837 SER A O 1
ATOM 6359 N N . PRO A 1 838 ? 21.979 43.126 -40.072 1.00 37.66 838 PRO A N 1
ATOM 6360 C CA . PRO A 1 838 ? 21.284 43.874 -39.029 1.00 37.66 838 PRO A CA 1
ATOM 6361 C C . PRO A 1 838 ? 20.065 44.647 -39.554 1.00 37.66 838 PRO A C 1
ATOM 6363 O O . PRO A 1 838 ? 20.146 45.303 -40.592 1.00 37.66 838 PRO A O 1
ATOM 6366 N N . GLY A 1 839 ? 18.976 44.675 -38.781 1.00 25.30 839 GLY A N 1
ATOM 6367 C CA . GLY A 1 839 ? 17.909 45.662 -38.963 1.00 25.30 839 GLY A CA 1
ATOM 6368 C C . GLY A 1 839 ? 16.590 45.328 -38.264 1.00 25.30 839 GLY A C 1
ATOM 6369 O O . GLY A 1 839 ? 15.912 44.409 -38.701 1.00 25.30 839 GLY A O 1
ATOM 6370 N N . SER A 1 840 ? 16.219 46.168 -37.279 1.00 26.17 840 SER A N 1
ATOM 6371 C CA . SER A 1 840 ? 14.854 46.480 -36.778 1.00 26.17 840 SER A CA 1
ATOM 6372 C C . SER A 1 840 ? 14.011 45.309 -36.226 1.00 26.17 840 SER A C 1
ATOM 6374 O O . SER A 1 840 ? 13.793 44.336 -36.930 1.00 26.17 840 SER A O 1
ATOM 6376 N N . PHE A 1 841 ? 13.463 45.305 -35.008 1.00 26.97 841 PHE A N 1
ATOM 6377 C CA . PHE A 1 841 ? 12.922 46.340 -34.116 1.00 26.97 841 PHE A CA 1
ATOM 6378 C C . PHE A 1 841 ? 13.129 45.938 -32.651 1.00 26.97 841 PHE A C 1
ATOM 6380 O O . PHE A 1 841 ? 13.155 44.713 -32.390 1.00 26.97 841 PHE A O 1
#

Sequence (841 aa):
GLHEIDNFRIRNYANVEPGVSLGPEETKVVPKPPFADTDPYTTITLAPARPDAYDGWYVTLPTITLTSNKPGATYYQWDSKVGSWTTYGGTINFPPAFDKAIDASGSHTLYFHSESGSLQEEVRFFKFKVDSGYRMPAAVGGTCEDCHGSGSGLVGGDHVTWFNGTPHDLGLNDDGTDGYPAVLPAGSSTKCQRCHYDSMVQGPDGKPISPRFLRITNANPDDPDGIRDPAGVVHEVLGNDNTLCFACHTDKTGAYTGQQVFEQTMHSQNGSFASTTAISRWPDVSYGQGMCGNCHNPHGVAGTNDYRRKPKNDLCAECHDETAPLTAKVSKAGTYYELKDSTTDSLFSQTNPGYGWYAFSDIEKTMDYGDISSEAILGAEDSFEYGKVVLKISQDIYLPGSGSVGIKVYVNNAPTSTGGTLVGDWTKPLMVAIGGNNSITLDIKDWLNANQEQNVYIILVIPATSYAANNQSIMGNFVGQYDDYNPAGGKDYYAYQGKSKFASSAHGSGTNPLTIWPNTAETGGSIGSGGATAGECINCHNPHGKGD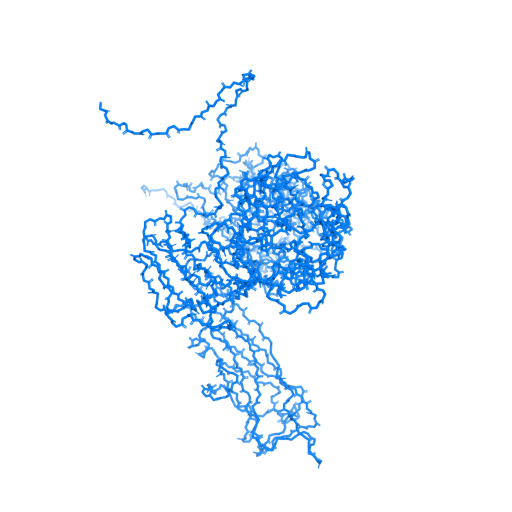VNDVALPLMLYDKEEDLCFACHDKTSTSDKGKNIKERFTASTSNWAKHGITKAEQDISYTKLECNSCHNSHLNTAKRKVIDPNNKTVLYNLKKDGMVGFCLECHDKAYPIKEGVRTVASGTYLWGIVSSAPSQADINSVMAVDYANNYHGDLAATETFDNHTIPGTTEFVNRDIDYGPLKAPYSRGYPALDCTVCHDEHGSGQVFAFKENINGQAVNVGNGQDLLPLCSACHEVTSIRNAHEVNCYSSICHGGNPSTNDYRNLPTSAPTPCAMCHNHARTKVWMPVSNSPGSF

pLDDT: mean 70.95, std 19.08, range [21.33, 96.56]

Secondary structure (DSSP, 8-state):
-------------------------------SS---TTS--EEEEEESSS-SSGGG-BSSPPEEEEEESSSSEEEEEES-SSS-PEEP-SPBPPPGGG--SSSGGGEEEEEEEEEETTEE---EEEEEEB-TT--PPPPPSS-HHHHHSTT--STT---HHHHTTSHHHHH--SSSTTSSPPPSSTTSSTTGGGTB-S--PBPTTSSBSSTT-B--TTS-TTS--SEE-TT-PEEP--SSSHHHHHTT--S-BTTB--HHHHTTSTTT--TT---SSS-SS-TT--PPTT-GGGTB-TT--TT-SSSBSSSTHHHHHHHHSSSS-SS------EEEEEEEEEE-S-S-S-EETTTEEE-SS-EEEEEEEEETTTTS---TT-EEEEEEEEEEESS--BPSTTTTSPEEEEEESSSSSTTPEEEEEE-----TTTT--SEEEEE-HHHHHHSTTSEEEEEEEEPTT-EESS---EEEEEEEEEEE---TT---------HHHHHHSSSS-TT-GGGS-S-HHHHTGGGT-TT-STT-GGGTB-TT--B-TT-PBPGGGBSS-HHHHHHTTSSSGGGSTTS--HHHHHTS-S-GGGB---SHHHHHHH-----HHHH--TTT--SS---EETTEEEEE--HHHHHHHHHHHHHHT-----STT-----S---THHHHHSPPPTTS--SS-----TTSTTT-TTTTSEEE-TTSTT---EEEHHHHT--B-TT--TTPPPPPGGGTB-SSB-SSGGGB-SEETTEE---TTTT--HHHHTTTB-HHHHHHHHHHH--STTTS-S-TTT--TTS--SS----GGGGS-SS---------------

Radius of gyration: 35.48 Å; chains: 1; bounding box: 86×98×99 Å

Foldseek 3Di:
DDDDDDDDDDDDDDDDDDDDDDDDDDPPPPPPPDPPPFAKAKWKAWVVLWALDFQRENLPFIWIDIDIPAPFWKWKDKPDPDDDTDTDDDIDGDDPQLADDPDPSVKMKMWMWTDDDPHIDFIFIAIHGYHNVDDQDDDDDDFPCVQQPDQHPHRVHHLPVFLPLAPLNVQDDQCCPNLEDHAPPPPDPGSVVLFFPGDQDQDPVRHGLASARGQAPPSDPPDHGAHAESPRDGQHDHHPFCSSVCNHFADDAQQFHGDLLLCLDPQQDGSIHTDSFWHQAQSGGRDGGNGPVRQFDNSGDPPDRHRGVDPFCVSVQSTRVPPLPPQPAFADFDKDKFKFKWKWDWQADDADDPFGGFFQFKDKTKTWRFARSSNHDADPPKFWPFKKKKKADPFAKAAPDPLPAFWWKFKDLDRDCVVTHTFDGQSFCDDPVPDGDRMDMTTCRVVCRVQHRGIIMIMITGGHGMGDNDTDMMMMIMMTIMGNHDDPDGDQDLGLNGDVQQCQAAQQPQPQQLNAAPDNSNQCVVSPDGSVTGNGPSSFASSSFEADPVSHGDPPRGNDPQVVSCCSQQQFQVSDDNRDRLVCFLVLAPDLQQFPQADPVSCVQQVAPDHPLLFASSSHHHPVQGGCQNSRSPGTDDCVPCNLQNSVCSQQQDQDQDDDPLPDDPPPPALVVVLPDRDDPSPRRSHHHFPLCPFCLADLCQQDFDQQPVDPPDRDTDGLQPQLDAKPPPDGRSPHRDRPVLFADNGGHNAGNRGDCDHLNFGDDCDPVQDCPSVVVSIGPPSSLLRLQLSNPQDCPQPVDDSVPDPSSDDPPGDRRPSCVSGDGHDDDDPPPPDDDDDDD